Protein 5GJL (pdb70)

Solvent-accessible surface area: 7447 Å² total; per-residue (Å²): 243,91,81,104,122,103,83,81,114,131,138,72,119,79,132,127,85,88,184,68,94,58,38,91,0,73,3,102,19,63,136,68,54,77,72,141,24,142,4,158,182,196,36,75,3,69,63,0,25,96,56,7,14,116,153,109,69,84,55,75,95,20,10,71,33,21,3,74,66,83,152,60,127,4,80,36,25,8,100,132,88,68,52,58,91,62,2,60,5,23,3,77,93,58,127,105,49,82

Foldseek 3Di:
DDFCVVVPPPRCPDDDPPPPPWAWEWEQEQVRPTDIGTGGHPFFCQVVQVVVCVVVVHHCCQWFKAKPNHTDDRVCGPVVVVDTHPIYIYIDGSPVDD

Structure (mmCIF, N/CA/C/O backbone):
data_5GJL
#
_entry.id   5GJL
#
loop_
_atom_site.group_PDB
_atom_site.id
_atom_site.type_symbol
_atom_site.label_atom_id
_atom_site.label_alt_id
_atom_site.label_comp_id
_atom_site.label_asym_id
_atom_site.label_entity_id
_atom_site.label_seq_id
_atom_site.pdbx_PDB_ins_code
_atom_site.Cartn_x
_atom_site.Cartn_y
_atom_site.Cartn_z
_atom_site.occupancy
_atom_site.B_iso_or_equiv
_atom_site.auth_seq_id
_atom_site.auth_comp_id
_atom_site.auth_asym_id
_atom_site.auth_atom_id
_atom_site.pdbx_PDB_model_num
ATOM 1 N N . MET A 1 1 ? 2.287 1.126 1.529 1.00 22.50 1 MET A N 1
ATOM 2 C CA . MET A 1 1 ? 2.755 0.624 0.217 1.00 4.31 1 MET A CA 1
ATOM 3 C C . MET A 1 1 ? 4.157 0.051 0.374 1.00 31.13 1 MET A C 1
ATOM 4 O O . MET A 1 1 ? 5.154 0.763 0.234 1.00 31.30 1 MET A O 1
ATOM 20 N N . GLY A 1 2 ? 4.222 -1.240 0.671 1.00 51.35 2 GLY A N 1
ATOM 21 C CA . GLY A 1 2 ? 5.460 -1.843 1.118 1.00 20.12 2 GLY A CA 1
ATOM 22 C C . GLY A 1 2 ? 6.448 -2.116 0.006 1.00 3.42 2 GLY A C 1
ATOM 23 O O . GLY A 1 2 ? 6.274 -3.055 -0.774 1.00 72.34 2 GLY A O 1
ATOM 27 N N . ASP A 1 3 ? 7.483 -1.290 -0.072 1.00 51.14 3 ASP A N 1
ATOM 28 C CA . ASP A 1 3 ? 8.602 -1.559 -0.964 1.00 23.31 3 ASP A CA 1
ATOM 29 C C . ASP A 1 3 ? 9.699 -2.262 -0.176 1.00 50.44 3 ASP A C 1
ATOM 30 O O . ASP A 1 3 ? 9.932 -1.953 0.998 1.00 34.31 3 ASP A O 1
ATOM 39 N N . ASP A 1 4 ? 10.344 -3.228 -0.801 1.00 42.13 4 ASP A N 1
ATOM 40 C CA . ASP A 1 4 ? 11.372 -4.014 -0.127 1.00 42.23 4 ASP A CA 1
ATOM 41 C C . ASP A 1 4 ? 12.709 -3.286 -0.125 1.00 41.44 4 ASP A C 1
ATOM 42 O O . ASP A 1 4 ? 13.520 -3.472 0.776 1.00 43.45 4 ASP A O 1
ATOM 51 N N . ASP A 1 5 ? 12.907 -2.428 -1.119 1.00 2.43 5 ASP A N 1
ATOM 52 C CA . ASP A 1 5 ? 14.191 -1.756 -1.330 1.00 43.12 5 ASP A CA 1
ATOM 53 C C . ASP A 1 5 ? 14.601 -0.932 -0.114 1.00 43.42 5 ASP A C 1
ATOM 54 O O . ASP A 1 5 ? 15.759 -0.953 0.301 1.00 12.20 5 ASP A O 1
ATOM 63 N N . SER A 1 6 ? 13.650 -0.218 0.465 1.00 31.21 6 SER A N 1
ATOM 64 C CA . SER A 1 6 ? 13.935 0.657 1.594 1.00 75.43 6 SER A CA 1
ATOM 65 C C . SER A 1 6 ? 14.171 -0.142 2.880 1.00 1.51 6 SER A C 1
ATOM 66 O O . SER A 1 6 ? 14.636 0.405 3.881 1.00 15.24 6 SER A O 1
ATOM 74 N N . ALA A 1 7 ? 13.872 -1.433 2.853 1.00 34.43 7 ALA A N 1
ATOM 75 C CA . ALA A 1 7 ? 13.976 -2.252 4.055 1.00 30.12 7 ALA A CA 1
ATOM 76 C C . ALA A 1 7 ? 14.801 -3.510 3.809 1.00 5.25 7 ALA A C 1
ATOM 77 O O . ALA A 1 7 ? 14.797 -4.430 4.627 1.00 2.14 7 ALA A O 1
ATOM 84 N N . VAL A 1 8 ? 15.536 -3.533 2.706 1.00 43.34 8 VAL A N 1
ATOM 85 C CA . VAL A 1 8 ? 16.277 -4.725 2.305 1.00 15.15 8 VAL A CA 1
ATOM 86 C C . VAL A 1 8 ? 17.564 -4.892 3.123 1.00 12.31 8 VAL A C 1
ATOM 87 O O . VAL A 1 8 ? 18.166 -5.973 3.137 1.00 74.32 8 VAL A O 1
ATOM 100 N N . ASN A 1 9 ? 17.968 -3.823 3.817 1.00 73.11 9 ASN A N 1
ATOM 101 C CA . ASN A 1 9 ? 19.208 -3.820 4.598 1.00 51.02 9 ASN A CA 1
ATOM 102 C C . ASN A 1 9 ? 20.404 -3.975 3.649 1.00 64.13 9 ASN A C 1
ATOM 103 O O . ASN A 1 9 ? 20.262 -3.747 2.448 1.00 73.51 9 ASN A O 1
ATOM 114 N N . ASN A 1 10 ? 21.577 -4.326 4.181 1.00 43.44 10 ASN A N 1
ATOM 115 C CA . ASN A 1 10 ? 22.783 -4.517 3.370 1.00 50.40 10 ASN A CA 1
ATOM 116 C C . ASN A 1 10 ? 23.252 -3.189 2.790 1.00 42.40 10 ASN A C 1
ATOM 117 O O . ASN A 1 10 ? 23.949 -3.148 1.774 1.00 61.42 10 ASN A O 1
ATOM 128 N N . ASN A 1 11 ? 22.875 -2.107 3.453 1.00 64.45 11 ASN A N 1
ATOM 129 C CA . ASN A 1 11 ? 23.280 -0.770 3.044 1.00 44.14 11 ASN A CA 1
ATOM 130 C C . ASN A 1 11 ? 24.740 -0.524 3.401 1.00 71.32 11 ASN A C 1
ATOM 131 O O . ASN A 1 11 ? 25.295 -1.178 4.290 1.00 5.03 11 ASN A O 1
ATOM 142 N N . GLY A 1 12 ? 25.360 0.408 2.701 1.00 2.42 12 GLY A N 1
ATOM 143 C CA . GLY A 1 12 ? 26.746 0.727 2.952 1.00 22.23 12 GLY A CA 1
ATOM 144 C C . GLY A 1 12 ? 27.520 0.903 1.668 1.00 21.04 12 GLY A C 1
ATOM 145 O O . GLY A 1 12 ? 27.038 0.550 0.590 1.00 60.41 12 GLY A O 1
ATOM 149 N N . SER A 1 13 ? 28.712 1.456 1.771 1.00 3.41 13 SER A N 1
ATOM 150 C CA . SER A 1 13 ? 29.558 1.654 0.610 1.00 21.33 13 SER A CA 1
ATOM 151 C C . SER A 1 13 ? 30.962 1.123 0.875 1.00 4.04 13 SER A C 1
ATOM 152 O O . SER A 1 13 ? 31.756 1.746 1.582 1.00 44.31 13 SER A O 1
ATOM 160 N N . SER A 1 14 ? 31.246 -0.047 0.331 1.00 10.51 14 SER A N 1
ATOM 161 C CA . SER A 1 14 ? 32.555 -0.654 0.471 1.00 34.30 14 SER A CA 1
ATOM 162 C C . SER A 1 14 ? 33.520 -0.037 -0.537 1.00 35.42 14 SER A C 1
ATOM 163 O O . SER A 1 14 ? 33.087 0.544 -1.534 1.00 2.55 14 SER A O 1
ATOM 171 N N . PRO A 1 15 ? 34.838 -0.144 -0.299 1.00 43.23 15 PRO A N 1
ATOM 172 C CA . PRO A 1 15 ? 35.854 0.407 -1.204 1.00 53.15 15 PRO A CA 1
ATOM 173 C C . PRO A 1 15 ? 35.991 -0.400 -2.496 1.00 43.11 15 PRO A C 1
ATOM 174 O O . PRO A 1 15 ? 37.100 -0.704 -2.939 1.00 11.24 15 PRO A O 1
ATOM 185 N N . VAL A 1 16 ? 34.859 -0.731 -3.102 1.00 73.43 16 VAL A N 1
ATOM 186 C CA . VAL A 1 16 ? 34.842 -1.449 -4.366 1.00 41.52 16 VAL A CA 1
ATOM 187 C C . VAL A 1 16 ? 35.049 -0.467 -5.530 1.00 20.23 16 VAL A C 1
ATOM 188 O O . VAL A 1 16 ? 34.133 -0.150 -6.293 1.00 31.41 16 VAL A O 1
ATOM 201 N N . ASN A 1 17 ? 36.268 0.041 -5.618 1.00 45.13 17 ASN A N 1
ATOM 202 C CA . ASN A 1 17 ? 36.644 1.023 -6.625 1.00 33.31 17 ASN A CA 1
ATOM 203 C C . ASN A 1 17 ? 38.145 1.253 -6.569 1.00 70.00 17 ASN A C 1
ATOM 204 O O . ASN A 1 17 ? 38.728 1.319 -5.484 1.00 60.40 17 ASN A O 1
ATOM 215 N N . ASN A 1 18 ? 38.774 1.351 -7.725 1.00 43.01 18 ASN A N 1
ATOM 216 C CA . ASN A 1 18 ? 40.202 1.615 -7.784 1.00 44.13 18 ASN A CA 1
ATOM 217 C C . ASN A 1 18 ? 40.439 2.983 -8.412 1.00 4.42 18 ASN A C 1
ATOM 218 O O . ASN A 1 18 ? 39.586 3.492 -9.138 1.00 63.40 18 ASN A O 1
ATOM 229 N N . GLN A 1 19 ? 41.592 3.577 -8.129 1.00 34.42 19 GLN A N 1
ATOM 230 C CA . GLN A 1 19 ? 41.874 4.947 -8.555 1.00 34.43 19 GLN A CA 1
ATOM 231 C C . GLN A 1 19 ? 41.887 5.070 -10.076 1.00 51.44 19 GLN A C 1
ATOM 232 O O . GLN A 1 19 ? 41.365 6.037 -10.634 1.00 24.41 19 GLN A O 1
ATOM 246 N N . GLY A 1 20 ? 42.463 4.076 -10.738 1.00 43.22 20 GLY A N 1
ATOM 247 C CA . GLY A 1 20 ? 42.565 4.105 -12.184 1.00 20.23 20 GLY A CA 1
ATOM 248 C C . GLY A 1 20 ? 41.363 3.488 -12.876 1.00 14.50 20 GLY A C 1
ATOM 249 O O . GLY A 1 20 ? 41.457 3.071 -14.031 1.00 65.40 20 GLY A O 1
ATOM 253 N N . GLU A 1 21 ? 40.239 3.414 -12.169 1.00 70.43 21 GLU A N 1
ATOM 254 C CA . GLU A 1 21 ? 39.000 2.897 -12.746 1.00 25.21 21 GLU A CA 1
ATOM 255 C C . GLU A 1 21 ? 38.404 3.923 -13.699 1.00 22.33 21 GLU A C 1
ATOM 256 O O . GLU A 1 21 ? 37.755 3.581 -14.688 1.00 73.10 21 GLU A O 1
ATOM 268 N N . HIS A 1 22 ? 38.649 5.186 -13.393 1.00 3.23 22 HIS A N 1
ATOM 269 C CA . HIS A 1 22 ? 38.089 6.283 -14.164 1.00 12.43 22 HIS A CA 1
ATOM 270 C C . HIS A 1 22 ? 39.035 6.678 -15.289 1.00 51.25 22 HIS A C 1
ATOM 271 O O . HIS A 1 22 ? 40.017 5.988 -15.554 1.00 12.05 22 HIS A O 1
ATOM 286 N N . ILE A 1 23 ? 38.750 7.792 -15.939 1.00 0.22 23 ILE A N 1
ATOM 287 C CA . ILE A 1 23 ? 39.524 8.209 -17.094 1.00 11.25 23 ILE A CA 1
ATOM 288 C C . ILE A 1 23 ? 40.367 9.435 -16.741 1.00 22.25 23 ILE A C 1
ATOM 289 O O . ILE A 1 23 ? 40.059 10.163 -15.795 1.00 42.51 23 ILE A O 1
ATOM 305 N N . GLN A 1 24 ? 41.424 9.660 -17.501 1.00 71.43 24 GLN A N 1
ATOM 306 C CA . GLN A 1 24 ? 42.342 10.755 -17.244 1.00 11.44 24 GLN A CA 1
ATOM 307 C C . GLN A 1 24 ? 42.844 11.317 -18.560 1.00 52.41 24 GLN A C 1
ATOM 308 O O . GLN A 1 24 ? 43.222 10.562 -19.455 1.00 4.25 24 GLN A O 1
ATOM 322 N N . VAL A 1 25 ? 42.852 12.632 -18.661 1.00 72.33 25 VAL A N 1
ATOM 323 C CA . VAL A 1 25 ? 43.273 13.310 -19.873 1.00 2.21 25 VAL A CA 1
ATOM 324 C C . VAL A 1 25 ? 44.041 14.574 -19.512 1.00 52.41 25 VAL A C 1
ATOM 325 O O . VAL A 1 25 ? 43.696 15.260 -18.563 1.00 50.52 25 VAL A O 1
ATOM 338 N N . LYS A 1 26 ? 45.098 14.863 -20.235 1.00 74.44 26 LYS A N 1
ATOM 339 C CA . LYS A 1 26 ? 45.864 16.069 -19.981 1.00 34.43 26 LYS A CA 1
ATOM 340 C C . LYS A 1 26 ? 45.696 17.066 -21.098 1.00 4.33 26 LYS A C 1
ATOM 341 O O . LYS A 1 26 ? 46.046 16.803 -22.243 1.00 44.10 26 LYS A O 1
ATOM 360 N N . VAL A 1 27 ? 45.165 18.223 -20.756 1.00 15.45 27 VAL A N 1
ATOM 361 C CA . VAL A 1 27 ? 44.975 19.255 -21.712 1.00 72.53 27 VAL A CA 1
ATOM 362 C C . VAL A 1 27 ? 46.188 20.137 -21.616 1.00 72.32 27 VAL A C 1
ATOM 363 O O . VAL A 1 27 ? 46.305 20.969 -20.711 1.00 14.32 27 VAL A O 1
ATOM 376 N N . ARG A 1 28 ? 47.123 19.898 -22.516 1.00 64.53 28 ARG A N 1
ATOM 377 C CA . ARG A 1 28 ? 48.389 20.572 -22.470 1.00 65.22 28 ARG A CA 1
ATOM 378 C C . ARG A 1 28 ? 48.160 22.013 -22.772 1.00 63.41 28 ARG A C 1
ATOM 379 O O . ARG A 1 28 ? 47.833 22.389 -23.899 1.00 71.22 28 ARG A O 1
ATOM 400 N N . SER A 1 29 ? 48.247 22.810 -21.740 1.00 62.33 29 SER A N 1
ATOM 401 C CA . SER A 1 29 ? 48.198 24.218 -21.931 1.00 61.53 29 SER A CA 1
ATOM 402 C C . SER A 1 29 ? 49.348 24.585 -22.870 1.00 72.53 29 SER A C 1
ATOM 403 O O . SER A 1 29 ? 50.502 24.246 -22.592 1.00 31.23 29 SER A O 1
ATOM 411 N N . PRO A 1 30 ? 49.052 25.257 -23.991 1.00 15.42 30 PRO A N 1
ATOM 412 C CA . PRO A 1 30 ? 49.971 25.359 -25.144 1.00 23.11 30 PRO A CA 1
ATOM 413 C C . PRO A 1 30 ? 51.183 26.248 -24.900 1.00 5.11 30 PRO A C 1
ATOM 414 O O . PRO A 1 30 ? 51.627 26.958 -25.801 1.00 72.52 30 PRO A O 1
ATOM 425 N N . ASP A 1 31 ? 51.737 26.193 -23.705 1.00 62.14 31 ASP A N 1
ATOM 426 C CA . ASP A 1 31 ? 52.846 27.065 -23.364 1.00 43.34 31 ASP A CA 1
ATOM 427 C C . ASP A 1 31 ? 53.991 26.284 -22.734 1.00 13.04 31 ASP A C 1
ATOM 428 O O . ASP A 1 31 ? 54.908 26.856 -22.148 1.00 21.24 31 ASP A O 1
ATOM 437 N N . GLY A 1 32 ? 53.949 24.973 -22.889 1.00 1.23 32 GLY A N 1
ATOM 438 C CA . GLY A 1 32 ? 54.973 24.134 -22.304 1.00 64.22 32 GLY A CA 1
ATOM 439 C C . GLY A 1 32 ? 54.571 23.625 -20.940 1.00 54.14 32 GLY A C 1
ATOM 440 O O . GLY A 1 32 ? 55.420 23.314 -20.106 1.00 43.15 32 GLY A O 1
ATOM 444 N N . ALA A 1 33 ? 53.269 23.556 -20.712 1.00 1.31 33 ALA A N 1
ATOM 445 C CA . ALA A 1 33 ? 52.728 23.034 -19.470 1.00 44.21 33 ALA A CA 1
ATOM 446 C C . ALA A 1 33 ? 51.572 22.094 -19.777 1.00 14.20 33 ALA A C 1
ATOM 447 O O . ALA A 1 33 ? 51.006 22.141 -20.868 1.00 2.30 33 ALA A O 1
ATOM 454 N N . GLU A 1 34 ? 51.213 21.257 -18.824 1.00 63.03 34 GLU A N 1
ATOM 455 C CA . GLU A 1 34 ? 50.204 20.237 -19.052 1.00 51.32 34 GLU A CA 1
ATOM 456 C C . GLU A 1 34 ? 49.486 19.921 -17.751 1.00 22.55 34 GLU A C 1
ATOM 457 O O . GLU A 1 34 ? 50.085 19.410 -16.805 1.00 43.25 34 GLU A O 1
ATOM 469 N N . VAL A 1 35 ? 48.201 20.220 -17.705 1.00 72.24 35 VAL A N 1
ATOM 470 C CA . VAL A 1 35 ? 47.438 20.067 -16.482 1.00 1.04 35 VAL A CA 1
ATOM 471 C C . VAL A 1 35 ? 46.621 18.794 -16.544 1.00 15.44 35 VAL A C 1
ATOM 472 O O . VAL A 1 35 ? 45.916 18.543 -17.523 1.00 34.34 35 VAL A O 1
ATOM 485 N N . PHE A 1 36 ? 46.744 17.982 -15.511 1.00 22.41 36 PHE A N 1
ATOM 486 C CA . PHE A 1 36 ? 46.045 16.717 -15.462 1.00 15.50 36 PHE A CA 1
ATOM 487 C C . PHE A 1 36 ? 44.554 16.930 -15.231 1.00 3.00 36 PHE A C 1
ATOM 488 O O . PHE A 1 36 ? 44.132 17.523 -14.240 1.00 12.52 36 PHE A O 1
ATOM 505 N N . PHE A 1 37 ? 43.776 16.465 -16.181 1.00 25.01 37 PHE A N 1
ATOM 506 C CA . PHE A 1 37 ? 42.335 16.491 -16.088 1.00 62.04 37 PHE A CA 1
ATOM 507 C C . PHE A 1 37 ? 41.838 15.065 -15.948 1.00 14.13 37 PHE A C 1
ATOM 508 O O . PHE A 1 37 ? 42.590 14.119 -16.180 1.00 31.45 37 PHE A O 1
ATOM 525 N N . LYS A 1 38 ? 40.589 14.894 -15.576 1.00 43.23 38 LYS A N 1
ATOM 526 C CA . LYS A 1 38 ? 40.091 13.570 -15.268 1.00 35.22 38 LYS A CA 1
ATOM 527 C C . LYS A 1 38 ? 38.643 13.416 -15.691 1.00 51.03 38 LYS A C 1
ATOM 528 O O . LYS A 1 38 ? 37.865 14.371 -15.655 1.00 30.24 38 LYS A O 1
ATOM 547 N N . ILE A 1 39 ? 38.298 12.214 -16.114 1.00 41.44 39 ILE A N 1
ATOM 548 C CA . ILE A 1 39 ? 36.936 11.892 -16.484 1.00 3.01 39 ILE A CA 1
ATOM 549 C C . ILE A 1 39 ? 36.402 10.845 -15.506 1.00 15.21 39 ILE A C 1
ATOM 550 O O . ILE A 1 39 ? 37.097 9.877 -15.200 1.00 30.24 39 ILE A O 1
ATOM 566 N N . LYS A 1 40 ? 35.186 11.022 -15.015 1.00 5.12 40 LYS A N 1
ATOM 567 C CA . LYS A 1 40 ? 34.665 10.130 -13.986 1.00 34.14 40 LYS A CA 1
ATOM 568 C C . LYS A 1 40 ? 33.572 9.230 -14.547 1.00 65.10 40 LYS A C 1
ATOM 569 O O . LYS A 1 40 ? 33.730 8.011 -14.603 1.00 60.22 40 LYS A O 1
ATOM 588 N N . ARG A 1 41 ? 32.466 9.837 -14.949 1.00 61.11 41 ARG A N 1
ATOM 589 C CA . ARG A 1 41 ? 31.401 9.116 -15.638 1.00 55.41 41 ARG A CA 1
ATOM 590 C C . ARG A 1 41 ? 31.658 9.206 -17.136 1.00 11.40 41 ARG A C 1
ATOM 591 O O . ARG A 1 41 ? 32.669 9.777 -17.546 1.00 73.11 41 ARG A O 1
ATOM 612 N N . LYS A 1 42 ? 30.778 8.651 -17.960 1.00 54.02 42 LYS A N 1
ATOM 613 C CA . LYS A 1 42 ? 30.907 8.850 -19.395 1.00 62.15 42 LYS A CA 1
ATOM 614 C C . LYS A 1 42 ? 30.725 10.331 -19.716 1.00 3.33 42 LYS A C 1
ATOM 615 O O . LYS A 1 42 ? 29.619 10.864 -19.704 1.00 72.44 42 LYS A O 1
ATOM 634 N N . THR A 1 43 ? 31.835 11.008 -19.935 1.00 11.20 43 THR A N 1
ATOM 635 C CA . THR A 1 43 ? 31.804 12.423 -20.233 1.00 30.45 43 THR A CA 1
ATOM 636 C C . THR A 1 43 ? 32.719 12.734 -21.403 1.00 71.22 43 THR A C 1
ATOM 637 O O . THR A 1 43 ? 33.944 12.694 -21.282 1.00 12.31 43 THR A O 1
ATOM 648 N N . LYS A 1 44 ? 32.104 13.002 -22.545 1.00 62.32 44 LYS A N 1
ATOM 649 C CA . LYS A 1 44 ? 32.825 13.374 -23.755 1.00 25.23 44 LYS A CA 1
ATOM 650 C C . LYS A 1 44 ? 33.669 14.638 -23.557 1.00 4.31 44 LYS A C 1
ATOM 651 O O . LYS A 1 44 ? 33.660 15.250 -22.485 1.00 45.53 44 LYS A O 1
ATOM 670 N N . LEU A 1 45 ? 34.356 15.046 -24.618 1.00 35.14 45 LEU A N 1
ATOM 671 C CA . LEU A 1 45 ? 35.374 16.096 -24.544 1.00 14.24 45 LEU A CA 1
ATOM 672 C C . LEU A 1 45 ? 34.775 17.466 -24.224 1.00 21.03 45 LEU A C 1
ATOM 673 O O . LEU A 1 45 ? 35.504 18.413 -23.931 1.00 72.43 45 LEU A O 1
ATOM 689 N N . GLU A 1 46 ? 33.452 17.562 -24.274 1.00 23.02 46 GLU A N 1
ATOM 690 C CA . GLU A 1 46 ? 32.761 18.831 -24.072 1.00 4.12 46 GLU A CA 1
ATOM 691 C C . GLU A 1 46 ? 33.103 19.457 -22.714 1.00 12.14 46 GLU A C 1
ATOM 692 O O . GLU A 1 46 ? 33.547 20.599 -22.653 1.00 22.14 46 GLU A O 1
ATOM 704 N N . LYS A 1 47 ? 32.929 18.714 -21.627 1.00 62.41 47 LYS A N 1
ATOM 705 C CA . LYS A 1 47 ? 33.205 19.267 -20.303 1.00 33.34 47 LYS A CA 1
ATOM 706 C C . LYS A 1 47 ? 34.707 19.456 -20.093 1.00 42.22 47 LYS A C 1
ATOM 707 O O . LYS A 1 47 ? 35.131 20.366 -19.385 1.00 54.00 47 LYS A O 1
ATOM 726 N N . LEU A 1 48 ? 35.505 18.607 -20.735 1.00 14.11 48 LEU A N 1
ATOM 727 C CA . LEU A 1 48 ? 36.962 18.693 -20.649 1.00 44.42 48 LEU A CA 1
ATOM 728 C C . LEU A 1 48 ? 37.446 20.040 -21.171 1.00 0.14 48 LEU A C 1
ATOM 729 O O . LEU A 1 48 ? 38.384 20.627 -20.633 1.00 70.35 48 LEU A O 1
ATOM 745 N N . MET A 1 49 ? 36.785 20.533 -22.209 1.00 43.23 49 MET A N 1
ATOM 746 C CA . MET A 1 49 ? 37.169 21.800 -22.811 1.00 60.12 49 MET A CA 1
ATOM 747 C C . MET A 1 49 ? 36.516 22.976 -22.086 1.00 53.42 49 MET A C 1
ATOM 748 O O . MET A 1 49 ? 37.118 24.038 -21.963 1.00 5.35 49 MET A O 1
ATOM 762 N N . GLU A 1 50 ? 35.295 22.788 -21.588 1.00 62.40 50 GLU A N 1
ATOM 763 C CA . GLU A 1 50 ? 34.564 23.884 -20.955 1.00 61.02 50 GLU A CA 1
ATOM 764 C C . GLU A 1 50 ? 35.112 24.205 -19.572 1.00 64.22 50 GLU A C 1
ATOM 765 O O . GLU A 1 50 ? 35.206 25.375 -19.199 1.00 60.03 50 GLU A O 1
ATOM 777 N N . VAL A 1 51 ? 35.473 23.179 -18.808 1.00 23.21 51 VAL A N 1
ATOM 778 C CA . VAL A 1 51 ? 36.112 23.404 -17.516 1.00 24.13 51 VAL A CA 1
ATOM 779 C C . VAL A 1 51 ? 37.435 24.137 -17.732 1.00 13.12 51 VAL A C 1
ATOM 780 O O . VAL A 1 51 ? 37.879 24.916 -16.890 1.00 53.21 51 VAL A O 1
ATOM 793 N N . TYR A 1 52 ? 38.037 23.899 -18.890 1.00 25.31 52 TYR A N 1
ATOM 794 C CA . TYR A 1 52 ? 39.256 24.585 -19.289 1.00 60.25 52 TYR A CA 1
ATOM 795 C C . TYR A 1 52 ? 38.938 26.029 -19.687 1.00 22.34 52 TYR A C 1
ATOM 796 O O . TYR A 1 52 ? 39.659 26.956 -19.309 1.00 70.03 52 TYR A O 1
ATOM 814 N N . CYS A 1 53 ? 37.852 26.209 -20.453 1.00 62.33 53 CYS A N 1
ATOM 815 C CA . CYS A 1 53 ? 37.342 27.538 -20.775 1.00 41.30 53 CYS A CA 1
ATOM 816 C C . CYS A 1 53 ? 37.194 28.379 -19.512 1.00 4.33 53 CYS A C 1
ATOM 817 O O . CYS A 1 53 ? 37.711 29.493 -19.419 1.00 34.34 53 CYS A O 1
ATOM 825 N N . ASN A 1 54 ? 36.504 27.816 -18.534 1.00 31.24 54 ASN A N 1
ATOM 826 C CA . ASN A 1 54 ? 36.237 28.502 -17.279 1.00 23.21 54 ASN A CA 1
ATOM 827 C C . ASN A 1 54 ? 37.523 28.665 -16.467 1.00 50.15 54 ASN A C 1
ATOM 828 O O . ASN A 1 54 ? 37.658 29.604 -15.684 1.00 44.41 54 ASN A O 1
ATOM 839 N N . ARG A 1 55 ? 38.471 27.758 -16.672 1.00 12.20 55 ARG A N 1
ATOM 840 C CA . ARG A 1 55 ? 39.698 27.746 -15.886 1.00 42.42 55 ARG A CA 1
ATOM 841 C C . ARG A 1 55 ? 40.611 28.916 -16.251 1.00 32.14 55 ARG A C 1
ATOM 842 O O . ARG A 1 55 ? 41.208 29.546 -15.377 1.00 34.11 55 ARG A O 1
ATOM 863 N N . LEU A 1 56 ? 40.723 29.208 -17.539 1.00 75.42 56 LEU A N 1
ATOM 864 C CA . LEU A 1 56 ? 41.591 30.291 -17.989 1.00 60.21 56 LEU A CA 1
ATOM 865 C C . LEU A 1 56 ? 40.804 31.574 -18.221 1.00 22.05 56 LEU A C 1
ATOM 866 O O . LEU A 1 56 ? 41.384 32.628 -18.486 1.00 73.52 56 LEU A O 1
ATOM 882 N N . GLY A 1 57 ? 39.487 31.487 -18.117 1.00 1.41 57 GLY A N 1
ATOM 883 C CA . GLY A 1 57 ? 38.652 32.646 -18.358 1.00 43.53 57 GLY A CA 1
ATOM 884 C C . GLY A 1 57 ? 38.580 32.990 -19.831 1.00 60.04 57 GLY A C 1
ATOM 885 O O . GLY A 1 57 ? 38.514 34.160 -20.206 1.00 13.12 57 GLY A O 1
ATOM 889 N N . GLN A 1 58 ? 38.626 31.963 -20.663 1.00 5.23 58 GLN A N 1
ATOM 890 C CA . GLN A 1 58 ? 38.545 32.128 -22.103 1.00 75.33 58 GLN A CA 1
ATOM 891 C C . GLN A 1 58 ? 37.914 30.878 -22.700 1.00 45.23 58 GLN A C 1
ATOM 892 O O . GLN A 1 58 ? 38.346 29.768 -22.407 1.00 23.22 58 GLN A O 1
ATOM 906 N N . SER A 1 59 ? 36.904 31.052 -23.536 1.00 14.32 59 SER A N 1
ATOM 907 C CA . SER A 1 59 ? 36.106 29.925 -23.989 1.00 21.14 59 SER A CA 1
ATOM 908 C C . SER A 1 59 ? 36.683 29.252 -25.240 1.00 30.15 59 SER A C 1
ATOM 909 O O . SER A 1 59 ? 37.687 29.696 -25.800 1.00 21.13 59 SER A O 1
ATOM 917 N N . MET A 1 60 ? 36.011 28.188 -25.679 1.00 4.23 60 MET A N 1
ATOM 918 C CA . MET A 1 60 ? 36.574 27.229 -26.630 1.00 54.32 60 MET A CA 1
ATOM 919 C C . MET A 1 60 ? 36.645 27.748 -28.069 1.00 62.24 60 MET A C 1
ATOM 920 O O . MET A 1 60 ? 37.354 27.176 -28.892 1.00 52.30 60 MET A O 1
ATOM 934 N N . GLU A 1 61 ? 35.929 28.817 -28.393 1.00 23.42 61 GLU A N 1
ATOM 935 C CA . GLU A 1 61 ? 36.091 29.430 -29.709 1.00 74.42 61 GLU A CA 1
ATOM 936 C C . GLU A 1 61 ? 37.387 30.234 -29.753 1.00 75.51 61 GLU A C 1
ATOM 937 O O . GLU A 1 61 ? 37.871 30.607 -30.823 1.00 20.42 61 GLU A O 1
ATOM 949 N N . ALA A 1 62 ? 37.955 30.468 -28.577 1.00 52.12 62 ALA A N 1
ATOM 950 C CA . ALA A 1 62 ? 39.214 31.164 -28.448 1.00 65.21 62 ALA A CA 1
ATOM 951 C C . ALA A 1 62 ? 40.317 30.193 -28.046 1.00 34.10 62 ALA A C 1
ATOM 952 O O . ALA A 1 62 ? 41.460 30.594 -27.824 1.00 64.00 62 ALA A O 1
ATOM 959 N N . VAL A 1 63 ? 39.965 28.912 -27.948 1.00 73.13 63 VAL A N 1
ATOM 960 C CA . VAL A 1 63 ? 40.949 27.853 -27.745 1.00 24.42 63 VAL A CA 1
ATOM 961 C C . VAL A 1 63 ? 40.603 26.623 -28.588 1.00 55.34 63 VAL A C 1
ATOM 962 O O . VAL A 1 63 ? 39.696 25.858 -28.263 1.00 73.14 63 VAL A O 1
ATOM 975 N N . ARG A 1 64 ? 41.331 26.452 -29.685 1.00 62.12 64 ARG A N 1
ATOM 976 C CA . ARG A 1 64 ? 41.123 25.323 -30.585 1.00 22.32 64 ARG A CA 1
ATOM 977 C C . ARG A 1 64 ? 41.561 24.039 -29.902 1.00 10.41 64 ARG A C 1
ATOM 978 O O . ARG A 1 64 ? 42.747 23.843 -29.653 1.00 51.14 64 ARG A O 1
ATOM 999 N N . PHE A 1 65 ? 40.609 23.176 -29.598 1.00 1.01 65 PHE A N 1
ATOM 1000 C CA . PHE A 1 65 ? 40.898 21.947 -28.877 1.00 71.14 65 PHE A CA 1
ATOM 1001 C C . PHE A 1 65 ? 41.208 20.792 -29.832 1.00 51.04 65 PHE A C 1
ATOM 1002 O O . PHE A 1 65 ? 40.341 20.308 -30.561 1.00 10.13 65 PHE A O 1
ATOM 1019 N N . LEU A 1 66 ? 42.472 20.386 -29.841 1.00 3.44 66 LEU A N 1
ATOM 1020 C CA . LEU A 1 66 ? 42.930 19.248 -30.633 1.00 54.44 66 LEU A CA 1
ATOM 1021 C C . LEU A 1 66 ? 43.198 18.068 -29.716 1.00 3.34 66 LEU A C 1
ATOM 1022 O O . LEU A 1 66 ? 43.890 18.222 -28.719 1.00 63.15 66 LEU A O 1
ATOM 1038 N N . TYR A 1 67 ? 42.686 16.890 -30.031 1.00 31.41 67 TYR A N 1
ATOM 1039 C CA . TYR A 1 67 ? 43.007 15.735 -29.210 1.00 20.11 67 TYR A CA 1
ATOM 1040 C C . TYR A 1 67 ? 43.527 14.595 -30.070 1.00 74.01 67 TYR A C 1
ATOM 1041 O O . TYR A 1 67 ? 43.099 14.420 -31.209 1.00 2.22 67 TYR A O 1
ATOM 1059 N N . ASP A 1 68 ? 44.496 13.860 -29.523 1.00 41.34 68 ASP A N 1
ATOM 1060 C CA . ASP A 1 68 ? 45.248 12.854 -30.279 1.00 70.30 68 ASP A CA 1
ATOM 1061 C C . ASP A 1 68 ? 45.961 13.520 -31.461 1.00 63.40 68 ASP A C 1
ATOM 1062 O O . ASP A 1 68 ? 46.358 12.874 -32.428 1.00 15.11 68 ASP A O 1
ATOM 1071 N N . GLY A 1 69 ? 46.165 14.827 -31.344 1.00 73.33 69 GLY A N 1
ATOM 1072 C CA . GLY A 1 69 ? 46.851 15.570 -32.383 1.00 31.22 69 GLY A CA 1
ATOM 1073 C C . GLY A 1 69 ? 45.906 16.281 -33.334 1.00 61.52 69 GLY A C 1
ATOM 1074 O O . GLY A 1 69 ? 46.318 17.203 -34.039 1.00 60.14 69 GLY A O 1
ATOM 1078 N N . ASP A 1 70 ? 44.641 15.876 -33.347 1.00 53.11 70 ASP A N 1
ATOM 1079 C CA . ASP A 1 70 ? 43.687 16.410 -34.315 1.00 72.13 70 ASP A CA 1
ATOM 1080 C C . ASP A 1 70 ? 42.483 17.044 -33.626 1.00 44.24 70 ASP A C 1
ATOM 1081 O O . ASP A 1 70 ? 41.841 16.429 -32.775 1.00 64.30 70 ASP A O 1
ATOM 1090 N N . ARG A 1 71 ? 42.215 18.295 -33.970 1.00 22.42 71 ARG A N 1
ATOM 1091 C CA . ARG A 1 71 ? 41.034 19.003 -33.483 1.00 4.53 71 ARG A CA 1
ATOM 1092 C C . ARG A 1 71 ? 39.757 18.359 -34.012 1.00 73.24 71 ARG A C 1
ATOM 1093 O O . ARG A 1 71 ? 39.749 17.769 -35.093 1.00 53.50 71 ARG A O 1
ATOM 1114 N N . ILE A 1 72 ? 38.683 18.482 -33.250 1.00 75.30 72 ILE A N 1
ATOM 1115 C CA . ILE A 1 72 ? 37.423 17.843 -33.591 1.00 23.12 72 ILE A CA 1
ATOM 1116 C C . ILE A 1 72 ? 36.332 18.360 -32.648 1.00 21.23 72 ILE A C 1
ATOM 1117 O O . ILE A 1 72 ? 36.586 19.277 -31.877 1.00 74.34 72 ILE A O 1
ATOM 1133 N N . HIS A 1 73 ? 35.132 17.799 -32.709 1.00 53.04 73 HIS A N 1
ATOM 1134 C CA . HIS A 1 73 ? 34.057 18.230 -31.821 1.00 43.03 73 HIS A CA 1
ATOM 1135 C C . HIS A 1 73 ? 34.131 17.483 -30.494 1.00 24.44 73 HIS A C 1
ATOM 1136 O O . HIS A 1 73 ? 34.559 16.329 -30.449 1.00 15.32 73 HIS A O 1
ATOM 1151 N N . GLY A 1 74 ? 33.699 18.134 -29.418 1.00 2.32 74 GLY A N 1
ATOM 1152 C CA . GLY A 1 74 ? 33.753 17.515 -28.110 1.00 30.33 74 GLY A CA 1
ATOM 1153 C C . GLY A 1 74 ? 32.796 16.348 -27.984 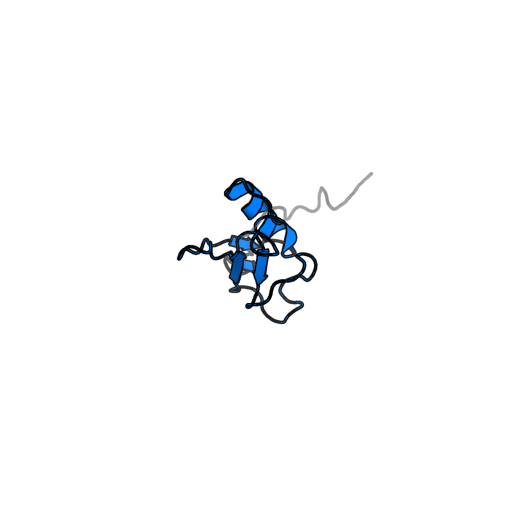1.00 45.23 74 GLY A C 1
ATOM 1154 O O . GLY A 1 74 ? 32.974 15.473 -27.134 1.00 50.31 74 GLY A O 1
ATOM 1158 N N . ASP A 1 75 ? 31.788 16.322 -28.847 1.00 32.14 75 ASP A N 1
ATOM 1159 C CA . ASP A 1 75 ? 30.774 15.276 -28.816 1.00 72.23 75 ASP A CA 1
ATOM 1160 C C . ASP A 1 75 ? 31.277 13.986 -29.461 1.00 10.20 75 ASP A C 1
ATOM 1161 O O . ASP A 1 75 ? 30.589 12.967 -29.431 1.00 3.33 75 ASP A O 1
ATOM 1170 N N . ASN A 1 76 ? 32.481 14.026 -30.025 1.00 64.25 76 ASN A N 1
ATOM 1171 C CA . ASN A 1 76 ? 33.050 12.857 -30.695 1.00 64.43 76 ASN A CA 1
ATOM 1172 C C . ASN A 1 76 ? 33.447 11.779 -29.688 1.00 13.52 76 ASN A C 1
ATOM 1173 O O . ASN A 1 76 ? 33.518 10.612 -30.041 1.00 71.25 76 ASN A O 1
ATOM 1184 N N . THR A 1 77 ? 33.687 12.202 -28.441 1.00 21.44 77 THR A N 1
ATOM 1185 C CA . THR A 1 77 ? 34.112 11.325 -27.333 1.00 65.40 77 THR A CA 1
ATOM 1186 C C . THR A 1 77 ? 35.518 10.744 -27.571 1.00 53.35 77 THR A C 1
ATOM 1187 O O . THR A 1 77 ? 36.020 10.734 -28.696 1.00 42.51 77 THR A O 1
ATOM 1198 N N . PRO A 1 78 ? 36.196 10.298 -26.499 1.00 63.14 78 PRO A N 1
ATOM 1199 C CA . PRO A 1 78 ? 37.568 9.782 -26.585 1.00 44.41 78 PRO A CA 1
ATOM 1200 C C . PRO A 1 78 ? 37.666 8.429 -27.293 1.00 73.22 78 PRO A C 1
ATOM 1201 O O . PRO A 1 78 ? 38.304 8.314 -28.343 1.00 62.52 78 PRO A O 1
ATOM 1212 N N . GLU A 1 79 ? 36.993 7.417 -26.741 1.00 53.55 79 GLU A N 1
ATOM 1213 C CA . GLU A 1 79 ? 37.162 6.033 -27.193 1.00 13.34 79 GLU A CA 1
ATOM 1214 C C . GLU A 1 79 ? 36.714 5.848 -28.641 1.00 42.02 79 GLU A C 1
ATOM 1215 O O . GLU A 1 79 ? 37.102 4.884 -29.299 1.00 71.44 79 GLU A O 1
ATOM 1227 N N . GLN A 1 80 ? 35.910 6.783 -29.130 1.00 45.33 80 GLN A N 1
ATOM 1228 C CA . GLN A 1 80 ? 35.382 6.722 -30.487 1.00 74.25 80 GLN A CA 1
ATOM 1229 C C . GLN A 1 80 ? 36.513 6.796 -31.514 1.00 73.11 80 GLN A C 1
ATOM 1230 O O . GLN A 1 80 ? 36.382 6.310 -32.641 1.00 61.03 80 GLN A O 1
ATOM 1244 N N . LEU A 1 81 ? 37.624 7.403 -31.118 1.00 2.24 81 LEU A N 1
ATOM 1245 C CA . LEU A 1 81 ? 38.772 7.529 -32.001 1.00 73.11 81 LEU A CA 1
ATOM 1246 C C . LEU A 1 81 ? 39.713 6.344 -31.810 1.00 31.23 81 LEU A C 1
ATOM 1247 O O . LEU A 1 81 ? 40.406 5.929 -32.741 1.00 13.32 81 LEU A O 1
ATOM 1263 N N . GLY A 1 82 ? 39.719 5.791 -30.605 1.00 62.20 82 GLY A N 1
ATOM 1264 C CA . GLY A 1 82 ? 40.565 4.655 -30.315 1.00 2.54 82 GLY A CA 1
ATOM 1265 C C . GLY A 1 82 ? 41.512 4.944 -29.175 1.00 50.45 82 GLY A C 1
ATOM 1266 O O . GLY A 1 82 ? 42.055 4.029 -28.558 1.00 62.11 82 GLY A O 1
ATOM 1270 N N . ILE A 1 83 ? 41.707 6.226 -28.895 1.00 21.12 83 ILE A N 1
ATOM 1271 C CA . ILE A 1 83 ? 42.540 6.650 -27.784 1.00 62.23 83 ILE A CA 1
ATOM 1272 C C . ILE A 1 83 ? 41.666 7.071 -26.608 1.00 53.32 83 ILE A C 1
ATOM 1273 O O . ILE A 1 83 ? 40.644 7.732 -26.787 1.00 34.30 83 ILE A O 1
ATOM 1289 N N . GLU A 1 84 ? 42.052 6.655 -25.417 1.00 64.03 84 GLU A N 1
ATOM 1290 C CA . GLU A 1 84 ? 41.311 6.991 -24.214 1.00 52.21 84 GLU A CA 1
ATOM 1291 C C . GLU A 1 84 ? 42.291 7.100 -23.040 1.00 4.41 84 GLU A C 1
ATOM 1292 O O . GLU A 1 84 ? 43.467 7.371 -23.276 1.00 32.15 84 GLU A O 1
ATOM 1304 N N . ASP A 1 85 ? 41.799 6.855 -21.810 1.00 34.14 85 ASP A N 1
ATOM 1305 C CA . ASP A 1 85 ? 42.537 7.086 -20.546 1.00 62.20 85 ASP A CA 1
ATOM 1306 C C . ASP A 1 85 ? 44.054 7.146 -20.720 1.00 24.11 85 ASP A C 1
ATOM 1307 O O . ASP A 1 85 ? 44.709 6.161 -21.068 1.00 63.13 85 ASP A O 1
ATOM 1316 N N . GLY A 1 86 ? 44.606 8.325 -20.481 1.00 32.23 86 GLY A N 1
ATOM 1317 C CA . GLY A 1 86 ? 46.016 8.537 -20.703 1.00 42.34 86 GLY A CA 1
ATOM 1318 C C . GLY A 1 86 ? 46.247 9.435 -21.895 1.00 60.32 86 GLY A C 1
ATOM 1319 O O . GLY A 1 86 ? 47.388 9.652 -22.317 1.00 42.55 86 GLY A O 1
ATOM 1323 N N . ASP A 1 87 ? 45.150 9.941 -22.440 1.00 21.12 87 ASP A N 1
ATOM 1324 C CA . ASP A 1 87 ? 45.178 10.773 -23.636 1.00 23.23 87 ASP A CA 1
ATOM 1325 C C . ASP A 1 87 ? 45.425 12.234 -23.277 1.00 62.04 87 ASP A C 1
ATOM 1326 O O . ASP A 1 87 ? 45.464 12.603 -22.098 1.00 50.43 87 ASP A O 1
ATOM 1335 N N . VAL A 1 88 ? 45.612 13.062 -24.298 1.00 40.21 88 VAL A N 1
ATOM 1336 C CA . VAL A 1 88 ? 45.891 14.473 -24.092 1.00 30.05 88 VAL A CA 1
ATOM 1337 C C . VAL A 1 88 ? 45.138 15.336 -25.101 1.00 62.31 88 VAL A C 1
ATOM 1338 O O . VAL A 1 88 ? 44.745 14.868 -26.176 1.00 44.01 88 VAL A O 1
ATOM 1351 N N . ILE A 1 89 ? 44.962 16.599 -24.747 1.00 14.43 89 ILE A N 1
ATOM 1352 C CA . ILE A 1 89 ? 44.260 17.559 -25.581 1.00 51.25 89 ILE A CA 1
ATOM 1353 C C . ILE A 1 89 ? 45.064 18.850 -25.619 1.00 71.31 89 ILE A C 1
ATOM 1354 O O . ILE A 1 89 ? 45.598 19.275 -24.605 1.00 41.13 89 ILE A O 1
ATOM 1370 N N . ASP A 1 90 ? 45.161 19.457 -26.780 1.00 34.30 90 ASP A N 1
ATOM 1371 C CA . ASP A 1 90 ? 45.931 20.679 -26.931 1.00 21.13 90 ASP A CA 1
ATOM 1372 C C . ASP A 1 90 ? 45.015 21.800 -27.377 1.00 54.30 90 ASP A C 1
ATOM 1373 O O . ASP A 1 90 ? 44.290 21.652 -28.359 1.00 1.13 90 ASP A O 1
ATOM 1382 N N . ALA A 1 91 ? 45.020 22.904 -26.657 1.00 30.14 91 ALA A N 1
ATOM 1383 C CA . ALA A 1 91 ? 44.161 24.021 -27.007 1.00 22.54 91 ALA A CA 1
ATOM 1384 C C . ALA A 1 91 ? 44.992 25.197 -27.487 1.00 62.41 91 ALA A C 1
ATOM 1385 O O . ALA A 1 91 ? 45.774 25.761 -26.734 1.00 34.40 91 ALA A O 1
ATOM 1392 N N . MET A 1 92 ? 44.800 25.572 -28.739 1.00 14.35 92 MET A N 1
ATOM 1393 C CA . MET A 1 92 ? 45.564 26.656 -29.341 1.00 13.21 92 MET A CA 1
ATOM 1394 C C . MET A 1 92 ? 44.731 27.928 -29.373 1.00 25.02 92 MET A C 1
ATOM 1395 O O . MET A 1 92 ? 43.532 27.887 -29.120 1.00 71.52 92 MET A O 1
ATOM 1409 N N . VAL A 1 93 ? 45.358 29.055 -29.680 1.00 70.32 93 VAL A N 1
ATOM 1410 C CA . VAL A 1 93 ? 44.663 30.336 -29.651 1.00 3.20 93 VAL A CA 1
ATOM 1411 C C . VAL A 1 93 ? 43.614 30.424 -30.759 1.00 75.10 93 VAL A C 1
ATOM 1412 O O . VAL A 1 93 ? 43.943 30.638 -31.924 1.00 71.31 93 VAL A O 1
ATOM 1425 N N . GLN A 1 94 ? 42.355 30.224 -30.370 1.00 13.31 94 GLN A N 1
ATOM 1426 C CA . GLN A 1 94 ? 41.204 30.338 -31.269 1.00 14.42 94 GLN A CA 1
ATOM 1427 C C . GLN A 1 94 ? 41.229 29.286 -32.376 1.00 61.22 94 GLN A C 1
ATOM 1428 O O . GLN A 1 94 ? 42.190 28.530 -32.518 1.00 71.22 94 GLN A O 1
ATOM 1442 N N . GLN A 1 95 ? 40.159 29.238 -33.154 1.00 34.52 95 GLN A N 1
ATOM 1443 C CA . GLN A 1 95 ? 40.013 28.228 -34.195 1.00 22.53 95 GLN A CA 1
ATOM 1444 C C . GLN A 1 95 ? 40.935 28.496 -35.384 1.00 42.03 95 GLN A C 1
ATOM 1445 O O . GLN A 1 95 ? 41.529 27.573 -35.935 1.00 14.34 95 GLN A O 1
ATOM 1459 N N . THR A 1 96 ? 41.072 29.755 -35.769 1.00 34.55 96 THR A N 1
ATOM 1460 C CA . THR A 1 96 ? 41.868 30.103 -36.938 1.00 5.31 96 THR A CA 1
ATOM 1461 C C . THR A 1 96 ? 43.170 30.787 -36.524 1.00 54.43 96 THR A C 1
ATOM 1462 O O . THR A 1 96 ? 43.906 31.313 -37.357 1.00 61.12 96 THR A O 1
ATOM 1473 N N . GLY A 1 97 ? 43.455 30.768 -35.229 1.00 10.25 97 GLY A N 1
ATOM 1474 C CA . GLY A 1 97 ? 44.619 31.468 -34.715 1.00 53.25 97 GLY A CA 1
ATOM 1475 C C . GLY A 1 97 ? 44.288 32.906 -34.369 1.00 21.24 97 GLY A C 1
ATOM 1476 O O . GLY A 1 97 ? 45.051 33.591 -33.690 1.00 2.44 97 GLY A O 1
ATOM 1480 N N . GLY A 1 98 ? 43.135 33.351 -34.841 1.00 22.14 98 GLY A N 1
ATOM 1481 C CA . GLY A 1 98 ? 42.679 34.694 -34.583 1.00 25.22 98 GLY A CA 1
ATOM 1482 C C . GLY A 1 98 ? 41.355 34.940 -35.263 1.00 14.50 98 GLY A C 1
ATOM 1483 O O . GLY A 1 98 ? 40.564 35.772 -34.775 1.00 31.30 98 GLY A O 1
ATOM 1488 N N . MET A 1 1 ? 52.324 24.314 -40.123 1.00 22.50 1 MET A N 2
ATOM 1489 C CA . MET A 1 1 ? 52.155 23.118 -40.975 1.00 4.31 1 MET A CA 2
ATOM 1490 C C . MET A 1 1 ? 50.816 22.458 -40.687 1.00 31.13 1 MET A C 2
ATOM 1491 O O . MET A 1 1 ? 50.174 22.764 -39.681 1.00 31.30 1 MET A O 2
ATOM 1507 N N . GLY A 1 2 ? 50.400 21.553 -41.561 1.00 51.35 2 GLY A N 2
ATOM 1508 C CA . GLY A 1 2 ? 49.143 20.858 -41.372 1.00 20.12 2 GLY A CA 2
ATOM 1509 C C . GLY A 1 2 ? 49.183 19.464 -41.957 1.00 3.42 2 GLY A C 2
ATOM 1510 O O . GLY A 1 2 ? 49.527 19.291 -43.128 1.00 72.34 2 GLY A O 2
ATOM 1514 N N . ASP A 1 3 ? 48.856 18.472 -41.144 1.00 51.14 3 ASP A N 2
ATOM 1515 C CA . ASP A 1 3 ? 48.887 17.081 -41.581 1.00 23.31 3 ASP A CA 2
ATOM 1516 C C . ASP A 1 3 ? 47.578 16.692 -42.261 1.00 50.44 3 ASP A C 2
ATOM 1517 O O . ASP A 1 3 ? 46.502 17.184 -41.907 1.00 34.31 3 ASP A O 2
ATOM 1526 N N . ASP A 1 4 ? 47.689 15.833 -43.266 1.00 42.13 4 ASP A N 2
ATOM 1527 C CA . ASP A 1 4 ? 46.538 15.342 -44.017 1.00 42.23 4 ASP A CA 2
ATOM 1528 C C . ASP A 1 4 ? 45.938 14.108 -43.346 1.00 41.44 4 ASP A C 2
ATOM 1529 O O . ASP A 1 4 ? 44.786 13.747 -43.593 1.00 43.45 4 ASP A O 2
ATOM 1538 N N . ASP A 1 5 ? 46.722 13.497 -42.464 1.00 2.43 5 ASP A N 2
ATOM 1539 C CA . ASP A 1 5 ? 46.394 12.195 -41.872 1.00 43.12 5 ASP A CA 2
ATOM 1540 C C . ASP A 1 5 ? 45.043 12.191 -41.156 1.00 43.42 5 ASP A C 2
ATOM 1541 O O . ASP A 1 5 ? 44.421 11.136 -41.006 1.00 12.20 5 ASP A O 2
ATOM 1550 N N . SER A 1 6 ? 44.592 13.362 -40.724 1.00 31.21 6 SER A N 2
ATOM 1551 C CA . SER A 1 6 ? 43.295 13.506 -40.066 1.00 75.43 6 SER A CA 2
ATOM 1552 C C . SER A 1 6 ? 42.150 12.975 -40.938 1.00 1.51 6 SER A C 2
ATOM 1553 O O . SER A 1 6 ? 41.109 12.555 -40.425 1.00 15.24 6 SER A O 2
ATOM 1561 N N . ALA A 1 7 ? 42.359 12.984 -42.255 1.00 34.43 7 ALA A N 2
ATOM 1562 C CA . ALA A 1 7 ? 41.342 12.560 -43.213 1.00 30.12 7 ALA A CA 2
ATOM 1563 C C . ALA A 1 7 ? 40.933 11.107 -42.995 1.00 5.25 7 ALA A C 2
ATOM 1564 O O . ALA A 1 7 ? 39.763 10.751 -43.143 1.00 2.14 7 ALA A O 2
ATOM 1571 N N . VAL A 1 8 ? 41.896 10.274 -42.636 1.00 43.34 8 VAL A N 2
ATOM 1572 C CA . VAL A 1 8 ? 41.630 8.861 -42.393 1.00 15.15 8 VAL A CA 2
ATOM 1573 C C . VAL A 1 8 ? 41.547 8.585 -40.891 1.00 12.31 8 VAL A C 2
ATOM 1574 O O . VAL A 1 8 ? 40.942 7.604 -40.457 1.00 74.32 8 VAL A O 2
ATOM 1587 N N . ASN A 1 9 ? 42.131 9.481 -40.103 1.00 73.11 9 ASN A N 2
ATOM 1588 C CA . ASN A 1 9 ? 42.219 9.304 -38.655 1.00 51.02 9 ASN A CA 2
ATOM 1589 C C . ASN A 1 9 ? 40.840 9.303 -37.993 1.00 64.13 9 ASN A C 2
ATOM 1590 O O . ASN A 1 9 ? 40.646 8.680 -36.952 1.00 73.51 9 ASN A O 2
ATOM 1601 N N . ASN A 1 10 ? 39.883 9.999 -38.593 1.00 43.44 10 ASN A N 2
ATOM 1602 C CA . ASN A 1 10 ? 38.563 10.119 -37.991 1.00 50.40 10 ASN A CA 2
ATOM 1603 C C . ASN A 1 10 ? 37.751 8.837 -38.173 1.00 42.40 10 ASN A C 2
ATOM 1604 O O . ASN A 1 10 ? 37.393 8.452 -39.288 1.00 61.42 10 ASN A O 2
ATOM 1615 N N . ASN A 1 11 ? 37.502 8.152 -37.070 1.00 64.45 11 ASN A N 2
ATOM 1616 C CA . ASN A 1 11 ? 36.641 6.978 -37.074 1.00 44.14 11 ASN A CA 2
ATOM 1617 C C . ASN A 1 11 ? 35.402 7.222 -36.220 1.00 71.32 11 ASN A C 2
ATOM 1618 O O . ASN A 1 11 ? 35.389 6.951 -35.020 1.00 5.03 11 ASN A O 2
ATOM 1629 N N . GLY A 1 12 ? 34.366 7.755 -36.847 1.00 2.42 12 GLY A N 2
ATOM 1630 C CA . GLY A 1 12 ? 33.142 8.058 -36.135 1.00 22.23 12 GLY A CA 2
ATOM 1631 C C . GLY A 1 12 ? 32.250 6.843 -35.991 1.00 21.04 12 GLY A C 2
ATOM 1632 O O . GLY A 1 12 ? 31.252 6.705 -36.703 1.00 60.41 12 GLY A O 2
ATOM 1636 N N . SER A 1 13 ? 32.618 5.956 -35.084 1.00 3.41 13 SER A N 2
ATOM 1637 C CA . SER A 1 13 ? 31.848 4.749 -34.833 1.00 21.33 13 SER A CA 2
ATOM 1638 C C . SER A 1 13 ? 30.971 4.945 -33.599 1.00 4.04 13 SER A C 2
ATOM 1639 O O . SER A 1 13 ? 30.912 6.042 -33.048 1.00 44.31 13 SER A O 2
ATOM 1647 N N . SER A 1 14 ? 30.296 3.889 -33.172 1.00 10.51 14 SER A N 2
ATOM 1648 C CA . SER A 1 14 ? 29.450 3.952 -31.994 1.00 34.30 14 SER A CA 2
ATOM 1649 C C . SER A 1 14 ? 29.533 2.659 -31.174 1.00 35.42 14 SER A C 2
ATOM 1650 O O . SER A 1 14 ? 28.568 1.894 -31.098 1.00 2.55 14 SER A O 2
ATOM 1658 N N . PRO A 1 15 ? 30.702 2.377 -30.569 1.00 43.23 15 PRO A N 2
ATOM 1659 C CA . PRO A 1 15 ? 30.885 1.214 -29.704 1.00 53.15 15 PRO A CA 2
ATOM 1660 C C . PRO A 1 15 ? 30.367 1.476 -28.292 1.00 43.11 15 PRO A C 2
ATOM 1661 O O . PRO A 1 15 ? 29.439 0.817 -27.827 1.00 11.24 15 PRO A O 2
ATOM 1672 N N . VAL A 1 16 ? 30.979 2.453 -27.630 1.00 73.43 16 VAL A N 2
ATOM 1673 C CA . VAL A 1 16 ? 30.581 2.878 -26.290 1.00 41.52 16 VAL A CA 2
ATOM 1674 C C . VAL A 1 16 ? 30.639 1.721 -25.295 1.00 20.23 16 VAL A C 2
ATOM 1675 O O . VAL A 1 16 ? 29.614 1.144 -24.914 1.00 31.41 16 VAL A O 2
ATOM 1688 N N . ASN A 1 17 ? 31.849 1.360 -24.906 1.00 45.13 17 ASN A N 2
ATOM 1689 C CA . ASN A 1 17 ? 32.054 0.365 -23.869 1.00 33.31 17 ASN A CA 2
ATOM 1690 C C . ASN A 1 17 ? 31.982 1.034 -22.499 1.00 70.00 17 ASN A C 2
ATOM 1691 O O . ASN A 1 17 ? 32.991 1.200 -21.808 1.00 60.40 17 ASN A O 2
ATOM 1702 N N . ASN A 1 18 ? 30.781 1.456 -22.131 1.00 43.01 18 ASN A N 2
ATOM 1703 C CA . ASN A 1 18 ? 30.570 2.142 -20.867 1.00 44.13 18 ASN A CA 2
ATOM 1704 C C . ASN A 1 18 ? 30.426 1.137 -19.734 1.00 4.42 18 ASN A C 2
ATOM 1705 O O . ASN A 1 18 ? 29.376 0.510 -19.571 1.00 63.40 18 ASN A O 2
ATOM 1716 N N . GLN A 1 19 ? 31.499 0.965 -18.978 1.00 34.42 19 GLN A N 2
ATOM 1717 C CA . GLN A 1 19 ? 31.501 0.066 -17.836 1.00 34.43 19 GLN A CA 2
ATOM 1718 C C . GLN A 1 19 ? 31.622 0.865 -16.549 1.00 51.44 19 GLN A C 2
ATOM 1719 O O . GLN A 1 19 ? 31.629 0.307 -15.453 1.00 24.41 19 GLN A O 2
ATOM 1733 N N . GLY A 1 20 ? 31.717 2.179 -16.695 1.00 43.22 20 GLY A N 2
ATOM 1734 C CA . GLY A 1 20 ? 31.893 3.041 -15.546 1.00 20.23 20 GLY A CA 2
ATOM 1735 C C . GLY A 1 20 ? 33.353 3.206 -15.189 1.00 14.50 20 GLY A C 2
ATOM 1736 O O . GLY A 1 20 ? 33.694 3.508 -14.044 1.00 65.40 20 GLY A O 2
ATOM 1740 N N . GLU A 1 21 ? 34.214 3.004 -16.177 1.00 70.43 21 GLU A N 2
ATOM 1741 C CA . GLU A 1 21 ? 35.649 3.100 -15.977 1.00 25.21 21 GLU A CA 2
ATOM 1742 C C . GLU A 1 21 ? 36.079 4.565 -15.907 1.00 22.33 21 GLU A C 2
ATOM 1743 O O . GLU A 1 21 ? 35.445 5.437 -16.503 1.00 73.10 21 GLU A O 2
ATOM 1755 N N . HIS A 1 22 ? 37.156 4.822 -15.179 1.00 3.23 22 HIS A N 2
ATOM 1756 C CA . HIS A 1 22 ? 37.640 6.181 -14.983 1.00 12.43 22 HIS A CA 2
ATOM 1757 C C . HIS A 1 22 ? 38.717 6.507 -16.008 1.00 51.25 22 HIS A C 2
ATOM 1758 O O . HIS A 1 22 ? 39.679 5.755 -16.176 1.00 12.05 22 HIS A O 2
ATOM 1773 N N . ILE A 1 23 ? 38.553 7.632 -16.680 1.00 0.22 23 ILE A N 2
ATOM 1774 C CA . ILE A 1 23 ? 39.473 8.045 -17.727 1.00 11.25 23 ILE A CA 2
ATOM 1775 C C . ILE A 1 23 ? 40.267 9.265 -17.254 1.00 22.25 23 ILE A C 2
ATOM 1776 O O . ILE A 1 23 ? 39.910 9.899 -16.261 1.00 42.51 23 ILE A O 2
ATOM 1792 N N . GLN A 1 24 ? 41.327 9.594 -17.963 1.00 71.43 24 GLN A N 2
ATOM 1793 C CA . GLN A 1 24 ? 42.225 10.659 -17.554 1.00 11.44 24 GLN A CA 2
ATOM 1794 C C . GLN A 1 24 ? 42.819 11.330 -18.781 1.00 52.41 24 GLN A C 2
ATOM 1795 O O . GLN A 1 24 ? 43.155 10.658 -19.760 1.00 4.25 24 GLN A O 2
ATOM 1809 N N . VAL A 1 25 ? 42.934 12.647 -18.736 1.00 72.33 25 VAL A N 2
ATOM 1810 C CA . VAL A 1 25 ? 43.470 13.410 -19.855 1.00 2.21 25 VAL A CA 2
ATOM 1811 C C . VAL A 1 25 ? 44.358 14.543 -19.359 1.00 52.41 25 VAL A C 2
ATOM 1812 O O . VAL A 1 25 ? 44.448 14.800 -18.162 1.00 50.52 25 VAL A O 2
ATOM 1825 N N . LYS A 1 26 ? 45.018 15.205 -20.285 1.00 74.44 26 LYS A N 2
ATOM 1826 C CA . LYS A 1 26 ? 45.814 16.377 -19.975 1.00 34.43 26 LYS A CA 2
ATOM 1827 C C . LYS A 1 26 ? 45.663 17.396 -21.081 1.00 4.33 26 LYS A C 2
ATOM 1828 O O . LYS A 1 26 ? 46.064 17.155 -22.211 1.00 44.10 26 LYS A O 2
ATOM 1847 N N . VAL A 1 27 ? 45.088 18.537 -20.767 1.00 15.45 27 VAL A N 2
ATOM 1848 C CA . VAL A 1 27 ? 44.875 19.539 -21.763 1.00 72.53 27 VAL A CA 2
ATOM 1849 C C . VAL A 1 27 ? 46.038 20.481 -21.678 1.00 72.32 27 VAL A C 2
ATOM 1850 O O . VAL A 1 27 ? 46.061 21.369 -20.825 1.00 14.32 27 VAL A O 2
ATOM 1863 N N . ARG A 1 28 ? 47.036 20.242 -22.513 1.00 64.53 28 ARG A N 2
ATOM 1864 C CA . ARG A 1 28 ? 48.194 21.088 -22.509 1.00 65.22 28 ARG A CA 2
ATOM 1865 C C . ARG A 1 28 ? 47.765 22.416 -23.031 1.00 63.41 28 ARG A C 2
ATOM 1866 O O . ARG A 1 28 ? 47.515 22.600 -24.220 1.00 71.22 28 ARG A O 2
ATOM 1887 N N . SER A 1 29 ? 47.623 23.317 -22.103 1.00 62.33 29 SER A N 2
ATOM 1888 C CA . SER A 1 29 ? 47.177 24.637 -22.413 1.00 61.53 29 SER A CA 2
ATOM 1889 C C . SER A 1 29 ? 48.200 25.306 -23.333 1.00 72.53 29 SER A C 2
ATOM 1890 O O . SER A 1 29 ? 49.360 24.874 -23.372 1.00 31.23 29 SER A O 2
ATOM 1898 N N . PRO A 1 30 ? 47.793 26.346 -24.092 1.00 15.42 30 PRO A N 2
ATOM 1899 C CA . PRO A 1 30 ? 48.645 27.001 -25.114 1.00 23.11 30 PRO A CA 2
ATOM 1900 C C . PRO A 1 30 ? 49.879 27.709 -24.539 1.00 5.11 30 PRO A C 2
ATOM 1901 O O . PRO A 1 30 ? 50.302 28.752 -25.040 1.00 72.52 30 PRO A O 2
ATOM 1912 N N . ASP A 1 31 ? 50.461 27.124 -23.508 1.00 62.14 31 ASP A N 2
ATOM 1913 C CA . ASP A 1 31 ? 51.640 27.679 -22.866 1.00 43.34 31 ASP A CA 2
ATOM 1914 C C . ASP A 1 31 ? 52.700 26.600 -22.685 1.00 13.04 31 ASP A C 2
ATOM 1915 O O . ASP A 1 31 ? 53.874 26.886 -22.439 1.00 21.24 31 ASP A O 2
ATOM 1924 N N . GLY A 1 32 ? 52.278 25.354 -22.835 1.00 1.23 32 GLY A N 2
ATOM 1925 C CA . GLY A 1 32 ? 53.156 24.235 -22.567 1.00 64.22 32 GLY A CA 2
ATOM 1926 C C . GLY A 1 32 ? 52.855 23.613 -21.223 1.00 54.14 32 GLY A C 2
ATOM 1927 O O . GLY A 1 32 ? 53.452 22.608 -20.839 1.00 43.15 32 GLY A O 2
ATOM 1931 N N . ALA A 1 33 ? 51.920 24.226 -20.510 1.00 1.31 33 ALA A N 2
ATOM 1932 C CA . ALA A 1 33 ? 51.486 23.732 -19.215 1.00 44.21 33 ALA A CA 2
ATOM 1933 C C . ALA A 1 33 ? 50.447 22.640 -19.397 1.00 14.20 33 ALA A C 2
ATOM 1934 O O . ALA A 1 33 ? 49.377 22.876 -19.960 1.00 2.30 33 ALA A O 2
ATOM 1941 N N . GLU A 1 34 ? 50.764 21.449 -18.934 1.00 63.03 34 GLU A N 2
ATOM 1942 C CA . GLU A 1 34 ? 49.890 20.309 -19.122 1.00 51.32 34 GLU A CA 2
ATOM 1943 C C . GLU A 1 34 ? 49.399 19.819 -17.766 1.00 22.55 34 GLU A C 2
ATOM 1944 O O . GLU A 1 34 ? 50.133 19.156 -17.033 1.00 43.25 34 GLU A O 2
ATOM 1956 N N . VAL A 1 35 ? 48.171 20.174 -17.422 1.00 72.24 35 VAL A N 2
ATOM 1957 C CA . VAL A 1 35 ? 47.610 19.817 -16.128 1.00 1.04 35 VAL A CA 2
ATOM 1958 C C . VAL A 1 35 ? 46.647 18.650 -16.288 1.00 15.44 35 VAL A C 2
ATOM 1959 O O . VAL A 1 35 ? 45.843 18.621 -17.225 1.00 34.34 35 VAL A O 2
ATOM 1972 N N . PHE A 1 36 ? 46.748 17.681 -15.389 1.00 22.41 36 PHE A N 2
ATOM 1973 C CA . PHE A 1 36 ? 45.951 16.471 -15.478 1.00 15.50 36 PHE A CA 2
ATOM 1974 C C . PHE A 1 36 ? 44.488 16.746 -15.159 1.00 3.00 36 PHE A C 2
ATOM 1975 O O . PHE A 1 36 ? 44.156 17.421 -14.182 1.00 12.52 36 PHE A O 2
ATOM 1992 N N . PHE A 1 37 ? 43.629 16.239 -16.019 1.00 25.01 37 PHE A N 2
ATOM 1993 C CA . PHE A 1 37 ? 42.198 16.314 -15.826 1.00 62.04 37 PHE A CA 2
ATOM 1994 C C . PHE A 1 37 ? 41.643 14.903 -15.938 1.00 14.13 37 PHE A C 2
ATOM 1995 O O . PHE A 1 37 ? 42.318 14.019 -16.461 1.00 31.45 37 PHE A O 2
ATOM 2012 N N . LYS A 1 38 ? 40.438 14.668 -15.466 1.00 43.23 38 LYS A N 2
ATOM 2013 C CA . LYS A 1 38 ? 39.950 13.302 -15.387 1.00 35.22 38 LYS A CA 2
ATOM 2014 C C . LYS A 1 38 ? 38.509 13.167 -15.845 1.00 51.03 38 LYS A C 2
ATOM 2015 O O . LYS A 1 38 ? 37.738 14.132 -15.864 1.00 30.24 38 LYS A O 2
ATOM 2034 N N . ILE A 1 39 ? 38.175 11.956 -16.240 1.00 41.44 39 ILE A N 2
ATOM 2035 C CA . ILE A 1 39 ? 36.842 11.610 -16.680 1.00 3.01 39 ILE A CA 2
ATOM 2036 C C . ILE A 1 39 ? 36.303 10.516 -15.752 1.00 15.21 39 ILE A C 2
ATOM 2037 O O . ILE A 1 39 ? 37.029 9.579 -15.434 1.00 30.24 39 ILE A O 2
ATOM 2053 N N . LYS A 1 40 ? 35.053 10.611 -15.313 1.00 5.12 40 LYS A N 2
ATOM 2054 C CA . LYS A 1 40 ? 34.553 9.653 -14.317 1.00 34.14 40 LYS A CA 2
ATOM 2055 C C . LYS A 1 40 ? 33.494 8.727 -14.903 1.00 65.10 40 LYS A C 2
ATOM 2056 O O . LYS A 1 40 ? 33.324 7.592 -14.452 1.00 60.22 40 LYS A O 2
ATOM 2075 N N . ARG A 1 41 ? 32.789 9.219 -15.898 1.00 61.11 41 ARG A N 2
ATOM 2076 C CA . ARG A 1 41 ? 31.766 8.453 -16.585 1.00 55.41 41 ARG A CA 2
ATOM 2077 C C . ARG A 1 41 ? 31.788 8.884 -18.036 1.00 11.40 41 ARG A C 2
ATOM 2078 O O . ARG A 1 41 ? 32.643 9.689 -18.399 1.00 73.11 41 ARG A O 2
ATOM 2099 N N . LYS A 1 42 ? 30.904 8.360 -18.877 1.00 54.02 42 LYS A N 2
ATOM 2100 C CA . LYS A 1 42 ? 30.855 8.832 -20.250 1.00 62.15 42 LYS A CA 2
ATOM 2101 C C . LYS A 1 42 ? 30.533 10.320 -20.278 1.00 3.33 42 LYS A C 2
ATOM 2102 O O . LYS A 1 42 ? 29.383 10.739 -20.116 1.00 72.44 42 LYS A O 2
ATOM 2121 N N . THR A 1 43 ? 31.577 11.108 -20.441 1.00 11.20 43 THR A N 2
ATOM 2122 C CA . THR A 1 43 ? 31.451 12.539 -20.574 1.00 30.45 43 THR A CA 2
ATOM 2123 C C . THR A 1 43 ? 32.223 12.988 -21.799 1.00 71.22 43 THR A C 2
ATOM 2124 O O . THR A 1 43 ? 33.445 12.819 -21.862 1.00 12.31 43 THR A O 2
ATOM 2135 N N . LYS A 1 44 ? 31.502 13.492 -22.788 1.00 62.32 44 LYS A N 2
ATOM 2136 C CA . LYS A 1 44 ? 32.118 14.004 -24.008 1.00 25.23 44 LYS A CA 2
ATOM 2137 C C . LYS A 1 44 ? 33.268 14.968 -23.700 1.00 4.31 44 LYS A C 2
ATOM 2138 O O . LYS A 1 44 ? 33.288 15.630 -22.657 1.00 45.53 44 LYS A O 2
ATOM 2157 N N . LEU A 1 45 ? 34.204 15.055 -24.641 1.00 35.14 45 LEU A N 2
ATOM 2158 C CA . LEU A 1 45 ? 35.445 15.815 -24.464 1.00 14.24 45 LEU A CA 2
ATOM 2159 C C . LEU A 1 45 ? 35.173 17.307 -24.268 1.00 21.03 45 LEU A C 2
ATOM 2160 O O . LEU A 1 45 ? 36.060 18.061 -23.868 1.00 72.43 45 LEU A O 2
ATOM 2176 N N . GLU A 1 46 ? 33.940 17.714 -24.542 1.00 23.02 46 GLU A N 2
ATOM 2177 C CA . GLU A 1 46 ? 33.534 19.109 -24.424 1.00 4.12 46 GLU A CA 2
ATOM 2178 C C . GLU A 1 46 ? 33.772 19.639 -23.014 1.00 12.14 46 GLU A C 2
ATOM 2179 O O . GLU A 1 46 ? 34.304 20.728 -22.836 1.00 22.14 46 GLU A O 2
ATOM 2191 N N . LYS A 1 47 ? 33.409 18.856 -22.005 1.00 62.41 47 LYS A N 2
ATOM 2192 C CA . LYS A 1 47 ? 33.528 19.319 -20.627 1.00 33.34 47 LYS A CA 2
ATOM 2193 C C . LYS A 1 47 ? 34.998 19.423 -20.220 1.00 42.22 47 LYS A C 2
ATOM 2194 O O . LYS A 1 47 ? 35.365 20.278 -19.418 1.00 54.00 47 LYS A O 2
ATOM 2213 N N . LEU A 1 48 ? 35.836 18.570 -20.803 1.00 14.11 48 LEU A N 2
ATOM 2214 C CA . LEU A 1 48 ? 37.271 18.582 -20.525 1.00 44.42 48 LEU A CA 2
ATOM 2215 C C . LEU A 1 48 ? 37.879 19.920 -20.932 1.00 0.14 48 LEU A C 2
ATOM 2216 O O . LEU A 1 48 ? 38.812 20.408 -20.298 1.00 70.35 48 LEU A O 2
ATOM 2232 N N . MET A 1 49 ? 37.330 20.514 -21.985 1.00 43.23 49 MET A N 2
ATOM 2233 C CA . MET A 1 49 ? 37.856 21.766 -22.509 1.00 60.12 49 MET A CA 2
ATOM 2234 C C . MET A 1 49 ? 37.062 22.976 -22.010 1.00 53.42 49 MET A C 2
ATOM 2235 O O . MET A 1 49 ? 37.618 24.065 -21.878 1.00 5.35 49 MET A O 2
ATOM 2249 N N . GLU A 1 50 ? 35.774 22.802 -21.721 1.00 62.40 50 GLU A N 2
ATOM 2250 C CA . GLU A 1 50 ? 34.956 23.928 -21.270 1.00 61.02 50 GLU A CA 2
ATOM 2251 C C . GLU A 1 50 ? 35.215 24.246 -19.805 1.00 64.22 50 GLU A C 2
ATOM 2252 O O . GLU A 1 50 ? 35.161 25.406 -19.403 1.00 60.03 50 GLU A O 2
ATOM 2264 N N . VAL A 1 51 ? 35.497 23.229 -18.998 1.00 23.21 51 VAL A N 2
ATOM 2265 C CA . VAL A 1 51 ? 35.938 23.479 -17.633 1.00 24.13 51 VAL A CA 2
ATOM 2266 C C . VAL A 1 51 ? 37.281 24.208 -17.669 1.00 13.12 51 VAL A C 2
ATOM 2267 O O . VAL A 1 51 ? 37.579 25.047 -16.817 1.00 53.21 51 VAL A O 2
ATOM 2280 N N . TYR A 1 52 ? 38.069 23.907 -18.696 1.00 25.31 52 TYR A N 2
ATOM 2281 C CA . TYR A 1 52 ? 39.346 24.571 -18.899 1.00 60.25 52 TYR A CA 2
ATOM 2282 C C . TYR A 1 52 ? 39.150 26.017 -19.343 1.00 22.34 52 TYR A C 2
ATOM 2283 O O . TYR A 1 52 ? 39.965 26.874 -19.013 1.00 70.03 52 TYR A O 2
ATOM 2301 N N . CYS A 1 53 ? 38.071 26.287 -20.084 1.00 62.33 53 CYS A N 2
ATOM 2302 C CA . CYS A 1 53 ? 37.702 27.656 -20.430 1.00 41.30 53 CYS A CA 2
ATOM 2303 C C . CYS A 1 53 ? 37.680 28.540 -19.182 1.00 4.33 53 CYS A C 2
ATOM 2304 O O . CYS A 1 53 ? 38.251 29.628 -19.161 1.00 34.34 53 CYS A O 2
ATOM 2312 N N . ASN A 1 54 ? 37.045 28.044 -18.129 1.00 31.24 54 ASN A N 2
ATOM 2313 C CA . ASN A 1 54 ? 36.937 28.792 -16.883 1.00 23.21 54 ASN A CA 2
ATOM 2314 C C . ASN A 1 54 ? 38.245 28.721 -16.094 1.00 50.15 54 ASN A C 2
ATOM 2315 O O . ASN A 1 54 ? 38.614 29.664 -15.392 1.00 44.41 54 ASN A O 2
ATOM 2326 N N . ARG A 1 55 ? 38.946 27.601 -16.226 1.00 12.20 55 ARG A N 2
ATOM 2327 C CA . ARG A 1 55 ? 40.189 27.376 -15.495 1.00 42.42 55 ARG A CA 2
ATOM 2328 C C . ARG A 1 55 ? 41.288 28.311 -16.001 1.00 32.14 55 ARG A C 2
ATOM 2329 O O . ARG A 1 55 ? 42.067 28.849 -15.217 1.00 34.11 55 ARG A O 2
ATOM 2350 N N . LEU A 1 56 ? 41.342 28.503 -17.313 1.00 75.42 56 LEU A N 2
ATOM 2351 C CA . LEU A 1 56 ? 42.365 29.351 -17.917 1.00 60.21 56 LEU A CA 2
ATOM 2352 C C . LEU A 1 56 ? 41.910 30.805 -17.973 1.00 22.05 56 LEU A C 2
ATOM 2353 O O . LEU A 1 56 ? 42.730 31.719 -18.066 1.00 73.52 56 LEU A O 2
ATOM 2369 N N . GLY A 1 57 ? 40.601 31.011 -17.917 1.00 1.41 57 GLY A N 2
ATOM 2370 C CA . GLY A 1 57 ? 40.060 32.352 -17.966 1.00 43.53 57 GLY A CA 2
ATOM 2371 C C . GLY A 1 57 ? 39.682 32.764 -19.372 1.00 60.04 57 GLY A C 2
ATOM 2372 O O . GLY A 1 57 ? 39.152 33.853 -19.590 1.00 13.12 57 GLY A O 2
ATOM 2376 N N . GLN A 1 58 ? 39.947 31.884 -20.324 1.00 5.23 58 GLN A N 2
ATOM 2377 C CA . GLN A 1 58 ? 39.623 32.138 -21.715 1.00 75.33 58 GLN A CA 2
ATOM 2378 C C . GLN A 1 58 ? 38.751 31.006 -22.238 1.00 45.23 58 GLN A C 2
ATOM 2379 O O . GLN A 1 58 ? 39.086 29.834 -22.077 1.00 23.22 58 GLN A O 2
ATOM 2393 N N . SER A 1 59 ? 37.641 31.359 -22.862 1.00 14.32 59 SER A N 2
ATOM 2394 C CA . SER A 1 59 ? 36.674 30.371 -23.304 1.00 21.14 59 SER A CA 2
ATOM 2395 C C . SER A 1 59 ? 37.072 29.719 -24.636 1.00 30.15 59 SER A C 2
ATOM 2396 O O . SER A 1 59 ? 38.082 30.078 -25.249 1.00 21.13 59 SER A O 2
ATOM 2404 N N . MET A 1 60 ? 36.241 28.781 -25.086 1.00 4.23 60 MET A N 2
ATOM 2405 C CA . MET A 1 60 ? 36.626 27.814 -26.111 1.00 54.32 60 MET A CA 2
ATOM 2406 C C . MET A 1 60 ? 36.652 28.373 -27.543 1.00 62.24 60 MET A C 2
ATOM 2407 O O . MET A 1 60 ? 37.236 27.752 -28.427 1.00 52.30 60 MET A O 2
ATOM 2421 N N . GLU A 1 61 ? 36.037 29.525 -27.794 1.00 23.42 61 GLU A N 2
ATOM 2422 C CA . GLU A 1 61 ? 36.084 30.111 -29.139 1.00 74.42 61 GLU A CA 2
ATOM 2423 C C . GLU A 1 61 ? 37.464 30.711 -29.410 1.00 75.51 61 GLU A C 2
ATOM 2424 O O . GLU A 1 61 ? 37.793 31.075 -30.539 1.00 20.42 61 GLU A O 2
ATOM 2436 N N . ALA A 1 62 ? 38.274 30.787 -28.365 1.00 52.12 62 ALA A N 2
ATOM 2437 C CA . ALA A 1 62 ? 39.611 31.329 -28.451 1.00 65.21 62 ALA A CA 2
ATOM 2438 C C . ALA A 1 62 ? 40.641 30.218 -28.302 1.00 34.10 62 ALA A C 2
ATOM 2439 O O . ALA A 1 62 ? 41.833 30.484 -28.148 1.00 64.00 62 ALA A O 2
ATOM 2446 N N . VAL A 1 63 ? 40.176 28.969 -28.345 1.00 73.13 63 VAL A N 2
ATOM 2447 C CA . VAL A 1 63 ? 41.071 27.818 -28.316 1.00 24.42 63 VAL A CA 2
ATOM 2448 C C . VAL A 1 63 ? 40.610 26.724 -29.287 1.00 55.34 63 VAL A C 2
ATOM 2449 O O . VAL A 1 63 ? 39.486 26.232 -29.209 1.00 73.14 63 VAL A O 2
ATOM 2462 N N . ARG A 1 64 ? 41.478 26.364 -30.225 1.00 62.12 64 ARG A N 2
ATOM 2463 C CA . ARG A 1 64 ? 41.206 25.252 -31.128 1.00 22.32 64 ARG A CA 2
ATOM 2464 C C . ARG A 1 64 ? 41.634 23.948 -30.475 1.00 10.41 64 ARG A C 2
ATOM 2465 O O . ARG A 1 64 ? 42.816 23.718 -30.244 1.00 51.14 64 ARG A O 2
ATOM 2486 N N . PHE A 1 65 ? 40.656 23.109 -30.187 1.00 1.01 65 PHE A N 2
ATOM 2487 C CA . PHE A 1 65 ? 40.885 21.859 -29.478 1.00 71.14 65 PHE A CA 2
ATOM 2488 C C . PHE A 1 65 ? 41.338 20.735 -30.411 1.00 51.04 65 PHE A C 2
ATOM 2489 O O . PHE A 1 65 ? 40.627 20.349 -31.340 1.00 10.13 65 PHE A O 2
ATOM 2506 N N . LEU A 1 66 ? 42.540 20.236 -30.165 1.00 3.44 66 LEU A N 2
ATOM 2507 C CA . LEU A 1 66 ? 43.047 19.054 -30.851 1.00 54.44 66 LEU A CA 2
ATOM 2508 C C . LEU A 1 66 ? 43.133 17.888 -29.877 1.00 3.34 66 LEU A C 2
ATOM 2509 O O . LEU A 1 66 ? 43.708 18.018 -28.797 1.00 63.15 66 LEU A O 2
ATOM 2525 N N . TYR A 1 67 ? 42.574 16.750 -30.259 1.00 31.41 67 TYR A N 2
ATOM 2526 C CA . TYR A 1 67 ? 42.549 15.588 -29.386 1.00 20.11 67 TYR A CA 2
ATOM 2527 C C . TYR A 1 67 ? 43.534 14.534 -29.875 1.00 74.01 67 TYR A C 2
ATOM 2528 O O . TYR A 1 67 ? 43.535 14.183 -31.055 1.00 2.22 67 TYR A O 2
ATOM 2546 N N . ASP A 1 68 ? 44.376 14.042 -28.969 1.00 41.34 68 ASP A N 2
ATOM 2547 C CA . ASP A 1 68 ? 45.458 13.118 -29.326 1.00 70.30 68 ASP A CA 2
ATOM 2548 C C . ASP A 1 68 ? 46.371 13.768 -30.371 1.00 63.40 68 ASP A C 2
ATOM 2549 O O . ASP A 1 68 ? 47.092 13.102 -31.110 1.00 15.11 68 ASP A O 2
ATOM 2558 N N . GLY A 1 69 ? 46.353 15.095 -30.398 1.00 73.33 69 GLY A N 2
ATOM 2559 C CA . GLY A 1 69 ? 47.150 15.828 -31.356 1.00 31.22 69 GLY A CA 2
ATOM 2560 C C . GLY A 1 69 ? 46.406 16.091 -32.653 1.00 61.52 69 GLY A C 2
ATOM 2561 O O . GLY A 1 69 ? 46.950 16.708 -33.568 1.00 60.14 69 GLY A O 2
ATOM 2565 N N . ASP A 1 70 ? 45.163 15.625 -32.741 1.00 53.11 70 ASP A N 2
ATOM 2566 C CA . ASP A 1 70 ? 44.359 15.841 -33.939 1.00 72.13 70 ASP A CA 2
ATOM 2567 C C . ASP A 1 70 ? 43.008 16.463 -33.591 1.00 44.24 70 ASP A C 2
ATOM 2568 O O . ASP A 1 70 ? 42.247 15.937 -32.785 1.00 64.30 70 ASP A O 2
ATOM 2577 N N . ARG A 1 71 ? 42.747 17.607 -34.192 1.00 22.42 71 ARG A N 2
ATOM 2578 C CA . ARG A 1 71 ? 41.514 18.359 -33.975 1.00 4.53 71 ARG A CA 2
ATOM 2579 C C . ARG A 1 71 ? 40.266 17.553 -34.349 1.00 73.24 71 ARG A C 2
ATOM 2580 O O . ARG A 1 71 ? 39.999 17.286 -35.518 1.00 53.50 71 ARG A O 2
ATOM 2601 N N . ILE A 1 72 ? 39.506 17.186 -33.329 1.00 75.30 72 ILE A N 2
ATOM 2602 C CA . ILE A 1 72 ? 38.232 16.503 -33.505 1.00 23.12 72 ILE A CA 2
ATOM 2603 C C . ILE A 1 72 ? 37.176 17.315 -32.751 1.00 21.23 72 ILE A C 2
ATOM 2604 O O . ILE A 1 72 ? 37.451 18.445 -32.355 1.00 74.34 72 ILE A O 2
ATOM 2620 N N . HIS A 1 73 ? 35.988 16.765 -32.552 1.00 53.04 73 HIS A N 2
ATOM 2621 C CA . HIS A 1 73 ? 34.969 17.431 -31.751 1.00 43.03 73 HIS A CA 2
ATOM 2622 C C . HIS A 1 73 ? 34.651 16.601 -30.513 1.00 24.44 73 HIS A C 2
ATOM 2623 O O . HIS A 1 73 ? 34.736 15.372 -30.540 1.00 15.32 73 HIS A O 2
ATOM 2638 N N . GLY A 1 74 ? 34.281 17.287 -29.440 1.00 2.32 74 GLY A N 2
ATOM 2639 C CA . GLY A 1 74 ? 34.188 16.669 -28.130 1.00 30.33 74 GLY A CA 2
ATOM 2640 C C . GLY A 1 74 ? 33.129 15.592 -28.023 1.00 45.23 74 GLY A C 2
ATOM 2641 O O . GLY A 1 74 ? 33.319 14.606 -27.303 1.00 50.31 74 GLY A O 2
ATOM 2645 N N . ASP A 1 75 ? 32.020 15.769 -28.731 1.00 32.14 75 ASP A N 2
ATOM 2646 C CA . ASP A 1 75 ? 30.897 14.830 -28.659 1.00 72.23 75 ASP A CA 2
ATOM 2647 C C . ASP A 1 75 ? 31.272 13.461 -29.224 1.00 10.20 75 ASP A C 2
ATOM 2648 O O . ASP A 1 75 ? 30.542 12.492 -29.037 1.00 3.33 75 ASP A O 2
ATOM 2657 N N . ASN A 1 76 ? 32.413 13.385 -29.903 1.00 64.25 76 ASN A N 2
ATOM 2658 C CA . ASN A 1 76 ? 32.882 12.122 -30.465 1.00 64.43 76 ASN A CA 2
ATOM 2659 C C . ASN A 1 76 ? 33.336 11.189 -29.347 1.00 13.52 76 ASN A C 2
ATOM 2660 O O . ASN A 1 76 ? 33.316 9.974 -29.501 1.00 71.25 76 ASN A O 2
ATOM 2671 N N . THR A 1 77 ? 33.739 11.793 -28.220 1.00 21.44 77 THR A N 2
ATOM 2672 C CA . THR A 1 77 ? 34.235 11.089 -27.023 1.00 65.40 77 THR A CA 2
ATOM 2673 C C . THR A 1 77 ? 35.501 10.265 -27.304 1.00 53.35 77 THR A C 2
ATOM 2674 O O . THR A 1 77 ? 35.755 9.851 -28.432 1.00 42.51 77 THR A O 2
ATOM 2685 N N . PRO A 1 78 ? 36.329 10.040 -26.267 1.00 63.14 78 PRO A N 2
ATOM 2686 C CA . PRO A 1 78 ? 37.553 9.238 -26.395 1.00 44.41 78 PRO A CA 2
ATOM 2687 C C . PRO A 1 78 ? 37.244 7.778 -26.728 1.00 73.22 78 PRO A C 2
ATOM 2688 O O . PRO A 1 78 ? 37.834 7.199 -27.641 1.00 62.52 78 PRO A O 2
ATOM 2699 N N . GLU A 1 79 ? 36.288 7.215 -25.990 1.00 53.55 79 GLU A N 2
ATOM 2700 C CA . GLU A 1 79 ? 35.819 5.838 -26.178 1.00 13.34 79 GLU A CA 2
ATOM 2701 C C . GLU A 1 79 ? 35.569 5.521 -27.655 1.00 42.02 79 GLU A C 2
ATOM 2702 O O . GLU A 1 79 ? 35.952 4.464 -28.155 1.00 71.44 79 GLU A O 2
ATOM 2714 N N . GLN A 1 80 ? 34.945 6.457 -28.343 1.00 45.33 80 GLN A N 2
ATOM 2715 C CA . GLN A 1 80 ? 34.574 6.272 -29.735 1.00 74.25 80 GLN A CA 2
ATOM 2716 C C . GLN A 1 80 ? 35.696 6.704 -30.682 1.00 73.11 80 GLN A C 2
ATOM 2717 O O . GLN A 1 80 ? 35.680 6.369 -31.865 1.00 61.03 80 GLN A O 2
ATOM 2731 N N . LEU A 1 81 ? 36.665 7.457 -30.165 1.00 2.24 81 LEU A N 2
ATOM 2732 C CA . LEU A 1 81 ? 37.708 8.025 -31.012 1.00 73.11 81 LEU A CA 2
ATOM 2733 C C . LEU A 1 81 ? 38.888 7.066 -31.160 1.00 31.23 81 LEU A C 2
ATOM 2734 O O . LEU A 1 81 ? 39.559 7.054 -32.190 1.00 13.32 81 LEU A O 2
ATOM 2750 N N . GLY A 1 82 ? 39.139 6.258 -30.135 1.00 62.20 82 GLY A N 2
ATOM 2751 C CA . GLY A 1 82 ? 40.220 5.298 -30.209 1.00 2.54 82 GLY A CA 2
ATOM 2752 C C . GLY A 1 82 ? 41.334 5.669 -29.266 1.00 50.45 82 GLY A C 2
ATOM 2753 O O . GLY A 1 82 ? 42.170 4.840 -28.909 1.00 62.11 82 GLY A O 2
ATOM 2757 N N . ILE A 1 83 ? 41.335 6.926 -28.860 1.00 21.12 83 ILE A N 2
ATOM 2758 C CA . ILE A 1 83 ? 42.216 7.381 -27.809 1.00 62.23 83 ILE A CA 2
ATOM 2759 C C . ILE A 1 83 ? 41.470 7.284 -26.493 1.00 53.32 83 ILE A C 2
ATOM 2760 O O . ILE A 1 83 ? 40.264 7.500 -26.442 1.00 34.30 83 ILE A O 2
ATOM 2776 N N . GLU A 1 84 ? 42.168 6.942 -25.443 1.00 64.03 84 GLU A N 2
ATOM 2777 C CA . GLU A 1 84 ? 41.524 6.686 -24.182 1.00 52.21 84 GLU A CA 2
ATOM 2778 C C . GLU A 1 84 ? 42.389 7.248 -23.047 1.00 4.41 84 GLU A C 2
ATOM 2779 O O . GLU A 1 84 ? 43.105 8.228 -23.261 1.00 32.15 84 GLU A O 2
ATOM 2791 N N . ASP A 1 85 ? 42.298 6.660 -21.853 1.00 34.14 85 ASP A N 2
ATOM 2792 C CA . ASP A 1 85 ? 43.035 7.139 -20.678 1.00 62.20 85 ASP A CA 2
ATOM 2793 C C . ASP A 1 85 ? 44.495 7.436 -21.001 1.00 24.11 85 ASP A C 2
ATOM 2794 O O . ASP A 1 85 ? 45.247 6.552 -21.417 1.00 63.13 85 ASP A O 2
ATOM 2803 N N . GLY A 1 86 ? 44.872 8.693 -20.825 1.00 32.23 86 GLY A N 2
ATOM 2804 C CA . GLY A 1 86 ? 46.227 9.117 -21.094 1.00 42.34 86 GLY A CA 2
ATOM 2805 C C . GLY A 1 86 ? 46.282 10.135 -22.210 1.00 60.32 86 GLY A C 2
ATOM 2806 O O . GLY A 1 86 ? 47.361 10.574 -22.613 1.00 42.55 86 GLY A O 2
ATOM 2810 N N . ASP A 1 87 ? 45.111 10.520 -22.698 1.00 21.12 87 ASP A N 2
ATOM 2811 C CA . ASP A 1 87 ? 45.012 11.431 -23.835 1.00 23.23 87 ASP A CA 2
ATOM 2812 C C . ASP A 1 87 ? 45.360 12.856 -23.430 1.00 62.04 87 ASP A C 2
ATOM 2813 O O . ASP A 1 87 ? 45.296 13.217 -22.254 1.00 50.43 87 ASP A O 2
ATOM 2822 N N . VAL A 1 88 ? 45.732 13.659 -24.412 1.00 40.21 88 VAL A N 2
ATOM 2823 C CA . VAL A 1 88 ? 46.029 15.056 -24.187 1.00 30.05 88 VAL A CA 2
ATOM 2824 C C . VAL A 1 88 ? 45.276 15.926 -25.187 1.00 62.31 88 VAL A C 2
ATOM 2825 O O . VAL A 1 88 ? 45.047 15.533 -26.335 1.00 44.01 88 VAL A O 2
ATOM 2838 N N . ILE A 1 89 ? 44.902 17.108 -24.745 1.00 14.43 89 ILE A N 2
ATOM 2839 C CA . ILE A 1 89 ? 44.141 18.024 -25.567 1.00 51.25 89 ILE A CA 2
ATOM 2840 C C . ILE A 1 89 ? 44.931 19.306 -25.752 1.00 71.31 89 ILE A C 2
ATOM 2841 O O . ILE A 1 89 ? 45.270 19.976 -24.780 1.00 41.13 89 ILE A O 2
ATOM 2857 N N . ASP A 1 90 ? 45.250 19.627 -26.990 1.00 34.30 90 ASP A N 2
ATOM 2858 C CA . ASP A 1 90 ? 46.042 20.812 -27.284 1.00 21.13 90 ASP A CA 2
ATOM 2859 C C . ASP A 1 90 ? 45.138 21.915 -27.803 1.00 54.30 90 ASP A C 2
ATOM 2860 O O . ASP A 1 90 ? 44.348 21.695 -28.722 1.00 1.13 90 ASP A O 2
ATOM 2869 N N . ALA A 1 91 ? 45.220 23.082 -27.183 1.00 30.14 91 ALA A N 2
ATOM 2870 C CA . ALA A 1 91 ? 44.407 24.214 -27.596 1.00 22.54 91 ALA A CA 2
ATOM 2871 C C . ALA A 1 91 ? 45.249 25.307 -28.255 1.00 62.41 91 ALA A C 2
ATOM 2872 O O . ALA A 1 91 ? 46.123 25.900 -27.623 1.00 34.40 91 ALA A O 2
ATOM 2879 N N . MET A 1 92 ? 44.961 25.580 -29.524 1.00 14.35 92 MET A N 2
ATOM 2880 C CA . MET A 1 92 ? 45.618 26.666 -30.253 1.00 13.21 92 MET A CA 2
ATOM 2881 C C . MET A 1 92 ? 44.824 27.961 -30.111 1.00 25.02 92 MET A C 2
ATOM 2882 O O . MET A 1 92 ? 43.702 27.952 -29.611 1.00 71.52 92 MET A O 2
ATOM 2896 N N . VAL A 1 93 ? 45.407 29.071 -30.551 1.00 70.32 93 VAL A N 2
ATOM 2897 C CA . VAL A 1 93 ? 44.753 30.373 -30.440 1.00 3.20 93 VAL A CA 2
ATOM 2898 C C . VAL A 1 93 ? 43.544 30.467 -31.367 1.00 75.10 93 VAL A C 2
ATOM 2899 O O . VAL A 1 93 ? 43.681 30.521 -32.592 1.00 71.31 93 VAL A O 2
ATOM 2912 N N . GLN A 1 94 ? 42.367 30.474 -30.755 1.00 13.31 94 GLN A N 2
ATOM 2913 C CA . GLN A 1 94 ? 41.087 30.539 -31.456 1.00 14.42 94 GLN A CA 2
ATOM 2914 C C . GLN A 1 94 ? 40.883 29.329 -32.361 1.00 61.22 94 GLN A C 2
ATOM 2915 O O . GLN A 1 94 ? 41.711 28.425 -32.409 1.00 71.22 94 GLN A O 2
ATOM 2929 N N . GLN A 1 95 ? 39.773 29.319 -33.080 1.00 34.52 95 GLN A N 2
ATOM 2930 C CA . GLN A 1 95 ? 39.394 28.170 -33.892 1.00 22.53 95 GLN A CA 2
ATOM 2931 C C . GLN A 1 95 ? 40.221 28.085 -35.174 1.00 42.03 95 GLN A C 2
ATOM 2932 O O . GLN A 1 95 ? 39.993 27.208 -36.008 1.00 14.34 95 GLN A O 2
ATOM 2946 N N . THR A 1 96 ? 41.189 28.983 -35.311 1.00 34.55 96 THR A N 2
ATOM 2947 C CA . THR A 1 96 ? 42.029 29.043 -36.499 1.00 5.31 96 THR A CA 2
ATOM 2948 C C . THR A 1 96 ? 41.185 29.377 -37.724 1.00 54.43 96 THR A C 2
ATOM 2949 O O . THR A 1 96 ? 40.810 28.502 -38.509 1.00 61.12 96 THR A O 2
ATOM 2960 N N . GLY A 1 97 ? 40.853 30.648 -37.846 1.00 10.25 97 GLY A N 2
ATOM 2961 C CA . GLY A 1 97 ? 40.031 31.112 -38.944 1.00 53.25 97 GLY A CA 2
ATOM 2962 C C . GLY A 1 97 ? 39.536 32.520 -38.704 1.00 21.24 97 GLY A C 2
ATOM 2963 O O . GLY A 1 97 ? 39.193 33.239 -39.642 1.00 2.44 97 GLY A O 2
ATOM 2967 N N . GLY A 1 98 ? 39.488 32.904 -37.437 1.00 22.14 98 GLY A N 2
ATOM 2968 C CA . GLY A 1 98 ? 39.095 34.247 -37.077 1.00 25.22 98 GLY A CA 2
ATOM 2969 C C . GLY A 1 98 ? 37.636 34.320 -36.696 1.00 14.50 98 GLY A C 2
ATOM 2970 O O . GLY A 1 98 ? 37.286 35.124 -35.809 1.00 31.30 98 GLY A O 2
ATOM 2975 N N . MET A 1 1 ? 70.132 11.521 -27.406 1.00 22.50 1 MET A N 3
ATOM 2976 C CA . MET A 1 1 ? 70.187 10.239 -26.670 1.00 4.31 1 MET A CA 3
ATOM 2977 C C . MET A 1 1 ? 68.788 9.653 -26.516 1.00 31.13 1 MET A C 3
ATOM 2978 O O . MET A 1 1 ? 68.632 8.493 -26.133 1.00 31.30 1 MET A O 3
ATOM 2994 N N . GLY A 1 2 ? 67.773 10.453 -26.824 1.00 51.35 2 GLY A N 3
ATOM 2995 C CA . GLY A 1 2 ? 66.410 10.035 -26.592 1.00 20.12 2 GLY A CA 3
ATOM 2996 C C . GLY A 1 2 ? 66.043 10.156 -25.132 1.00 3.42 2 GLY A C 3
ATOM 2997 O O . GLY A 1 2 ? 66.694 10.892 -24.384 1.00 72.34 2 GLY A O 3
ATOM 3001 N N . ASP A 1 3 ? 65.009 9.444 -24.723 1.00 51.14 3 ASP A N 3
ATOM 3002 C CA . ASP A 1 3 ? 64.591 9.431 -23.329 1.00 23.31 3 ASP A CA 3
ATOM 3003 C C . ASP A 1 3 ? 63.724 8.203 -23.083 1.00 50.44 3 ASP A C 3
ATOM 3004 O O . ASP A 1 3 ? 63.782 7.236 -23.841 1.00 34.31 3 ASP A O 3
ATOM 3013 N N . ASP A 1 4 ? 62.924 8.225 -22.036 1.00 42.13 4 ASP A N 3
ATOM 3014 C CA . ASP A 1 4 ? 62.041 7.107 -21.744 1.00 42.23 4 ASP A CA 3
ATOM 3015 C C . ASP A 1 4 ? 60.806 7.153 -22.634 1.00 41.44 4 ASP A C 3
ATOM 3016 O O . ASP A 1 4 ? 60.246 6.118 -22.994 1.00 43.45 4 ASP A O 3
ATOM 3025 N N . ASP A 1 5 ? 60.409 8.360 -23.020 1.00 2.43 5 ASP A N 3
ATOM 3026 C CA . ASP A 1 5 ? 59.209 8.555 -23.835 1.00 43.12 5 ASP A CA 3
ATOM 3027 C C . ASP A 1 5 ? 59.409 8.025 -25.249 1.00 43.42 5 ASP A C 3
ATOM 3028 O O . ASP A 1 5 ? 58.456 7.610 -25.909 1.00 12.20 5 ASP A O 3
ATOM 3037 N N . SER A 1 6 ? 60.650 8.023 -25.710 1.00 31.21 6 SER A N 3
ATOM 3038 C CA . SER A 1 6 ? 60.960 7.601 -27.068 1.00 75.43 6 SER A CA 3
ATOM 3039 C C . SER A 1 6 ? 60.930 6.076 -27.210 1.00 1.51 6 SER A C 3
ATOM 3040 O O . SER A 1 6 ? 60.963 5.551 -28.322 1.00 15.24 6 SER A O 3
ATOM 3048 N N . ALA A 1 7 ? 60.856 5.367 -26.088 1.00 34.43 7 ALA A N 3
ATOM 3049 C CA . ALA A 1 7 ? 60.844 3.910 -26.118 1.00 30.12 7 ALA A CA 3
ATOM 3050 C C . ALA A 1 7 ? 59.636 3.342 -25.377 1.00 5.25 7 ALA A C 3
ATOM 3051 O O . ALA A 1 7 ? 59.554 2.140 -25.135 1.00 2.14 7 ALA A O 3
ATOM 3058 N N . VAL A 1 8 ? 58.682 4.206 -25.045 1.00 43.34 8 VAL A N 3
ATOM 3059 C CA . VAL A 1 8 ? 57.522 3.795 -24.263 1.00 15.15 8 VAL A CA 3
ATOM 3060 C C . VAL A 1 8 ? 56.537 2.982 -25.112 1.00 12.31 8 VAL A C 3
ATOM 3061 O O . VAL A 1 8 ? 55.717 2.232 -24.583 1.00 74.32 8 VAL A O 3
ATOM 3074 N N . ASN A 1 9 ? 56.640 3.116 -26.430 1.00 73.11 9 ASN A N 3
ATOM 3075 C CA . ASN A 1 9 ? 55.744 2.411 -27.349 1.00 51.02 9 ASN A CA 3
ATOM 3076 C C . ASN A 1 9 ? 56.341 1.056 -27.735 1.00 64.13 9 ASN A C 3
ATOM 3077 O O . ASN A 1 9 ? 56.006 0.487 -28.776 1.00 73.51 9 ASN A O 3
ATOM 3088 N N . ASN A 1 10 ? 57.214 0.532 -26.874 1.00 43.44 10 ASN A N 3
ATOM 3089 C CA . ASN A 1 10 ? 57.876 -0.750 -27.113 1.00 50.40 10 ASN A CA 3
ATOM 3090 C C . ASN A 1 10 ? 56.855 -1.856 -27.375 1.00 42.40 10 ASN A C 3
ATOM 3091 O O . ASN A 1 10 ? 56.866 -2.478 -28.436 1.00 61.42 10 ASN A O 3
ATOM 3102 N N . ASN A 1 11 ? 55.967 -2.088 -26.415 1.00 64.45 11 ASN A N 3
ATOM 3103 C CA . ASN A 1 11 ? 54.902 -3.069 -26.586 1.00 44.14 11 ASN A CA 3
ATOM 3104 C C . ASN A 1 11 ? 53.738 -2.765 -25.649 1.00 71.32 11 ASN A C 3
ATOM 3105 O O . ASN A 1 11 ? 53.587 -3.394 -24.599 1.00 5.03 11 ASN A O 3
ATOM 3116 N N . GLY A 1 12 ? 52.940 -1.774 -26.025 1.00 2.42 12 GLY A N 3
ATOM 3117 C CA . GLY A 1 12 ? 51.782 -1.397 -25.236 1.00 22.23 12 GLY A CA 3
ATOM 3118 C C . GLY A 1 12 ? 52.140 -0.967 -23.824 1.00 21.04 12 GLY A C 3
ATOM 3119 O O . GLY A 1 12 ? 53.151 -0.295 -23.605 1.00 60.41 12 GLY A O 3
ATOM 3123 N N . SER A 1 13 ? 51.304 -1.354 -22.871 1.00 3.41 13 SER A N 3
ATOM 3124 C CA . SER A 1 13 ? 51.513 -1.025 -21.464 1.00 21.33 13 SER A CA 3
ATOM 3125 C C . SER A 1 13 ? 50.800 -2.050 -20.580 1.00 4.04 13 SER A C 3
ATOM 3126 O O . SER A 1 13 ? 50.449 -1.763 -19.434 1.00 44.31 13 SER A O 3
ATOM 3134 N N . SER A 1 14 ? 50.624 -3.254 -21.137 1.00 10.51 14 SER A N 3
ATOM 3135 C CA . SER A 1 14 ? 49.920 -4.354 -20.481 1.00 34.30 14 SER A CA 3
ATOM 3136 C C . SER A 1 14 ? 48.417 -4.075 -20.433 1.00 35.42 14 SER A C 3
ATOM 3137 O O . SER A 1 14 ? 47.939 -3.289 -19.614 1.00 2.55 14 SER A O 3
ATOM 3145 N N . PRO A 1 15 ? 47.651 -4.723 -21.324 1.00 43.23 15 PRO A N 3
ATOM 3146 C CA . PRO A 1 15 ? 46.211 -4.498 -21.452 1.00 53.15 15 PRO A CA 3
ATOM 3147 C C . PRO A 1 15 ? 45.391 -5.265 -20.414 1.00 43.11 15 PRO A C 3
ATOM 3148 O O . PRO A 1 15 ? 44.211 -5.541 -20.624 1.00 11.24 15 PRO A O 3
ATOM 3159 N N . VAL A 1 16 ? 46.018 -5.614 -19.298 1.00 73.43 16 VAL A N 3
ATOM 3160 C CA . VAL A 1 16 ? 45.319 -6.294 -18.215 1.00 41.52 16 VAL A CA 3
ATOM 3161 C C . VAL A 1 16 ? 44.797 -5.264 -17.214 1.00 20.23 16 VAL A C 3
ATOM 3162 O O . VAL A 1 16 ? 44.033 -5.581 -16.302 1.00 31.41 16 VAL A O 3
ATOM 3175 N N . ASN A 1 17 ? 45.210 -4.020 -17.412 1.00 45.13 17 ASN A N 3
ATOM 3176 C CA . ASN A 1 17 ? 44.821 -2.934 -16.527 1.00 33.31 17 ASN A CA 3
ATOM 3177 C C . ASN A 1 17 ? 43.400 -2.462 -16.834 1.00 70.00 17 ASN A C 3
ATOM 3178 O O . ASN A 1 17 ? 43.192 -1.588 -17.677 1.00 60.40 17 ASN A O 3
ATOM 3189 N N . ASN A 1 18 ? 42.423 -3.069 -16.175 1.00 43.01 18 ASN A N 3
ATOM 3190 C CA . ASN A 1 18 ? 41.036 -2.637 -16.298 1.00 44.13 18 ASN A CA 3
ATOM 3191 C C . ASN A 1 18 ? 40.524 -2.156 -14.948 1.00 4.42 18 ASN A C 3
ATOM 3192 O O . ASN A 1 18 ? 39.804 -2.861 -14.244 1.00 63.40 18 ASN A O 3
ATOM 3203 N N . GLN A 1 19 ? 40.948 -0.962 -14.576 1.00 34.42 19 GLN A N 3
ATOM 3204 C CA . GLN A 1 19 ? 40.555 -0.357 -13.316 1.00 34.43 19 GLN A CA 3
ATOM 3205 C C . GLN A 1 19 ? 40.003 1.038 -13.594 1.00 51.44 19 GLN A C 3
ATOM 3206 O O . GLN A 1 19 ? 39.911 1.889 -12.706 1.00 24.41 19 GLN A O 3
ATOM 3220 N N . GLY A 1 20 ? 39.623 1.253 -14.848 1.00 43.22 20 GLY A N 3
ATOM 3221 C CA . GLY A 1 20 ? 39.177 2.557 -15.290 1.00 20.23 20 GLY A CA 3
ATOM 3222 C C . GLY A 1 20 ? 37.782 2.912 -14.811 1.00 14.50 20 GLY A C 3
ATOM 3223 O O . GLY A 1 20 ? 36.823 2.867 -15.580 1.00 65.40 20 GLY A O 3
ATOM 3227 N N . GLU A 1 21 ? 37.666 3.242 -13.530 1.00 70.43 21 GLU A N 3
ATOM 3228 C CA . GLU A 1 21 ? 36.444 3.833 -13.002 1.00 25.21 21 GLU A CA 3
ATOM 3229 C C . GLU A 1 21 ? 36.336 5.263 -13.513 1.00 22.33 21 GLU A C 3
ATOM 3230 O O . GLU A 1 21 ? 35.247 5.794 -13.729 1.00 73.10 21 GLU A O 3
ATOM 3242 N N . HIS A 1 22 ? 37.493 5.874 -13.708 1.00 3.23 22 HIS A N 3
ATOM 3243 C CA . HIS A 1 22 ? 37.570 7.242 -14.178 1.00 12.43 22 HIS A CA 3
ATOM 3244 C C . HIS A 1 22 ? 38.518 7.327 -15.360 1.00 51.25 22 HIS A C 3
ATOM 3245 O O . HIS A 1 22 ? 39.370 6.460 -15.546 1.00 12.05 22 HIS A O 3
ATOM 3260 N N . ILE A 1 23 ? 38.365 8.375 -16.150 1.00 0.22 23 ILE A N 3
ATOM 3261 C CA . ILE A 1 23 ? 39.191 8.574 -17.328 1.00 11.25 23 ILE A CA 3
ATOM 3262 C C . ILE A 1 23 ? 40.126 9.755 -17.077 1.00 22.25 23 ILE A C 3
ATOM 3263 O O . ILE A 1 23 ? 39.925 10.503 -16.123 1.00 42.51 23 ILE A O 3
ATOM 3279 N N . GLN A 1 24 ? 41.129 9.927 -17.919 1.00 71.43 24 GLN A N 3
ATOM 3280 C CA . GLN A 1 24 ? 42.163 10.929 -17.693 1.00 11.44 24 GLN A CA 3
ATOM 3281 C C . GLN A 1 24 ? 42.608 11.530 -19.012 1.00 52.41 24 GLN A C 3
ATOM 3282 O O . GLN A 1 24 ? 42.788 10.813 -19.999 1.00 4.25 24 GLN A O 3
ATOM 3296 N N . VAL A 1 25 ? 42.796 12.836 -19.018 1.00 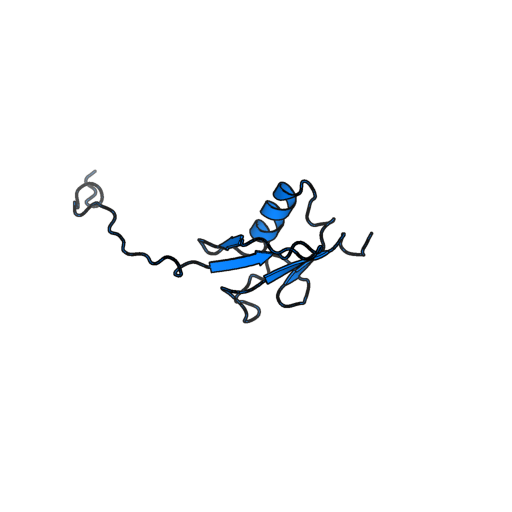72.33 25 VAL A N 3
ATOM 3297 C CA . VAL A 1 25 ? 43.286 13.532 -20.189 1.00 2.21 25 VAL A CA 3
ATOM 3298 C C . VAL A 1 25 ? 44.066 14.772 -19.770 1.00 52.41 25 VAL A C 3
ATOM 3299 O O . VAL A 1 25 ? 43.707 15.452 -18.813 1.00 50.52 25 VAL A O 3
ATOM 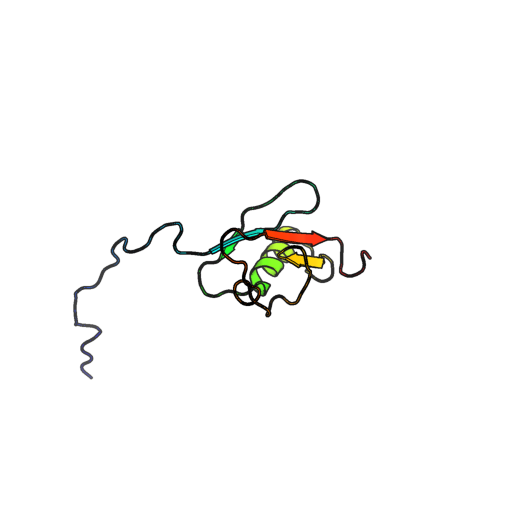3312 N N . LYS A 1 26 ? 45.149 15.049 -20.462 1.00 74.44 26 LYS A N 3
ATOM 3313 C CA . LYS A 1 26 ? 45.927 16.242 -20.188 1.00 34.43 26 LYS A CA 3
ATOM 3314 C C . LYS A 1 26 ? 45.622 17.302 -21.225 1.00 4.33 26 LYS A C 3
ATOM 3315 O O . LYS A 1 26 ? 45.794 17.079 -22.416 1.00 44.10 26 LYS A O 3
ATOM 3334 N N . VAL A 1 27 ? 45.188 18.466 -20.773 1.00 15.45 27 VAL A N 3
ATOM 3335 C CA . VAL A 1 27 ? 44.802 19.501 -21.674 1.00 72.53 27 VAL A CA 3
ATOM 3336 C C . VAL A 1 27 ? 45.958 20.454 -21.707 1.00 72.32 27 VAL A C 3
ATOM 3337 O O . VAL A 1 27 ? 46.122 21.293 -20.818 1.00 14.32 27 VAL A O 3
ATOM 3350 N N . ARG A 1 28 ? 46.808 20.259 -22.696 1.00 64.53 28 ARG A N 3
ATOM 3351 C CA . ARG A 1 28 ? 48.044 20.979 -22.769 1.00 65.22 28 ARG A CA 3
ATOM 3352 C C . ARG A 1 28 ? 47.739 22.407 -23.044 1.00 63.41 28 ARG A C 3
ATOM 3353 O O . ARG A 1 28 ? 47.321 22.779 -24.140 1.00 71.22 28 ARG A O 3
ATOM 3374 N N . SER A 1 29 ? 47.877 23.196 -22.014 1.00 62.33 29 SER A N 3
ATOM 3375 C CA . SER A 1 29 ? 47.750 24.599 -22.178 1.00 61.53 29 SER A CA 3
ATOM 3376 C C . SER A 1 29 ? 48.875 25.055 -23.108 1.00 72.53 29 SER A C 3
ATOM 3377 O O . SER A 1 29 ? 50.003 24.558 -22.989 1.00 31.23 29 SER A O 3
ATOM 3385 N N . PRO A 1 30 ? 48.590 25.982 -24.043 1.00 15.42 30 PRO A N 3
ATOM 3386 C CA . PRO A 1 30 ? 49.484 26.299 -25.180 1.00 23.11 30 PRO A CA 3
ATOM 3387 C C . PRO A 1 30 ? 50.795 26.984 -24.789 1.00 5.11 30 PRO A C 3
ATOM 3388 O O . PRO A 1 30 ? 51.335 27.789 -25.547 1.00 72.52 30 PRO A O 3
ATOM 3399 N N . ASP A 1 31 ? 51.318 26.636 -23.629 1.00 62.14 31 ASP A N 3
ATOM 3400 C CA . ASP A 1 31 ? 52.574 27.195 -23.157 1.00 43.34 31 ASP A CA 3
ATOM 3401 C C . ASP A 1 31 ? 53.485 26.073 -22.684 1.00 13.04 31 ASP A C 3
ATOM 3402 O O . ASP A 1 31 ? 54.592 26.302 -22.201 1.00 21.24 31 ASP A O 3
ATOM 3411 N N . GLY A 1 32 ? 53.015 24.849 -22.852 1.00 1.23 32 GLY A N 3
ATOM 3412 C CA . GLY A 1 32 ? 53.724 23.708 -22.316 1.00 64.22 32 GLY A CA 3
ATOM 3413 C C . GLY A 1 32 ? 53.239 23.378 -20.923 1.00 54.14 32 GLY A C 3
ATOM 3414 O O . GLY A 1 32 ? 53.896 22.661 -20.170 1.00 43.15 32 GLY A O 3
ATOM 3418 N N . ALA A 1 33 ? 52.080 23.918 -20.581 1.00 1.31 33 ALA A N 3
ATOM 3419 C CA . ALA A 1 33 ? 51.475 23.672 -19.285 1.00 44.21 33 ALA A CA 3
ATOM 3420 C C . ALA A 1 33 ? 50.403 22.604 -19.412 1.00 14.20 33 ALA A C 3
ATOM 3421 O O . ALA A 1 33 ? 49.206 22.895 -19.430 1.00 2.30 33 ALA A O 3
ATOM 3428 N N . GLU A 1 34 ? 50.837 21.369 -19.551 1.00 63.03 34 GLU A N 3
ATOM 3429 C CA . GLU A 1 34 ? 49.916 20.271 -19.745 1.00 51.32 34 GLU A CA 3
ATOM 3430 C C . GLU A 1 34 ? 49.462 19.734 -18.396 1.00 22.55 34 GLU A C 3
ATOM 3431 O O . GLU A 1 34 ? 50.201 19.024 -17.714 1.00 43.25 34 GLU A O 3
ATOM 3443 N N . VAL A 1 35 ? 48.252 20.098 -18.005 1.00 72.24 35 VAL A N 3
ATOM 3444 C CA . VAL A 1 35 ? 47.725 19.713 -16.705 1.00 1.04 35 VAL A CA 3
ATOM 3445 C C . VAL A 1 35 ? 46.747 18.561 -16.869 1.00 15.44 35 VAL A C 3
ATOM 3446 O O . VAL A 1 35 ? 45.929 18.561 -17.791 1.00 34.34 35 VAL A O 3
ATOM 3459 N N . PHE A 1 36 ? 46.852 17.573 -15.992 1.00 22.41 36 PHE A N 3
ATOM 3460 C CA . PHE A 1 36 ? 46.016 16.393 -16.086 1.00 15.50 36 PHE A CA 3
ATOM 3461 C C . PHE A 1 36 ? 44.635 16.650 -15.504 1.00 3.00 36 PHE A C 3
ATOM 3462 O O . PHE A 1 36 ? 44.488 17.029 -14.344 1.00 12.52 36 PHE A O 3
ATOM 3479 N N . PHE A 1 37 ? 43.633 16.462 -16.334 1.00 25.01 37 PHE A N 3
ATOM 3480 C CA . PHE A 1 37 ? 42.259 16.549 -15.907 1.00 62.04 37 PHE A CA 3
ATOM 3481 C C . PHE A 1 37 ? 41.650 15.166 -16.060 1.00 14.13 37 PHE A C 3
ATOM 3482 O O . PHE A 1 37 ? 42.232 14.308 -16.723 1.00 31.45 37 PHE A O 3
ATOM 3499 N N . LYS A 1 38 ? 40.504 14.921 -15.464 1.00 43.23 38 LYS A N 3
ATOM 3500 C CA . LYS A 1 38 ? 39.978 13.572 -15.449 1.00 35.22 38 LYS A CA 3
ATOM 3501 C C . LYS A 1 38 ? 38.484 13.537 -15.692 1.00 51.03 38 LYS A C 3
ATOM 3502 O O . LYS A 1 38 ? 37.801 14.566 -15.671 1.00 30.24 38 LYS A O 3
ATOM 3521 N N . ILE A 1 39 ? 37.992 12.335 -15.924 1.00 41.44 39 ILE A N 3
ATOM 3522 C CA . ILE A 1 39 ? 36.595 12.115 -16.205 1.00 3.01 39 ILE A CA 3
ATOM 3523 C C . ILE A 1 39 ? 35.972 11.307 -15.071 1.00 15.21 39 ILE A C 3
ATOM 3524 O O . ILE A 1 39 ? 36.551 10.325 -14.615 1.00 30.24 39 ILE A O 3
ATOM 3540 N N . LYS A 1 40 ? 34.799 11.724 -14.621 1.00 5.12 40 LYS A N 3
ATOM 3541 C CA . LYS A 1 40 ? 34.161 11.093 -13.474 1.00 34.14 40 LYS A CA 3
ATOM 3542 C C . LYS A 1 40 ? 33.274 9.949 -13.937 1.00 65.10 40 LYS A C 3
ATOM 3543 O O . LYS A 1 40 ? 33.673 8.788 -13.909 1.00 60.22 40 LYS A O 3
ATOM 3562 N N . ARG A 1 41 ? 32.074 10.299 -14.366 1.00 61.11 41 ARG A N 3
ATOM 3563 C CA . ARG A 1 41 ? 31.172 9.357 -15.000 1.00 55.41 41 ARG A CA 3
ATOM 3564 C C . ARG A 1 41 ? 31.238 9.613 -16.500 1.00 11.40 41 ARG A C 3
ATOM 3565 O O . ARG A 1 41 ? 32.025 10.457 -16.926 1.00 73.11 41 ARG A O 3
ATOM 3586 N N . LYS A 1 42 ? 30.446 8.902 -17.296 1.00 54.02 42 LYS A N 3
ATOM 3587 C CA . LYS A 1 42 ? 30.475 9.072 -18.751 1.00 62.15 42 LYS A CA 3
ATOM 3588 C C . LYS A 1 42 ? 30.292 10.539 -19.146 1.00 3.33 42 LYS A C 3
ATOM 3589 O O . LYS A 1 42 ? 29.189 11.080 -19.111 1.00 72.44 42 LYS A O 3
ATOM 3608 N N . THR A 1 43 ? 31.396 11.183 -19.493 1.00 11.20 43 THR A N 3
ATOM 3609 C CA . THR A 1 43 ? 31.379 12.574 -19.909 1.00 30.45 43 THR A CA 3
ATOM 3610 C C . THR A 1 43 ? 32.379 12.810 -21.034 1.00 71.22 43 THR A C 3
ATOM 3611 O O . THR A 1 43 ? 33.591 12.762 -20.827 1.00 12.31 43 THR A O 3
ATOM 3622 N N . LYS A 1 44 ? 31.843 13.005 -22.235 1.00 62.32 44 LYS A N 3
ATOM 3623 C CA . LYS A 1 44 ? 32.633 13.310 -23.428 1.00 25.23 44 LYS A CA 3
ATOM 3624 C C . LYS A 1 44 ? 33.605 14.482 -23.235 1.00 4.31 44 LYS A C 3
ATOM 3625 O O . LYS A 1 44 ? 33.590 15.182 -22.220 1.00 45.53 44 LYS A O 3
ATOM 3644 N N . LEU A 1 45 ? 34.406 14.713 -24.268 1.00 35.14 45 LEU A N 3
ATOM 3645 C CA . LEU A 1 45 ? 35.541 15.631 -24.211 1.00 14.24 45 LEU A CA 3
ATOM 3646 C C . LEU A 1 45 ? 35.122 17.089 -24.026 1.00 21.03 45 LEU A C 3
ATOM 3647 O O . LEU A 1 45 ? 35.917 17.900 -23.556 1.00 72.43 45 LEU A O 3
ATOM 3663 N N . GLU A 1 46 ? 33.880 17.413 -24.377 1.00 23.02 46 GLU A N 3
ATOM 3664 C CA . GLU A 1 46 ? 33.429 18.806 -24.418 1.00 4.12 46 GLU A CA 3
ATOM 3665 C C . GLU A 1 46 ? 33.572 19.509 -23.068 1.00 12.14 46 GLU A C 3
ATOM 3666 O O . GLU A 1 46 ? 33.850 20.708 -23.013 1.00 22.14 46 GLU A O 3
ATOM 3678 N N . LYS A 1 47 ? 33.395 18.777 -21.982 1.00 62.41 47 LYS A N 3
ATOM 3679 C CA . LYS A 1 47 ? 33.504 19.381 -20.662 1.00 33.34 47 LYS A CA 3
ATOM 3680 C C . LYS A 1 47 ? 34.967 19.453 -20.215 1.00 42.22 47 LYS A C 3
ATOM 3681 O O . LYS A 1 47 ? 35.334 20.295 -19.401 1.00 54.00 47 LYS A O 3
ATOM 3700 N N . LEU A 1 48 ? 35.801 18.589 -20.782 1.00 14.11 48 LEU A N 3
ATOM 3701 C CA . LEU A 1 48 ? 37.211 18.508 -20.407 1.00 44.42 48 LEU A CA 3
ATOM 3702 C C . LEU A 1 48 ? 37.955 19.786 -20.761 1.00 0.14 48 LEU A C 3
ATOM 3703 O O . LEU A 1 48 ? 38.842 20.210 -20.023 1.00 70.35 48 LEU A O 3
ATOM 3719 N N . MET A 1 49 ? 37.591 20.416 -21.868 1.00 43.23 49 MET A N 3
ATOM 3720 C CA . MET A 1 49 ? 38.238 21.665 -22.225 1.00 60.12 49 MET A CA 3
ATOM 3721 C C . MET A 1 49 ? 37.525 22.858 -21.594 1.00 53.42 49 MET A C 3
ATOM 3722 O O . MET A 1 49 ? 38.181 23.772 -21.110 1.00 5.35 49 MET A O 3
ATOM 3736 N N . GLU A 1 50 ? 36.191 22.835 -21.552 1.00 62.40 50 GLU A N 3
ATOM 3737 C CA . GLU A 1 50 ? 35.433 23.994 -21.067 1.00 61.02 50 GLU A CA 3
ATOM 3738 C C . GLU A 1 50 ? 35.612 24.221 -19.573 1.00 64.22 50 GLU A C 3
ATOM 3739 O O . GLU A 1 50 ? 35.684 25.364 -19.123 1.00 60.03 50 GLU A O 3
ATOM 3751 N N . VAL A 1 51 ? 35.679 23.147 -18.793 1.00 23.21 51 VAL A N 3
ATOM 3752 C CA . VAL A 1 51 ? 35.929 23.291 -17.365 1.00 24.13 51 VAL A CA 3
ATOM 3753 C C . VAL A 1 51 ? 37.276 23.970 -17.146 1.00 13.12 51 VAL A C 3
ATOM 3754 O O . VAL A 1 51 ? 37.457 24.733 -16.195 1.00 53.21 51 VAL A O 3
ATOM 3767 N N . TYR A 1 52 ? 38.208 23.730 -18.061 1.00 25.31 52 TYR A N 3
ATOM 3768 C CA . TYR A 1 52 ? 39.504 24.372 -17.983 1.00 60.25 52 TYR A CA 3
ATOM 3769 C C . TYR A 1 52 ? 39.435 25.773 -18.593 1.00 22.34 52 TYR A C 3
ATOM 3770 O O . TYR A 1 52 ? 40.171 26.666 -18.180 1.00 70.03 52 TYR A O 3
ATOM 3788 N N . CYS A 1 53 ? 38.552 25.967 -19.573 1.00 62.33 53 CYS A N 3
ATOM 3789 C CA . CYS A 1 53 ? 38.308 27.290 -20.123 1.00 41.30 53 CYS A CA 3
ATOM 3790 C C . CYS A 1 53 ? 37.848 28.252 -19.033 1.00 4.33 53 CYS A C 3
ATOM 3791 O O . CYS A 1 53 ? 38.218 29.429 -19.019 1.00 34.34 53 CYS A O 3
ATOM 3799 N N . ASN A 1 54 ? 37.048 27.735 -18.109 1.00 31.24 54 ASN A N 3
ATOM 3800 C CA . ASN A 1 54 ? 36.622 28.495 -16.942 1.00 23.21 54 ASN A CA 3
ATOM 3801 C C . ASN A 1 54 ? 37.813 28.823 -16.043 1.00 50.15 54 ASN A C 3
ATOM 3802 O O . ASN A 1 54 ? 37.855 29.879 -15.412 1.00 44.41 54 ASN A O 3
ATOM 3813 N N . ARG A 1 55 ? 38.786 27.922 -16.009 1.00 12.20 55 ARG A N 3
ATOM 3814 C CA . ARG A 1 55 ? 39.978 28.109 -15.189 1.00 42.42 55 ARG A CA 3
ATOM 3815 C C . ARG A 1 55 ? 40.904 29.165 -15.782 1.00 32.14 55 ARG A C 3
ATOM 3816 O O . ARG A 1 55 ? 41.326 30.087 -15.088 1.00 34.11 55 ARG A O 3
ATOM 3837 N N . LEU A 1 56 ? 41.218 29.031 -17.068 1.00 75.42 56 LEU A N 3
ATOM 3838 C CA . LEU A 1 56 ? 42.180 29.923 -17.709 1.00 60.21 56 LEU A CA 3
ATOM 3839 C C . LEU A 1 56 ? 41.568 31.297 -17.999 1.00 22.05 56 LEU A C 3
ATOM 3840 O O . LEU A 1 56 ? 42.290 32.279 -18.164 1.00 73.52 56 LEU A O 3
ATOM 3856 N N . GLY A 1 57 ? 40.240 31.362 -18.054 1.00 1.41 57 GLY A N 3
ATOM 3857 C CA . GLY A 1 57 ? 39.563 32.642 -18.193 1.00 43.53 57 GLY A CA 3
ATOM 3858 C C . GLY A 1 57 ? 39.121 32.943 -19.615 1.00 60.04 57 GLY A C 3
ATOM 3859 O O . GLY A 1 57 ? 38.756 34.074 -19.928 1.00 13.12 57 GLY A O 3
ATOM 3863 N N . GLN A 1 58 ? 39.148 31.936 -20.474 1.00 5.23 58 GLN A N 3
ATOM 3864 C CA . GLN A 1 58 ? 38.717 32.094 -21.859 1.00 75.33 58 GLN A CA 3
ATOM 3865 C C . GLN A 1 58 ? 38.164 30.767 -22.363 1.00 45.23 58 GLN A C 3
ATOM 3866 O O . GLN A 1 58 ? 38.808 29.732 -22.204 1.00 23.22 58 GLN A O 3
ATOM 3880 N N . SER A 1 59 ? 36.977 30.794 -22.957 1.00 14.32 59 SER A N 3
ATOM 3881 C CA . SER A 1 59 ? 36.296 29.563 -23.335 1.00 21.14 59 SER A CA 3
ATOM 3882 C C . SER A 1 59 ? 36.857 28.952 -24.618 1.00 30.15 59 SER A C 3
ATOM 3883 O O . SER A 1 59 ? 37.601 29.596 -25.368 1.00 21.13 59 SER A O 3
ATOM 3891 N N . MET A 1 60 ? 36.462 27.703 -24.862 1.00 4.23 60 MET A N 3
ATOM 3892 C CA . MET A 1 60 ? 37.041 26.864 -25.910 1.00 54.32 60 MET A CA 3
ATOM 3893 C C . MET A 1 60 ? 36.788 27.408 -27.314 1.00 62.24 60 MET A C 3
ATOM 3894 O O . MET A 1 60 ? 37.441 27.001 -28.273 1.00 52.30 60 MET A O 3
ATOM 3908 N N . GLU A 1 61 ? 35.849 28.330 -27.444 1.00 23.42 61 GLU A N 3
ATOM 3909 C CA . GLU A 1 61 ? 35.561 28.924 -28.741 1.00 74.42 61 GLU A CA 3
ATOM 3910 C C . GLU A 1 61 ? 36.708 29.835 -29.178 1.00 75.51 61 GLU A C 3
ATOM 3911 O O . GLU A 1 61 ? 36.836 30.175 -30.354 1.00 20.42 61 GLU A O 3
ATOM 3923 N N . ALA A 1 62 ? 37.548 30.216 -28.223 1.00 52.12 62 ALA A N 3
ATOM 3924 C CA . ALA A 1 62 ? 38.699 31.049 -28.496 1.00 65.21 62 ALA A CA 3
ATOM 3925 C C . ALA A 1 62 ? 39.984 30.260 -28.263 1.00 34.10 62 ALA A C 3
ATOM 3926 O O . ALA A 1 62 ? 41.075 30.817 -28.267 1.00 64.00 62 ALA A O 3
ATOM 3933 N N . VAL A 1 63 ? 39.835 28.955 -28.049 1.00 73.13 63 VAL A N 3
ATOM 3934 C CA . VAL A 1 63 ? 40.971 28.037 -27.958 1.00 24.42 63 VAL A CA 3
ATOM 3935 C C . VAL A 1 63 ? 40.612 26.691 -28.595 1.00 55.34 63 VAL A C 3
ATOM 3936 O O . VAL A 1 63 ? 39.911 25.874 -28.006 1.00 73.14 63 VAL A O 3
ATOM 3949 N N . ARG A 1 64 ? 41.114 26.466 -29.804 1.00 62.12 64 ARG A N 3
ATOM 3950 C CA . ARG A 1 64 ? 40.732 25.298 -30.584 1.00 22.32 64 ARG A CA 3
ATOM 3951 C C . ARG A 1 64 ? 41.369 24.045 -30.007 1.00 10.41 64 ARG A C 3
ATOM 3952 O O . ARG A 1 64 ? 42.584 23.976 -29.840 1.00 51.14 64 ARG A O 3
ATOM 3973 N N . PHE A 1 65 ? 40.533 23.066 -29.716 1.00 1.01 65 PHE A N 3
ATOM 3974 C CA . PHE A 1 65 ? 40.959 21.839 -29.061 1.00 71.14 65 PHE A CA 3
ATOM 3975 C C . PHE A 1 65 ? 41.445 20.790 -30.056 1.00 51.04 65 PHE A C 3
ATOM 3976 O O . PHE A 1 65 ? 40.669 20.262 -30.852 1.00 10.13 65 PHE A O 3
ATOM 3993 N N . LEU A 1 66 ? 42.738 20.505 -30.010 1.00 3.44 66 LEU A N 3
ATOM 3994 C CA . LEU A 1 66 ? 43.315 19.417 -30.782 1.00 54.44 66 LEU A CA 3
ATOM 3995 C C . LEU A 1 66 ? 43.366 18.158 -29.928 1.00 3.34 66 LEU A C 3
ATOM 3996 O O . LEU A 1 66 ? 43.945 18.161 -28.843 1.00 63.15 66 LEU A O 3
ATOM 4012 N N . TYR A 1 67 ? 42.780 17.081 -30.420 1.00 31.41 67 TYR A N 3
ATOM 4013 C CA . TYR A 1 67 ? 42.725 15.838 -29.669 1.00 20.11 67 TYR A CA 3
ATOM 4014 C C . TYR A 1 67 ? 43.744 14.850 -30.209 1.00 74.01 67 TYR A C 3
ATOM 4015 O O . TYR A 1 67 ? 43.634 14.398 -31.349 1.00 2.22 67 TYR A O 3
ATOM 4033 N N . ASP A 1 68 ? 44.748 14.535 -29.389 1.00 41.34 68 ASP A N 3
ATOM 4034 C CA . ASP A 1 68 ? 45.847 13.657 -29.802 1.00 70.30 68 ASP A CA 3
ATOM 4035 C C . ASP A 1 68 ? 46.545 14.241 -31.037 1.00 63.40 68 ASP A C 3
ATOM 4036 O O . ASP A 1 68 ? 47.157 13.535 -31.836 1.00 15.11 68 ASP A O 3
ATOM 4045 N N . GLY A 1 69 ? 46.467 15.561 -31.160 1.00 73.33 69 GLY A N 3
ATOM 4046 C CA . GLY A 1 69 ? 47.060 16.242 -32.292 1.00 31.22 69 GLY A CA 3
ATOM 4047 C C . GLY A 1 69 ? 46.050 16.577 -33.370 1.00 61.52 69 GLY A C 3
ATOM 4048 O O . GLY A 1 69 ? 46.313 17.419 -34.230 1.00 60.14 69 GLY A O 3
ATOM 4052 N N . ASP A 1 70 ? 44.889 15.936 -33.329 1.00 53.11 70 ASP A N 3
ATOM 4053 C CA . ASP A 1 70 ? 43.866 16.179 -34.336 1.00 72.13 70 ASP A CA 3
ATOM 4054 C C . ASP A 1 70 ? 42.661 16.882 -33.719 1.00 44.24 70 ASP A C 3
ATOM 4055 O O . ASP A 1 70 ? 41.976 16.342 -32.855 1.00 64.30 70 ASP A O 3
ATOM 4064 N N . ARG A 1 71 ? 42.410 18.091 -34.177 1.00 22.42 71 ARG A N 3
ATOM 4065 C CA . ARG A 1 71 ? 41.323 18.911 -33.663 1.00 4.53 71 ARG A CA 3
ATOM 4066 C C . ARG A 1 71 ? 39.983 18.506 -34.273 1.00 73.24 71 ARG A C 3
ATOM 4067 O O . ARG A 1 71 ? 39.738 18.704 -35.463 1.00 53.50 71 ARG A O 3
ATOM 4088 N N . ILE A 1 72 ? 39.117 17.937 -33.445 1.00 75.30 72 ILE A N 3
ATOM 4089 C CA . ILE A 1 72 ? 37.798 17.501 -33.883 1.00 23.12 72 ILE A CA 3
ATOM 4090 C C . ILE A 1 72 ? 36.736 17.955 -32.887 1.00 21.23 72 ILE A C 3
ATOM 4091 O O . ILE A 1 72 ? 37.000 18.812 -32.049 1.00 74.34 72 ILE A O 3
ATOM 4107 N N . HIS A 1 73 ? 35.542 17.390 -32.982 1.00 53.04 73 HIS A N 3
ATOM 4108 C CA . HIS A 1 73 ? 34.461 17.742 -32.070 1.00 43.03 73 HIS A CA 3
ATOM 4109 C C . HIS A 1 73 ? 34.562 16.913 -30.793 1.00 24.44 73 HIS A C 3
ATOM 4110 O O . HIS A 1 73 ? 34.872 15.722 -30.846 1.00 15.32 73 HIS A O 3
ATOM 4125 N N . GLY A 1 74 ? 34.284 17.539 -29.655 1.00 2.32 74 GLY A N 3
ATOM 4126 C CA . GLY A 1 74 ? 34.421 16.868 -28.373 1.00 30.33 74 GLY A CA 3
ATOM 4127 C C . GLY A 1 74 ? 33.354 15.814 -28.138 1.00 45.23 74 GLY A C 3
ATOM 4128 O O . GLY A 1 74 ? 33.510 14.939 -27.280 1.00 50.31 74 GLY A O 3
ATOM 4132 N N . ASP A 1 75 ? 32.270 15.896 -28.900 1.00 32.14 75 ASP A N 3
ATOM 4133 C CA . ASP A 1 75 ? 31.162 14.948 -28.789 1.00 72.23 75 ASP A CA 3
ATOM 4134 C C . ASP A 1 75 ? 31.565 13.568 -29.308 1.00 10.20 75 ASP A C 3
ATOM 4135 O O . ASP A 1 75 ? 30.888 12.572 -29.054 1.00 3.33 75 ASP A O 3
ATOM 4144 N N . ASN A 1 76 ? 32.699 13.516 -29.998 1.00 64.25 76 ASN A N 3
ATOM 4145 C CA . ASN A 1 76 ? 33.185 12.275 -30.595 1.00 64.43 76 ASN A CA 3
ATOM 4146 C C . ASN A 1 76 ? 33.563 11.266 -29.513 1.00 13.52 76 ASN A C 3
ATOM 4147 O O . ASN A 1 76 ? 33.260 10.078 -29.628 1.00 71.25 76 ASN A O 3
ATOM 4158 N N . THR A 1 77 ? 34.213 11.760 -28.456 1.00 21.44 77 THR A N 3
ATOM 4159 C CA . THR A 1 77 ? 34.660 10.932 -27.334 1.00 65.40 77 THR A CA 3
ATOM 4160 C C . THR A 1 77 ? 35.798 9.981 -27.764 1.00 53.35 77 THR A C 3
ATOM 4161 O O . THR A 1 77 ? 35.753 9.387 -28.843 1.00 42.51 77 THR A O 3
ATOM 4172 N N . PRO A 1 78 ? 36.851 9.848 -26.930 1.00 63.14 78 PRO A N 3
ATOM 4173 C CA . PRO A 1 78 ? 38.034 9.026 -27.247 1.00 44.41 78 PRO A CA 3
ATOM 4174 C C . PRO A 1 78 ? 37.694 7.598 -27.676 1.00 73.22 78 PRO A C 3
ATOM 4175 O O . PRO A 1 78 ? 38.331 7.052 -28.575 1.00 62.52 78 PRO A O 3
ATOM 4186 N N . GLU A 1 79 ? 36.668 7.019 -27.055 1.00 53.55 79 GLU A N 3
ATOM 4187 C CA . GLU A 1 79 ? 36.279 5.627 -27.300 1.00 13.34 79 GLU A CA 3
ATOM 4188 C C . GLU A 1 79 ? 36.100 5.328 -28.793 1.00 42.02 79 GLU A C 3
ATOM 4189 O O . GLU A 1 79 ? 36.394 4.227 -29.257 1.00 71.44 79 GLU A O 3
ATOM 4201 N N . GLN A 1 80 ? 35.622 6.313 -29.539 1.00 45.33 80 GLN A N 3
ATOM 4202 C CA . GLN A 1 80 ? 35.369 6.144 -30.962 1.00 74.25 80 GLN A CA 3
ATOM 4203 C C . GLN A 1 80 ? 36.612 6.474 -31.789 1.00 73.11 80 GLN A C 3
ATOM 4204 O O . GLN A 1 80 ? 36.725 6.072 -32.949 1.00 61.03 80 GLN A O 3
ATOM 4218 N N . LEU A 1 81 ? 37.552 7.188 -31.185 1.00 2.24 81 LEU A N 3
ATOM 4219 C CA . LEU A 1 81 ? 38.690 7.718 -31.924 1.00 73.11 81 LEU A CA 3
ATOM 4220 C C . LEU A 1 81 ? 39.845 6.716 -31.982 1.00 31.23 81 LEU A C 3
ATOM 4221 O O . LEU A 1 81 ? 40.617 6.705 -32.943 1.00 13.32 81 LEU A O 3
ATOM 4237 N N . GLY A 1 82 ? 39.974 5.882 -30.959 1.00 62.20 82 GLY A N 3
ATOM 4238 C CA . GLY A 1 82 ? 41.024 4.882 -30.960 1.00 2.54 82 GLY A CA 3
ATOM 4239 C C . GLY A 1 82 ? 42.070 5.209 -29.927 1.00 50.45 82 GLY A C 3
ATOM 4240 O O . GLY A 1 82 ? 42.849 4.350 -29.509 1.00 62.11 82 GLY A O 3
ATOM 4244 N N . ILE A 1 83 ? 42.079 6.468 -29.519 1.00 21.12 83 ILE A N 3
ATOM 4245 C CA . ILE A 1 83 ? 42.856 6.894 -28.376 1.00 62.23 83 ILE A CA 3
ATOM 4246 C C . ILE A 1 83 ? 41.954 6.797 -27.157 1.00 53.32 83 ILE A C 3
ATOM 4247 O O . ILE A 1 83 ? 40.733 6.777 -27.295 1.00 34.30 83 ILE A O 3
ATOM 4263 N N . GLU A 1 84 ? 42.529 6.724 -25.982 1.00 64.03 84 GLU A N 3
ATOM 4264 C CA . GLU A 1 84 ? 41.745 6.521 -24.786 1.00 52.21 84 GLU A CA 3
ATOM 4265 C C . GLU A 1 84 ? 42.506 7.104 -23.594 1.00 4.41 84 GLU A C 3
ATOM 4266 O O . GLU A 1 84 ? 43.533 7.751 -23.805 1.00 32.15 84 GLU A O 3
ATOM 4278 N N . ASP A 1 85 ? 42.027 6.866 -22.366 1.00 34.14 85 ASP A N 3
ATOM 4279 C CA . ASP A 1 85 ? 42.535 7.571 -21.177 1.00 62.20 85 ASP A CA 3
ATOM 4280 C C . ASP A 1 85 ? 44.059 7.592 -21.122 1.00 24.11 85 ASP A C 3
ATOM 4281 O O . ASP A 1 85 ? 44.727 6.559 -21.220 1.00 63.13 85 ASP A O 3
ATOM 4290 N N . GLY A 1 86 ? 44.594 8.794 -20.988 1.00 32.23 86 GLY A N 3
ATOM 4291 C CA . GLY A 1 86 ? 46.024 8.992 -21.018 1.00 42.34 86 GLY A CA 3
ATOM 4292 C C . GLY A 1 86 ? 46.422 9.869 -22.186 1.00 60.32 86 GLY A C 3
ATOM 4293 O O . GLY A 1 86 ? 47.608 10.098 -22.438 1.00 42.55 86 GLY A O 3
ATOM 4297 N N . ASP A 1 87 ? 45.416 10.359 -22.898 1.00 21.12 87 ASP A N 3
ATOM 4298 C CA . ASP A 1 87 ? 45.624 11.196 -24.073 1.00 23.23 87 ASP A CA 3
ATOM 4299 C C . ASP A 1 87 ? 45.773 12.663 -23.682 1.00 62.04 87 ASP A C 3
ATOM 4300 O O . ASP A 1 87 ? 45.855 13.003 -22.494 1.00 50.43 87 ASP A O 3
ATOM 4309 N N . VAL A 1 88 ? 45.835 13.533 -24.685 1.00 40.21 88 VAL A N 3
ATOM 4310 C CA . VAL A 1 88 ? 46.032 14.953 -24.444 1.00 30.05 88 VAL A CA 3
ATOM 4311 C C . VAL A 1 88 ? 45.172 15.800 -25.379 1.00 62.31 88 VAL A C 3
ATOM 4312 O O . VAL A 1 88 ? 44.891 15.420 -26.522 1.00 44.01 88 VAL A O 3
ATOM 4325 N N . ILE A 1 89 ? 44.765 16.950 -24.875 1.00 14.43 89 ILE A N 3
ATOM 4326 C CA . ILE A 1 89 ? 44.024 17.923 -25.654 1.00 51.25 89 ILE A CA 3
ATOM 4327 C C . ILE A 1 89 ? 44.825 19.218 -25.721 1.00 71.31 89 ILE A C 3
ATOM 4328 O O . ILE A 1 89 ? 45.029 19.873 -24.706 1.00 41.13 89 ILE A O 3
ATOM 4344 N N . ASP A 1 90 ? 45.278 19.580 -26.902 1.00 34.30 90 ASP A N 3
ATOM 4345 C CA . ASP A 1 90 ? 46.083 20.783 -27.061 1.00 21.13 90 ASP A CA 3
ATOM 4346 C C . ASP A 1 90 ? 45.216 21.914 -27.572 1.00 54.30 90 ASP A C 3
ATOM 4347 O O . ASP A 1 90 ? 44.628 21.819 -28.647 1.00 1.13 90 ASP A O 3
ATOM 4356 N N . ALA A 1 91 ? 45.101 22.966 -26.786 1.00 30.14 91 ALA A N 3
ATOM 4357 C CA . ALA A 1 91 ? 44.251 24.080 -27.157 1.00 22.54 91 ALA A CA 3
ATOM 4358 C C . ALA A 1 91 ? 45.075 25.305 -27.513 1.00 62.41 91 ALA A C 3
ATOM 4359 O O . ALA A 1 91 ? 45.789 25.852 -26.680 1.00 34.40 91 ALA A O 3
ATOM 4366 N N . MET A 1 92 ? 44.958 25.736 -28.758 1.00 14.35 92 MET A N 3
ATOM 4367 C CA . MET A 1 92 ? 45.618 26.950 -29.211 1.00 13.21 92 MET A CA 3
ATOM 4368 C C . MET A 1 92 ? 44.574 28.030 -29.432 1.00 25.02 92 MET A C 3
ATOM 4369 O O . MET A 1 92 ? 43.463 27.724 -29.864 1.00 71.52 92 MET A O 3
ATOM 4383 N N . VAL A 1 93 ? 44.929 29.280 -29.143 1.00 70.32 93 VAL A N 3
ATOM 4384 C CA . VAL A 1 93 ? 43.985 30.399 -29.223 1.00 3.20 93 VAL A CA 3
ATOM 4385 C C . VAL A 1 93 ? 43.307 30.459 -30.593 1.00 75.10 93 VAL A C 3
ATOM 4386 O O . VAL A 1 93 ? 43.869 31.003 -31.546 1.00 71.31 93 VAL A O 3
ATOM 4399 N N . GLN A 1 94 ? 42.092 29.884 -30.648 1.00 13.31 94 GLN A N 3
ATOM 4400 C CA . GLN A 1 94 ? 41.300 29.723 -31.875 1.00 14.42 94 GLN A CA 3
ATOM 4401 C C . GLN A 1 94 ? 42.170 29.647 -33.128 1.00 61.22 94 GLN A C 3
ATOM 4402 O O . GLN A 1 94 ? 42.026 30.447 -34.048 1.00 71.22 94 GLN A O 3
ATOM 4416 N N . GLN A 1 95 ? 43.080 28.676 -33.144 1.00 34.52 95 GLN A N 3
ATOM 4417 C CA . GLN A 1 95 ? 43.989 28.491 -34.272 1.00 22.53 95 GLN A CA 3
ATOM 4418 C C . GLN A 1 95 ? 43.207 28.212 -35.550 1.00 42.03 95 GLN A C 3
ATOM 4419 O O . GLN A 1 95 ? 43.561 28.683 -36.629 1.00 14.34 95 GLN A O 3
ATOM 4433 N N . THR A 1 96 ? 42.140 27.451 -35.408 1.00 34.55 96 THR A N 3
ATOM 4434 C CA . THR A 1 96 ? 41.292 27.105 -36.528 1.00 5.31 96 THR A CA 3
ATOM 4435 C C . THR A 1 96 ? 39.840 27.402 -36.181 1.00 54.43 96 THR A C 3
ATOM 4436 O O . THR A 1 96 ? 39.311 26.859 -35.211 1.00 61.12 96 THR A O 3
ATOM 4447 N N . GLY A 1 97 ? 39.212 28.279 -36.949 1.00 10.25 97 GLY A N 3
ATOM 4448 C CA . GLY A 1 97 ? 37.828 28.615 -36.695 1.00 53.25 97 GLY A CA 3
ATOM 4449 C C . GLY A 1 97 ? 37.685 29.735 -35.686 1.00 21.24 97 GLY A C 3
ATOM 4450 O O . GLY A 1 97 ? 37.077 29.553 -34.630 1.00 2.44 97 GLY A O 3
ATOM 4454 N N . GLY A 1 98 ? 38.257 30.886 -36.008 1.00 22.14 98 GLY A N 3
ATOM 4455 C CA . GLY A 1 98 ? 38.155 32.042 -35.140 1.00 25.22 98 GLY A CA 3
ATOM 4456 C C . GLY A 1 98 ? 37.956 33.318 -35.930 1.00 14.50 98 GLY A C 3
ATOM 4457 O O . GLY A 1 98 ? 38.361 34.395 -35.448 1.00 31.30 98 GLY A O 3
ATOM 4462 N N . MET A 1 1 ? 18.833 27.940 -37.174 1.00 22.50 1 MET A N 4
ATOM 4463 C CA . MET A 1 1 ? 18.516 29.281 -36.638 1.00 4.31 1 MET A CA 4
ATOM 4464 C C . MET A 1 1 ? 18.045 29.163 -35.199 1.00 31.13 1 MET A C 4
ATOM 4465 O O . MET A 1 1 ? 17.984 28.063 -34.649 1.00 31.30 1 MET A O 4
ATOM 4481 N N . GLY A 1 2 ? 17.719 30.292 -34.593 1.00 51.35 2 GLY A N 4
ATOM 4482 C CA . GLY A 1 2 ? 17.249 30.285 -33.228 1.00 20.12 2 GLY A CA 4
ATOM 4483 C C . GLY A 1 2 ? 18.387 30.404 -32.242 1.00 3.42 2 GLY A C 4
ATOM 4484 O O . GLY A 1 2 ? 18.927 31.492 -32.039 1.00 72.34 2 GLY A O 4
ATOM 4488 N N . ASP A 1 3 ? 18.761 29.286 -31.638 1.00 51.14 3 ASP A N 4
ATOM 4489 C CA . ASP A 1 3 ? 19.843 29.268 -30.666 1.00 23.31 3 ASP A CA 4
ATOM 4490 C C . ASP A 1 3 ? 20.356 27.847 -30.473 1.00 50.44 3 ASP A C 4
ATOM 4491 O O . ASP A 1 3 ? 19.649 26.876 -30.755 1.00 34.31 3 ASP A O 4
ATOM 4500 N N . ASP A 1 4 ? 21.590 27.730 -30.011 1.00 42.13 4 ASP A N 4
ATOM 4501 C CA . ASP A 1 4 ? 22.198 26.427 -29.765 1.00 42.23 4 ASP A CA 4
ATOM 4502 C C . ASP A 1 4 ? 21.888 25.924 -28.362 1.00 41.44 4 ASP A C 4
ATOM 4503 O O . ASP A 1 4 ? 21.853 24.717 -28.120 1.00 43.45 4 ASP A O 4
ATOM 4512 N N . ASP A 1 5 ? 21.635 26.856 -27.448 1.00 2.43 5 ASP A N 4
ATOM 4513 C CA . ASP A 1 5 ? 21.510 26.539 -26.024 1.00 43.12 5 ASP A CA 4
ATOM 4514 C C . ASP A 1 5 ? 20.277 25.696 -25.732 1.00 43.42 5 ASP A C 4
ATOM 4515 O O . ASP A 1 5 ? 20.241 24.979 -24.738 1.00 12.20 5 ASP A O 4
ATOM 4524 N N . SER A 1 6 ? 19.259 25.808 -26.570 1.00 31.21 6 SER A N 4
ATOM 4525 C CA . SER A 1 6 ? 18.054 24.996 -26.421 1.00 75.43 6 SER A CA 4
ATOM 4526 C C . SER A 1 6 ? 18.374 23.503 -26.497 1.00 1.51 6 SER A C 4
ATOM 4527 O O . SER A 1 6 ? 17.680 22.679 -25.900 1.00 15.24 6 SER A O 4
ATOM 4535 N N . ALA A 1 7 ? 19.442 23.163 -27.206 1.00 34.43 7 ALA A N 4
ATOM 4536 C CA . ALA A 1 7 ? 19.837 21.775 -27.359 1.00 30.12 7 ALA A CA 4
ATOM 4537 C C . ALA A 1 7 ? 21.036 21.448 -26.475 1.00 5.25 7 ALA A C 4
ATOM 4538 O O . ALA A 1 7 ? 22.134 21.189 -26.969 1.00 2.14 7 ALA A O 4
ATOM 4545 N N . VAL A 1 8 ? 20.827 21.506 -25.163 1.00 43.34 8 VAL A N 4
ATOM 4546 C CA . VAL A 1 8 ? 21.861 21.121 -24.207 1.00 15.15 8 VAL A CA 4
ATOM 4547 C C . VAL A 1 8 ? 22.104 19.615 -24.254 1.00 12.31 8 VAL A C 4
ATOM 4548 O O . VAL A 1 8 ? 21.449 18.845 -23.546 1.00 74.32 8 VAL A O 4
ATOM 4561 N N . ASN A 1 9 ? 23.016 19.194 -25.115 1.00 73.11 9 ASN A N 4
ATOM 4562 C CA . ASN A 1 9 ? 23.412 17.797 -25.174 1.00 51.02 9 ASN A CA 4
ATOM 4563 C C . ASN A 1 9 ? 24.498 17.539 -24.143 1.00 64.13 9 ASN A C 4
ATOM 4564 O O . ASN A 1 9 ? 25.687 17.640 -24.436 1.00 73.51 9 ASN A O 4
ATOM 4575 N N . ASN A 1 10 ? 24.073 17.269 -22.919 1.00 43.44 10 ASN A N 4
ATOM 4576 C CA . ASN A 1 10 ? 24.994 17.004 -21.821 1.00 50.40 10 ASN A CA 4
ATOM 4577 C C . ASN A 1 10 ? 24.235 16.370 -20.663 1.00 42.40 10 ASN A C 4
ATOM 4578 O O . ASN A 1 10 ? 23.932 17.022 -19.664 1.00 61.42 10 ASN A O 4
ATOM 4589 N N . ASN A 1 11 ? 23.899 15.098 -20.823 1.00 64.45 11 ASN A N 4
ATOM 4590 C CA . ASN A 1 11 ? 23.132 14.381 -19.813 1.00 44.14 11 ASN A CA 4
ATOM 4591 C C . ASN A 1 11 ? 24.052 13.634 -18.864 1.00 71.32 11 ASN A C 4
ATOM 4592 O O . ASN A 1 11 ? 25.261 13.545 -19.093 1.00 5.03 11 ASN A O 4
ATOM 4603 N N . GLY A 1 12 ? 23.470 13.095 -17.807 1.00 2.42 12 GLY A N 4
ATOM 4604 C CA . GLY A 1 12 ? 24.239 12.377 -16.819 1.00 22.23 12 GLY A CA 4
ATOM 4605 C C . GLY A 1 12 ? 23.950 12.880 -15.422 1.00 21.04 12 GLY A C 4
ATOM 4606 O O . GLY A 1 12 ? 24.073 14.075 -15.151 1.00 60.41 12 GLY A O 4
ATOM 4610 N N . SER A 1 13 ? 23.542 11.979 -14.547 1.00 3.41 13 SER A N 4
ATOM 4611 C CA . SER A 1 13 ? 23.242 12.339 -13.174 1.00 21.33 13 SER A CA 4
ATOM 4612 C C . SER A 1 13 ? 24.497 12.198 -12.308 1.00 4.04 13 SER A C 4
ATOM 4613 O O . SER A 1 13 ? 25.617 12.142 -12.828 1.00 44.31 13 SER A O 4
ATOM 4621 N N . SER A 1 14 ? 24.303 12.155 -10.995 1.00 10.51 14 SER A N 4
ATOM 4622 C CA . SER A 1 14 ? 25.400 11.987 -10.056 1.00 34.30 14 SER A CA 4
ATOM 4623 C C . SER A 1 14 ? 26.100 10.647 -10.289 1.00 35.42 14 SER A C 4
ATOM 4624 O O . SER A 1 14 ? 25.469 9.678 -10.714 1.00 2.55 14 SER A O 4
ATOM 4632 N N . PRO A 1 15 ? 27.416 10.579 -10.030 1.00 43.23 15 PRO A N 4
ATOM 4633 C CA . PRO A 1 15 ? 28.211 9.371 -10.261 1.00 53.15 15 PRO A CA 4
ATOM 4634 C C . PRO A 1 15 ? 27.877 8.252 -9.276 1.00 43.11 15 PRO A C 4
ATOM 4635 O O . PRO A 1 15 ? 28.629 7.993 -8.338 1.00 11.24 15 PRO A O 4
ATOM 4646 N N . VAL A 1 16 ? 26.734 7.606 -9.482 1.00 73.43 16 VAL A N 4
ATOM 4647 C CA . VAL A 1 16 ? 26.324 6.478 -8.652 1.00 41.52 16 VAL A CA 4
ATOM 4648 C C . VAL A 1 16 ? 27.184 5.252 -8.958 1.00 20.23 16 VAL A C 4
ATOM 4649 O O . VAL A 1 16 ? 27.477 4.441 -8.076 1.00 31.41 16 VAL A O 4
ATOM 4662 N N . ASN A 1 17 ? 27.584 5.130 -10.220 1.00 45.13 17 ASN A N 4
ATOM 4663 C CA . ASN A 1 17 ? 28.464 4.046 -10.654 1.00 33.31 17 ASN A CA 4
ATOM 4664 C C . ASN A 1 17 ? 29.791 4.145 -9.913 1.00 70.00 17 ASN A C 4
ATOM 4665 O O . ASN A 1 17 ? 30.229 3.192 -9.263 1.00 60.40 17 ASN A O 4
ATOM 4676 N N . ASN A 1 18 ? 30.414 5.318 -10.030 1.00 43.01 18 ASN A N 4
ATOM 4677 C CA . ASN A 1 18 ? 31.625 5.677 -9.285 1.00 44.13 18 ASN A CA 4
ATOM 4678 C C . ASN A 1 18 ? 32.848 4.872 -9.723 1.00 4.42 18 ASN A C 4
ATOM 4679 O O . ASN A 1 18 ? 33.773 5.422 -10.313 1.00 63.40 18 ASN A O 4
ATOM 4690 N N . GLN A 1 19 ? 32.840 3.571 -9.454 1.00 34.42 19 GLN A N 4
ATOM 4691 C CA . GLN A 1 19 ? 34.026 2.737 -9.636 1.00 34.43 19 GLN A CA 4
ATOM 4692 C C . GLN A 1 19 ? 34.207 2.268 -11.076 1.00 51.44 19 GLN A C 4
ATOM 4693 O O . GLN A 1 19 ? 35.086 1.453 -11.360 1.00 24.41 19 GLN A O 4
ATOM 4707 N N . GLY A 1 20 ? 33.381 2.774 -11.979 1.00 43.22 20 GLY A N 4
ATOM 4708 C CA . GLY A 1 20 ? 33.608 2.529 -13.390 1.00 20.23 20 GLY A CA 4
ATOM 4709 C C . GLY A 1 20 ? 34.919 3.153 -13.817 1.00 14.50 20 GLY A C 4
ATOM 4710 O O . GLY A 1 20 ? 35.125 4.351 -13.592 1.00 65.40 20 GLY A O 4
ATOM 4714 N N . GLU A 1 21 ? 35.812 2.346 -14.392 1.00 70.43 21 GLU A N 4
ATOM 4715 C CA . GLU A 1 21 ? 37.159 2.801 -14.727 1.00 25.21 21 GLU A CA 4
ATOM 4716 C C . GLU A 1 21 ? 37.111 4.133 -15.472 1.00 22.33 21 GLU A C 4
ATOM 4717 O O . GLU A 1 21 ? 36.444 4.267 -16.501 1.00 73.10 21 GLU A O 4
ATOM 4729 N N . HIS A 1 22 ? 37.820 5.111 -14.929 1.00 3.23 22 HIS A N 4
ATOM 4730 C CA . HIS A 1 22 ? 37.719 6.489 -15.386 1.00 12.43 22 HIS A CA 4
ATOM 4731 C C . HIS A 1 22 ? 38.452 6.715 -16.701 1.00 51.25 22 HIS A C 4
ATOM 4732 O O . HIS A 1 22 ? 39.194 5.854 -17.182 1.00 12.05 22 HIS A O 4
ATOM 4747 N N . ILE A 1 23 ? 38.246 7.896 -17.261 1.00 0.22 23 ILE A N 4
ATOM 4748 C CA . ILE A 1 23 ? 38.978 8.332 -18.433 1.00 11.25 23 ILE A CA 4
ATOM 4749 C C . ILE A 1 23 ? 39.914 9.459 -18.004 1.00 22.25 23 ILE A C 4
ATOM 4750 O O . ILE A 1 23 ? 39.761 10.001 -16.914 1.00 42.51 23 ILE A O 4
ATOM 4766 N N . GLN A 1 24 ? 40.865 9.817 -18.846 1.00 71.43 24 GLN A N 4
ATOM 4767 C CA . GLN A 1 24 ? 41.922 10.742 -18.460 1.00 11.44 24 GLN A CA 4
ATOM 4768 C C . GLN A 1 24 ? 42.616 11.319 -19.685 1.00 52.41 24 GLN A C 4
ATOM 4769 O O . GLN A 1 24 ? 43.131 10.580 -20.522 1.00 4.25 24 GLN A O 4
ATOM 4783 N N . VAL A 1 25 ? 42.636 12.632 -19.775 1.00 72.33 25 VAL A N 4
ATOM 4784 C CA . VAL A 1 25 ? 43.327 13.317 -20.850 1.00 2.21 25 VAL A CA 4
ATOM 4785 C C . VAL A 1 25 ? 44.086 14.502 -20.287 1.00 52.41 25 VAL A C 4
ATOM 4786 O O . VAL A 1 25 ? 43.608 15.182 -19.380 1.00 50.52 25 VAL A O 4
ATOM 4799 N N . LYS A 1 26 ? 45.265 14.760 -20.803 1.00 74.44 26 LYS A N 4
ATOM 4800 C CA . LYS A 1 26 ? 46.028 15.887 -20.321 1.00 34.43 26 LYS A CA 4
ATOM 4801 C C . LYS A 1 26 ? 45.867 17.035 -21.281 1.00 4.33 26 LYS A C 4
ATOM 4802 O O . LYS A 1 26 ? 46.374 16.998 -22.395 1.00 44.10 26 LYS A O 4
ATOM 4821 N N . VAL A 1 27 ? 45.186 18.070 -20.841 1.00 15.45 27 VAL A N 4
ATOM 4822 C CA . VAL A 1 27 ? 44.880 19.166 -21.703 1.00 72.53 27 VAL A CA 4
ATOM 4823 C C . VAL A 1 27 ? 45.927 20.227 -21.512 1.00 72.32 27 VAL A C 4
ATOM 4824 O O . VAL A 1 27 ? 45.906 20.968 -20.530 1.00 14.32 27 VAL A O 4
ATOM 4837 N N . ARG A 1 28 ? 46.880 20.250 -22.418 1.00 64.53 28 ARG A N 4
ATOM 4838 C CA . ARG A 1 28 ? 47.865 21.290 -22.415 1.00 65.22 28 ARG A CA 4
ATOM 4839 C C . ARG A 1 28 ? 47.182 22.552 -22.828 1.00 63.41 28 ARG A C 4
ATOM 4840 O O . ARG A 1 28 ? 46.824 22.734 -23.994 1.00 71.22 28 ARG A O 4
ATOM 4861 N N . SER A 1 29 ? 46.945 23.394 -21.860 1.00 62.33 29 SER A N 4
ATOM 4862 C CA . SER A 1 29 ? 46.274 24.628 -22.128 1.00 61.53 29 SER A CA 4
ATOM 4863 C C . SER A 1 29 ? 47.161 25.507 -23.023 1.00 72.53 29 SER A C 4
ATOM 4864 O O . SER A 1 29 ? 48.361 25.231 -23.154 1.00 31.23 29 SER A O 4
ATOM 4872 N N . PRO A 1 30 ? 46.604 26.570 -23.645 1.00 15.42 30 PRO A N 4
ATOM 4873 C CA . PRO A 1 30 ? 47.301 27.351 -24.693 1.00 23.11 30 PRO A CA 4
ATOM 4874 C C . PRO A 1 30 ? 48.510 28.158 -24.197 1.00 5.11 30 PRO A C 4
ATOM 4875 O O . PRO A 1 30 ? 48.836 29.207 -24.758 1.00 72.52 30 PRO A O 4
ATOM 4886 N N . ASP A 1 31 ? 49.184 27.661 -23.172 1.00 62.14 31 ASP A N 4
ATOM 4887 C CA . ASP A 1 31 ? 50.387 28.303 -22.663 1.00 43.34 31 ASP A CA 4
ATOM 4888 C C . ASP A 1 31 ? 51.489 27.266 -22.494 1.00 13.04 31 ASP A C 4
ATOM 4889 O O . ASP A 1 31 ? 52.676 27.593 -22.500 1.00 21.24 31 ASP A O 4
ATOM 4898 N N . GLY A 1 32 ? 51.083 26.012 -22.350 1.00 1.23 32 GLY A N 4
ATOM 4899 C CA . GLY A 1 32 ? 52.028 24.946 -22.122 1.00 64.22 32 GLY A CA 4
ATOM 4900 C C . GLY A 1 32 ? 51.685 24.127 -20.896 1.00 54.14 32 GLY A C 4
ATOM 4901 O O . GLY A 1 32 ? 52.254 23.061 -20.680 1.00 43.15 32 GLY A O 4
ATOM 4905 N N . ALA A 1 33 ? 50.745 24.618 -20.094 1.00 1.31 33 ALA A N 4
ATOM 4906 C CA . ALA A 1 33 ? 50.347 23.919 -18.881 1.00 44.21 33 ALA A CA 4
ATOM 4907 C C . ALA A 1 33 ? 49.478 22.719 -19.211 1.00 14.20 33 ALA A C 4
ATOM 4908 O O . ALA A 1 33 ? 48.264 22.842 -19.400 1.00 2.30 33 ALA A O 4
ATOM 4915 N N . GLU A 1 34 ? 50.114 21.567 -19.315 1.00 63.03 34 GLU A N 4
ATOM 4916 C CA . GLU A 1 34 ? 49.419 20.330 -19.608 1.00 51.32 34 GLU A CA 4
ATOM 4917 C C . GLU A 1 34 ? 49.044 19.635 -18.307 1.00 22.55 34 GLU A C 4
ATOM 4918 O O . GLU A 1 34 ? 49.879 18.986 -17.676 1.00 43.25 34 GLU A O 4
ATOM 4930 N N . VAL A 1 35 ? 47.797 19.797 -17.897 1.00 72.24 35 VAL A N 4
ATOM 4931 C CA . VAL A 1 35 ? 47.332 19.241 -16.634 1.00 1.04 35 VAL A CA 4
ATOM 4932 C C . VAL A 1 35 ? 46.501 17.992 -16.885 1.00 15.44 35 VAL A C 4
ATOM 4933 O O . VAL A 1 35 ? 45.652 17.973 -17.780 1.00 34.34 35 VAL A O 4
ATOM 4946 N N . PHE A 1 36 ? 46.767 16.942 -16.114 1.00 22.41 36 PHE A N 4
ATOM 4947 C CA . PHE A 1 36 ? 46.067 15.681 -16.290 1.00 15.50 36 PHE A CA 4
ATOM 4948 C C . PHE A 1 36 ? 44.662 15.773 -15.717 1.00 3.00 36 PHE A C 4
ATOM 4949 O O . PHE A 1 36 ? 44.460 15.779 -14.503 1.00 12.52 36 PHE A O 4
ATOM 4966 N N . PHE A 1 37 ? 43.695 15.872 -16.604 1.00 25.01 37 PHE A N 4
ATOM 4967 C CA . PHE A 1 37 ? 42.318 16.001 -16.201 1.00 62.04 37 PHE A CA 4
ATOM 4968 C C . PHE A 1 37 ? 41.580 14.728 -16.588 1.00 14.13 37 PHE A C 4
ATOM 4969 O O . PHE A 1 37 ? 41.958 14.057 -17.547 1.00 31.45 37 PHE A O 4
ATOM 4986 N N . LYS A 1 38 ? 40.543 14.376 -15.858 1.00 43.23 38 LYS A N 4
ATOM 4987 C CA . LYS A 1 38 ? 39.940 13.068 -16.036 1.00 35.22 38 LYS A CA 4
ATOM 4988 C C . LYS A 1 38 ? 38.453 13.168 -16.307 1.00 51.03 38 LYS A C 4
ATOM 4989 O O . LYS A 1 38 ? 37.835 14.224 -16.147 1.00 30.24 38 LYS A O 4
ATOM 5008 N N . ILE A 1 39 ? 37.895 12.044 -16.708 1.00 41.44 39 ILE A N 4
ATOM 5009 C CA . ILE A 1 39 ? 36.466 11.891 -16.829 1.00 3.01 39 ILE A CA 4
ATOM 5010 C C . ILE A 1 39 ? 36.031 10.836 -15.810 1.00 15.21 39 ILE A C 4
ATOM 5011 O O . ILE A 1 39 ? 36.668 9.788 -15.707 1.00 30.24 39 ILE A O 4
ATOM 5027 N N . LYS A 1 40 ? 34.966 11.088 -15.060 1.00 5.12 40 LYS A N 4
ATOM 5028 C CA . LYS A 1 40 ? 34.627 10.203 -13.943 1.00 34.14 40 LYS A CA 4
ATOM 5029 C C . LYS A 1 40 ? 33.468 9.296 -14.326 1.00 65.10 40 LYS A C 4
ATOM 5030 O O . LYS A 1 40 ? 33.589 8.073 -14.292 1.00 60.22 40 LYS A O 4
ATOM 5049 N N . ARG A 1 41 ? 32.348 9.904 -14.676 1.00 61.11 41 ARG A N 4
ATOM 5050 C CA . ARG A 1 41 ? 31.240 9.176 -15.271 1.00 55.41 41 ARG A CA 4
ATOM 5051 C C . ARG A 1 41 ? 31.185 9.522 -16.750 1.00 11.40 41 ARG A C 4
ATOM 5052 O O . ARG A 1 41 ? 32.021 10.288 -17.218 1.00 73.11 41 ARG A O 4
ATOM 5073 N N . LYS A 1 42 ? 30.225 8.976 -17.481 1.00 54.02 42 LYS A N 4
ATOM 5074 C CA . LYS A 1 42 ? 30.155 9.202 -18.921 1.00 62.15 42 LYS A CA 4
ATOM 5075 C C . LYS A 1 42 ? 29.979 10.690 -19.219 1.00 3.33 42 LYS A C 4
ATOM 5076 O O . LYS A 1 42 ? 28.885 11.235 -19.074 1.00 72.44 42 LYS A O 4
ATOM 5095 N N . THR A 1 43 ? 31.064 11.348 -19.603 1.00 11.20 43 THR A N 4
ATOM 5096 C CA . THR A 1 43 ? 31.014 12.761 -19.923 1.00 30.45 43 THR A CA 4
ATOM 5097 C C . THR A 1 43 ? 31.759 13.041 -21.223 1.00 71.22 43 THR A C 4
ATOM 5098 O O . THR A 1 43 ? 32.868 12.547 -21.438 1.00 12.31 43 THR A O 4
ATOM 5109 N N . LYS A 1 44 ? 31.127 13.812 -22.093 1.00 62.32 44 LYS A N 4
ATOM 5110 C CA . LYS A 1 44 ? 31.712 14.193 -23.368 1.00 25.23 44 LYS A CA 4
ATOM 5111 C C . LYS A 1 44 ? 32.827 15.226 -23.176 1.00 4.31 44 LYS A C 4
ATOM 5112 O O . LYS A 1 44 ? 32.965 15.815 -22.100 1.00 45.53 44 LYS A O 4
ATOM 5131 N N . LEU A 1 45 ? 33.605 15.452 -24.231 1.00 35.14 45 LEU A N 4
ATOM 5132 C CA . LEU A 1 45 ? 34.832 16.248 -24.143 1.00 14.24 45 LEU A CA 4
ATOM 5133 C C . LEU A 1 45 ? 34.553 17.718 -23.851 1.00 21.03 45 LEU A C 4
ATOM 5134 O O . LEU A 1 45 ? 35.413 18.423 -23.318 1.00 72.43 45 LEU A O 4
ATOM 5150 N N . GLU A 1 46 ? 33.357 18.175 -24.192 1.00 23.02 46 GLU A N 4
ATOM 5151 C CA . GLU A 1 46 ? 32.990 19.572 -24.017 1.00 4.12 46 GLU A CA 4
ATOM 5152 C C . GLU A 1 46 ? 33.089 20.013 -22.554 1.00 12.14 46 GLU A C 4
ATOM 5153 O O . GLU A 1 46 ? 33.285 21.193 -22.272 1.00 22.14 46 GLU A O 4
ATOM 5165 N N . LYS A 1 47 ? 32.980 19.077 -21.621 1.00 62.41 47 LYS A N 4
ATOM 5166 C CA . LYS A 1 47 ? 33.091 19.430 -20.213 1.00 33.34 47 LYS A CA 4
ATOM 5167 C C . LYS A 1 47 ? 34.554 19.665 -19.849 1.00 42.22 47 LYS A C 4
ATOM 5168 O O . LYS A 1 47 ? 34.874 20.572 -19.084 1.00 54.00 47 LYS A O 4
ATOM 5187 N N . LEU A 1 48 ? 35.439 18.857 -20.430 1.00 14.11 48 LEU A N 4
ATOM 5188 C CA . LEU A 1 48 ? 36.873 18.956 -20.177 1.00 44.42 48 LEU A CA 4
ATOM 5189 C C . LEU A 1 48 ? 37.390 20.311 -20.637 1.00 0.14 48 LEU A C 4
ATOM 5190 O O . LEU A 1 48 ? 38.225 20.929 -19.982 1.00 70.35 48 LEU A O 4
ATOM 5206 N N . MET A 1 49 ? 36.858 20.776 -21.758 1.00 43.23 49 MET A N 4
ATOM 5207 C CA . MET A 1 49 ? 37.284 22.040 -22.335 1.00 60.12 49 MET A CA 4
ATOM 5208 C C . MET A 1 49 ? 36.628 23.228 -21.629 1.00 53.42 49 MET A C 4
ATOM 5209 O O . MET A 1 49 ? 37.269 24.256 -21.418 1.00 5.35 49 MET A O 4
ATOM 5223 N N . GLU A 1 50 ? 35.364 23.082 -21.234 1.00 62.40 50 GLU A N 4
ATOM 5224 C CA . GLU A 1 50 ? 34.662 24.163 -20.546 1.00 61.02 50 GLU A CA 4
ATOM 5225 C C . GLU A 1 50 ? 35.241 24.419 -19.160 1.00 64.22 50 GLU A C 4
ATOM 5226 O O . GLU A 1 50 ? 35.191 25.549 -18.669 1.00 60.03 50 GLU A O 4
ATOM 5238 N N . VAL A 1 51 ? 35.772 23.378 -18.518 1.00 23.21 51 VAL A N 4
ATOM 5239 C CA . VAL A 1 51 ? 36.489 23.571 -17.259 1.00 24.13 51 VAL A CA 4
ATOM 5240 C C . VAL A 1 51 ? 37.609 24.599 -17.438 1.00 13.12 51 VAL A C 4
ATOM 5241 O O . VAL A 1 51 ? 37.835 25.448 -16.574 1.00 53.21 51 VAL A O 4
ATOM 5254 N N . TYR A 1 52 ? 38.286 24.542 -18.579 1.00 25.31 52 TYR A N 4
ATOM 5255 C CA . TYR A 1 52 ? 39.370 25.468 -18.863 1.00 60.25 52 TYR A CA 4
ATOM 5256 C C . TYR A 1 52 ? 38.841 26.850 -19.243 1.00 22.34 52 TYR A C 4
ATOM 5257 O O . TYR A 1 52 ? 39.462 27.860 -18.899 1.00 70.03 52 TYR A O 4
ATOM 5275 N N . CYS A 1 53 ? 37.704 26.895 -19.944 1.00 62.33 53 CYS A N 4
ATOM 5276 C CA . CYS A 1 53 ? 37.041 28.158 -20.247 1.00 41.30 53 CYS A CA 4
ATOM 5277 C C . CYS A 1 53 ? 36.879 29.010 -18.986 1.00 4.33 53 CYS A C 4
ATOM 5278 O O . CYS A 1 53 ? 37.232 30.190 -18.970 1.00 34.34 53 CYS A O 4
ATOM 5286 N N . ASN A 1 54 ? 36.383 28.392 -17.918 1.00 31.24 54 ASN A N 4
ATOM 5287 C CA . ASN A 1 54 ? 36.121 29.111 -16.673 1.00 23.21 54 ASN A CA 4
ATOM 5288 C C . ASN A 1 54 ? 37.419 29.422 -15.928 1.00 50.15 54 ASN A C 4
ATOM 5289 O O . ASN A 1 54 ? 37.533 30.451 -15.268 1.00 44.41 54 ASN A O 4
ATOM 5300 N N . ARG A 1 55 ? 38.401 28.534 -16.049 1.00 12.20 55 ARG A N 4
ATOM 5301 C CA . ARG A 1 55 ? 39.682 28.707 -15.367 1.00 42.42 55 ARG A CA 4
ATOM 5302 C C . ARG A 1 55 ? 40.454 29.900 -15.939 1.00 32.14 55 ARG A C 4
ATOM 5303 O O . ARG A 1 55 ? 41.118 30.634 -15.208 1.00 34.11 55 ARG A O 4
ATOM 5324 N N . LEU A 1 56 ? 40.363 30.090 -17.248 1.00 75.42 56 LEU A N 4
ATOM 5325 C CA . LEU A 1 56 ? 41.068 31.182 -17.910 1.00 60.21 56 LEU A CA 4
ATOM 5326 C C . LEU A 1 56 ? 40.247 32.467 -17.884 1.00 22.05 56 LEU A C 4
ATOM 5327 O O . LEU A 1 56 ? 40.790 33.564 -18.015 1.00 73.52 56 LEU A O 4
ATOM 5343 N N . GLY A 1 57 ? 38.941 32.327 -17.708 1.00 1.41 57 GLY A N 4
ATOM 5344 C CA . GLY A 1 57 ? 38.051 33.462 -17.843 1.00 43.53 57 GLY A CA 4
ATOM 5345 C C . GLY A 1 57 ? 37.803 33.770 -19.303 1.00 60.04 57 GLY A C 4
ATOM 5346 O O . GLY A 1 57 ? 37.275 34.824 -19.658 1.00 13.12 57 GLY A O 4
ATOM 5350 N N . GLN A 1 58 ? 38.196 32.826 -20.144 1.00 5.23 58 GLN A N 4
ATOM 5351 C CA . GLN A 1 58 ? 38.076 32.951 -21.583 1.00 75.33 58 GLN A CA 4
ATOM 5352 C C . GLN A 1 58 ? 37.553 31.637 -22.139 1.00 45.23 58 GLN A C 4
ATOM 5353 O O . GLN A 1 58 ? 38.084 30.574 -21.823 1.00 23.22 58 GLN A O 4
ATOM 5367 N N . SER A 1 59 ? 36.522 31.708 -22.959 1.00 14.32 59 SER A N 4
ATOM 5368 C CA . SER A 1 59 ? 35.856 30.509 -23.429 1.00 21.14 59 SER A CA 4
ATOM 5369 C C . SER A 1 59 ? 36.593 29.862 -24.599 1.00 30.15 59 SER A C 4
ATOM 5370 O O . SER A 1 59 ? 37.532 30.433 -25.165 1.00 21.13 59 SER A O 4
ATOM 5378 N N . MET A 1 60 ? 36.132 28.672 -24.960 1.00 4.23 60 MET A N 4
ATOM 5379 C CA . MET A 1 60 ? 36.774 27.838 -25.973 1.00 54.32 60 MET A CA 4
ATOM 5380 C C . MET A 1 60 ? 36.778 28.482 -27.360 1.00 62.24 60 MET A C 4
ATOM 5381 O O . MET A 1 60 ? 37.514 28.051 -28.238 1.00 52.30 60 MET A O 4
ATOM 5395 N N . GLU A 1 61 ? 35.969 29.513 -27.553 1.00 23.42 61 GLU A N 4
ATOM 5396 C CA . GLU A 1 61 ? 35.864 30.180 -28.850 1.00 74.42 61 GLU A CA 4
ATOM 5397 C C . GLU A 1 61 ? 37.185 30.839 -29.265 1.00 75.51 61 GLU A C 4
ATOM 5398 O O . GLU A 1 61 ? 37.381 31.177 -30.429 1.00 20.42 61 GLU A O 4
ATOM 5410 N N . ALA A 1 62 ? 38.096 30.993 -28.310 1.00 52.12 62 ALA A N 4
ATOM 5411 C CA . ALA A 1 62 ? 39.371 31.634 -28.553 1.00 65.21 62 ALA A CA 4
ATOM 5412 C C . ALA A 1 62 ? 40.494 30.608 -28.495 1.00 34.10 62 ALA A C 4
ATOM 5413 O O . ALA A 1 62 ? 41.673 30.955 -28.510 1.00 64.00 62 ALA A O 4
ATOM 5420 N N . VAL A 1 63 ? 40.116 29.339 -28.434 1.00 73.13 63 VAL A N 4
ATOM 5421 C CA . VAL A 1 63 ? 41.077 28.244 -28.418 1.00 24.42 63 VAL A CA 4
ATOM 5422 C C . VAL A 1 63 ? 40.575 27.080 -29.268 1.00 55.34 63 VAL A C 4
ATOM 5423 O O . VAL A 1 63 ? 39.458 27.106 -29.786 1.00 73.14 63 VAL A O 4
ATOM 5436 N N . ARG A 1 64 ? 41.422 26.091 -29.461 1.00 62.12 64 ARG A N 4
ATOM 5437 C CA . ARG A 1 64 ? 41.033 24.887 -30.170 1.00 22.32 64 ARG A CA 4
ATOM 5438 C C . ARG A 1 64 ? 41.714 23.682 -29.541 1.00 10.41 64 ARG A C 4
ATOM 5439 O O . ARG A 1 64 ? 42.920 23.699 -29.319 1.00 51.14 64 ARG A O 4
ATOM 5460 N N . PHE A 1 65 ? 40.939 22.650 -29.250 1.00 1.01 65 PHE A N 4
ATOM 5461 C CA . PHE A 1 65 ? 41.458 21.485 -28.550 1.00 71.14 65 PHE A CA 4
ATOM 5462 C C . PHE A 1 65 ? 41.760 20.345 -29.514 1.00 51.04 65 PHE A C 4
ATOM 5463 O O . PHE A 1 65 ? 40.868 19.819 -30.179 1.00 10.13 65 PHE A O 4
ATOM 5480 N N . LEU A 1 66 ? 43.032 19.989 -29.591 1.00 3.44 66 LEU A N 4
ATOM 5481 C CA . LEU A 1 66 ? 43.496 18.921 -30.463 1.00 54.44 66 LEU A CA 4
ATOM 5482 C C . LEU A 1 66 ? 43.956 17.730 -29.630 1.00 3.34 66 LEU A C 4
ATOM 5483 O O . LEU A 1 66 ? 44.952 17.825 -28.919 1.00 63.15 66 LEU A O 4
ATOM 5499 N N . TYR A 1 67 ? 43.251 16.609 -29.717 1.00 31.41 67 TYR A N 4
ATOM 5500 C CA . TYR A 1 67 ? 43.676 15.422 -28.992 1.00 20.11 67 TYR A CA 4
ATOM 5501 C C . TYR A 1 67 ? 44.124 14.348 -29.964 1.00 74.01 67 TYR A C 4
ATOM 5502 O O . TYR A 1 67 ? 43.605 14.258 -31.075 1.00 2.22 67 TYR A O 4
ATOM 5520 N N . ASP A 1 68 ? 45.119 13.568 -29.552 1.00 41.34 68 ASP A N 4
ATOM 5521 C CA . ASP A 1 68 ? 45.805 12.635 -30.450 1.00 70.30 68 ASP A CA 4
ATOM 5522 C C . ASP A 1 68 ? 46.451 13.420 -31.600 1.00 63.40 68 ASP A C 4
ATOM 5523 O O . ASP A 1 68 ? 46.780 12.885 -32.661 1.00 15.11 68 ASP A O 4
ATOM 5532 N N . GLY A 1 69 ? 46.676 14.706 -31.349 1.00 73.33 69 GLY A N 4
ATOM 5533 C CA . GLY A 1 69 ? 47.300 15.567 -32.331 1.00 31.22 69 GLY A CA 4
ATOM 5534 C C . GLY A 1 69 ? 46.300 16.241 -33.254 1.00 61.52 69 GLY A C 4
ATOM 5535 O O . GLY A 1 69 ? 46.655 17.175 -33.979 1.00 60.14 69 GLY A O 4
ATOM 5539 N N . ASP A 1 70 ? 45.049 15.795 -33.231 1.00 53.11 70 ASP A N 4
ATOM 5540 C CA . ASP A 1 70 ? 44.052 16.322 -34.153 1.00 72.13 70 ASP A CA 4
ATOM 5541 C C . ASP A 1 70 ? 42.769 16.730 -33.437 1.00 44.24 70 ASP A C 4
ATOM 5542 O O . ASP A 1 70 ? 42.199 15.964 -32.666 1.00 64.30 70 ASP A O 4
ATOM 5551 N N . ARG A 1 71 ? 42.343 17.961 -33.679 1.00 22.42 71 ARG A N 4
ATOM 5552 C CA . ARG A 1 71 ? 41.074 18.462 -33.152 1.00 4.53 71 ARG A CA 4
ATOM 5553 C C . ARG A 1 71 ? 39.879 17.694 -33.720 1.00 73.24 71 ARG A C 4
ATOM 5554 O O . ARG A 1 71 ? 39.988 17.043 -34.755 1.00 53.50 71 ARG A O 4
ATOM 5575 N N . ILE A 1 72 ? 38.749 17.756 -33.023 1.00 75.30 72 ILE A N 4
ATOM 5576 C CA . ILE A 1 72 ? 37.513 17.147 -33.507 1.00 23.12 72 ILE A CA 4
ATOM 5577 C C . ILE A 1 72 ? 36.354 17.534 -32.576 1.00 21.23 72 ILE A C 4
ATOM 5578 O O . ILE A 1 72 ? 36.529 18.383 -31.701 1.00 74.34 72 ILE A O 4
ATOM 5594 N N . HIS A 1 73 ? 35.179 16.936 -32.766 1.00 53.04 73 HIS A N 4
ATOM 5595 C CA . HIS A 1 73 ? 34.012 17.266 -31.949 1.00 43.03 73 HIS A CA 4
ATOM 5596 C C . HIS A 1 73 ? 34.131 16.642 -30.563 1.00 24.44 73 HIS A C 4
ATOM 5597 O O . HIS A 1 73 ? 34.751 15.593 -30.394 1.00 15.32 73 HIS A O 4
ATOM 5612 N N . GLY A 1 74 ? 33.512 17.280 -29.579 1.00 2.32 74 GLY A N 4
ATOM 5613 C CA . GLY A 1 74 ? 33.520 16.750 -28.231 1.00 30.33 74 GLY A CA 4
ATOM 5614 C C . GLY A 1 74 ? 32.630 15.532 -28.089 1.00 45.23 74 GLY A C 4
ATOM 5615 O O . GLY A 1 74 ? 32.776 14.747 -27.148 1.00 50.31 74 GLY A O 4
ATOM 5619 N N . ASP A 1 75 ? 31.699 15.379 -29.025 1.00 32.14 75 ASP A N 4
ATOM 5620 C CA . ASP A 1 75 ? 30.760 14.264 -29.005 1.00 72.23 75 ASP A CA 4
ATOM 5621 C C . ASP A 1 75 ? 31.420 12.968 -29.457 1.00 10.20 75 ASP A C 4
ATOM 5622 O O . ASP A 1 75 ? 30.914 11.882 -29.175 1.00 3.33 75 ASP A O 4
ATOM 5631 N N . ASN A 1 76 ? 32.547 13.076 -30.152 1.00 64.25 76 ASN A N 4
ATOM 5632 C CA . ASN A 1 76 ? 33.272 11.894 -30.604 1.00 64.43 76 ASN A CA 4
ATOM 5633 C C . ASN A 1 76 ? 33.860 11.156 -29.411 1.00 13.52 76 ASN A C 4
ATOM 5634 O O . ASN A 1 76 ? 33.758 9.935 -29.322 1.00 71.25 76 ASN A O 4
ATOM 5645 N N . THR A 1 77 ? 34.449 11.924 -28.491 1.00 21.44 77 THR A N 4
ATOM 5646 C CA . THR A 1 77 ? 35.091 11.401 -27.276 1.00 65.40 77 THR A CA 4
ATOM 5647 C C . THR A 1 77 ? 36.274 10.476 -27.616 1.00 53.35 77 THR A C 4
ATOM 5648 O O . THR A 1 77 ? 36.416 10.015 -28.750 1.00 42.51 77 THR A O 4
ATOM 5659 N N . PRO A 1 78 ? 37.166 10.214 -26.644 1.00 63.14 78 PRO A N 4
ATOM 5660 C CA . PRO A 1 78 ? 38.342 9.361 -26.862 1.00 44.41 78 PRO A CA 4
ATOM 5661 C C . PRO A 1 78 ? 37.961 7.918 -27.185 1.00 73.22 78 PRO A C 4
ATOM 5662 O O . PRO A 1 78 ? 38.558 7.286 -28.060 1.00 62.52 78 PRO A O 4
ATOM 5673 N N . GLU A 1 79 ? 36.933 7.426 -26.501 1.00 53.55 79 GLU A N 4
ATOM 5674 C CA . GLU A 1 79 ? 36.518 6.030 -26.608 1.00 13.34 79 GLU A CA 4
ATOM 5675 C C . GLU A 1 79 ? 36.257 5.647 -28.064 1.00 42.02 79 GLU A C 4
ATOM 5676 O O . GLU A 1 79 ? 36.778 4.646 -28.556 1.00 71.44 79 GLU A O 4
ATOM 5688 N N . GLN A 1 80 ? 35.482 6.474 -28.756 1.00 45.33 80 GLN A N 4
ATOM 5689 C CA . GLN A 1 80 ? 35.045 6.166 -30.113 1.00 74.25 80 GLN A CA 4
ATOM 5690 C C . GLN A 1 80 ? 36.217 6.164 -31.098 1.00 73.11 80 GLN A C 4
ATOM 5691 O O . GLN A 1 80 ? 36.143 5.530 -32.150 1.00 61.03 80 GLN A O 4
ATOM 5705 N N . LEU A 1 81 ? 37.297 6.856 -30.753 1.00 2.24 81 LEU A N 4
ATOM 5706 C CA . LEU A 1 81 ? 38.445 6.949 -31.640 1.00 73.11 81 LEU A CA 4
ATOM 5707 C C . LEU A 1 81 ? 39.379 5.766 -31.419 1.00 31.23 81 LEU A C 4
ATOM 5708 O O . LEU A 1 81 ? 40.082 5.338 -32.333 1.00 13.32 81 LEU A O 4
ATOM 5724 N N . GLY A 1 82 ? 39.391 5.248 -30.196 1.00 62.20 82 GLY A N 4
ATOM 5725 C CA . GLY A 1 82 ? 40.201 4.091 -29.893 1.00 2.54 82 GLY A CA 4
ATOM 5726 C C . GLY A 1 82 ? 41.351 4.455 -28.992 1.00 50.45 82 GLY A C 4
ATOM 5727 O O . GLY A 1 82 ? 41.957 3.594 -28.355 1.00 62.11 82 GLY A O 4
ATOM 5731 N N . ILE A 1 83 ? 41.653 5.740 -28.947 1.00 21.12 83 ILE A N 4
ATOM 5732 C CA . ILE A 1 83 ? 42.670 6.252 -28.056 1.00 62.23 83 ILE A CA 4
ATOM 5733 C C . ILE A 1 83 ? 42.000 6.867 -26.838 1.00 53.32 83 ILE A C 4
ATOM 5734 O O . ILE A 1 83 ? 41.102 7.693 -26.963 1.00 34.30 83 ILE A O 4
ATOM 5750 N N . GLU A 1 84 ? 42.410 6.437 -25.666 1.00 64.03 84 GLU A N 4
ATOM 5751 C CA . GLU A 1 84 ? 41.692 6.774 -24.455 1.00 52.21 84 GLU A CA 4
ATOM 5752 C C . GLU A 1 84 ? 42.663 7.288 -23.385 1.00 4.41 84 GLU A C 4
ATOM 5753 O O . GLU A 1 84 ? 43.692 7.874 -23.721 1.00 32.15 84 GLU A O 4
ATOM 5765 N N . ASP A 1 85 ? 42.312 7.087 -22.112 1.00 34.14 85 ASP A N 4
ATOM 5766 C CA . ASP A 1 85 ? 43.052 7.648 -20.977 1.00 62.20 85 ASP A CA 4
ATOM 5767 C C . ASP A 1 85 ? 44.569 7.521 -21.142 1.00 24.11 85 ASP A C 4
ATOM 5768 O O . ASP A 1 85 ? 45.093 6.462 -21.489 1.00 63.13 85 ASP A O 4
ATOM 5777 N N . GLY A 1 86 ? 45.262 8.622 -20.908 1.00 32.23 86 GLY A N 4
ATOM 5778 C CA . GLY A 1 86 ? 46.705 8.637 -21.029 1.00 42.34 86 GLY A CA 4
ATOM 5779 C C . GLY A 1 86 ? 47.169 9.512 -22.173 1.00 60.32 86 GLY A C 4
ATOM 5780 O O . GLY A 1 86 ? 48.362 9.787 -22.314 1.00 42.55 86 GLY A O 4
ATOM 5784 N N . ASP A 1 87 ? 46.220 9.955 -22.987 1.00 21.12 87 ASP A N 4
ATOM 5785 C CA . ASP A 1 87 ? 46.533 10.814 -24.126 1.00 23.23 87 ASP A CA 4
ATOM 5786 C C . ASP A 1 87 ? 46.435 12.279 -23.715 1.00 62.04 87 ASP A C 4
ATOM 5787 O O . ASP A 1 87 ? 45.962 12.591 -22.616 1.00 50.43 87 ASP A O 4
ATOM 5796 N N . VAL A 1 88 ? 46.889 13.173 -24.577 1.00 40.21 88 VAL A N 4
ATOM 5797 C CA . VAL A 1 88 ? 46.885 14.590 -24.265 1.00 30.05 88 VAL A CA 4
ATOM 5798 C C . VAL A 1 88 ? 46.042 15.374 -25.265 1.00 62.31 88 VAL A C 4
ATOM 5799 O O . VAL A 1 88 ? 45.743 14.899 -26.361 1.00 44.01 88 VAL A O 4
ATOM 5812 N N . ILE A 1 89 ? 45.672 16.579 -24.871 1.00 14.43 89 ILE A N 4
ATOM 5813 C CA . ILE A 1 89 ? 44.856 17.457 -25.689 1.00 51.25 89 ILE A CA 4
ATOM 5814 C C . ILE A 1 89 ? 45.484 18.834 -25.686 1.00 71.31 89 ILE A C 4
ATOM 5815 O O . ILE A 1 89 ? 45.585 19.464 -24.639 1.00 41.13 89 ILE A O 4
ATOM 5831 N N . ASP A 1 90 ? 45.904 19.301 -26.838 1.00 34.30 90 ASP A N 4
ATOM 5832 C CA . ASP A 1 90 ? 46.623 20.559 -26.918 1.00 21.13 90 ASP A CA 4
ATOM 5833 C C . ASP A 1 90 ? 45.675 21.668 -27.326 1.00 54.30 90 ASP A C 4
ATOM 5834 O O . ASP A 1 90 ? 44.969 21.547 -28.331 1.00 1.13 90 ASP A O 4
ATOM 5843 N N . ALA A 1 91 ? 45.632 22.728 -26.537 1.00 30.14 91 ALA A N 4
ATOM 5844 C CA . ALA A 1 91 ? 44.788 23.856 -26.851 1.00 22.54 91 ALA A CA 4
ATOM 5845 C C . ALA A 1 91 ? 45.592 24.948 -27.537 1.00 62.41 91 ALA A C 4
ATOM 5846 O O . ALA A 1 91 ? 46.513 25.520 -26.957 1.00 34.40 91 ALA A O 4
ATOM 5853 N N . MET A 1 92 ? 45.229 25.236 -28.770 1.00 14.35 92 MET A N 4
ATOM 5854 C CA . MET A 1 92 ? 45.873 26.295 -29.529 1.00 13.21 92 MET A CA 4
ATOM 5855 C C . MET A 1 92 ? 44.960 27.509 -29.575 1.00 25.02 92 MET A C 4
ATOM 5856 O O . MET A 1 92 ? 43.771 27.398 -29.283 1.00 71.52 92 MET A O 4
ATOM 5870 N N . VAL A 1 93 ? 45.501 28.660 -29.927 1.00 70.32 93 VAL A N 4
ATOM 5871 C CA . VAL A 1 93 ? 44.720 29.891 -29.910 1.00 3.20 93 VAL A CA 4
ATOM 5872 C C . VAL A 1 93 ? 43.805 29.986 -31.130 1.00 75.10 93 VAL A C 4
ATOM 5873 O O . VAL A 1 93 ? 44.254 30.330 -32.227 1.00 71.31 93 VAL A O 4
ATOM 5886 N N . GLN A 1 94 ? 42.521 29.680 -30.911 1.00 13.31 94 GLN A N 4
ATOM 5887 C CA . GLN A 1 94 ? 41.493 29.691 -31.957 1.00 14.42 94 GLN A CA 4
ATOM 5888 C C . GLN A 1 94 ? 41.862 28.775 -33.120 1.00 61.22 94 GLN A C 4
ATOM 5889 O O . GLN A 1 94 ? 41.439 27.624 -33.170 1.00 71.22 94 GLN A O 4
ATOM 5903 N N . GLN A 1 95 ? 42.648 29.306 -34.039 1.00 34.52 95 GLN A N 4
ATOM 5904 C CA . GLN A 1 95 ? 43.151 28.563 -35.184 1.00 22.53 95 GLN A CA 4
ATOM 5905 C C . GLN A 1 95 ? 44.145 29.458 -35.909 1.00 42.03 95 GLN A C 4
ATOM 5906 O O . GLN A 1 95 ? 44.220 29.464 -37.136 1.00 14.34 95 GLN A O 4
ATOM 5920 N N . THR A 1 96 ? 44.894 30.228 -35.117 1.00 34.55 96 THR A N 4
ATOM 5921 C CA . THR A 1 96 ? 45.771 31.286 -35.625 1.00 5.31 96 THR A CA 4
ATOM 5922 C C . THR A 1 96 ? 44.948 32.511 -36.036 1.00 54.43 96 THR A C 4
ATOM 5923 O O . THR A 1 96 ? 45.285 33.644 -35.690 1.00 61.12 96 THR A O 4
ATOM 5934 N N . GLY A 1 97 ? 43.855 32.267 -36.747 1.00 10.25 97 GLY A N 4
ATOM 5935 C CA . GLY A 1 97 ? 42.976 33.338 -37.166 1.00 53.25 97 GLY A CA 4
ATOM 5936 C C . GLY A 1 97 ? 41.550 33.082 -36.733 1.00 21.24 97 GLY A C 4
ATOM 5937 O O . GLY A 1 97 ? 40.961 33.880 -36.006 1.00 2.44 97 GLY A O 4
ATOM 5941 N N . GLY A 1 98 ? 40.998 31.962 -37.175 1.00 22.14 98 GLY A N 4
ATOM 5942 C CA . GLY A 1 98 ? 39.659 31.583 -36.781 1.00 25.22 98 GLY A CA 4
ATOM 5943 C C . GLY A 1 98 ? 39.047 30.607 -37.756 1.00 14.50 98 GLY A C 4
ATOM 5944 O O . GLY A 1 98 ? 37.807 30.555 -37.862 1.00 31.30 98 GLY A O 4
ATOM 5949 N N . MET A 1 1 ? 12.909 11.567 14.211 1.00 22.50 1 MET A N 5
ATOM 5950 C CA . MET A 1 1 ? 11.541 11.990 13.835 1.00 4.31 1 MET A CA 5
ATOM 5951 C C . MET A 1 1 ? 11.191 11.455 12.452 1.00 31.13 1 MET A C 5
ATOM 5952 O O . MET A 1 1 ? 11.624 11.988 11.430 1.00 31.30 1 MET A O 5
ATOM 5968 N N . GLY A 1 2 ? 10.411 10.386 12.442 1.00 51.35 2 GLY A N 5
ATOM 5969 C CA . GLY A 1 2 ? 10.102 9.685 11.215 1.00 20.12 2 GLY A CA 5
ATOM 5970 C C . GLY A 1 2 ? 10.518 8.235 11.319 1.00 3.42 2 GLY A C 5
ATOM 5971 O O . GLY A 1 2 ? 10.074 7.526 12.223 1.00 72.34 2 GLY A O 5
ATOM 5975 N N . ASP A 1 3 ? 11.368 7.791 10.410 1.00 51.14 3 ASP A N 5
ATOM 5976 C CA . ASP A 1 3 ? 11.947 6.457 10.491 1.00 23.31 3 ASP A CA 5
ATOM 5977 C C . ASP A 1 3 ? 13.457 6.540 10.377 1.00 50.44 3 ASP A C 5
ATOM 5978 O O . ASP A 1 3 ? 13.983 7.070 9.395 1.00 34.31 3 ASP A O 5
ATOM 5987 N N . ASP A 1 4 ? 14.157 6.017 11.374 1.00 42.13 4 ASP A N 5
ATOM 5988 C CA . ASP A 1 4 ? 15.614 5.976 11.335 1.00 42.23 4 ASP A CA 5
ATOM 5989 C C . ASP A 1 4 ? 16.059 5.018 10.240 1.00 41.44 4 ASP A C 5
ATOM 5990 O O . ASP A 1 4 ? 17.167 5.123 9.717 1.00 43.45 4 ASP A O 5
ATOM 5999 N N . ASP A 1 5 ? 15.157 4.105 9.878 1.00 2.43 5 ASP A N 5
ATOM 6000 C CA . ASP A 1 5 ? 15.407 3.131 8.820 1.00 43.12 5 ASP A CA 5
ATOM 6001 C C . ASP A 1 5 ? 15.646 3.821 7.481 1.00 43.42 5 ASP A C 5
ATOM 6002 O O . ASP A 1 5 ? 16.301 3.269 6.597 1.00 12.20 5 ASP A O 5
ATOM 6011 N N . SER A 1 6 ? 15.114 5.027 7.333 1.00 31.21 6 SER A N 5
ATOM 6012 C CA . SER A 1 6 ? 15.289 5.788 6.106 1.00 75.43 6 SER A CA 5
ATOM 6013 C C . SER A 1 6 ? 16.627 6.525 6.108 1.00 1.51 6 SER A C 5
ATOM 6014 O O . SER A 1 6 ? 17.102 6.982 5.068 1.00 15.24 6 SER A O 5
ATOM 6022 N N . ALA A 1 7 ? 17.237 6.625 7.281 1.00 34.43 7 ALA A N 5
ATOM 6023 C CA . ALA A 1 7 ? 18.474 7.377 7.435 1.00 30.12 7 ALA A CA 5
ATOM 6024 C C . ALA A 1 7 ? 19.637 6.463 7.799 1.00 5.25 7 ALA A C 5
ATOM 6025 O O . ALA A 1 7 ? 20.696 6.935 8.215 1.00 2.14 7 ALA A O 5
ATOM 6032 N N . VAL A 1 8 ? 19.445 5.159 7.633 1.00 43.34 8 VAL A N 5
ATOM 6033 C CA . VAL A 1 8 ? 20.487 4.190 7.949 1.00 15.15 8 VAL A CA 5
ATOM 6034 C C . VAL A 1 8 ? 21.659 4.328 6.985 1.00 12.31 8 VAL A C 5
ATOM 6035 O O . VAL A 1 8 ? 21.589 3.905 5.830 1.00 74.32 8 VAL A O 5
ATOM 6048 N N . ASN A 1 9 ? 22.725 4.951 7.459 1.00 73.11 9 ASN A N 5
ATOM 6049 C CA . ASN A 1 9 ? 23.936 5.097 6.673 1.00 51.02 9 ASN A CA 5
ATOM 6050 C C . ASN A 1 9 ? 25.121 4.600 7.487 1.00 64.13 9 ASN A C 5
ATOM 6051 O O . ASN A 1 9 ? 25.907 5.379 8.020 1.00 73.51 9 ASN A O 5
ATOM 6062 N N . ASN A 1 10 ? 25.198 3.289 7.627 1.00 43.44 10 ASN A N 5
ATOM 6063 C CA . ASN A 1 10 ? 26.278 2.657 8.370 1.00 50.40 10 ASN A CA 5
ATOM 6064 C C . ASN A 1 10 ? 27.333 2.114 7.420 1.00 42.40 10 ASN A C 5
ATOM 6065 O O . ASN A 1 10 ? 28.466 1.847 7.817 1.00 61.42 10 ASN A O 5
ATOM 6076 N N . ASN A 1 11 ? 26.959 1.967 6.162 1.00 64.45 11 ASN A N 5
ATOM 6077 C CA . ASN A 1 11 ? 27.871 1.469 5.147 1.00 44.14 11 ASN A CA 5
ATOM 6078 C C . ASN A 1 11 ? 28.623 2.627 4.508 1.00 71.32 11 ASN A C 5
ATOM 6079 O O . ASN A 1 11 ? 28.016 3.597 4.053 1.00 5.03 11 ASN A O 5
ATOM 6090 N N . GLY A 1 12 ? 29.942 2.529 4.490 1.00 2.42 12 GLY A N 5
ATOM 6091 C CA . GLY A 1 12 ? 30.753 3.574 3.906 1.00 22.23 12 GLY A CA 5
ATOM 6092 C C . GLY A 1 12 ? 31.194 3.224 2.503 1.00 21.04 12 GLY A C 5
ATOM 6093 O O . GLY A 1 12 ? 32.209 2.550 2.316 1.00 60.41 12 GLY A O 5
ATOM 6097 N N . SER A 1 13 ? 30.423 3.667 1.519 1.00 3.41 13 SER A N 5
ATOM 6098 C CA . SER A 1 13 ? 30.736 3.409 0.121 1.00 21.33 13 SER A CA 5
ATOM 6099 C C . SER A 1 13 ? 32.009 4.140 -0.288 1.00 4.04 13 SER A C 5
ATOM 6100 O O . SER A 1 13 ? 32.170 5.332 -0.014 1.00 44.31 13 SER A O 5
ATOM 6108 N N . SER A 1 14 ? 32.912 3.422 -0.935 1.00 10.51 14 SER A N 5
ATOM 6109 C CA . SER A 1 14 ? 34.186 3.988 -1.327 1.00 34.30 14 SER A CA 5
ATOM 6110 C C . SER A 1 14 ? 34.367 3.921 -2.840 1.00 35.42 14 SER A C 5
ATOM 6111 O O . SER A 1 14 ? 34.808 2.902 -3.375 1.00 2.55 14 SER A O 5
ATOM 6119 N N . PRO A 1 15 ? 33.995 4.991 -3.554 1.00 43.23 15 PRO A N 5
ATOM 6120 C CA . PRO A 1 15 ? 34.213 5.091 -4.989 1.00 53.15 15 PRO A CA 5
ATOM 6121 C C . PRO A 1 15 ? 35.660 5.454 -5.294 1.00 43.11 15 PRO A C 5
ATOM 6122 O O . PRO A 1 15 ? 36.027 6.632 -5.289 1.00 11.24 15 PRO A O 5
ATOM 6133 N N . VAL A 1 16 ? 36.477 4.434 -5.523 1.00 73.43 16 VAL A N 5
ATOM 6134 C CA . VAL A 1 16 ? 37.907 4.622 -5.727 1.00 41.52 16 VAL A CA 5
ATOM 6135 C C . VAL A 1 16 ? 38.184 5.567 -6.892 1.00 20.23 16 VAL A C 5
ATOM 6136 O O . VAL A 1 16 ? 37.700 5.363 -8.008 1.00 31.41 16 VAL A O 5
ATOM 6149 N N . ASN A 1 17 ? 38.955 6.606 -6.602 1.00 45.13 17 ASN A N 5
ATOM 6150 C CA . ASN A 1 17 ? 39.320 7.624 -7.580 1.00 33.31 17 ASN A CA 5
ATOM 6151 C C . ASN A 1 17 ? 40.079 7.014 -8.759 1.00 70.00 17 ASN A C 5
ATOM 6152 O O . ASN A 1 17 ? 39.544 6.902 -9.864 1.00 60.40 17 ASN A O 5
ATOM 6163 N N . ASN A 1 18 ? 41.316 6.606 -8.522 1.00 43.01 18 ASN A N 5
ATOM 6164 C CA . ASN A 1 18 ? 42.121 6.001 -9.573 1.00 44.13 18 ASN A CA 5
ATOM 6165 C C . ASN A 1 18 ? 42.106 4.487 -9.455 1.00 4.42 18 ASN A C 5
ATOM 6166 O O . ASN A 1 18 ? 42.942 3.891 -8.781 1.00 63.40 18 ASN A O 5
ATOM 6177 N N . GLN A 1 19 ? 41.118 3.881 -10.094 1.00 34.42 19 GLN A N 5
ATOM 6178 C CA . GLN A 1 19 ? 40.965 2.435 -10.087 1.00 34.43 19 GLN A CA 5
ATOM 6179 C C . GLN A 1 19 ? 40.848 1.906 -11.513 1.00 51.44 19 GLN A C 5
ATOM 6180 O O . GLN A 1 19 ? 41.538 0.962 -11.898 1.00 24.41 19 GLN A O 5
ATOM 6194 N N . GLY A 1 20 ? 39.984 2.537 -12.297 1.00 43.22 20 GLY A N 5
ATOM 6195 C CA . GLY A 1 20 ? 39.732 2.079 -13.648 1.00 20.23 20 GLY A CA 5
ATOM 6196 C C . GLY A 1 20 ? 38.316 2.387 -14.085 1.00 14.50 20 GLY A C 5
ATOM 6197 O O . GLY A 1 20 ? 37.974 2.268 -15.259 1.00 65.40 20 GLY A O 5
ATOM 6201 N N . GLU A 1 21 ? 37.484 2.770 -13.123 1.00 70.43 21 GLU A N 5
ATOM 6202 C CA . GLU A 1 21 ? 36.107 3.166 -13.404 1.00 25.21 21 GLU A CA 5
ATOM 6203 C C . GLU A 1 21 ? 36.043 4.646 -13.792 1.00 22.33 21 GLU A C 5
ATOM 6204 O O . GLU A 1 21 ? 34.969 5.208 -14.008 1.00 73.10 21 GLU A O 5
ATOM 6216 N N . HIS A 1 22 ? 37.209 5.269 -13.878 1.00 3.23 22 HIS A N 5
ATOM 6217 C CA . HIS A 1 22 ? 37.312 6.668 -14.267 1.00 12.43 22 HIS A CA 5
ATOM 6218 C C . HIS A 1 22 ? 38.419 6.827 -15.302 1.00 51.25 22 HIS A C 5
ATOM 6219 O O . HIS A 1 22 ? 39.332 6.003 -15.365 1.00 12.05 22 HIS A O 5
ATOM 6234 N N . ILE A 1 23 ? 38.337 7.877 -16.100 1.00 0.22 23 ILE A N 5
ATOM 6235 C CA . ILE A 1 23 ? 39.297 8.107 -17.175 1.00 11.25 23 ILE A CA 5
ATOM 6236 C C . ILE A 1 23 ? 40.171 9.320 -16.843 1.00 22.25 23 ILE A C 5
ATOM 6237 O O . ILE A 1 23 ? 39.864 10.067 -15.920 1.00 42.51 23 ILE A O 5
ATOM 6253 N N . GLN A 1 24 ? 41.243 9.513 -17.596 1.00 71.43 24 GLN A N 5
ATOM 6254 C CA . GLN A 1 24 ? 42.186 10.605 -17.368 1.00 11.44 24 GLN A CA 5
ATOM 6255 C C . GLN A 1 24 ? 42.842 11.030 -18.674 1.00 52.41 24 GLN A C 5
ATOM 6256 O O . GLN A 1 24 ? 43.311 10.190 -19.447 1.00 4.25 24 GLN A O 5
ATOM 6270 N N . VAL A 1 25 ? 42.860 12.328 -18.919 1.00 72.33 25 VAL A N 5
ATOM 6271 C CA . VAL A 1 25 ? 43.583 12.890 -20.050 1.00 2.21 25 VAL A CA 5
ATOM 6272 C C . VAL A 1 25 ? 44.453 14.043 -19.570 1.00 52.41 25 VAL A C 5
ATOM 6273 O O . VAL A 1 25 ? 44.501 14.328 -18.375 1.00 50.52 25 VAL A O 5
ATOM 6286 N N . LYS A 1 26 ? 45.137 14.700 -20.484 1.00 74.44 26 LYS A N 5
ATOM 6287 C CA . LYS A 1 26 ? 45.957 15.848 -20.138 1.00 34.43 26 LYS A CA 5
ATOM 6288 C C . LYS A 1 26 ? 45.807 16.940 -21.175 1.00 4.33 26 LYS A C 5
ATOM 6289 O O . LYS A 1 26 ? 46.208 16.777 -22.315 1.00 44.10 26 LYS A O 5
ATOM 6308 N N . VAL A 1 27 ? 45.250 18.063 -20.775 1.00 15.45 27 VAL A N 5
ATOM 6309 C CA . VAL A 1 27 ? 45.048 19.152 -21.679 1.00 72.53 27 VAL A CA 5
ATOM 6310 C C . VAL A 1 27 ? 46.194 20.115 -21.501 1.00 72.32 27 VAL A C 5
ATOM 6311 O O . VAL A 1 27 ? 46.242 20.862 -20.521 1.00 14.32 27 VAL A O 5
ATOM 6324 N N . ARG A 1 28 ? 47.148 20.051 -22.408 1.00 64.53 28 ARG A N 5
ATOM 6325 C CA . ARG A 1 28 ? 48.267 20.949 -22.354 1.00 65.22 28 ARG A CA 5
ATOM 6326 C C . ARG A 1 28 ? 47.775 22.318 -22.696 1.00 63.41 28 ARG A C 5
ATOM 6327 O O . ARG A 1 28 ? 47.413 22.597 -23.842 1.00 71.22 28 ARG A O 5
ATOM 6348 N N . SER A 1 29 ? 47.694 23.150 -21.689 1.00 62.33 29 SER A N 5
ATOM 6349 C CA . SER A 1 29 ? 47.274 24.506 -21.904 1.00 61.53 29 SER A CA 5
ATOM 6350 C C . SER A 1 29 ? 48.259 25.187 -22.869 1.00 72.53 29 SER A C 5
ATOM 6351 O O . SER A 1 29 ? 49.389 24.708 -23.026 1.00 31.23 29 SER A O 5
ATOM 6359 N N . PRO A 1 30 ? 47.860 26.299 -23.521 1.00 15.42 30 PRO A N 5
ATOM 6360 C CA . PRO A 1 30 ? 48.698 26.993 -24.531 1.00 23.11 30 PRO A CA 5
ATOM 6361 C C . PRO A 1 30 ? 49.987 27.608 -23.961 1.00 5.11 30 PRO A C 5
ATOM 6362 O O . PRO A 1 30 ? 50.482 28.623 -24.460 1.00 72.52 30 PRO A O 5
ATOM 6373 N N . ASP A 1 31 ? 50.534 26.978 -22.930 1.00 62.14 31 ASP A N 5
ATOM 6374 C CA . ASP A 1 31 ? 51.759 27.440 -22.292 1.00 43.34 31 ASP A CA 5
ATOM 6375 C C . ASP A 1 31 ? 52.744 26.293 -22.121 1.00 13.04 31 ASP A C 5
ATOM 6376 O O . ASP A 1 31 ? 53.951 26.500 -22.002 1.00 21.24 31 ASP A O 5
ATOM 6385 N N . GLY A 1 32 ? 52.224 25.076 -22.137 1.00 1.23 32 GLY A N 5
ATOM 6386 C CA . GLY A 1 32 ? 53.047 23.916 -21.871 1.00 64.22 32 GLY A CA 5
ATOM 6387 C C . GLY A 1 32 ? 52.657 23.254 -20.570 1.00 54.14 32 GLY A C 5
ATOM 6388 O O . GLY A 1 32 ? 53.034 22.111 -20.306 1.00 43.15 32 GLY A O 5
ATOM 6392 N N . ALA A 1 33 ? 51.900 23.987 -19.756 1.00 1.31 33 ALA A N 5
ATOM 6393 C CA . ALA A 1 33 ? 51.369 23.457 -18.510 1.00 44.21 33 ALA A CA 5
ATOM 6394 C C . ALA A 1 33 ? 50.332 22.390 -18.813 1.00 14.20 33 ALA A C 5
ATOM 6395 O O . ALA A 1 33 ? 49.214 22.690 -19.234 1.00 2.30 33 ALA A O 5
ATOM 6402 N N . GLU A 1 34 ? 50.730 21.150 -18.631 1.00 63.03 34 GLU A N 5
ATOM 6403 C CA . GLU A 1 34 ? 49.896 20.015 -18.970 1.00 51.32 34 GLU A CA 5
ATOM 6404 C C . GLU A 1 34 ? 49.506 19.281 -17.698 1.00 22.55 34 GLU A C 5
ATOM 6405 O O . GLU A 1 34 ? 50.281 18.486 -17.163 1.00 43.25 34 GLU A O 5
ATOM 6417 N N . VAL A 1 35 ? 48.322 19.586 -17.195 1.00 72.24 35 VAL A N 5
ATOM 6418 C CA . VAL A 1 35 ? 47.828 18.982 -15.969 1.00 1.04 35 VAL A CA 5
ATOM 6419 C C . VAL A 1 35 ? 46.801 17.920 -16.314 1.00 15.44 35 VAL A C 5
ATOM 6420 O O . VAL A 1 35 ? 45.940 18.137 -17.172 1.00 34.34 35 VAL A O 5
ATOM 6433 N N . PHE A 1 36 ? 46.914 16.763 -15.675 1.00 22.41 36 PHE A N 5
ATOM 6434 C CA . PHE A 1 36 ? 46.007 15.665 -15.949 1.00 15.50 36 PHE A CA 5
ATOM 6435 C C . PHE A 1 36 ? 44.610 16.005 -15.461 1.00 3.00 36 PHE A C 5
ATOM 6436 O O . PHE A 1 36 ? 44.420 16.448 -14.329 1.00 12.52 36 PHE A O 5
ATOM 6453 N N . PHE A 1 37 ? 43.643 15.808 -16.327 1.00 25.01 37 PHE A N 5
ATOM 6454 C CA . PHE A 1 37 ? 42.270 16.100 -16.005 1.00 62.04 37 PHE A CA 5
ATOM 6455 C C . PHE A 1 37 ? 41.445 14.873 -16.322 1.00 14.13 37 PHE A C 5
ATOM 6456 O O . PHE A 1 37 ? 41.545 14.307 -17.409 1.00 31.45 37 PHE A O 5
ATOM 6473 N N . LYS A 1 38 ? 40.636 14.462 -15.379 1.00 43.23 38 LYS A N 5
ATOM 6474 C CA . LYS A 1 38 ? 40.045 13.147 -15.435 1.00 35.22 38 LYS A CA 5
ATOM 6475 C C . LYS A 1 38 ? 38.579 13.184 -15.823 1.00 51.03 38 LYS A C 5
ATOM 6476 O O . LYS A 1 38 ? 37.916 14.226 -15.771 1.00 30.24 38 LYS A O 5
ATOM 6495 N N . ILE A 1 39 ? 38.090 12.026 -16.213 1.00 41.44 39 ILE A N 5
ATOM 6496 C CA . ILE A 1 39 ? 36.704 11.846 -16.560 1.00 3.01 39 ILE A CA 5
ATOM 6497 C C . ILE A 1 39 ? 36.082 10.894 -15.544 1.00 15.21 39 ILE A C 5
ATOM 6498 O O . ILE A 1 39 ? 36.682 9.875 -15.209 1.00 30.24 39 ILE A O 5
ATOM 6514 N N . LYS A 1 40 ? 34.901 11.213 -15.039 1.00 5.12 40 LYS A N 5
ATOM 6515 C CA . LYS A 1 40 ? 34.298 10.395 -13.989 1.00 34.14 40 LYS A CA 5
ATOM 6516 C C . LYS A 1 40 ? 33.361 9.364 -14.587 1.00 65.10 40 LYS A C 5
ATOM 6517 O O . LYS A 1 40 ? 33.719 8.201 -14.761 1.00 60.22 40 LYS A O 5
ATOM 6536 N N . ARG A 1 41 ? 32.159 9.814 -14.881 1.00 61.11 41 ARG A N 5
ATOM 6537 C CA . ARG A 1 41 ? 31.156 9.009 -15.547 1.00 55.41 41 ARG A CA 5
ATOM 6538 C C . ARG A 1 41 ? 31.111 9.427 -17.006 1.00 11.40 41 ARG A C 5
ATOM 6539 O O . ARG A 1 41 ? 31.926 10.252 -17.417 1.00 73.11 41 ARG A O 5
ATOM 6560 N N . LYS A 1 42 ? 30.200 8.855 -17.789 1.00 54.02 42 LYS A N 5
ATOM 6561 C CA . LYS A 1 42 ? 30.070 9.231 -19.195 1.00 62.15 42 LYS A CA 5
ATOM 6562 C C . LYS A 1 42 ? 29.893 10.740 -19.316 1.00 3.33 42 LYS A C 5
ATOM 6563 O O . LYS A 1 42 ? 28.813 11.280 -19.064 1.00 72.44 42 LYS A O 5
ATOM 6582 N N . THR A 1 43 ? 30.983 11.404 -19.665 1.00 11.20 43 THR A N 5
ATOM 6583 C CA . THR A 1 43 ? 31.000 12.837 -19.850 1.00 30.45 43 THR A CA 5
ATOM 6584 C C . THR A 1 43 ? 31.884 13.192 -21.033 1.00 71.22 43 THR A C 5
ATOM 6585 O O . THR A 1 43 ? 33.109 13.075 -20.964 1.00 12.31 43 THR A O 5
ATOM 6596 N N . LYS A 1 44 ? 31.230 13.548 -22.130 1.00 62.32 44 LYS A N 5
ATOM 6597 C CA . LYS A 1 44 ? 31.891 13.996 -23.359 1.00 25.23 44 LYS A CA 5
ATOM 6598 C C . LYS A 1 44 ? 33.104 14.890 -23.102 1.00 4.31 44 LYS A C 5
ATOM 6599 O O . LYS A 1 44 ? 33.171 15.619 -22.109 1.00 45.53 44 LYS A O 5
ATOM 6618 N N . LEU A 1 45 ? 34.038 14.859 -24.047 1.00 35.14 45 LEU A N 5
ATOM 6619 C CA . LEU A 1 45 ? 35.286 15.611 -23.934 1.00 14.24 45 LEU A CA 5
ATOM 6620 C C . LEU A 1 45 ? 35.027 17.111 -23.925 1.00 21.03 45 LEU A C 5
ATOM 6621 O O . LEU A 1 45 ? 35.897 17.895 -23.555 1.00 72.43 45 LEU A O 5
ATOM 6637 N N . GLU A 1 46 ? 33.825 17.501 -24.329 1.00 23.02 46 GLU A N 5
ATOM 6638 C CA . GLU A 1 46 ? 33.462 18.908 -24.384 1.00 4.12 46 GLU A CA 5
ATOM 6639 C C . GLU A 1 46 ? 33.497 19.542 -22.994 1.00 12.14 46 GLU A C 5
ATOM 6640 O O . GLU A 1 46 ? 33.721 20.740 -22.869 1.00 22.14 46 GLU A O 5
ATOM 6652 N N . LYS A 1 47 ? 33.302 18.744 -21.947 1.00 62.41 47 LYS A N 5
ATOM 6653 C CA . LYS A 1 47 ? 33.371 19.275 -20.590 1.00 33.34 47 LYS A CA 5
ATOM 6654 C C . LYS A 1 47 ? 34.829 19.450 -20.174 1.00 42.22 47 LYS A C 5
ATOM 6655 O O . LYS A 1 47 ? 35.170 20.410 -19.491 1.00 54.00 47 LYS A O 5
ATOM 6674 N N . LEU A 1 48 ? 35.690 18.528 -20.612 1.00 14.11 48 LEU A N 5
ATOM 6675 C CA . LEU A 1 48 ? 37.133 18.666 -20.415 1.00 44.42 48 LEU A CA 5
ATOM 6676 C C . LEU A 1 48 ? 37.599 19.952 -21.088 1.00 0.14 48 LEU A C 5
ATOM 6677 O O . LEU A 1 48 ? 38.550 20.600 -20.656 1.00 70.35 48 LEU A O 5
ATOM 6693 N N . MET A 1 49 ? 36.878 20.303 -22.142 1.00 43.23 49 MET A N 5
ATOM 6694 C CA . MET A 1 49 ? 37.140 21.491 -22.934 1.00 60.12 49 MET A CA 5
ATOM 6695 C C . MET A 1 49 ? 36.605 22.746 -22.237 1.00 53.42 49 MET A C 5
ATOM 6696 O O . MET A 1 49 ? 37.332 23.723 -22.056 1.00 5.35 49 MET A O 5
ATOM 6710 N N . GLU A 1 50 ? 35.336 22.705 -21.828 1.00 62.40 50 GLU A N 5
ATOM 6711 C CA . GLU A 1 50 ? 34.677 23.870 -21.245 1.00 61.02 50 GLU A CA 5
ATOM 6712 C C . GLU A 1 50 ? 35.212 24.210 -19.855 1.00 64.22 50 GLU A C 5
ATOM 6713 O O . GLU A 1 50 ? 35.190 25.375 -19.459 1.00 60.03 50 GLU A O 5
ATOM 6725 N N . VAL A 1 51 ? 35.667 23.211 -19.100 1.00 23.21 51 VAL A N 5
ATOM 6726 C CA . VAL A 1 51 ? 36.274 23.484 -17.794 1.00 24.13 51 VAL A CA 5
ATOM 6727 C C . VAL A 1 51 ? 37.442 24.473 -17.923 1.00 13.12 51 VAL A C 5
ATOM 6728 O O . VAL A 1 51 ? 37.611 25.366 -17.087 1.00 53.21 51 VAL A O 5
ATOM 6741 N N . TYR A 1 52 ? 38.220 24.337 -18.989 1.00 25.31 52 TYR A N 5
ATOM 6742 C CA . TYR A 1 52 ? 39.367 25.208 -19.200 1.00 60.25 52 TYR A CA 5
ATOM 6743 C C . TYR A 1 52 ? 38.934 26.620 -19.584 1.00 22.34 52 TYR A C 5
ATOM 6744 O O . TYR A 1 52 ? 39.623 27.586 -19.249 1.00 70.03 52 TYR A O 5
ATOM 6762 N N . CYS A 1 53 ? 37.789 26.740 -20.261 1.00 62.33 53 CYS A N 5
ATOM 6763 C CA . CYS A 1 53 ? 37.200 28.047 -20.553 1.00 41.30 53 CYS A CA 5
ATOM 6764 C C . CYS A 1 53 ? 37.090 28.885 -19.276 1.00 4.33 53 CYS A C 5
ATOM 6765 O O . CYS A 1 53 ? 37.353 30.089 -19.275 1.00 34.34 53 CYS A O 5
ATOM 6773 N N . ASN A 1 54 ? 36.721 28.223 -18.188 1.00 31.24 54 ASN A N 5
ATOM 6774 C CA . ASN A 1 54 ? 36.530 28.887 -16.904 1.00 23.21 54 ASN A CA 5
ATOM 6775 C C . ASN A 1 54 ? 37.868 29.202 -16.243 1.00 50.15 54 ASN A C 5
ATOM 6776 O O . ASN A 1 54 ? 38.060 30.284 -15.687 1.00 44.41 54 ASN A O 5
ATOM 6787 N N . ARG A 1 55 ? 38.795 28.258 -16.327 1.00 12.20 55 ARG A N 5
ATOM 6788 C CA . ARG A 1 55 ? 40.070 28.364 -15.624 1.00 42.42 55 ARG A CA 5
ATOM 6789 C C . ARG A 1 55 ? 40.924 29.531 -16.110 1.00 32.14 55 ARG A C 5
ATOM 6790 O O . ARG A 1 55 ? 41.396 30.328 -15.302 1.00 34.11 55 ARG A O 5
ATOM 6811 N N . LEU A 1 56 ? 41.125 29.640 -17.413 1.00 75.42 56 LEU A N 5
ATOM 6812 C CA . LEU A 1 56 ? 42.021 30.664 -17.943 1.00 60.21 56 LEU A CA 5
ATOM 6813 C C . LEU A 1 56 ? 41.254 31.893 -18.440 1.00 22.05 56 LEU A C 5
ATOM 6814 O O . LEU A 1 56 ? 41.834 32.792 -19.050 1.00 73.52 56 LEU A O 5
ATOM 6830 N N . GLY A 1 57 ? 39.953 31.929 -18.164 1.00 1.41 57 GLY A N 5
ATOM 6831 C CA . GLY A 1 57 ? 39.151 33.108 -18.464 1.00 43.53 57 GLY A CA 5
ATOM 6832 C C . GLY A 1 57 ? 39.017 33.383 -19.950 1.00 60.04 57 GLY A C 5
ATOM 6833 O O . GLY A 1 57 ? 38.818 34.527 -20.364 1.00 13.12 57 GLY A O 5
ATOM 6837 N N . GLN A 1 58 ? 39.108 32.337 -20.748 1.00 5.23 58 GLN A N 5
ATOM 6838 C CA . GLN A 1 58 ? 38.993 32.455 -22.191 1.00 75.33 58 GLN A CA 5
ATOM 6839 C C . GLN A 1 58 ? 38.253 31.235 -22.717 1.00 45.23 58 GLN A C 5
ATOM 6840 O O . GLN A 1 58 ? 38.588 30.108 -22.359 1.00 23.22 58 GLN A O 5
ATOM 6854 N N . SER A 1 59 ? 37.247 31.449 -23.545 1.00 14.32 59 SER A N 5
ATOM 6855 C CA . SER A 1 59 ? 36.359 30.366 -23.918 1.00 21.14 59 SER A CA 5
ATOM 6856 C C . SER A 1 59 ? 36.837 29.601 -25.157 1.00 30.15 59 SER A C 5
ATOM 6857 O O . SER A 1 59 ? 37.798 29.991 -25.824 1.00 21.13 59 SER A O 5
ATOM 6865 N N . MET A 1 60 ? 36.118 28.528 -25.464 1.00 4.23 60 MET A N 5
ATOM 6866 C CA . MET A 1 60 ? 36.587 27.477 -26.363 1.00 54.32 60 MET A CA 5
ATOM 6867 C C . MET A 1 60 ? 36.684 27.882 -27.841 1.00 62.24 60 MET A C 5
ATOM 6868 O O . MET A 1 60 ? 37.300 27.168 -28.629 1.00 52.30 60 MET A O 5
ATOM 6882 N N . GLU A 1 61 ? 36.079 28.992 -28.250 1.00 23.42 61 GLU A N 5
ATOM 6883 C CA . GLU A 1 61 ? 36.218 29.413 -29.643 1.00 74.42 61 GLU A CA 5
ATOM 6884 C C . GLU A 1 61 ? 37.484 30.252 -29.805 1.00 75.51 61 GLU A C 5
ATOM 6885 O O . GLU A 1 61 ? 37.942 30.500 -30.920 1.00 20.42 61 GLU A O 5
ATOM 6897 N N . ALA A 1 62 ? 38.050 30.657 -28.671 1.00 52.12 62 ALA A N 5
ATOM 6898 C CA . ALA A 1 62 ? 39.300 31.397 -28.639 1.00 65.21 62 ALA A CA 5
ATOM 6899 C C . ALA A 1 62 ? 40.454 30.470 -28.266 1.00 34.10 62 ALA A C 5
ATOM 6900 O O . ALA A 1 62 ? 41.619 30.864 -28.309 1.00 64.00 62 ALA A O 5
ATOM 6907 N N . VAL A 1 63 ? 40.114 29.241 -27.892 1.00 73.13 63 VAL A N 5
ATOM 6908 C CA . VAL A 1 63 ? 41.104 28.196 -27.650 1.00 24.42 63 VAL A CA 5
ATOM 6909 C C . VAL A 1 63 ? 40.619 26.866 -28.224 1.00 55.34 63 VAL A C 5
ATOM 6910 O O . VAL A 1 63 ? 39.729 26.222 -27.674 1.00 73.14 63 VAL A O 5
ATOM 6923 N N . ARG A 1 64 ? 41.188 26.472 -29.353 1.00 62.12 64 ARG A N 5
ATOM 6924 C CA . ARG A 1 64 ? 40.779 25.243 -30.013 1.00 22.32 64 ARG A CA 5
ATOM 6925 C C . ARG A 1 64 ? 41.574 24.070 -29.470 1.00 10.41 64 ARG A C 5
ATOM 6926 O O . ARG A 1 64 ? 42.802 24.088 -29.478 1.00 51.14 64 ARG A O 5
ATOM 6947 N N . PHE A 1 65 ? 40.872 23.052 -29.014 1.00 1.01 65 PHE A N 5
ATOM 6948 C CA . PHE A 1 65 ? 41.509 21.901 -28.404 1.00 71.14 65 PHE A CA 5
ATOM 6949 C C . PHE A 1 65 ? 41.772 20.802 -29.431 1.00 51.04 65 PHE A C 5
ATOM 6950 O O . PHE A 1 65 ? 40.861 20.345 -30.124 1.00 10.13 65 PHE A O 5
ATOM 6967 N N . LEU A 1 66 ? 43.033 20.414 -29.546 1.00 3.44 66 LEU A N 5
ATOM 6968 C CA . LEU A 1 66 ? 43.439 19.323 -30.420 1.00 54.44 66 LEU A CA 5
ATOM 6969 C C . LEU A 1 66 ? 43.794 18.103 -29.590 1.00 3.34 66 LEU A C 5
ATOM 6970 O O . LEU A 1 66 ? 44.787 18.125 -28.862 1.00 63.15 66 LEU A O 5
ATOM 6986 N N . TYR A 1 67 ? 43.017 17.036 -29.695 1.00 31.41 67 TYR A N 5
ATOM 6987 C CA . TYR A 1 67 ? 43.325 15.839 -28.930 1.00 20.11 67 TYR A CA 5
ATOM 6988 C C . TYR A 1 67 ? 43.741 14.699 -29.841 1.00 74.01 67 TYR A C 5
ATOM 6989 O O . TYR A 1 67 ? 43.265 14.587 -30.970 1.00 2.22 67 TYR A O 5
ATOM 7007 N N . ASP A 1 68 ? 44.666 13.878 -29.342 1.00 41.34 68 ASP A N 5
ATOM 7008 C CA . ASP A 1 68 ? 45.385 12.899 -30.165 1.00 70.30 68 ASP A CA 5
ATOM 7009 C C . ASP A 1 68 ? 46.152 13.637 -31.263 1.00 63.40 68 ASP A C 5
ATOM 7010 O O . ASP A 1 68 ? 46.523 13.074 -32.292 1.00 15.11 68 ASP A O 5
ATOM 7019 N N . GLY A 1 69 ? 46.415 14.913 -31.003 1.00 73.33 69 GLY A N 5
ATOM 7020 C CA . GLY A 1 69 ? 47.075 15.758 -31.975 1.00 31.22 69 GLY A CA 5
ATOM 7021 C C . GLY A 1 69 ? 46.122 16.244 -33.051 1.00 61.52 69 GLY A C 5
ATOM 7022 O O . GLY A 1 69 ? 46.524 16.959 -33.967 1.00 60.14 69 GLY A O 5
ATOM 7026 N N . ASP A 1 70 ? 44.847 15.877 -32.927 1.00 53.11 70 ASP A N 5
ATOM 7027 C CA . ASP A 1 70 ? 43.865 16.182 -33.957 1.00 72.13 70 ASP A CA 5
ATOM 7028 C C . ASP A 1 70 ? 42.706 17.001 -33.394 1.00 44.24 70 ASP A C 5
ATOM 7029 O O . ASP A 1 70 ? 41.997 16.562 -32.492 1.00 64.30 70 ASP A O 5
ATOM 7038 N N . ARG A 1 71 ? 42.545 18.207 -33.908 1.00 22.42 71 ARG A N 5
ATOM 7039 C CA . ARG A 1 71 ? 41.402 19.044 -33.557 1.00 4.53 71 ARG A CA 5
ATOM 7040 C C . ARG A 1 71 ? 40.094 18.441 -34.077 1.00 73.24 71 ARG A C 5
ATOM 7041 O O . ARG A 1 71 ? 39.909 18.259 -35.282 1.00 53.50 71 ARG A O 5
ATOM 7062 N N . ILE A 1 72 ? 39.193 18.135 -33.160 1.00 75.30 72 ILE A N 5
ATOM 7063 C CA . ILE A 1 72 ? 37.903 17.557 -33.505 1.00 23.12 72 ILE A CA 5
ATOM 7064 C C . ILE A 1 72 ? 36.931 17.747 -32.336 1.00 21.23 72 ILE A C 5
ATOM 7065 O O . ILE A 1 72 ? 37.361 17.971 -31.206 1.00 74.34 72 ILE A O 5
ATOM 7081 N N . HIS A 1 73 ? 35.631 17.705 -32.620 1.00 53.04 73 HIS A N 5
ATOM 7082 C CA . HIS A 1 73 ? 34.609 17.994 -31.614 1.00 43.03 73 HIS A CA 5
ATOM 7083 C C . HIS A 1 73 ? 34.520 16.889 -30.557 1.00 24.44 73 HIS A C 5
ATOM 7084 O O . HIS A 1 73 ? 34.480 15.702 -30.880 1.00 15.32 73 HIS A O 5
ATOM 7099 N N . GLY A 1 74 ? 34.438 17.306 -29.294 1.00 2.32 74 GLY A N 5
ATOM 7100 C CA . GLY A 1 74 ? 34.549 16.383 -28.175 1.00 30.33 74 GLY A CA 5
ATOM 7101 C C . GLY A 1 74 ? 33.291 15.576 -27.899 1.00 45.23 74 GLY A C 5
ATOM 7102 O O . GLY A 1 74 ? 33.284 14.731 -27.000 1.00 50.31 74 GLY A O 5
ATOM 7106 N N . ASP A 1 75 ? 32.229 15.828 -28.657 1.00 32.14 75 ASP A N 5
ATOM 7107 C CA . ASP A 1 75 ? 30.957 15.133 -28.449 1.00 72.23 75 ASP A CA 5
ATOM 7108 C C . ASP A 1 75 ? 31.078 13.646 -28.766 1.00 10.20 75 ASP A C 5
ATOM 7109 O O . ASP A 1 75 ? 30.452 12.808 -28.116 1.00 3.33 75 ASP A O 5
ATOM 7118 N N . ASN A 1 76 ? 31.916 13.317 -29.742 1.00 64.25 76 ASN A N 5
ATOM 7119 C CA . ASN A 1 76 ? 32.020 11.943 -30.230 1.00 64.43 76 ASN A CA 5
ATOM 7120 C C . ASN A 1 76 ? 32.886 11.089 -29.301 1.00 13.52 76 ASN A C 5
ATOM 7121 O O . ASN A 1 76 ? 33.088 9.904 -29.555 1.00 71.25 76 ASN A O 5
ATOM 7132 N N . THR A 1 77 ? 33.380 11.710 -28.222 1.00 21.44 77 THR A N 5
ATOM 7133 C CA . THR A 1 77 ? 34.193 11.050 -27.183 1.00 65.40 77 THR A CA 5
ATOM 7134 C C . THR A 1 77 ? 35.492 10.440 -27.739 1.00 53.35 77 THR A C 5
ATOM 7135 O O . THR A 1 77 ? 35.654 10.280 -28.947 1.00 42.51 77 THR A O 5
ATOM 7146 N N . PRO A 1 78 ? 36.459 10.112 -26.860 1.00 63.14 78 PRO A N 5
ATOM 7147 C CA . PRO A 1 78 ? 37.738 9.541 -27.286 1.00 44.41 78 PRO A CA 5
ATOM 7148 C C . PRO A 1 78 ? 37.612 8.070 -27.666 1.00 73.22 78 PRO A C 5
ATOM 7149 O O . PRO A 1 78 ? 38.302 7.590 -28.565 1.00 62.52 78 PRO A O 5
ATOM 7160 N N . GLU A 1 79 ? 36.692 7.375 -26.997 1.00 53.55 79 GLU A N 5
ATOM 7161 C CA . GLU A 1 79 ? 36.494 5.943 -27.194 1.00 13.34 79 GLU A CA 5
ATOM 7162 C C . GLU A 1 79 ? 36.200 5.634 -28.660 1.00 42.02 79 GLU A C 5
ATOM 7163 O O . GLU A 1 79 ? 36.633 4.612 -29.191 1.00 71.44 79 GLU A O 5
ATOM 7175 N N . GLN A 1 80 ? 35.502 6.546 -29.320 1.00 45.33 80 GLN A N 5
ATOM 7176 C CA . GLN A 1 80 ? 35.125 6.354 -30.712 1.00 74.25 80 GLN A CA 5
ATOM 7177 C C . GLN A 1 80 ? 36.311 6.610 -31.643 1.00 73.11 80 GLN A C 5
ATOM 7178 O O . GLN A 1 80 ? 36.320 6.161 -32.791 1.00 61.03 80 GLN A O 5
ATOM 7192 N N . LEU A 1 81 ? 37.320 7.313 -31.145 1.00 2.24 81 LEU A N 5
ATOM 7193 C CA . LEU A 1 81 ? 38.435 7.717 -31.992 1.00 73.11 81 LEU A CA 5
ATOM 7194 C C . LEU A 1 81 ? 39.577 6.712 -31.917 1.00 31.23 81 LEU A C 5
ATOM 7195 O O . LEU A 1 81 ? 40.303 6.517 -32.890 1.00 13.32 81 LEU A O 5
ATOM 7211 N N . GLY A 1 82 ? 39.731 6.062 -30.772 1.00 62.20 82 GLY A N 5
ATOM 7212 C CA . GLY A 1 82 ? 40.784 5.082 -30.621 1.00 2.54 82 GLY A CA 5
ATOM 7213 C C . GLY A 1 82 ? 41.827 5.558 -29.646 1.00 50.45 82 GLY A C 5
ATOM 7214 O O . GLY A 1 82 ? 42.603 4.766 -29.110 1.00 62.11 82 GLY A O 5
ATOM 7218 N N . ILE A 1 83 ? 41.844 6.861 -29.410 1.00 21.12 83 ILE A N 5
ATOM 7219 C CA . ILE A 1 83 ? 42.645 7.412 -28.341 1.00 62.23 83 ILE A CA 5
ATOM 7220 C C . ILE A 1 83 ? 41.828 7.339 -27.060 1.00 53.32 83 ILE A C 5
ATOM 7221 O O . ILE A 1 83 ? 40.603 7.421 -27.099 1.00 34.30 83 ILE A O 5
ATOM 7237 N N . GLU A 1 84 ? 42.485 7.159 -25.939 1.00 64.03 84 GLU A N 5
ATOM 7238 C CA . GLU A 1 84 ? 41.783 6.873 -24.711 1.00 52.21 84 GLU A CA 5
ATOM 7239 C C . GLU A 1 84 ? 42.599 7.401 -23.531 1.00 4.41 84 GLU A C 5
ATOM 7240 O O . GLU A 1 84 ? 43.330 8.381 -23.688 1.00 32.15 84 GLU A O 5
ATOM 7252 N N . ASP A 1 85 ? 42.455 6.788 -22.357 1.00 34.14 85 ASP A N 5
ATOM 7253 C CA . ASP A 1 85 ? 43.206 7.202 -21.168 1.00 62.20 85 ASP A CA 5
ATOM 7254 C C . ASP A 1 85 ? 44.686 7.384 -21.496 1.00 24.11 85 ASP A C 5
ATOM 7255 O O . ASP A 1 85 ? 45.376 6.429 -21.851 1.00 63.13 85 ASP A O 5
ATOM 7264 N N . GLY A 1 86 ? 45.157 8.617 -21.392 1.00 32.23 86 GLY A N 5
ATOM 7265 C CA . GLY A 1 86 ? 46.534 8.920 -21.726 1.00 42.34 86 GLY A CA 5
ATOM 7266 C C . GLY A 1 86 ? 46.624 9.899 -22.875 1.00 60.32 86 GLY A C 5
ATOM 7267 O O . GLY A 1 86 ? 47.712 10.208 -23.364 1.00 42.55 86 GLY A O 5
ATOM 7271 N N . ASP A 1 87 ? 45.468 10.366 -23.317 1.00 21.12 87 ASP A N 5
ATOM 7272 C CA . ASP A 1 87 ? 45.387 11.349 -24.387 1.00 23.23 87 ASP A CA 5
ATOM 7273 C C . ASP A 1 87 ? 45.752 12.736 -23.883 1.00 62.04 87 ASP A C 5
ATOM 7274 O O . ASP A 1 87 ? 45.423 13.105 -22.755 1.00 50.43 87 ASP A O 5
ATOM 7283 N N . VAL A 1 88 ? 46.449 13.494 -24.711 1.00 40.21 88 VAL A N 5
ATOM 7284 C CA . VAL A 1 88 ? 46.745 14.873 -24.393 1.00 30.05 88 VAL A CA 5
ATOM 7285 C C . VAL A 1 88 ? 46.039 15.794 -25.382 1.00 62.31 88 VAL A C 5
ATOM 7286 O O . VAL A 1 88 ? 45.941 15.499 -26.577 1.00 44.01 88 VAL A O 5
ATOM 7299 N N . ILE A 1 89 ? 45.542 16.902 -24.870 1.00 14.43 89 ILE A N 5
ATOM 7300 C CA . ILE A 1 89 ? 44.747 17.826 -25.656 1.00 51.25 89 ILE A CA 5
ATOM 7301 C C . ILE A 1 89 ? 45.406 19.195 -25.656 1.00 71.31 89 ILE A C 5
ATOM 7302 O O . ILE A 1 89 ? 45.556 19.811 -24.610 1.00 41.13 89 ILE A O 5
ATOM 7318 N N . ASP A 1 90 ? 45.804 19.659 -26.823 1.00 34.30 90 ASP A N 5
ATOM 7319 C CA . ASP A 1 90 ? 46.530 20.918 -26.924 1.00 21.13 90 ASP A CA 5
ATOM 7320 C C . ASP A 1 90 ? 45.602 22.047 -27.335 1.00 54.30 90 ASP A C 5
ATOM 7321 O O . ASP A 1 90 ? 44.871 21.931 -28.318 1.00 1.13 90 ASP A O 5
ATOM 7330 N N . ALA A 1 91 ? 45.617 23.130 -26.573 1.00 30.14 91 ALA A N 5
ATOM 7331 C CA . ALA A 1 91 ? 44.773 24.276 -26.875 1.00 22.54 91 ALA A CA 5
ATOM 7332 C C . ALA A 1 91 ? 45.529 25.321 -27.694 1.00 62.41 91 ALA A C 5
ATOM 7333 O O . ALA A 1 91 ? 46.524 25.885 -27.243 1.00 34.40 91 ALA A O 5
ATOM 7340 N N . MET A 1 92 ? 45.040 25.576 -28.900 1.00 14.35 92 MET A N 5
ATOM 7341 C CA . MET A 1 92 ? 45.626 26.583 -29.777 1.00 13.21 92 MET A CA 5
ATOM 7342 C C . MET A 1 92 ? 44.750 27.829 -29.824 1.00 25.02 92 MET A C 5
ATOM 7343 O O . MET A 1 92 ? 43.608 27.809 -29.368 1.00 71.52 92 MET A O 5
ATOM 7357 N N . VAL A 1 93 ? 45.287 28.907 -30.386 1.00 70.32 93 VAL A N 5
ATOM 7358 C CA . VAL A 1 93 ? 44.580 30.182 -30.434 1.00 3.20 93 VAL A CA 5
ATOM 7359 C C . VAL A 1 93 ? 43.394 30.125 -31.395 1.00 75.10 93 VAL A C 5
ATOM 7360 O O . VAL A 1 93 ? 43.567 30.064 -32.613 1.00 71.31 93 VAL A O 5
ATOM 7373 N N . GLN A 1 94 ? 42.198 30.138 -30.816 1.00 13.31 94 GLN A N 5
ATOM 7374 C CA . GLN A 1 94 ? 40.936 30.160 -31.555 1.00 14.42 94 GLN A CA 5
ATOM 7375 C C . GLN A 1 94 ? 40.730 28.923 -32.428 1.00 61.22 94 GLN A C 5
ATOM 7376 O O . GLN A 1 94 ? 41.630 28.108 -32.622 1.00 71.22 94 GLN A O 5
ATOM 7390 N N . GLN A 1 95 ? 39.521 28.804 -32.956 1.00 34.52 95 GLN A N 5
ATOM 7391 C CA . GLN A 1 95 ? 39.128 27.647 -33.749 1.00 22.53 95 GLN A CA 5
ATOM 7392 C C . GLN A 1 95 ? 39.791 27.644 -35.125 1.00 42.03 95 GLN A C 5
ATOM 7393 O O . GLN A 1 95 ? 39.897 26.597 -35.764 1.00 14.34 95 GLN A O 5
ATOM 7407 N N . THR A 1 96 ? 40.239 28.806 -35.582 1.00 34.55 96 THR A N 5
ATOM 7408 C CA . THR A 1 96 ? 40.829 28.922 -36.911 1.00 5.31 96 THR A CA 5
ATOM 7409 C C . THR A 1 96 ? 42.101 29.780 -36.874 1.00 54.43 96 THR A C 5
ATOM 7410 O O . THR A 1 96 ? 42.544 30.317 -37.889 1.00 61.12 96 THR A O 5
ATOM 7421 N N . GLY A 1 97 ? 42.712 29.877 -35.699 1.00 10.25 97 GLY A N 5
ATOM 7422 C CA . GLY A 1 97 ? 43.940 30.641 -35.569 1.00 53.25 97 GLY A CA 5
ATOM 7423 C C . GLY A 1 97 ? 45.157 29.820 -35.937 1.00 21.24 97 GLY A C 5
ATOM 7424 O O . GLY A 1 97 ? 46.293 30.280 -35.817 1.00 2.44 97 GLY A O 5
ATOM 7428 N N . GLY A 1 98 ? 44.913 28.603 -36.397 1.00 22.14 98 GLY A N 5
ATOM 7429 C CA . GLY A 1 98 ? 45.980 27.711 -36.785 1.00 25.22 98 GLY A CA 5
ATOM 7430 C C . GLY A 1 98 ? 45.457 26.310 -36.996 1.00 14.50 98 GLY A C 5
ATOM 7431 O O . GLY A 1 98 ? 44.273 26.174 -37.364 1.00 31.30 98 GLY A O 5
ATOM 7436 N N . MET A 1 1 ? 40.613 17.302 25.590 1.00 22.50 1 MET A N 6
ATOM 7437 C CA . MET A 1 1 ? 39.587 16.235 25.587 1.00 4.31 1 MET A CA 6
ATOM 7438 C C . MET A 1 1 ? 39.926 15.189 24.535 1.00 31.13 1 MET A C 6
ATOM 7439 O O . MET A 1 1 ? 40.423 14.113 24.855 1.00 31.30 1 MET A O 6
ATOM 7455 N N . GLY A 1 2 ? 39.665 15.515 23.276 1.00 51.35 2 GLY A N 6
ATOM 7456 C CA . GLY A 1 2 ? 39.991 14.611 22.196 1.00 20.12 2 GLY A CA 6
ATOM 7457 C C . GLY A 1 2 ? 41.241 15.050 21.472 1.00 3.42 2 GLY A C 6
ATOM 7458 O O . GLY A 1 2 ? 41.251 16.104 20.831 1.00 72.34 2 GLY A O 6
ATOM 7462 N N . ASP A 1 3 ? 42.299 14.259 21.585 1.00 51.14 3 ASP A N 6
ATOM 7463 C CA . ASP A 1 3 ? 43.584 14.609 20.992 1.00 23.31 3 ASP A CA 6
ATOM 7464 C C . ASP A 1 3 ? 43.514 14.632 19.474 1.00 50.44 3 ASP A C 6
ATOM 7465 O O . ASP A 1 3 ? 42.604 14.064 18.865 1.00 34.31 3 ASP A O 6
ATOM 7474 N N . ASP A 1 4 ? 44.501 15.274 18.870 1.00 42.13 4 ASP A N 6
ATOM 7475 C CA . ASP A 1 4 ? 44.533 15.461 17.428 1.00 42.23 4 ASP A CA 6
ATOM 7476 C C . ASP A 1 4 ? 44.766 14.133 16.712 1.00 41.44 4 ASP A C 6
ATOM 7477 O O . ASP A 1 4 ? 44.289 13.926 15.596 1.00 43.45 4 ASP A O 6
ATOM 7486 N N . ASP A 1 5 ? 45.480 13.222 17.373 1.00 2.43 5 ASP A N 6
ATOM 7487 C CA . ASP A 1 5 ? 45.732 11.887 16.823 1.00 43.12 5 ASP A CA 6
ATOM 7488 C C . ASP A 1 5 ? 44.445 11.074 16.764 1.00 43.42 5 ASP A C 6
ATOM 7489 O O . ASP A 1 5 ? 44.366 10.065 16.066 1.00 12.20 5 ASP A O 6
ATOM 7498 N N . SER A 1 6 ? 43.440 11.516 17.503 1.00 31.21 6 SER A N 6
ATOM 7499 C CA . SER A 1 6 ? 42.137 10.872 17.484 1.00 75.43 6 SER A CA 6
ATOM 7500 C C . SER A 1 6 ? 41.344 11.365 16.275 1.00 1.51 6 SER A C 6
ATOM 7501 O O . SER A 1 6 ? 40.347 10.763 15.867 1.00 15.24 6 SER A O 6
ATOM 7509 N N . ALA A 1 7 ? 41.815 12.458 15.690 1.00 34.43 7 ALA A N 6
ATOM 7510 C CA . ALA A 1 7 ? 41.171 13.054 14.534 1.00 30.12 7 ALA A CA 6
ATOM 7511 C C . ALA A 1 7 ? 42.138 13.103 13.355 1.00 5.25 7 ALA A C 6
ATOM 7512 O O . ALA A 1 7 ? 42.312 14.143 12.717 1.00 2.14 7 ALA A O 6
ATOM 7519 N N . VAL A 1 8 ? 42.784 11.977 13.085 1.00 43.34 8 VAL A N 6
ATOM 7520 C CA . VAL A 1 8 ? 43.687 11.874 11.949 1.00 15.15 8 VAL A CA 6
ATOM 7521 C C . VAL A 1 8 ? 42.896 11.751 10.655 1.00 12.31 8 VAL A C 6
ATOM 7522 O O . VAL A 1 8 ? 42.293 10.717 10.371 1.00 74.32 8 VAL A O 6
ATOM 7535 N N . ASN A 1 9 ? 42.893 12.820 9.886 1.00 73.11 9 ASN A N 6
ATOM 7536 C CA . ASN A 1 9 ? 42.194 12.854 8.614 1.00 51.02 9 ASN A CA 6
ATOM 7537 C C . ASN A 1 9 ? 43.161 13.275 7.520 1.00 64.13 9 ASN A C 6
ATOM 7538 O O . ASN A 1 9 ? 42.758 13.591 6.400 1.00 73.51 9 ASN A O 6
ATOM 7549 N N . ASN A 1 10 ? 44.449 13.261 7.857 1.00 43.44 10 ASN A N 6
ATOM 7550 C CA . ASN A 1 10 ? 45.495 13.711 6.946 1.00 50.40 10 ASN A CA 6
ATOM 7551 C C . ASN A 1 10 ? 45.788 12.660 5.876 1.00 42.40 10 ASN A C 6
ATOM 7552 O O . ASN A 1 10 ? 46.867 12.070 5.835 1.00 61.42 10 ASN A O 6
ATOM 7563 N N . ASN A 1 11 ? 44.795 12.408 5.040 1.00 64.45 11 ASN A N 6
ATOM 7564 C CA . ASN A 1 11 ? 44.946 11.545 3.879 1.00 44.14 11 ASN A CA 6
ATOM 7565 C C . ASN A 1 11 ? 44.115 12.107 2.740 1.00 71.32 11 ASN A C 6
ATOM 7566 O O . ASN A 1 11 ? 42.941 11.762 2.590 1.00 5.03 11 ASN A O 6
ATOM 7577 N N . GLY A 1 12 ? 44.711 13.003 1.964 1.00 2.42 12 GLY A N 6
ATOM 7578 C CA . GLY A 1 12 ? 43.984 13.673 0.901 1.00 22.23 12 GLY A CA 6
ATOM 7579 C C . GLY A 1 12 ? 43.830 12.816 -0.339 1.00 21.04 12 GLY A C 6
ATOM 7580 O O . GLY A 1 12 ? 44.253 13.212 -1.427 1.00 60.41 12 GLY A O 6
ATOM 7584 N N . SER A 1 13 ? 43.209 11.647 -0.162 1.00 3.41 13 SER A N 6
ATOM 7585 C CA . SER A 1 13 ? 42.989 10.691 -1.243 1.00 21.33 13 SER A CA 6
ATOM 7586 C C . SER A 1 13 ? 44.318 10.153 -1.779 1.00 4.04 13 SER A C 6
ATOM 7587 O O . SER A 1 13 ? 45.381 10.434 -1.224 1.00 44.31 13 SER A O 6
ATOM 7595 N N . SER A 1 14 ? 44.256 9.358 -2.836 1.00 10.51 14 SER A N 6
ATOM 7596 C CA . SER A 1 14 ? 45.455 8.797 -3.428 1.00 34.30 14 SER A CA 6
ATOM 7597 C C . SER A 1 14 ? 45.192 8.451 -4.892 1.00 35.42 14 SER A C 6
ATOM 7598 O O . SER A 1 14 ? 44.181 7.821 -5.211 1.00 2.55 14 SER A O 6
ATOM 7606 N N . PRO A 1 15 ? 46.081 8.885 -5.801 1.00 43.23 15 PRO A N 6
ATOM 7607 C CA . PRO A 1 15 ? 45.948 8.627 -7.234 1.00 53.15 15 PRO A CA 6
ATOM 7608 C C . PRO A 1 15 ? 46.338 7.195 -7.597 1.00 43.11 15 PRO A C 6
ATOM 7609 O O . PRO A 1 15 ? 47.442 6.940 -8.084 1.00 11.24 15 PRO A O 6
ATOM 7620 N N . VAL A 1 16 ? 45.436 6.263 -7.332 1.00 73.43 16 VAL A N 6
ATOM 7621 C CA . VAL A 1 16 ? 45.685 4.856 -7.605 1.00 41.52 16 VAL A CA 6
ATOM 7622 C C . VAL A 1 16 ? 44.812 4.363 -8.753 1.00 20.23 16 VAL A C 6
ATOM 7623 O O . VAL A 1 16 ? 43.585 4.446 -8.692 1.00 31.41 16 VAL A O 6
ATOM 7636 N N . ASN A 1 17 ? 45.467 3.864 -9.799 1.00 45.13 17 ASN A N 6
ATOM 7637 C CA . ASN A 1 17 ? 44.790 3.298 -10.966 1.00 33.31 17 ASN A CA 6
ATOM 7638 C C . ASN A 1 17 ? 43.871 4.312 -11.636 1.00 70.00 17 ASN A C 6
ATOM 7639 O O . ASN A 1 17 ? 42.651 4.273 -11.473 1.00 60.40 17 ASN A O 6
ATOM 7650 N N . ASN A 1 18 ? 44.471 5.226 -12.379 1.00 43.01 18 ASN A N 6
ATOM 7651 C CA . ASN A 1 18 ? 43.722 6.195 -13.168 1.00 44.13 18 ASN A CA 6
ATOM 7652 C C . ASN A 1 18 ? 42.852 5.485 -14.200 1.00 4.42 18 ASN A C 6
ATOM 7653 O O . ASN A 1 18 ? 41.737 5.910 -14.483 1.00 63.40 18 ASN A O 6
ATOM 7664 N N . GLN A 1 19 ? 43.363 4.380 -14.731 1.00 34.42 19 GLN A N 6
ATOM 7665 C CA . GLN A 1 19 ? 42.650 3.600 -15.735 1.00 34.43 19 GLN A CA 6
ATOM 7666 C C . GLN A 1 19 ? 41.866 2.470 -15.058 1.00 51.44 19 GLN A C 6
ATOM 7667 O O . GLN A 1 19 ? 41.436 1.511 -15.700 1.00 24.41 19 GLN A O 6
ATOM 7681 N N . GLY A 1 20 ? 41.686 2.597 -13.748 1.00 43.22 20 GLY A N 6
ATOM 7682 C CA . GLY A 1 20 ? 40.925 1.614 -13.002 1.00 20.23 20 GLY A CA 6
ATOM 7683 C C . GLY A 1 20 ? 39.438 1.772 -13.234 1.00 14.50 20 GLY A C 6
ATOM 7684 O O . GLY A 1 20 ? 38.858 1.094 -14.079 1.00 65.40 20 GLY A O 6
ATOM 7688 N N . GLU A 1 21 ? 38.822 2.673 -12.486 1.00 70.43 21 GLU A N 6
ATOM 7689 C CA . GLU A 1 21 ? 37.417 2.995 -12.685 1.00 25.21 21 GLU A CA 6
ATOM 7690 C C . GLU A 1 21 ? 37.287 4.487 -12.981 1.00 22.33 21 GLU A C 6
ATOM 7691 O O . GLU A 1 21 ? 36.317 5.143 -12.602 1.00 73.10 21 GLU A O 6
ATOM 7703 N N . HIS A 1 22 ? 38.285 5.013 -13.672 1.00 3.23 22 HIS A N 6
ATOM 7704 C CA . HIS A 1 22 ? 38.337 6.428 -13.997 1.00 12.43 22 HIS A CA 6
ATOM 7705 C C . HIS A 1 22 ? 38.836 6.618 -15.419 1.00 51.25 22 HIS A C 6
ATOM 7706 O O . HIS A 1 22 ? 39.290 5.669 -16.059 1.00 12.05 22 HIS A O 6
ATOM 7721 N N . ILE A 1 23 ? 38.727 7.839 -15.909 1.00 0.22 23 ILE A N 6
ATOM 7722 C CA . ILE A 1 23 ? 39.311 8.212 -17.184 1.00 11.25 23 ILE A CA 6
ATOM 7723 C C . ILE A 1 23 ? 40.197 9.435 -16.959 1.00 22.25 23 ILE A C 6
ATOM 7724 O O . ILE A 1 23 ? 40.038 10.133 -15.959 1.00 42.51 23 ILE A O 6
ATOM 7740 N N . GLN A 1 24 ? 41.119 9.695 -17.867 1.00 71.43 24 GLN A N 6
ATOM 7741 C CA . GLN A 1 24 ? 42.095 10.762 -17.685 1.00 11.44 24 GL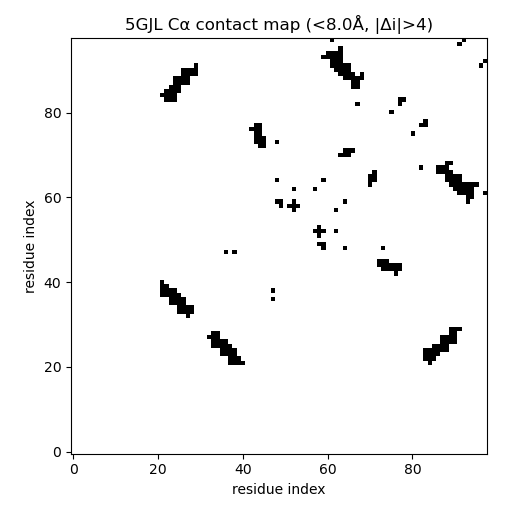N A CA 6
ATOM 7742 C C . GLN A 1 24 ? 42.442 11.415 -19.015 1.00 52.41 24 GLN A C 6
ATOM 7743 O O . GLN A 1 24 ? 42.671 10.725 -20.012 1.00 4.25 24 GLN A O 6
ATOM 7757 N N . VAL A 1 25 ? 42.496 12.739 -19.013 1.00 72.33 25 VAL A N 6
ATOM 7758 C CA . VAL A 1 25 ? 42.897 13.504 -20.194 1.00 2.21 25 VAL A CA 6
ATOM 7759 C C . VAL A 1 25 ? 43.794 14.670 -19.787 1.00 52.41 25 VAL A C 6
ATOM 7760 O O . VAL A 1 25 ? 43.666 15.207 -18.693 1.00 50.52 25 VAL A O 6
ATOM 7773 N N . LYS A 1 26 ? 44.705 15.052 -20.652 1.00 74.44 26 LYS A N 6
ATOM 7774 C CA . LYS A 1 26 ? 45.569 16.189 -20.388 1.00 34.43 26 LYS A CA 6
ATOM 7775 C C . LYS A 1 26 ? 45.373 17.255 -21.439 1.00 4.33 26 LYS A C 6
ATOM 7776 O O . LYS A 1 26 ? 45.700 17.053 -22.601 1.00 44.10 26 LYS A O 6
ATOM 7795 N N . VAL A 1 27 ? 44.869 18.400 -21.032 1.00 15.45 27 VAL A N 6
ATOM 7796 C CA . VAL A 1 27 ? 44.601 19.454 -21.956 1.00 72.53 27 VAL A CA 6
ATOM 7797 C C . VAL A 1 27 ? 45.773 20.391 -21.903 1.00 72.32 27 VAL A C 6
ATOM 7798 O O . VAL A 1 27 ? 45.890 21.195 -20.972 1.00 14.32 27 VAL A O 6
ATOM 7811 N N . ARG A 1 28 ? 46.678 20.245 -22.854 1.00 64.53 28 ARG A N 6
ATOM 7812 C CA . ARG A 1 28 ? 47.815 21.113 -22.899 1.00 65.22 28 ARG A CA 6
ATOM 7813 C C . ARG A 1 28 ? 47.317 22.466 -23.270 1.00 63.41 28 ARG A C 6
ATOM 7814 O O . ARG A 1 28 ? 46.942 22.729 -24.415 1.00 71.22 28 ARG A O 6
ATOM 7835 N N . SER A 1 29 ? 47.255 23.300 -22.274 1.00 62.33 29 SER A N 6
ATOM 7836 C CA . SER A 1 29 ? 46.803 24.635 -22.472 1.00 61.53 29 SER A CA 6
ATOM 7837 C C . SER A 1 29 ? 47.797 25.360 -23.389 1.00 72.53 29 SER A C 6
ATOM 7838 O O . SER A 1 29 ? 48.950 24.923 -23.496 1.00 31.23 29 SER A O 6
ATOM 7846 N N . PRO A 1 30 ? 47.375 26.453 -24.062 1.00 15.42 30 PRO A N 6
ATOM 7847 C CA . PRO A 1 30 ? 48.167 27.120 -25.127 1.00 23.11 30 PRO A CA 6
ATOM 7848 C C . PRO A 1 30 ? 49.489 27.741 -24.652 1.00 5.11 30 PRO A C 6
ATOM 7849 O O . PRO A 1 30 ? 49.942 28.749 -25.197 1.00 72.52 30 PRO A O 6
ATOM 7860 N N . ASP A 1 31 ? 50.109 27.139 -23.657 1.00 62.14 31 ASP A N 6
ATOM 7861 C CA . ASP A 1 31 ? 51.369 27.637 -23.136 1.00 43.34 31 ASP A CA 6
ATOM 7862 C C . ASP A 1 31 ? 52.356 26.492 -22.957 1.00 13.04 31 ASP A C 6
ATOM 7863 O O . ASP A 1 31 ? 53.539 26.700 -22.691 1.00 21.24 31 ASP A O 6
ATOM 7872 N N . GLY A 1 32 ? 51.862 25.277 -23.123 1.00 1.23 32 GLY A N 6
ATOM 7873 C CA . GLY A 1 32 ? 52.663 24.108 -22.840 1.00 64.22 32 GLY A CA 6
ATOM 7874 C C . GLY A 1 32 ? 52.280 23.502 -21.511 1.00 54.14 32 GLY A C 6
ATOM 7875 O O . GLY A 1 32 ? 52.679 22.386 -21.186 1.00 43.15 32 GLY A O 6
ATOM 7879 N N . ALA A 1 33 ? 51.492 24.248 -20.744 1.00 1.31 33 ALA A N 6
ATOM 7880 C CA . ALA A 1 33 ? 51.001 23.781 -19.458 1.00 44.21 33 ALA A CA 6
ATOM 7881 C C . ALA A 1 33 ? 49.998 22.655 -19.655 1.00 14.20 33 ALA A C 6
ATOM 7882 O O . ALA A 1 33 ? 48.831 22.885 -19.974 1.00 2.30 33 ALA A O 6
ATOM 7889 N N . GLU A 1 34 ? 50.472 21.438 -19.491 1.00 63.03 34 GLU A N 6
ATOM 7890 C CA . GLU A 1 34 ? 49.648 20.266 -19.695 1.00 51.32 34 GLU A CA 6
ATOM 7891 C C . GLU A 1 34 ? 49.267 19.669 -18.343 1.00 22.55 34 GLU A C 6
ATOM 7892 O O . GLU A 1 34 ? 50.069 18.983 -17.707 1.00 43.25 34 GLU A O 6
ATOM 7904 N N . VAL A 1 35 ? 48.056 19.964 -17.890 1.00 72.24 35 VAL A N 6
ATOM 7905 C CA . VAL A 1 35 ? 47.603 19.515 -16.582 1.00 1.04 35 VAL A CA 6
ATOM 7906 C C . VAL A 1 35 ? 46.647 18.340 -16.728 1.00 15.44 35 VAL A C 6
ATOM 7907 O O . VAL A 1 35 ? 45.754 18.358 -17.580 1.00 34.34 35 VAL A O 6
ATOM 7920 N N . PHE A 1 36 ? 46.849 17.316 -15.908 1.00 22.41 36 PHE A N 6
ATOM 7921 C CA . PHE A 1 36 ? 46.056 16.102 -15.994 1.00 15.50 36 PHE A CA 6
ATOM 7922 C C . PHE A 1 36 ? 44.669 16.291 -15.390 1.00 3.00 36 PHE A C 6
ATOM 7923 O O . PHE A 1 36 ? 44.512 16.576 -14.201 1.00 12.52 36 PHE A O 6
ATOM 7940 N N . PHE A 1 37 ? 43.670 16.147 -16.238 1.00 25.01 37 PHE A N 6
ATOM 7941 C CA . PHE A 1 37 ? 42.286 16.213 -15.827 1.00 62.04 37 PHE A CA 6
ATOM 7942 C C . PHE A 1 37 ? 41.689 14.822 -15.987 1.00 14.13 37 PHE A C 6
ATOM 7943 O O . PHE A 1 37 ? 42.339 13.939 -16.542 1.00 31.45 37 PHE A O 6
ATOM 7960 N N . LYS A 1 38 ? 40.478 14.596 -15.514 1.00 43.23 38 LYS A N 6
ATOM 7961 C CA . LYS A 1 38 ? 39.974 13.239 -15.472 1.00 35.22 38 LYS A CA 6
ATOM 7962 C C . LYS A 1 38 ? 38.475 13.167 -15.725 1.00 51.03 38 LYS A C 6
ATOM 7963 O O . LYS A 1 38 ? 37.764 14.176 -15.684 1.00 30.24 38 LYS A O 6
ATOM 7982 N N . ILE A 1 39 ? 38.019 11.953 -15.995 1.00 41.44 39 ILE A N 6
ATOM 7983 C CA . ILE A 1 39 ? 36.614 11.667 -16.211 1.00 3.01 39 ILE A CA 6
ATOM 7984 C C . ILE A 1 39 ? 36.166 10.595 -15.215 1.00 15.21 39 ILE A C 6
ATOM 7985 O O . ILE A 1 39 ? 36.962 9.735 -14.835 1.00 30.24 39 ILE A O 6
ATOM 8001 N N . LYS A 1 40 ? 34.915 10.647 -14.781 1.00 5.12 40 LYS A N 6
ATOM 8002 C CA . LYS A 1 40 ? 34.380 9.608 -13.904 1.00 34.14 40 LYS A CA 6
ATOM 8003 C C . LYS A 1 40 ? 33.067 9.097 -14.477 1.00 65.10 40 LYS A C 6
ATOM 8004 O O . LYS A 1 40 ? 33.013 8.026 -15.082 1.00 60.22 40 LYS A O 6
ATOM 8023 N N . ARG A 1 41 ? 32.015 9.877 -14.283 1.00 61.11 41 ARG A N 6
ATOM 8024 C CA . ARG A 1 41 ? 30.745 9.628 -14.941 1.00 55.41 41 ARG A CA 6
ATOM 8025 C C . ARG A 1 41 ? 30.917 10.001 -16.406 1.00 11.40 41 ARG A C 6
ATOM 8026 O O . ARG A 1 41 ? 31.739 10.869 -16.706 1.00 73.11 41 ARG A O 6
ATOM 8047 N N . LYS A 1 42 ? 30.191 9.351 -17.316 1.00 54.02 42 LYS A N 6
ATOM 8048 C CA . LYS A 1 42 ? 30.390 9.601 -18.742 1.00 62.15 42 LYS A CA 6
ATOM 8049 C C . LYS A 1 42 ? 30.205 11.080 -19.075 1.00 3.33 42 LYS A C 6
ATOM 8050 O O . LYS A 1 42 ? 29.089 11.592 -19.165 1.00 72.44 42 LYS A O 6
ATOM 8069 N N . THR A 1 43 ? 31.323 11.762 -19.229 1.00 11.20 43 THR A N 6
ATOM 8070 C CA . THR A 1 43 ? 31.329 13.166 -19.568 1.00 30.45 43 THR A CA 6
ATOM 8071 C C . THR A 1 43 ? 32.347 13.417 -20.666 1.00 71.22 43 THR A C 6
ATOM 8072 O O . THR A 1 43 ? 33.555 13.411 -20.424 1.00 12.31 43 THR A O 6
ATOM 8083 N N . LYS A 1 44 ? 31.845 13.589 -21.883 1.00 62.32 44 LYS A N 6
ATOM 8084 C CA . LYS A 1 44 ? 32.695 13.698 -23.062 1.00 25.23 44 LYS A CA 6
ATOM 8085 C C . LYS A 1 44 ? 33.610 14.924 -23.038 1.00 4.31 44 LYS A C 6
ATOM 8086 O O . LYS A 1 44 ? 33.600 15.723 -22.098 1.00 45.53 44 LYS A O 6
ATOM 8105 N N . LEU A 1 45 ? 34.375 15.065 -24.115 1.00 35.14 45 LEU A N 6
ATOM 8106 C CA . LEU A 1 45 ? 35.536 15.953 -24.173 1.00 14.24 45 LEU A CA 6
ATOM 8107 C C . LEU A 1 45 ? 35.193 17.426 -23.942 1.00 21.03 45 LEU A C 6
ATOM 8108 O O . LEU A 1 45 ? 36.079 18.230 -23.649 1.00 72.43 45 LEU A O 6
ATOM 8124 N N . GLU A 1 46 ? 33.918 17.777 -24.061 1.00 23.02 46 GLU A N 6
ATOM 8125 C CA . GLU A 1 46 ? 33.496 19.167 -23.930 1.00 4.12 46 GLU A CA 6
ATOM 8126 C C . GLU A 1 46 ? 33.889 19.755 -22.575 1.00 12.14 46 GLU A C 6
ATOM 8127 O O . GLU A 1 46 ? 34.610 20.746 -22.509 1.00 22.14 46 GLU A O 6
ATOM 8139 N N . LYS A 1 47 ? 33.440 19.132 -21.493 1.00 62.41 47 LYS A N 6
ATOM 8140 C CA . LYS A 1 47 ? 33.687 19.674 -20.159 1.00 33.34 47 LYS A CA 6
ATOM 8141 C C . LYS A 1 47 ? 35.169 19.595 -19.802 1.00 42.22 47 LYS A C 6
ATOM 8142 O O . LYS A 1 47 ? 35.676 20.421 -19.051 1.00 54.00 47 LYS A O 6
ATOM 8161 N N . LEU A 1 48 ? 35.856 18.613 -20.372 1.00 14.11 48 LEU A N 6
ATOM 8162 C CA . LEU A 1 48 ? 37.283 18.422 -20.136 1.00 44.42 48 LEU A CA 6
ATOM 8163 C C . LEU A 1 48 ? 38.067 19.659 -20.547 1.00 0.14 48 LEU A C 6
ATOM 8164 O O . LEU A 1 48 ? 39.026 20.045 -19.885 1.00 70.35 48 LEU A O 6
ATOM 8180 N N . MET A 1 49 ? 37.642 20.286 -21.632 1.00 43.23 49 MET A N 6
ATOM 8181 C CA . MET A 1 49 ? 38.301 21.487 -22.115 1.00 60.12 49 MET A CA 6
ATOM 8182 C C . MET A 1 49 ? 37.659 22.734 -21.509 1.00 53.42 49 MET A C 6
ATOM 8183 O O . MET A 1 49 ? 38.344 23.726 -21.261 1.00 5.35 49 MET A O 6
ATOM 8197 N N . GLU A 1 50 ? 36.350 22.678 -21.259 1.00 62.40 50 GLU A N 6
ATOM 8198 C CA . GLU A 1 50 ? 35.628 23.832 -20.734 1.00 61.02 50 GLU A CA 6
ATOM 8199 C C . GLU A 1 50 ? 36.044 24.167 -19.311 1.00 64.22 50 GLU A C 6
ATOM 8200 O O . GLU A 1 50 ? 36.068 25.340 -18.937 1.00 60.03 50 GLU A O 6
ATOM 8212 N N . VAL A 1 51 ? 36.359 23.147 -18.513 1.00 23.21 51 VAL A N 6
ATOM 8213 C CA . VAL A 1 51 ? 36.878 23.389 -17.170 1.00 24.13 51 VAL A CA 6
ATOM 8214 C C . VAL A 1 51 ? 38.119 24.278 -17.243 1.00 13.12 51 VAL A C 6
ATOM 8215 O O . VAL A 1 51 ? 38.314 25.169 -16.418 1.00 53.21 51 VAL A O 6
ATOM 8228 N N . TYR A 1 52 ? 38.936 24.061 -18.264 1.00 25.31 52 TYR A N 6
ATOM 8229 C CA . TYR A 1 52 ? 40.122 24.875 -18.469 1.00 60.25 52 TYR A CA 6
ATOM 8230 C C . TYR A 1 52 ? 39.767 26.227 -19.083 1.00 22.34 52 TYR A C 6
ATOM 8231 O O . TYR A 1 52 ? 40.376 27.236 -18.733 1.00 70.03 52 TYR A O 6
ATOM 8249 N N . CYS A 1 53 ? 38.781 26.252 -19.986 1.00 62.33 53 CYS A N 6
ATOM 8250 C CA . CYS A 1 53 ? 38.279 27.509 -20.530 1.00 41.30 53 CYS A CA 6
ATOM 8251 C C . CYS A 1 53 ? 37.905 28.472 -19.404 1.00 4.33 53 CYS A C 6
ATOM 8252 O O . CYS A 1 53 ? 38.388 29.605 -19.347 1.00 34.34 53 CYS A O 6
ATOM 8260 N N . ASN A 1 54 ? 37.067 27.995 -18.491 1.00 31.24 54 ASN A N 6
ATOM 8261 C CA . ASN A 1 54 ? 36.610 28.810 -17.371 1.00 23.21 54 ASN A CA 6
ATOM 8262 C C . ASN A 1 54 ? 37.760 29.122 -16.419 1.00 50.15 54 ASN A C 6
ATOM 8263 O O . ASN A 1 54 ? 37.806 30.196 -15.819 1.00 44.41 54 ASN A O 6
ATOM 8274 N N . ARG A 1 55 ? 38.699 28.193 -16.308 1.00 12.20 55 ARG A N 6
ATOM 8275 C CA . ARG A 1 55 ? 39.822 28.338 -15.392 1.00 42.42 55 ARG A CA 6
ATOM 8276 C C . ARG A 1 55 ? 40.778 29.442 -15.856 1.00 32.14 55 ARG A C 6
ATOM 8277 O O . ARG A 1 55 ? 41.298 30.201 -15.038 1.00 34.11 55 ARG A O 6
ATOM 8298 N N . LEU A 1 56 ? 41.003 29.540 -17.166 1.00 75.42 56 LEU A N 6
ATOM 8299 C CA . LEU A 1 56 ? 41.930 30.538 -17.695 1.00 60.21 56 LEU A CA 6
ATOM 8300 C C . LEU A 1 56 ? 41.219 31.861 -17.989 1.00 22.05 56 LEU A C 6
ATOM 8301 O O . LEU A 1 56 ? 41.867 32.886 -18.204 1.00 73.52 56 LEU A O 6
ATOM 8317 N N . GLY A 1 57 ? 39.892 31.833 -18.008 1.00 1.41 57 GLY A N 6
ATOM 8318 C CA . GLY A 1 57 ? 39.128 33.066 -18.109 1.00 43.53 57 GLY A CA 6
ATOM 8319 C C . GLY A 1 57 ? 38.635 33.368 -19.511 1.00 60.04 57 GLY A C 6
ATOM 8320 O O . GLY A 1 57 ? 38.129 34.462 -19.772 1.00 13.12 57 GLY A O 6
ATOM 8324 N N . GLN A 1 58 ? 38.796 32.422 -20.421 1.00 5.23 58 GLN A N 6
ATOM 8325 C CA . GLN A 1 58 ? 38.279 32.574 -21.773 1.00 75.33 58 GLN A CA 6
ATOM 8326 C C . GLN A 1 58 ? 37.952 31.206 -22.354 1.00 45.23 58 GLN A C 6
ATOM 8327 O O . GLN A 1 58 ? 38.732 30.264 -22.220 1.00 23.22 58 GLN A O 6
ATOM 8341 N N . SER A 1 59 ? 36.797 31.097 -22.990 1.00 14.32 59 SER A N 6
ATOM 8342 C CA . SER A 1 59 ? 36.289 29.806 -23.417 1.00 21.14 59 SER A CA 6
ATOM 8343 C C . SER A 1 59 ? 36.959 29.286 -24.693 1.00 30.15 59 SER A C 6
ATOM 8344 O O . SER A 1 59 ? 37.824 29.937 -25.284 1.00 21.13 59 SER A O 6
ATOM 8352 N N . MET A 1 60 ? 36.528 28.101 -25.104 1.00 4.23 60 MET A N 6
ATOM 8353 C CA . MET A 1 60 ? 37.249 27.282 -26.070 1.00 54.32 60 MET A CA 6
ATOM 8354 C C . MET A 1 60 ? 37.250 27.826 -27.505 1.00 62.24 60 MET A C 6
ATOM 8355 O O . MET A 1 60 ? 38.026 27.359 -28.330 1.00 52.30 60 MET A O 6
ATOM 8369 N N . GLU A 1 61 ? 36.400 28.793 -27.833 1.00 23.42 61 GLU A N 6
ATOM 8370 C CA . GLU A 1 61 ? 36.452 29.368 -29.181 1.00 74.42 61 GLU A CA 6
ATOM 8371 C C . GLU A 1 61 ? 37.649 30.315 -29.300 1.00 75.51 61 GLU A C 6
ATOM 8372 O O . GLU A 1 61 ? 37.910 30.886 -30.361 1.00 20.42 61 GLU A O 6
ATOM 8384 N N . ALA A 1 62 ? 38.370 30.467 -28.195 1.00 52.12 62 ALA A N 6
ATOM 8385 C CA . ALA A 1 62 ? 39.604 31.222 -28.165 1.00 65.21 62 ALA A CA 6
ATOM 8386 C C . ALA A 1 62 ? 40.779 30.289 -27.880 1.00 34.10 62 ALA A C 6
ATOM 8387 O O . ALA A 1 62 ? 41.927 30.728 -27.793 1.00 64.00 62 ALA A O 6
ATOM 8394 N N . VAL A 1 63 ? 40.483 28.996 -27.753 1.00 73.13 63 VAL A N 6
ATOM 8395 C CA . VAL A 1 63 ? 41.509 27.966 -27.604 1.00 24.42 63 VAL A CA 6
ATOM 8396 C C . VAL A 1 63 ? 41.102 26.701 -28.364 1.00 55.34 63 VAL A C 6
ATOM 8397 O O . VAL A 1 63 ? 40.264 25.923 -27.910 1.00 73.14 63 VAL A O 6
ATOM 8410 N N . ARG A 1 64 ? 41.711 26.503 -29.526 1.00 62.12 64 ARG A N 6
ATOM 8411 C CA . ARG A 1 64 ? 41.313 25.443 -30.442 1.00 22.32 64 ARG A CA 6
ATOM 8412 C C . ARG A 1 64 ? 41.697 24.079 -29.902 1.00 10.41 64 ARG A C 6
ATOM 8413 O O . ARG A 1 64 ? 42.873 23.756 -29.792 1.00 51.14 64 ARG A O 6
ATOM 8434 N N . PHE A 1 65 ? 40.687 23.290 -29.597 1.00 1.01 65 PHE A N 6
ATOM 8435 C CA . PHE A 1 65 ? 40.866 21.976 -29.007 1.00 71.14 65 PHE A CA 6
ATOM 8436 C C . PHE A 1 65 ? 41.227 20.916 -30.049 1.00 51.04 65 PHE A C 6
ATOM 8437 O O . PHE A 1 65 ? 40.419 20.564 -30.909 1.00 10.13 65 PHE A O 6
ATOM 8454 N N . LEU A 1 66 ? 42.459 20.439 -29.982 1.00 3.44 66 LEU A N 6
ATOM 8455 C CA . LEU A 1 66 ? 42.894 19.305 -30.785 1.00 54.44 66 LEU A CA 6
ATOM 8456 C C . LEU A 1 66 ? 42.992 18.062 -29.911 1.00 3.34 66 LEU A C 6
ATOM 8457 O O . LEU A 1 66 ? 43.690 18.066 -28.899 1.00 63.15 66 LEU A O 6
ATOM 8473 N N . TYR A 1 67 ? 42.315 17.000 -30.313 1.00 31.41 67 TYR A N 6
ATOM 8474 C CA . TYR A 1 67 ? 42.263 15.784 -29.519 1.00 20.11 67 TYR A CA 6
ATOM 8475 C C . TYR A 1 67 ? 43.184 14.732 -30.110 1.00 74.01 67 TYR A C 6
ATOM 8476 O O . TYR A 1 67 ? 43.066 14.393 -31.291 1.00 2.22 67 TYR A O 6
ATOM 8494 N N . ASP A 1 68 ? 44.114 14.236 -29.295 1.00 41.34 68 ASP A N 6
ATOM 8495 C CA . ASP A 1 68 ? 45.137 13.291 -29.757 1.00 70.30 68 ASP A CA 6
ATOM 8496 C C . ASP A 1 68 ? 45.947 13.912 -30.907 1.00 63.40 68 ASP A C 6
ATOM 8497 O O . ASP A 1 68 ? 46.584 13.226 -31.703 1.00 15.11 68 ASP A O 6
ATOM 8506 N N . GLY A 1 69 ? 45.944 15.241 -30.957 1.00 73.33 69 GLY A N 6
ATOM 8507 C CA . GLY A 1 69 ? 46.665 15.949 -31.994 1.00 31.22 69 GLY A CA 6
ATOM 8508 C C . GLY A 1 69 ? 45.772 16.363 -33.150 1.00 61.52 69 GLY A C 6
ATOM 8509 O O . GLY A 1 69 ? 46.208 17.082 -34.046 1.00 60.14 69 GLY A O 6
ATOM 8513 N N . ASP A 1 70 ? 44.521 15.918 -33.135 1.00 53.11 70 ASP A N 6
ATOM 8514 C CA . ASP A 1 70 ? 43.587 16.240 -34.210 1.00 72.13 70 ASP A CA 6
ATOM 8515 C C . ASP A 1 70 ? 42.334 16.923 -33.676 1.00 44.24 70 ASP A C 6
ATOM 8516 O O . ASP A 1 70 ? 41.599 16.357 -32.869 1.00 64.30 70 ASP A O 6
ATOM 8525 N N . ARG A 1 71 ? 42.117 18.154 -34.110 1.00 22.42 71 ARG A N 6
ATOM 8526 C CA . ARG A 1 71 ? 40.918 18.902 -33.750 1.00 4.53 71 ARG A CA 6
ATOM 8527 C C . ARG A 1 71 ? 39.660 18.226 -34.278 1.00 73.24 71 ARG A C 6
ATOM 8528 O O . ARG A 1 71 ? 39.523 17.988 -35.473 1.00 53.50 71 ARG A O 6
ATOM 8549 N N . ILE A 1 72 ? 38.756 17.907 -33.367 1.00 75.30 72 ILE A N 6
ATOM 8550 C CA . ILE A 1 72 ? 37.465 17.323 -33.709 1.00 23.12 72 ILE A CA 6
ATOM 8551 C C . ILE A 1 72 ? 36.427 17.794 -32.702 1.00 21.23 72 ILE A C 6
ATOM 8552 O O . ILE A 1 72 ? 36.647 18.777 -32.001 1.00 74.34 72 ILE A O 6
ATOM 8568 N N . HIS A 1 73 ? 35.299 17.110 -32.634 1.00 53.04 73 HIS A N 6
ATOM 8569 C CA . HIS A 1 73 ? 34.254 17.481 -31.687 1.00 43.03 73 HIS A CA 6
ATOM 8570 C C . HIS A 1 73 ? 34.449 16.769 -30.359 1.00 24.44 73 HIS A C 6
ATOM 8571 O O . HIS A 1 73 ? 35.106 15.728 -30.290 1.00 15.32 73 HIS A O 6
ATOM 8586 N N . GLY A 1 74 ? 33.848 17.317 -29.313 1.00 2.32 74 GLY A N 6
ATOM 8587 C CA . GLY A 1 74 ? 33.901 16.687 -28.012 1.00 30.33 74 GLY A CA 6
ATOM 8588 C C . GLY A 1 74 ? 32.958 15.505 -27.929 1.00 45.23 74 GLY A C 6
ATOM 8589 O O . GLY A 1 74 ? 33.093 14.649 -27.051 1.00 50.31 74 GLY A O 6
ATOM 8593 N N . ASP A 1 75 ? 32.009 15.456 -28.861 1.00 32.14 75 ASP A N 6
ATOM 8594 C CA . ASP A 1 75 ? 31.026 14.374 -28.925 1.00 72.23 75 ASP A CA 6
ATOM 8595 C C . ASP A 1 75 ? 31.647 13.090 -29.462 1.00 10.20 75 ASP A C 6
ATOM 8596 O O . ASP A 1 75 ? 31.023 12.028 -29.423 1.00 3.33 75 ASP A O 6
ATOM 8605 N N . ASN A 1 76 ? 32.873 13.189 -29.953 1.00 64.25 76 ASN A N 6
ATOM 8606 C CA . ASN A 1 76 ? 33.558 12.041 -30.536 1.00 64.43 76 ASN A CA 6
ATOM 8607 C C . ASN A 1 76 ? 33.880 11.000 -29.468 1.00 13.52 76 ASN A C 6
ATOM 8608 O O . ASN A 1 76 ? 33.755 9.802 -29.709 1.00 71.25 76 ASN A O 6
ATOM 8619 N N . THR A 1 77 ? 34.261 11.490 -28.281 1.00 21.44 77 THR A N 6
ATOM 8620 C CA . THR A 1 77 ? 34.728 10.665 -27.151 1.00 65.40 77 THR A CA 6
ATOM 8621 C C . THR A 1 77 ? 36.023 9.917 -27.499 1.00 53.35 77 THR A C 6
ATOM 8622 O O . THR A 1 77 ? 36.231 9.505 -28.641 1.00 42.51 77 THR A O 6
ATOM 8633 N N . PRO A 1 78 ? 36.921 9.750 -26.514 1.00 63.14 78 PRO A N 6
ATOM 8634 C CA . PRO A 1 78 ? 38.236 9.129 -26.727 1.00 44.41 78 PRO A CA 6
ATOM 8635 C C . PRO A 1 78 ? 38.150 7.728 -27.338 1.00 73.22 78 PRO A C 6
ATOM 8636 O O . PRO A 1 78 ? 38.780 7.457 -28.359 1.00 62.52 78 PRO A O 6
ATOM 8647 N N . GLU A 1 79 ? 37.332 6.865 -26.734 1.00 53.55 79 GLU A N 6
ATOM 8648 C CA . GLU A 1 79 ? 37.290 5.442 -27.093 1.00 13.34 79 GLU A CA 6
ATOM 8649 C C . GLU A 1 79 ? 36.981 5.226 -28.578 1.00 42.02 79 GLU A C 6
ATOM 8650 O O . GLU A 1 79 ? 37.462 4.268 -29.182 1.00 71.44 79 GLU A O 6
ATOM 8662 N N . GLN A 1 80 ? 36.198 6.130 -29.161 1.00 45.33 80 GLN A N 6
ATOM 8663 C CA . GLN A 1 80 ? 35.809 6.023 -30.563 1.00 74.25 80 GLN A CA 6
ATOM 8664 C C . GLN A 1 80 ? 36.968 6.420 -31.476 1.00 73.11 80 GLN A C 6
ATOM 8665 O O . GLN A 1 80 ? 37.011 6.046 -32.646 1.00 61.03 80 GLN A O 6
ATOM 8679 N N . LEU A 1 81 ? 37.931 7.148 -30.925 1.00 2.24 81 LEU A N 6
ATOM 8680 C CA . LEU A 1 81 ? 38.982 7.744 -31.738 1.00 73.11 81 LEU A CA 6
ATOM 8681 C C . LEU A 1 81 ? 40.191 6.819 -31.856 1.00 31.23 81 LEU A C 6
ATOM 8682 O O . LEU A 1 81 ? 40.884 6.821 -32.873 1.00 13.32 81 LEU A O 6
ATOM 8698 N N . GLY A 1 82 ? 40.434 6.020 -30.826 1.00 62.20 82 GLY A N 6
ATOM 8699 C CA . GLY A 1 82 ? 41.583 5.139 -30.841 1.00 2.54 82 GLY A CA 6
ATOM 8700 C C . GLY A 1 82 ? 42.539 5.519 -29.747 1.00 50.45 82 GLY A C 6
ATOM 8701 O O . GLY A 1 82 ? 43.404 4.742 -29.348 1.00 62.11 82 GLY A O 6
ATOM 8705 N N . ILE A 1 83 ? 42.375 6.740 -29.275 1.00 21.12 83 ILE A N 6
ATOM 8706 C CA . ILE A 1 83 ? 43.049 7.198 -28.085 1.00 62.23 83 ILE A CA 6
ATOM 8707 C C . ILE A 1 83 ? 42.165 6.870 -26.889 1.00 53.32 83 ILE A C 6
ATOM 8708 O O . ILE A 1 83 ? 40.967 6.645 -27.045 1.00 34.30 83 ILE A O 6
ATOM 8724 N N . GLU A 1 84 ? 42.740 6.814 -25.713 1.00 64.03 84 GLU A N 6
ATOM 8725 C CA . GLU A 1 84 ? 42.007 6.396 -24.539 1.00 52.21 84 GLU A CA 6
ATOM 8726 C C . GLU A 1 84 ? 42.681 7.017 -23.316 1.00 4.41 84 GLU A C 6
ATOM 8727 O O . GLU A 1 84 ? 43.270 8.084 -23.448 1.00 32.15 84 GLU A O 6
ATOM 8739 N N . ASP A 1 85 ? 42.581 6.388 -22.143 1.00 34.14 85 ASP A N 6
ATOM 8740 C CA . ASP A 1 85 ? 43.184 6.932 -20.919 1.00 62.20 85 ASP A CA 6
ATOM 8741 C C . ASP A 1 85 ? 44.593 7.452 -21.171 1.00 24.11 85 ASP A C 6
ATOM 8742 O O . ASP A 1 85 ? 45.483 6.703 -21.582 1.00 63.13 85 ASP A O 6
ATOM 8751 N N . GLY A 1 86 ? 44.786 8.740 -20.931 1.00 32.23 86 GLY A N 6
ATOM 8752 C CA . GLY A 1 86 ? 46.062 9.360 -21.209 1.00 42.34 86 GLY A CA 6
ATOM 8753 C C . GLY A 1 86 ? 45.983 10.280 -22.406 1.00 60.32 86 GLY A C 6
ATOM 8754 O O . GLY A 1 86 ? 46.996 10.814 -22.858 1.00 42.55 86 GLY A O 6
ATOM 8758 N N . ASP A 1 87 ? 44.769 10.441 -22.929 1.00 21.12 87 ASP A N 6
ATOM 8759 C CA . ASP A 1 87 ? 44.518 11.319 -24.068 1.00 23.23 87 ASP A CA 6
ATOM 8760 C C . ASP A 1 87 ? 44.894 12.754 -23.732 1.00 62.04 87 ASP A C 6
ATOM 8761 O O . ASP A 1 87 ? 44.841 13.163 -22.571 1.00 50.43 87 ASP A O 6
ATOM 8770 N N . VAL A 1 88 ? 45.275 13.513 -24.743 1.00 40.21 88 VAL A N 6
ATOM 8771 C CA . VAL A 1 88 ? 45.669 14.891 -24.541 1.00 30.05 88 VAL A CA 6
ATOM 8772 C C . VAL A 1 88 ? 44.914 15.809 -25.492 1.00 62.31 88 VAL A C 6
ATOM 8773 O O . VAL A 1 88 ? 44.571 15.430 -26.617 1.00 44.01 88 VAL A O 6
ATOM 8786 N N . ILE A 1 89 ? 44.677 17.021 -25.035 1.00 14.43 89 ILE A N 6
ATOM 8787 C CA . ILE A 1 89 ? 43.908 17.992 -25.782 1.00 51.25 89 ILE A CA 6
ATOM 8788 C C . ILE A 1 89 ? 44.712 19.268 -25.873 1.00 71.31 89 ILE A C 6
ATOM 8789 O O . ILE A 1 89 ? 44.947 19.925 -24.869 1.00 41.13 89 ILE A O 6
ATOM 8805 N N . ASP A 1 90 ? 45.136 19.612 -27.062 1.00 34.30 90 ASP A N 6
ATOM 8806 C CA . ASP A 1 90 ? 46.028 20.742 -27.238 1.00 21.13 90 ASP A CA 6
ATOM 8807 C C . ASP A 1 90 ? 45.256 21.933 -27.757 1.00 54.30 90 ASP A C 6
ATOM 8808 O O . ASP A 1 90 ? 44.541 21.820 -28.753 1.00 1.13 90 ASP A O 6
ATOM 8817 N N . ALA A 1 91 ? 45.368 23.055 -27.063 1.00 30.14 91 ALA A N 6
ATOM 8818 C CA . ALA A 1 91 ? 44.633 24.251 -27.438 1.00 22.54 91 ALA A CA 6
ATOM 8819 C C . ALA A 1 91 ? 45.530 25.292 -28.111 1.00 62.41 91 ALA A C 6
ATOM 8820 O O . ALA A 1 91 ? 46.470 25.805 -27.506 1.00 34.40 91 ALA A O 6
ATOM 8827 N N . MET A 1 92 ? 45.221 25.607 -29.363 1.00 14.35 92 MET A N 6
ATOM 8828 C CA . MET A 1 92 ? 45.880 26.704 -30.069 1.00 13.21 92 MET A CA 6
ATOM 8829 C C . MET A 1 92 ? 45.039 27.969 -29.945 1.00 25.02 92 MET A C 6
ATOM 8830 O O . MET A 1 92 ? 43.918 27.919 -29.460 1.00 71.52 92 MET A O 6
ATOM 8844 N N . VAL A 1 93 ? 45.578 29.101 -30.376 1.00 70.32 93 VAL A N 6
ATOM 8845 C CA . VAL A 1 93 ? 44.852 30.364 -30.284 1.00 3.20 93 VAL A CA 6
ATOM 8846 C C . VAL A 1 93 ? 43.576 30.336 -31.129 1.00 75.10 93 VAL A C 6
ATOM 8847 O O . VAL A 1 93 ? 43.633 30.183 -32.349 1.00 71.31 93 VAL A O 6
ATOM 8860 N N . GLN A 1 94 ? 42.437 30.468 -30.450 1.00 13.31 94 GLN A N 6
ATOM 8861 C CA . GLN A 1 94 ? 41.109 30.517 -31.075 1.00 14.42 94 GLN A CA 6
ATOM 8862 C C . GLN A 1 94 ? 40.807 29.263 -31.885 1.00 61.22 94 GLN A C 6
ATOM 8863 O O . GLN A 1 94 ? 40.267 28.294 -31.359 1.00 71.22 94 GLN A O 6
ATOM 8877 N N . GLN A 1 95 ? 41.149 29.282 -33.164 1.00 34.52 95 GLN A N 6
ATOM 8878 C CA . GLN A 1 95 ? 40.914 28.138 -34.031 1.00 22.53 95 GLN A CA 6
ATOM 8879 C C . GLN A 1 95 ? 42.129 27.893 -34.909 1.00 42.03 95 GLN A C 6
ATOM 8880 O O . GLN A 1 95 ? 42.052 27.172 -35.903 1.00 14.34 95 GLN A O 6
ATOM 8894 N N . THR A 1 96 ? 43.258 28.467 -34.502 1.00 34.55 96 THR A N 6
ATOM 8895 C CA . THR A 1 96 ? 44.479 28.436 -35.296 1.00 5.31 96 THR A CA 6
ATOM 8896 C C . THR A 1 96 ? 44.241 29.177 -36.609 1.00 54.43 96 THR A C 6
ATOM 8897 O O . THR A 1 96 ? 44.486 28.656 -37.696 1.00 61.12 96 THR A O 6
ATOM 8908 N N . GLY A 1 97 ? 43.732 30.395 -36.488 1.00 10.25 97 GLY A N 6
ATOM 8909 C CA . GLY A 1 97 ? 43.402 31.185 -37.652 1.00 53.25 97 GLY A CA 6
ATOM 8910 C C . GLY A 1 97 ? 41.987 31.719 -37.581 1.00 21.24 97 GLY A C 6
ATOM 8911 O O . GLY A 1 97 ? 41.779 32.910 -37.357 1.00 2.44 97 GLY A O 6
ATOM 8915 N N . GLY A 1 98 ? 41.018 30.829 -37.740 1.00 22.14 98 GLY A N 6
ATOM 8916 C CA . GLY A 1 98 ? 39.624 31.223 -37.693 1.00 25.22 98 GLY A CA 6
ATOM 8917 C C . GLY A 1 98 ? 38.921 30.926 -38.997 1.00 14.50 98 GLY A C 6
ATOM 8918 O O . GLY A 1 98 ? 39.595 30.940 -40.049 1.00 31.30 98 GLY A O 6
ATOM 8923 N N . MET A 1 1 ? 61.596 14.536 -39.529 1.00 22.50 1 MET A N 7
ATOM 8924 C CA . MET A 1 1 ? 60.689 13.468 -40.007 1.00 4.31 1 MET A CA 7
ATOM 8925 C C . MET A 1 1 ? 59.773 13.011 -38.884 1.00 31.13 1 MET A C 7
ATOM 8926 O O . MET A 1 1 ? 60.223 12.424 -37.902 1.00 31.30 1 MET A O 7
ATOM 8942 N N . GLY A 1 2 ? 58.488 13.287 -39.037 1.00 51.35 2 GLY A N 7
ATOM 8943 C CA . GLY A 1 2 ? 57.521 12.915 -38.028 1.00 20.12 2 GLY A CA 7
ATOM 8944 C C . GLY A 1 2 ? 56.126 12.858 -38.599 1.00 3.42 2 GLY A C 7
ATOM 8945 O O . GLY A 1 2 ? 55.287 13.707 -38.302 1.00 72.34 2 GLY A O 7
ATOM 8949 N N . ASP A 1 3 ? 55.887 11.864 -39.442 1.00 51.14 3 ASP A N 7
ATOM 8950 C CA . ASP A 1 3 ? 54.594 11.702 -40.097 1.00 23.31 3 ASP A CA 7
ATOM 8951 C C . ASP A 1 3 ? 53.557 11.182 -39.114 1.00 50.44 3 ASP A C 7
ATOM 8952 O O . ASP A 1 3 ? 53.885 10.432 -38.190 1.00 34.31 3 ASP A O 7
ATOM 8961 N N . ASP A 1 4 ? 52.306 11.570 -39.330 1.00 42.13 4 ASP A N 7
ATOM 8962 C CA . ASP A 1 4 ? 51.212 11.206 -38.433 1.00 42.23 4 ASP A CA 7
ATOM 8963 C C . ASP A 1 4 ? 51.049 9.693 -38.354 1.00 41.44 4 ASP A C 7
ATOM 8964 O O . ASP A 1 4 ? 50.780 9.144 -37.287 1.00 43.45 4 ASP A O 7
ATOM 8973 N N . ASP A 1 5 ? 51.241 9.023 -39.484 1.00 2.43 5 ASP A N 7
ATOM 8974 C CA . ASP A 1 5 ? 51.022 7.581 -39.576 1.00 43.12 5 ASP A CA 7
ATOM 8975 C C . ASP A 1 5 ? 52.073 6.807 -38.785 1.00 43.42 5 ASP A C 7
ATOM 8976 O O . ASP A 1 5 ? 51.794 5.731 -38.262 1.00 12.20 5 ASP A O 7
ATOM 8985 N N . SER A 1 6 ? 53.278 7.353 -38.696 1.00 31.21 6 SER A N 7
ATOM 8986 C CA . SER A 1 6 ? 54.344 6.707 -37.944 1.00 75.43 6 SER A CA 7
ATOM 8987 C C . SER A 1 6 ? 54.236 7.030 -36.457 1.00 1.51 6 SER A C 7
ATOM 8988 O O . SER A 1 6 ? 54.671 6.251 -35.609 1.00 15.24 6 SER A O 7
ATOM 8996 N N . ALA A 1 7 ? 53.649 8.176 -36.148 1.00 34.43 7 ALA A N 7
ATOM 8997 C CA . ALA A 1 7 ? 53.479 8.595 -34.768 1.00 30.12 7 ALA A CA 7
ATOM 8998 C C . ALA A 1 7 ? 52.250 7.936 -34.154 1.00 5.25 7 ALA A C 7
ATOM 8999 O O . ALA A 1 7 ? 52.353 7.191 -33.178 1.00 2.14 7 ALA A O 7
ATOM 9006 N N . VAL A 1 8 ? 51.092 8.191 -34.747 1.00 43.34 8 VAL A N 7
ATOM 9007 C CA . VAL A 1 8 ? 49.838 7.679 -34.218 1.00 15.15 8 VAL A CA 7
ATOM 9008 C C . VAL A 1 8 ? 49.448 6.375 -34.910 1.00 12.31 8 VAL A C 7
ATOM 9009 O O . VAL A 1 8 ? 48.815 6.375 -35.967 1.00 74.32 8 VAL A O 7
ATOM 9022 N N . ASN A 1 9 ? 49.869 5.270 -34.322 1.00 73.11 9 ASN A N 7
ATOM 9023 C CA . ASN A 1 9 ? 49.494 3.948 -34.806 1.00 51.02 9 ASN A CA 7
ATOM 9024 C C . ASN A 1 9 ? 49.132 3.067 -33.616 1.00 64.13 9 ASN A C 7
ATOM 9025 O O . ASN A 1 9 ? 49.126 3.547 -32.481 1.00 73.51 9 ASN A O 7
ATOM 9036 N N . ASN A 1 10 ? 48.829 1.793 -33.873 1.00 43.44 10 ASN A N 7
ATOM 9037 C CA . ASN A 1 10 ? 48.318 0.879 -32.839 1.00 50.40 10 ASN A CA 7
ATOM 9038 C C . ASN A 1 10 ? 46.976 1.375 -32.329 1.00 42.40 10 ASN A C 7
ATOM 9039 O O . ASN A 1 10 ? 46.634 1.182 -31.163 1.00 61.42 10 ASN A O 7
ATOM 9050 N N . ASN A 1 11 ? 46.215 2.007 -33.207 1.00 64.45 11 ASN A N 7
ATOM 9051 C CA . ASN A 1 11 ? 44.950 2.607 -32.812 1.00 44.14 11 ASN A CA 7
ATOM 9052 C C . ASN A 1 11 ? 43.789 1.645 -33.041 1.00 71.32 11 ASN A C 7
ATOM 9053 O O . ASN A 1 11 ? 43.330 1.460 -34.169 1.00 5.03 11 ASN A O 7
ATOM 9064 N N . GLY A 1 12 ? 43.342 1.014 -31.968 1.00 2.42 12 GLY A N 7
ATOM 9065 C CA . GLY A 1 12 ? 42.168 0.174 -32.024 1.00 22.23 12 GLY A CA 7
ATOM 9066 C C . GLY A 1 12 ? 41.066 0.733 -31.153 1.00 21.04 12 GLY A C 7
ATOM 9067 O O . GLY A 1 12 ? 41.281 0.970 -29.964 1.00 60.41 12 GLY A O 7
ATOM 9071 N N . SER A 1 13 ? 39.895 0.949 -31.740 1.00 3.41 13 SER A N 7
ATOM 9072 C CA . SER A 1 13 ? 38.792 1.600 -31.044 1.00 21.33 13 SER A CA 7
ATOM 9073 C C . SER A 1 13 ? 38.379 0.821 -29.798 1.00 4.04 13 SER A C 7
ATOM 9074 O O . SER A 1 13 ? 38.206 -0.399 -29.843 1.00 44.31 13 SER A O 7
ATOM 9082 N N . SER A 1 14 ? 38.240 1.539 -28.690 1.00 10.51 14 SER A N 7
ATOM 9083 C CA . SER A 1 14 ? 37.857 0.937 -27.426 1.00 34.30 14 SER A CA 7
ATOM 9084 C C . SER A 1 14 ? 36.351 0.697 -27.423 1.00 35.42 14 SER A C 7
ATOM 9085 O O . SER A 1 14 ? 35.567 1.641 -27.543 1.00 2.55 14 SER A O 7
ATOM 9093 N N . PRO A 1 15 ? 35.928 -0.573 -27.312 1.00 43.23 15 PRO A N 7
ATOM 9094 C CA . PRO A 1 15 ? 34.518 -0.961 -27.406 1.00 53.15 15 PRO A CA 7
ATOM 9095 C C . PRO A 1 15 ? 33.710 -0.578 -26.167 1.00 43.11 15 PRO A C 7
ATOM 9096 O O . PRO A 1 15 ? 33.217 -1.449 -25.450 1.00 11.24 15 PRO A O 7
ATOM 9107 N N . VAL A 1 16 ? 33.590 0.729 -25.932 1.00 73.43 16 VAL A N 7
ATOM 9108 C CA . VAL A 1 16 ? 32.785 1.278 -24.835 1.00 41.52 16 VAL A CA 7
ATOM 9109 C C . VAL A 1 16 ? 33.387 0.939 -23.470 1.00 20.23 16 VAL A C 7
ATOM 9110 O O . VAL A 1 16 ? 33.370 -0.212 -23.032 1.00 31.41 16 VAL A O 7
ATOM 9123 N N . ASN A 1 17 ? 33.914 1.946 -22.791 1.00 45.13 17 ASN A N 7
ATOM 9124 C CA . ASN A 1 17 ? 34.550 1.724 -21.502 1.00 33.31 17 ASN A CA 7
ATOM 9125 C C . ASN A 1 17 ? 33.708 2.304 -20.367 1.00 70.00 17 ASN A C 7
ATOM 9126 O O . ASN A 1 17 ? 33.553 3.522 -20.245 1.00 60.40 17 ASN A O 7
ATOM 9137 N N . ASN A 1 18 ? 33.148 1.419 -19.550 1.00 43.01 18 ASN A N 7
ATOM 9138 C CA . ASN A 1 18 ? 32.397 1.825 -18.366 1.00 44.13 18 ASN A CA 7
ATOM 9139 C C . ASN A 1 18 ? 32.386 0.697 -17.341 1.00 4.42 18 ASN A C 7
ATOM 9140 O O . ASN A 1 18 ? 31.418 0.517 -16.603 1.00 63.40 18 ASN A O 7
ATOM 9151 N N . GLN A 1 19 ? 33.501 -0.026 -17.261 1.00 34.42 19 GLN A N 7
ATOM 9152 C CA . GLN A 1 19 ? 33.613 -1.194 -16.380 1.00 34.43 19 GLN A CA 7
ATOM 9153 C C . GLN A 1 19 ? 33.756 -0.798 -14.906 1.00 51.44 19 GLN A C 7
ATOM 9154 O O . GLN A 1 19 ? 34.250 -1.579 -14.092 1.00 24.41 19 GLN A O 7
ATOM 9168 N N . GLY A 1 20 ? 33.299 0.396 -14.563 1.00 43.22 20 GLY A N 7
ATOM 9169 C CA . GLY A 1 20 ? 33.395 0.865 -13.195 1.00 20.23 20 GLY A CA 7
ATOM 9170 C C . GLY A 1 20 ? 34.680 1.622 -12.941 1.00 14.50 20 GLY A C 7
ATOM 9171 O O . GLY A 1 20 ? 35.015 1.932 -11.797 1.00 65.40 20 GLY A O 7
ATOM 9175 N N . GLU A 1 21 ? 35.398 1.925 -14.012 1.00 70.43 21 GLU A N 7
ATOM 9176 C CA . GLU A 1 21 ? 36.656 2.644 -13.907 1.00 25.21 21 GLU A CA 7
ATOM 9177 C C . GLU A 1 21 ? 36.500 4.058 -14.457 1.00 22.33 21 GLU A C 7
ATOM 9178 O O . GLU A 1 21 ? 35.627 4.323 -15.283 1.00 73.10 21 GLU A O 7
ATOM 9190 N N . HIS A 1 22 ? 37.346 4.958 -13.982 1.00 3.23 22 HIS A N 7
ATOM 9191 C CA . HIS A 1 22 ? 37.290 6.352 -14.385 1.00 12.43 22 HIS A CA 7
ATOM 9192 C C . HIS A 1 22 ? 38.260 6.600 -15.529 1.00 51.25 22 HIS A C 7
ATOM 9193 O O . HIS A 1 22 ? 39.193 5.823 -15.741 1.00 12.05 22 HIS A O 7
ATOM 9208 N N . ILE A 1 23 ? 38.054 7.688 -16.251 1.00 0.22 23 ILE A N 7
ATOM 9209 C CA . ILE A 1 23 ? 38.877 7.995 -17.411 1.00 11.25 23 ILE A CA 7
ATOM 9210 C C . ILE A 1 23 ? 39.768 9.199 -17.104 1.00 22.25 23 ILE A C 7
ATOM 9211 O O . ILE A 1 23 ? 39.581 9.869 -16.090 1.00 42.51 23 ILE A O 7
ATOM 9227 N N . GLN A 1 24 ? 40.721 9.470 -17.978 1.00 71.43 24 GLN A N 7
ATOM 9228 C CA . GLN A 1 24 ? 41.712 10.511 -17.764 1.00 11.44 24 GLN A CA 7
ATOM 9229 C C . GLN A 1 24 ? 42.073 11.149 -19.096 1.00 52.41 24 GLN A C 7
ATOM 9230 O O . GLN A 1 24 ? 42.237 10.448 -20.092 1.00 4.25 24 GLN A O 7
ATOM 9244 N N . VAL A 1 25 ? 42.202 12.462 -19.108 1.00 72.33 25 VAL A N 7
ATOM 9245 C CA . VAL A 1 25 ? 42.574 13.185 -20.311 1.00 2.21 25 VAL A CA 7
ATOM 9246 C C . VAL A 1 25 ? 43.330 14.460 -19.948 1.00 52.41 25 VAL A C 7
ATOM 9247 O O . VAL A 1 25 ? 42.983 15.157 -18.996 1.00 50.52 25 VAL A O 7
ATOM 9260 N N . LYS A 1 26 ? 44.375 14.750 -20.692 1.00 74.44 26 LYS A N 7
ATOM 9261 C CA . LYS A 1 26 ? 45.148 15.959 -20.478 1.00 34.43 26 LYS A CA 7
ATOM 9262 C C . LYS A 1 26 ? 44.797 17.001 -21.512 1.00 4.33 26 LYS A C 7
ATOM 9263 O O . LYS A 1 26 ? 44.588 16.680 -22.672 1.00 44.10 26 LYS A O 7
ATOM 9282 N N . VAL A 1 27 ? 44.724 18.247 -21.094 1.00 15.45 27 VAL A N 7
ATOM 9283 C CA . VAL A 1 27 ? 44.504 19.326 -22.007 1.00 72.53 27 VAL A CA 7
ATOM 9284 C C . VAL A 1 27 ? 45.695 20.246 -21.893 1.00 72.32 27 VAL A C 7
ATOM 9285 O O . VAL A 1 27 ? 45.823 21.000 -20.926 1.00 14.32 27 VAL A O 7
ATOM 9298 N N . ARG A 1 28 ? 46.603 20.125 -22.846 1.00 64.53 28 ARG A N 7
ATOM 9299 C CA . ARG A 1 28 ? 47.818 20.899 -22.821 1.00 65.22 28 ARG A CA 7
ATOM 9300 C C . ARG A 1 28 ? 47.470 22.328 -23.082 1.00 63.41 28 ARG A C 7
ATOM 9301 O O . ARG A 1 28 ? 47.015 22.679 -24.173 1.00 71.22 28 ARG A O 7
ATOM 9322 N N . SER A 1 29 ? 47.625 23.142 -22.067 1.00 62.33 29 SER A N 7
ATOM 9323 C CA . SER A 1 29 ? 47.409 24.553 -22.247 1.00 61.53 29 SER A CA 7
ATOM 9324 C C . SER A 1 29 ? 48.393 25.069 -23.307 1.00 72.53 29 SER A C 7
ATOM 9325 O O . SER A 1 29 ? 49.433 24.439 -23.529 1.00 31.23 29 SER A O 7
ATOM 9333 N N . PRO A 1 30 ? 48.098 26.208 -23.967 1.00 15.42 30 PRO A N 7
ATOM 9334 C CA . PRO A 1 30 ? 48.908 26.729 -25.094 1.00 23.11 30 PRO A CA 7
ATOM 9335 C C . PRO A 1 30 ? 50.339 27.143 -24.713 1.00 5.11 30 PRO A C 7
ATOM 9336 O O . PRO A 1 30 ? 50.936 27.999 -25.365 1.00 72.52 30 PRO A O 7
ATOM 9347 N N . ASP A 1 31 ? 50.891 26.524 -23.680 1.00 62.14 31 ASP A N 7
ATOM 9348 C CA . ASP A 1 31 ? 52.253 26.810 -23.245 1.00 43.34 31 ASP A CA 7
ATOM 9349 C C . ASP A 1 31 ? 53.043 25.517 -23.068 1.00 13.04 31 ASP A C 7
ATOM 9350 O O . ASP A 1 31 ? 54.271 25.505 -23.137 1.00 21.24 31 ASP A O 7
ATOM 9359 N N . GLY A 1 32 ? 52.328 24.424 -22.866 1.00 1.23 32 GLY A N 7
ATOM 9360 C CA . GLY A 1 32 ? 52.975 23.165 -22.574 1.00 64.22 32 GLY A CA 7
ATOM 9361 C C . GLY A 1 32 ? 52.670 22.696 -21.171 1.00 54.14 32 GLY A C 7
ATOM 9362 O O . GLY A 1 32 ? 53.057 21.600 -20.773 1.00 43.15 32 GLY A O 7
ATOM 9366 N N . ALA A 1 33 ? 51.978 23.541 -20.414 1.00 1.31 33 ALA A N 7
ATOM 9367 C CA . ALA A 1 33 ? 51.535 23.179 -19.078 1.00 44.21 33 ALA A CA 7
ATOM 9368 C C . ALA A 1 33 ? 50.317 22.273 -19.174 1.00 14.20 33 ALA A C 7
ATOM 9369 O O . ALA A 1 33 ? 49.177 22.738 -19.262 1.00 2.30 33 ALA A O 7
ATOM 9376 N N . GLU A 1 34 ? 50.571 20.984 -19.199 1.00 63.03 34 GLU A N 7
ATOM 9377 C CA . GLU A 1 34 ? 49.535 20.005 -19.439 1.00 51.32 34 GLU A CA 7
ATOM 9378 C C . GLU A 1 34 ? 49.101 19.371 -18.128 1.00 22.55 34 GLU A C 7
ATOM 9379 O O . GLU A 1 34 ? 49.858 18.629 -17.501 1.00 43.25 34 GLU A O 7
ATOM 9391 N N . VAL A 1 35 ? 47.886 19.679 -17.711 1.00 72.24 35 VAL A N 7
ATOM 9392 C CA . VAL A 1 35 ? 47.366 19.181 -16.450 1.00 1.04 35 VAL A CA 7
ATOM 9393 C C . VAL A 1 35 ? 46.410 18.029 -16.711 1.00 15.44 35 VAL A C 7
ATOM 9394 O O . VAL A 1 35 ? 45.570 18.102 -17.613 1.00 34.34 35 VAL A O 7
ATOM 9407 N N . PHE A 1 36 ? 46.557 16.960 -15.942 1.00 22.41 36 PHE A N 7
ATOM 9408 C CA . PHE A 1 36 ? 45.734 15.782 -16.123 1.00 15.50 36 PHE A CA 7
ATOM 9409 C C . PHE A 1 36 ? 44.349 16.005 -15.538 1.00 3.00 36 PHE A C 7
ATOM 9410 O O . PHE A 1 36 ? 44.196 16.297 -14.353 1.00 12.52 36 PHE A O 7
ATOM 9427 N N . PHE A 1 37 ? 43.350 15.902 -16.387 1.00 25.01 37 PHE A N 7
ATOM 9428 C CA . PHE A 1 37 ? 41.978 15.977 -15.952 1.00 62.04 37 PHE A CA 7
ATOM 9429 C C . PHE A 1 37 ? 41.366 14.596 -16.141 1.00 14.13 37 PHE A C 7
ATOM 9430 O O . PHE A 1 37 ? 41.993 13.730 -16.743 1.00 31.45 37 PHE A O 7
ATOM 9447 N N . LYS A 1 38 ? 40.171 14.359 -15.634 1.00 43.23 38 LYS A N 7
ATOM 9448 C CA . LYS A 1 38 ? 39.632 13.010 -15.658 1.00 35.22 38 LYS A CA 7
ATOM 9449 C C . LYS A 1 38 ? 38.153 13.003 -15.993 1.00 51.03 38 LYS A C 7
ATOM 9450 O O . LYS A 1 38 ? 37.485 14.043 -15.995 1.00 30.24 38 LYS A O 7
ATOM 9469 N N . ILE A 1 39 ? 37.652 11.814 -16.273 1.00 41.44 39 ILE A N 7
ATOM 9470 C CA . ILE A 1 39 ? 36.245 11.616 -16.536 1.00 3.01 39 ILE A CA 7
ATOM 9471 C C . ILE A 1 39 ? 35.668 10.690 -15.467 1.00 15.21 39 ILE A C 7
ATOM 9472 O O . ILE A 1 39 ? 36.270 9.667 -15.135 1.00 30.24 39 ILE A O 7
ATOM 9488 N N . LYS A 1 40 ? 34.512 11.047 -14.930 1.00 5.12 40 LYS A N 7
ATOM 9489 C CA . LYS A 1 40 ? 33.892 10.271 -13.862 1.00 34.14 40 LYS A CA 7
ATOM 9490 C C . LYS A 1 40 ? 32.576 9.695 -14.357 1.00 65.10 40 LYS A C 7
ATOM 9491 O O . LYS A 1 40 ? 32.440 8.488 -14.539 1.00 60.22 40 LYS A O 7
ATOM 9510 N N . ARG A 1 41 ? 31.611 10.572 -14.571 1.00 61.11 41 ARG A N 7
ATOM 9511 C CA . ARG A 1 41 ? 30.411 10.217 -15.302 1.00 55.41 41 ARG A CA 7
ATOM 9512 C C . ARG A 1 41 ? 30.748 10.370 -16.778 1.00 11.40 41 ARG A C 7
ATOM 9513 O O . ARG A 1 41 ? 31.633 11.158 -17.102 1.00 73.11 41 ARG A O 7
ATOM 9534 N N . LYS A 1 42 ? 30.091 9.628 -17.669 1.00 54.02 42 LYS A N 7
ATOM 9535 C CA . LYS A 1 42 ? 30.408 9.736 -19.097 1.00 62.15 42 LYS A CA 7
ATOM 9536 C C . LYS A 1 42 ? 30.193 11.161 -19.563 1.00 3.33 42 LYS A C 7
ATOM 9537 O O . LYS A 1 42 ? 29.060 11.593 -19.781 1.00 72.44 42 LYS A O 7
ATOM 9556 N N . THR A 1 43 ? 31.280 11.890 -19.693 1.00 11.20 43 THR A N 7
ATOM 9557 C CA . THR A 1 43 ? 31.205 13.289 -20.021 1.00 30.45 43 THR A CA 7
ATOM 9558 C C . THR A 1 43 ? 32.044 13.624 -21.240 1.00 71.22 43 THR A C 7
ATOM 9559 O O . THR A 1 43 ? 33.249 13.365 -21.281 1.00 12.31 43 THR A O 7
ATOM 9570 N N . LYS A 1 44 ? 31.341 14.109 -22.250 1.00 62.32 44 LYS A N 7
ATOM 9571 C CA . LYS A 1 44 ? 31.924 14.740 -23.445 1.00 25.23 44 LYS A CA 7
ATOM 9572 C C . LYS A 1 44 ? 33.280 15.408 -23.193 1.00 4.31 44 LYS A C 7
ATOM 9573 O O . LYS A 1 44 ? 33.553 15.935 -22.108 1.00 45.53 44 LYS A O 7
ATOM 9592 N N . LEU A 1 45 ? 34.088 15.453 -24.246 1.00 35.14 45 LEU A N 7
ATOM 9593 C CA . LEU A 1 45 ? 35.358 16.164 -24.222 1.00 14.24 45 LEU A CA 7
ATOM 9594 C C . LEU A 1 45 ? 35.117 17.658 -24.055 1.00 21.03 45 LEU A C 7
ATOM 9595 O O . LEU A 1 45 ? 36.020 18.408 -23.684 1.00 72.43 45 LEU A O 7
ATOM 9611 N N . GLU A 1 46 ? 33.885 18.078 -24.336 1.00 23.02 46 GLU A N 7
ATOM 9612 C CA . GLU A 1 46 ? 33.516 19.479 -24.261 1.00 4.12 46 GLU A CA 7
ATOM 9613 C C . GLU A 1 46 ? 33.734 20.028 -22.854 1.00 12.14 46 GLU A C 7
ATOM 9614 O O . GLU A 1 46 ? 34.437 21.016 -22.678 1.00 22.14 46 GLU A O 7
ATOM 9626 N N . LYS A 1 47 ? 33.182 19.360 -21.846 1.00 62.41 47 LYS A N 7
ATOM 9627 C CA . LYS A 1 47 ? 33.329 19.827 -20.470 1.00 33.34 47 LYS A CA 7
ATOM 9628 C C . LYS A 1 47 ? 34.785 19.726 -20.030 1.00 42.22 47 LYS A C 7
ATOM 9629 O O . LYS A 1 47 ? 35.258 20.526 -19.229 1.00 54.00 47 LYS A O 7
ATOM 9648 N N . LEU A 1 48 ? 35.496 18.747 -20.587 1.00 14.11 48 LEU A N 7
ATOM 9649 C CA . LEU A 1 48 ? 36.909 18.539 -20.283 1.00 44.42 48 LEU A CA 7
ATOM 9650 C C . LEU A 1 48 ? 37.726 19.766 -20.665 1.00 0.14 48 LEU A C 7
ATOM 9651 O O . LEU A 1 48 ? 38.712 20.091 -20.009 1.00 70.35 48 LEU A O 7
ATOM 9667 N N . MET A 1 49 ? 37.301 20.461 -21.710 1.00 43.23 49 MET A N 7
ATOM 9668 C CA . MET A 1 49 ? 37.989 21.669 -22.132 1.00 60.12 49 MET A CA 7
ATOM 9669 C C . MET A 1 49 ? 37.320 22.912 -21.544 1.00 53.42 49 MET A C 7
ATOM 9670 O O . MET A 1 49 ? 37.986 23.914 -21.289 1.00 5.35 49 MET A O 7
ATOM 9684 N N . GLU A 1 50 ? 36.007 22.842 -21.313 1.00 62.40 50 GLU A N 7
ATOM 9685 C CA . GLU A 1 50 ? 35.271 23.972 -20.744 1.00 61.02 50 GLU A CA 7
ATOM 9686 C C . GLU A 1 50 ? 35.704 24.254 -19.311 1.00 64.22 50 GLU A C 7
ATOM 9687 O O . GLU A 1 50 ? 35.714 25.409 -18.879 1.00 60.03 50 GLU A O 7
ATOM 9699 N N . VAL A 1 51 ? 36.049 23.207 -18.566 1.00 23.21 51 VAL A N 7
ATOM 9700 C CA . VAL A 1 51 ? 36.602 23.390 -17.229 1.00 24.13 51 VAL A CA 7
ATOM 9701 C C . VAL A 1 51 ? 37.860 24.253 -17.297 1.00 13.12 51 VAL A C 7
ATOM 9702 O O . VAL A 1 51 ? 38.075 25.131 -16.459 1.00 53.21 51 VAL A O 7
ATOM 9715 N N . TYR A 1 52 ? 38.663 24.027 -18.329 1.00 25.31 52 TYR A N 7
ATOM 9716 C CA . TYR A 1 52 ? 39.879 24.798 -18.523 1.00 60.25 52 TYR A CA 7
ATOM 9717 C C . TYR A 1 52 ? 39.574 26.185 -19.079 1.00 22.34 52 TYR A C 7
ATOM 9718 O O . TYR A 1 52 ? 40.286 27.137 -18.773 1.00 70.03 52 TYR A O 7
ATOM 9736 N N . CYS A 1 53 ? 38.511 26.309 -19.879 1.00 62.33 53 CYS A N 7
ATOM 9737 C CA . CYS A 1 53 ? 38.069 27.613 -20.350 1.00 41.30 53 CYS A CA 7
ATOM 9738 C C . CYS A 1 53 ? 37.833 28.561 -19.175 1.00 4.33 53 CYS A C 7
ATOM 9739 O O . CYS A 1 53 ? 38.343 29.681 -19.141 1.00 34.34 53 CYS A O 7
ATOM 9747 N N . ASN A 1 54 ? 37.087 28.081 -18.191 1.00 31.24 54 ASN A N 7
ATOM 9748 C CA . ASN A 1 54 ? 36.726 28.892 -17.035 1.00 23.21 54 ASN A CA 7
ATOM 9749 C C . ASN A 1 54 ? 37.922 29.078 -16.101 1.00 50.15 54 ASN A C 7
ATOM 9750 O O . ASN A 1 54 ? 37.989 30.045 -15.343 1.00 44.41 54 ASN A O 7
ATOM 9761 N N . ARG A 1 55 ? 38.878 28.160 -16.176 1.00 12.20 55 ARG A N 7
ATOM 9762 C CA . ARG A 1 55 ? 40.067 28.233 -15.338 1.00 42.42 55 ARG A CA 7
ATOM 9763 C C . ARG A 1 55 ? 41.082 29.218 -15.919 1.00 32.14 55 ARG A C 7
ATOM 9764 O O . ARG A 1 55 ? 41.805 29.888 -15.180 1.00 34.11 55 ARG A O 7
ATOM 9785 N N . LEU A 1 56 ? 41.131 29.303 -17.243 1.00 75.42 56 LEU A N 7
ATOM 9786 C CA . LEU A 1 56 ? 42.052 30.212 -17.918 1.00 60.21 56 LEU A CA 7
ATOM 9787 C C . LEU A 1 56 ? 41.460 31.614 -18.009 1.00 22.05 56 LEU A C 7
ATOM 9788 O O . LEU A 1 56 ? 42.182 32.599 -18.171 1.00 73.52 56 LEU A O 7
ATOM 9804 N N . GLY A 1 57 ? 40.143 31.696 -17.906 1.00 1.41 57 GLY A N 7
ATOM 9805 C CA . GLY A 1 57 ? 39.470 32.976 -17.982 1.00 43.53 57 GLY A CA 7
ATOM 9806 C C . GLY A 1 57 ? 38.996 33.282 -19.387 1.00 60.04 57 GLY A C 7
ATOM 9807 O O . GLY A 1 57 ? 38.417 34.339 -19.642 1.00 13.12 57 GLY A O 7
ATOM 9811 N N . GLN A 1 58 ? 39.238 32.352 -20.297 1.00 5.23 58 GLN A N 7
ATOM 9812 C CA . GLN A 1 58 ? 38.846 32.511 -21.686 1.00 75.33 58 GLN A CA 7
ATOM 9813 C C . GLN A 1 58 ? 38.235 31.208 -22.185 1.00 45.23 58 GLN A C 7
ATOM 9814 O O . GLN A 1 58 ? 38.803 30.136 -21.994 1.00 23.22 58 GLN A O 7
ATOM 9828 N N . SER A 1 59 ? 37.077 31.308 -22.818 1.00 14.32 59 SER A N 7
ATOM 9829 C CA . SER A 1 59 ? 36.270 30.140 -23.126 1.00 21.14 59 SER A CA 7
ATOM 9830 C C . SER A 1 59 ? 36.653 29.479 -24.454 1.00 30.15 59 SER A C 7
ATOM 9831 O O . SER A 1 59 ? 37.539 29.945 -25.172 1.00 21.13 59 SER A O 7
ATOM 9839 N N . MET A 1 60 ? 35.950 28.396 -24.772 1.00 4.23 60 MET A N 7
ATOM 9840 C CA . MET A 1 60 ? 36.374 27.450 -25.801 1.00 54.32 60 MET A CA 7
ATOM 9841 C C . MET A 1 60 ? 36.236 27.975 -27.235 1.00 62.24 60 MET A C 7
ATOM 9842 O O . MET A 1 60 ? 36.834 27.416 -28.150 1.00 52.30 60 MET A O 7
ATOM 9856 N N . GLU A 1 61 ? 35.470 29.041 -27.455 1.00 23.42 61 GLU A N 7
ATOM 9857 C CA . GLU A 1 61 ? 35.409 29.632 -28.795 1.00 74.42 61 GLU A CA 7
ATOM 9858 C C . GLU A 1 61 ? 36.622 30.531 -29.037 1.00 75.51 61 GLU A C 7
ATOM 9859 O O . GLU A 1 61 ? 36.778 31.125 -30.105 1.00 20.42 61 GLU A O 7
ATOM 9871 N N . ALA A 1 62 ? 37.477 30.618 -28.029 1.00 52.12 62 ALA A N 7
ATOM 9872 C CA . ALA A 1 62 ? 38.701 31.378 -28.099 1.00 65.21 62 ALA A CA 7
ATOM 9873 C C . ALA A 1 62 ? 39.897 30.442 -27.993 1.00 34.10 62 ALA A C 7
ATOM 9874 O O . ALA A 1 62 ? 41.029 30.883 -27.800 1.00 64.00 62 ALA A O 7
ATOM 9881 N N . VAL A 1 63 ? 39.629 29.141 -28.098 1.00 73.13 63 VAL A N 7
ATOM 9882 C CA . VAL A 1 63 ? 40.685 28.137 -28.154 1.00 24.42 63 VAL A CA 7
ATOM 9883 C C . VAL A 1 63 ? 40.403 27.129 -29.269 1.00 55.34 63 VAL A C 7
ATOM 9884 O O . VAL A 1 63 ? 39.255 26.931 -29.663 1.00 73.14 63 VAL A O 7
ATOM 9897 N N . ARG A 1 64 ? 41.453 26.520 -29.801 1.00 62.12 64 ARG A N 7
ATOM 9898 C CA . ARG A 1 64 ? 41.302 25.475 -30.804 1.00 22.32 64 ARG A CA 7
ATOM 9899 C C . ARG A 1 64 ? 41.770 24.154 -30.223 1.00 10.41 64 ARG A C 7
ATOM 9900 O O . ARG A 1 64 ? 42.954 23.979 -29.950 1.00 51.14 64 ARG A O 7
ATOM 9921 N N . PHE A 1 65 ? 40.837 23.242 -30.030 1.00 1.01 65 PHE A N 7
ATOM 9922 C CA . PHE A 1 65 ? 41.135 21.944 -29.449 1.00 71.14 65 PHE A CA 7
ATOM 9923 C C . PHE A 1 65 ? 41.598 20.943 -30.508 1.00 51.04 65 PHE A C 7
ATOM 9924 O O . PHE A 1 65 ? 40.863 20.612 -31.441 1.00 10.13 65 PHE A O 7
ATOM 9941 N N . LEU A 1 66 ? 42.841 20.498 -30.372 1.00 3.44 66 LEU A N 7
ATOM 9942 C CA . LEU A 1 66 ? 43.396 19.455 -31.228 1.00 54.44 66 LEU A CA 7
ATOM 9943 C C . LEU A 1 66 ? 43.669 18.204 -30.406 1.00 3.34 66 LEU A C 7
ATOM 9944 O O . LEU A 1 66 ? 44.109 18.297 -29.264 1.00 63.15 66 LEU A O 7
ATOM 9960 N N . TYR A 1 67 ? 43.426 17.040 -30.990 1.00 31.41 67 TYR A N 7
ATOM 9961 C CA . TYR A 1 67 ? 43.572 15.784 -30.273 1.00 20.11 67 TYR A CA 7
ATOM 9962 C C . TYR A 1 67 ? 44.849 15.070 -30.694 1.00 74.01 67 TYR A C 7
ATOM 9963 O O . TYR A 1 67 ? 44.909 14.489 -31.776 1.00 2.22 67 TYR A O 7
ATOM 9981 N N . ASP A 1 68 ? 45.863 15.151 -29.836 1.00 41.34 68 ASP A N 7
ATOM 9982 C CA . ASP A 1 68 ? 47.159 14.500 -30.060 1.00 70.30 68 ASP A CA 7
ATOM 9983 C C . ASP A 1 68 ? 47.675 14.747 -31.482 1.00 63.40 68 ASP A C 7
ATOM 9984 O O . ASP A 1 68 ? 48.083 13.824 -32.187 1.00 15.11 68 ASP A O 7
ATOM 9993 N N . GLY A 1 69 ? 47.661 16.009 -31.892 1.00 73.33 69 GLY A N 7
ATOM 9994 C CA . GLY A 1 69 ? 48.156 16.373 -33.203 1.00 31.22 69 GLY A CA 7
ATOM 9995 C C . GLY A 1 69 ? 47.061 16.578 -34.238 1.00 61.52 69 GLY A C 7
ATOM 9996 O O . GLY A 1 69 ? 47.279 17.273 -35.231 1.00 60.14 69 GLY A O 7
ATOM 10000 N N . ASP A 1 70 ? 45.882 16.002 -34.022 1.00 53.11 70 ASP A N 7
ATOM 10001 C CA . ASP A 1 70 ? 44.789 16.164 -34.978 1.00 72.13 70 ASP A CA 7
ATOM 10002 C C . ASP A 1 70 ? 43.524 16.676 -34.303 1.00 44.24 70 ASP A C 7
ATOM 10003 O O . ASP A 1 70 ? 42.998 16.053 -33.389 1.00 64.30 70 ASP A O 7
ATOM 10012 N N . ARG A 1 71 ? 43.040 17.818 -34.775 1.00 22.42 71 ARG A N 7
ATOM 10013 C CA . ARG A 1 71 ? 41.857 18.467 -34.216 1.00 4.53 71 ARG A CA 7
ATOM 10014 C C . ARG A 1 71 ? 40.632 17.554 -34.269 1.00 73.24 71 ARG A C 7
ATOM 10015 O O . ARG A 1 71 ? 40.433 16.808 -35.228 1.00 53.50 71 ARG A O 7
ATOM 10036 N N . ILE A 1 72 ? 39.806 17.641 -33.237 1.00 75.30 72 ILE A N 7
ATOM 10037 C CA . ILE A 1 72 ? 38.673 16.738 -33.074 1.00 23.12 72 ILE A CA 7
ATOM 10038 C C . ILE A 1 72 ? 37.426 17.530 -32.668 1.00 21.23 72 ILE A C 7
ATOM 10039 O O . ILE A 1 72 ? 37.477 18.756 -32.568 1.00 74.34 72 ILE A O 7
ATOM 10055 N N . HIS A 1 73 ? 36.313 16.838 -32.454 1.00 53.04 73 HIS A N 7
ATOM 10056 C CA . HIS A 1 73 ? 35.108 17.466 -31.927 1.00 43.03 73 HIS A CA 7
ATOM 10057 C C . HIS A 1 73 ? 34.847 16.956 -30.514 1.00 24.44 73 HIS A C 7
ATOM 10058 O O . HIS A 1 73 ? 35.155 15.805 -30.198 1.00 15.32 73 HIS A O 7
ATOM 10073 N N . GLY A 1 74 ? 34.266 17.805 -29.677 1.00 2.32 74 GLY A N 7
ATOM 10074 C CA . GLY A 1 74 ? 34.140 17.507 -28.259 1.00 30.33 74 GLY A CA 7
ATOM 10075 C C . GLY A 1 74 ? 33.176 16.374 -27.941 1.00 45.23 74 GLY A C 7
ATOM 10076 O O . GLY A 1 74 ? 33.207 15.821 -26.844 1.00 50.31 74 GLY A O 7
ATOM 10080 N N . ASP A 1 75 ? 32.321 16.023 -28.885 1.00 32.14 75 ASP A N 7
ATOM 10081 C CA . ASP A 1 75 ? 31.318 14.988 -28.642 1.00 72.23 75 ASP A CA 7
ATOM 10082 C C . ASP A 1 75 ? 31.834 13.605 -29.046 1.00 10.20 75 ASP A C 7
ATOM 10083 O O . ASP A 1 75 ? 31.181 12.593 -28.806 1.00 3.33 75 ASP A O 7
ATOM 10092 N N . ASN A 1 76 ? 33.026 13.562 -29.628 1.00 64.25 76 ASN A N 7
ATOM 10093 C CA . ASN A 1 76 ? 33.560 12.311 -30.163 1.00 64.43 76 ASN A CA 7
ATOM 10094 C C . ASN A 1 76 ? 33.976 11.349 -29.051 1.00 13.52 76 ASN A C 7
ATOM 10095 O O . ASN A 1 76 ? 33.666 10.168 -29.122 1.00 71.25 76 ASN A O 7
ATOM 10106 N N . THR A 1 77 ? 34.645 11.887 -28.023 1.00 21.44 77 THR A N 7
ATOM 10107 C CA . THR A 1 77 ? 35.187 11.123 -26.877 1.00 65.40 77 THR A CA 7
ATOM 10108 C C . THR A 1 77 ? 36.342 10.196 -27.292 1.00 53.35 77 THR A C 7
ATOM 10109 O O . THR A 1 77 ? 36.377 9.688 -28.411 1.00 42.51 77 THR A O 7
ATOM 10120 N N . PRO A 1 78 ? 37.310 9.973 -26.380 1.00 63.14 78 PRO A N 7
ATOM 10121 C CA . PRO A 1 78 ? 38.543 9.221 -26.679 1.00 44.41 78 PRO A CA 7
ATOM 10122 C C . PRO A 1 78 ? 38.291 7.773 -27.095 1.00 73.22 78 PRO A C 7
ATOM 10123 O O . PRO A 1 78 ? 38.830 7.297 -28.100 1.00 62.52 78 PRO A O 7
ATOM 10134 N N . GLU A 1 79 ? 37.453 7.080 -26.328 1.00 53.55 79 GLU A N 7
ATOM 10135 C CA . GLU A 1 79 ? 37.196 5.659 -26.545 1.00 13.34 79 GLU A CA 7
ATOM 10136 C C . GLU A 1 79 ? 36.620 5.399 -27.936 1.00 42.02 79 GLU A C 7
ATOM 10137 O O . GLU A 1 79 ? 36.777 4.309 -28.488 1.00 71.44 79 GLU A O 7
ATOM 10149 N N . GLN A 1 80 ? 35.990 6.422 -28.505 1.00 45.33 80 GLN A N 7
ATOM 10150 C CA . GLN A 1 80 ? 35.416 6.340 -29.842 1.00 74.25 80 GLN A CA 7
ATOM 10151 C C . GLN A 1 80 ? 36.487 5.999 -30.871 1.00 73.11 80 GLN A C 7
ATOM 10152 O O . GLN A 1 80 ? 36.252 5.215 -31.790 1.00 61.03 80 GLN A O 7
ATOM 10166 N N . LEU A 1 81 ? 37.665 6.590 -30.710 1.00 2.24 81 LEU A N 7
ATOM 10167 C CA . LEU A 1 81 ? 38.739 6.410 -31.676 1.00 73.11 81 LEU A CA 7
ATOM 10168 C C . LEU A 1 81 ? 39.628 5.241 -31.285 1.00 31.23 81 LEU A C 7
ATOM 10169 O O . LEU A 1 81 ? 40.149 4.534 -32.146 1.00 13.32 81 LEU A O 7
ATOM 10185 N N . GLY A 1 82 ? 39.764 5.019 -29.986 1.00 62.20 82 GLY A N 7
ATOM 10186 C CA . GLY A 1 82 ? 40.605 3.946 -29.505 1.00 2.54 82 GLY A CA 7
ATOM 10187 C C . GLY A 1 82 ? 41.780 4.467 -28.711 1.00 50.45 82 GLY A C 7
ATOM 10188 O O . GLY A 1 82 ? 42.382 3.736 -27.924 1.00 62.11 82 GLY A O 7
ATOM 10192 N N . ILE A 1 83 ? 42.097 5.737 -28.913 1.00 21.12 83 ILE A N 7
ATOM 10193 C CA . ILE A 1 83 ? 43.072 6.413 -28.077 1.00 62.23 83 ILE A CA 7
ATOM 10194 C C . ILE A 1 83 ? 42.415 6.734 -26.739 1.00 53.32 83 ILE A C 7
ATOM 10195 O O . ILE A 1 83 ? 41.433 7.466 -26.678 1.00 34.30 83 ILE A O 7
ATOM 10211 N N . GLU A 1 84 ? 42.928 6.147 -25.678 1.00 64.03 84 GLU A N 7
ATOM 10212 C CA . GLU A 1 84 ? 42.244 6.188 -24.400 1.00 52.21 84 GLU A CA 7
ATOM 10213 C C . GLU A 1 84 ? 43.207 6.606 -23.286 1.00 4.41 84 GLU A C 7
ATOM 10214 O O . GLU A 1 84 ? 44.362 6.928 -23.572 1.00 32.15 84 GLU A O 7
ATOM 10226 N N . ASP A 1 85 ? 42.698 6.564 -22.039 1.00 34.14 85 ASP A N 7
ATOM 10227 C CA . ASP A 1 85 ? 43.405 6.965 -20.802 1.00 62.20 85 ASP A CA 7
ATOM 10228 C C . ASP A 1 85 ? 44.865 7.353 -21.005 1.00 24.11 85 ASP A C 7
ATOM 10229 O O . ASP A 1 85 ? 45.719 6.511 -21.301 1.00 63.13 85 ASP A O 7
ATOM 10238 N N . GLY A 1 86 ? 45.147 8.631 -20.819 1.00 32.23 86 GLY A N 7
ATOM 10239 C CA . GLY A 1 86 ? 46.490 9.129 -21.009 1.00 42.34 86 GLY A CA 7
ATOM 10240 C C . GLY A 1 86 ? 46.601 9.965 -22.262 1.00 60.32 86 GLY A C 7
ATOM 10241 O O . GLY A 1 86 ? 47.690 10.402 -22.635 1.00 42.55 86 GLY A O 7
ATOM 10245 N N . ASP A 1 87 ? 45.471 10.174 -22.919 1.00 21.12 87 ASP A N 7
ATOM 10246 C CA . ASP A 1 87 ? 45.423 10.956 -24.148 1.00 23.23 87 ASP A CA 7
ATOM 10247 C C . ASP A 1 87 ? 45.440 12.451 -23.834 1.00 62.04 87 ASP A C 7
ATOM 10248 O O . ASP A 1 87 ? 45.262 12.856 -22.681 1.00 50.43 87 ASP A O 7
ATOM 10257 N N . VAL A 1 88 ? 45.665 13.273 -24.854 1.00 40.21 88 VAL A N 7
ATOM 10258 C CA . VAL A 1 88 ? 45.835 14.703 -24.641 1.00 30.05 88 VAL A CA 7
ATOM 10259 C C . VAL A 1 88 ? 45.089 15.534 -25.686 1.00 62.31 88 VAL A C 7
ATOM 10260 O O . VAL A 1 88 ? 44.854 15.093 -26.814 1.00 44.01 88 VAL A O 7
ATOM 10273 N N . ILE A 1 89 ? 44.734 16.743 -25.285 1.00 14.43 89 ILE A N 7
ATOM 10274 C CA . ILE A 1 89 ? 44.074 17.710 -26.145 1.00 51.25 89 ILE A CA 7
ATOM 10275 C C . ILE A 1 89 ? 44.823 19.027 -26.050 1.00 71.31 89 ILE A C 7
ATOM 10276 O O . ILE A 1 89 ? 45.060 19.524 -24.957 1.00 41.13 89 ILE A O 7
ATOM 10292 N N . ASP A 1 90 ? 45.202 19.585 -27.180 1.00 34.30 90 ASP A N 7
ATOM 10293 C CA . ASP A 1 90 ? 45.947 20.835 -27.193 1.00 21.13 90 ASP A CA 7
ATOM 10294 C C . ASP A 1 90 ? 45.025 21.997 -27.498 1.00 54.30 90 ASP A C 7
ATOM 10295 O O . ASP A 1 90 ? 44.164 21.897 -28.374 1.00 1.13 90 ASP A O 7
ATOM 10304 N N . ALA A 1 91 ? 45.189 23.085 -26.767 1.00 30.14 91 ALA A N 7
ATOM 10305 C CA . ALA A 1 91 ? 44.400 24.278 -27.006 1.00 22.54 91 ALA A CA 7
ATOM 10306 C C . ALA A 1 91 ? 45.248 25.369 -27.650 1.00 62.41 91 ALA A C 7
ATOM 10307 O O . ALA A 1 91 ? 46.226 25.839 -27.068 1.00 34.40 91 ALA A O 7
ATOM 10314 N N . MET A 1 92 ? 44.868 25.754 -28.858 1.00 14.35 92 MET A N 7
ATOM 10315 C CA . MET A 1 92 ? 45.500 26.870 -29.555 1.00 13.21 92 MET A CA 7
ATOM 10316 C C . MET A 1 92 ? 44.646 28.118 -29.392 1.00 25.02 92 MET A C 7
ATOM 10317 O O . MET A 1 92 ? 43.527 28.034 -28.896 1.00 71.52 92 MET A O 7
ATOM 10331 N N . VAL A 1 93 ? 45.162 29.272 -29.791 1.00 70.32 93 VAL A N 7
ATOM 10332 C CA . VAL A 1 93 ? 44.416 30.519 -29.647 1.00 3.20 93 VAL A CA 7
ATOM 10333 C C . VAL A 1 93 ? 43.290 30.611 -30.675 1.00 75.10 93 VAL A C 7
ATOM 10334 O O . VAL A 1 93 ? 43.533 30.854 -31.860 1.00 71.31 93 VAL A O 7
ATOM 10347 N N . GLN A 1 94 ? 42.066 30.401 -30.192 1.00 13.31 94 GLN A N 7
ATOM 10348 C CA . GLN A 1 94 ? 40.838 30.474 -30.993 1.00 14.42 94 GLN A CA 7
ATOM 10349 C C . GLN A 1 94 ? 40.843 29.456 -32.129 1.00 61.22 94 GLN A C 7
ATOM 10350 O O . GLN A 1 94 ? 41.816 28.732 -32.328 1.00 71.22 94 GLN A O 7
ATOM 10364 N N . GLN A 1 95 ? 39.744 29.388 -32.866 1.00 34.52 95 GLN A N 7
ATOM 10365 C CA . GLN A 1 95 ? 39.604 28.396 -33.917 1.00 22.53 95 GLN A CA 7
ATOM 10366 C C . GLN A 1 95 ? 40.360 28.811 -35.170 1.00 42.03 95 GLN A C 7
ATOM 10367 O O . GLN A 1 95 ? 39.853 29.577 -35.991 1.00 14.34 95 GLN A O 7
ATOM 10381 N N . THR A 1 96 ? 41.597 28.326 -35.269 1.00 34.55 96 THR A N 7
ATOM 10382 C CA . THR A 1 96 ? 42.443 28.501 -36.451 1.00 5.31 96 THR A CA 7
ATOM 10383 C C . THR A 1 96 ? 43.072 29.899 -36.498 1.00 54.43 96 THR A C 7
ATOM 10384 O O . THR A 1 96 ? 44.173 30.079 -37.021 1.00 61.12 96 THR A O 7
ATOM 10395 N N . GLY A 1 97 ? 42.379 30.881 -35.937 1.00 10.25 97 GLY A N 7
ATOM 10396 C CA . GLY A 1 97 ? 42.889 32.236 -35.911 1.00 53.25 97 GLY A CA 7
ATOM 10397 C C . GLY A 1 97 ? 41.785 33.250 -36.104 1.00 21.24 97 GLY A C 7
ATOM 10398 O O . GLY A 1 97 ? 41.764 34.299 -35.456 1.00 2.44 97 GLY A O 7
ATOM 10402 N N . GLY A 1 98 ? 40.858 32.931 -36.990 1.00 22.14 98 GLY A N 7
ATOM 10403 C CA . GLY A 1 98 ? 39.746 33.814 -37.254 1.00 25.22 98 GLY A CA 7
ATOM 10404 C C . GLY A 1 98 ? 39.341 33.778 -38.708 1.00 14.50 98 GLY A C 7
ATOM 10405 O O . GLY A 1 98 ? 38.873 34.812 -39.221 1.00 31.30 98 GLY A O 7
ATOM 10410 N N . MET A 1 1 ? 56.779 7.968 8.552 1.00 22.50 1 MET A N 8
ATOM 10411 C CA . MET A 1 1 ? 55.544 7.954 9.369 1.00 4.31 1 MET A CA 8
ATOM 10412 C C . MET A 1 1 ? 54.395 7.369 8.563 1.00 31.13 1 MET A C 8
ATOM 10413 O O . MET A 1 1 ? 54.473 7.290 7.336 1.00 31.30 1 MET A O 8
ATOM 10429 N N . GLY A 1 2 ? 53.333 6.966 9.243 1.00 51.35 2 GLY A N 8
ATOM 10430 C CA . GLY A 1 2 ? 52.151 6.499 8.549 1.00 20.12 2 GLY A CA 8
ATOM 10431 C C . GLY A 1 2 ? 51.659 5.161 9.056 1.00 3.42 2 GLY A C 8
ATOM 10432 O O . GLY A 1 2 ? 52.358 4.471 9.804 1.00 72.34 2 GLY A O 8
ATOM 10436 N N . ASP A 1 3 ? 50.446 4.804 8.664 1.00 51.14 3 ASP A N 8
ATOM 10437 C CA . ASP A 1 3 ? 49.872 3.515 9.022 1.00 23.31 3 ASP A CA 8
ATOM 10438 C C . ASP A 1 3 ? 49.767 2.628 7.787 1.00 50.44 3 ASP A C 8
ATOM 10439 O O . ASP A 1 3 ? 49.196 3.024 6.769 1.00 34.31 3 ASP A O 8
ATOM 10448 N N . ASP A 1 4 ? 50.328 1.435 7.880 1.00 42.13 4 ASP A N 8
ATOM 10449 C CA . ASP A 1 4 ? 50.373 0.510 6.754 1.00 42.23 4 ASP A CA 8
ATOM 10450 C C . ASP A 1 4 ? 49.100 -0.333 6.688 1.00 41.44 4 ASP A C 8
ATOM 10451 O O . ASP A 1 4 ? 48.657 -0.722 5.609 1.00 43.45 4 ASP A O 8
ATOM 10460 N N . ASP A 1 5 ? 48.503 -0.577 7.850 1.00 2.43 5 ASP A N 8
ATOM 10461 C CA . ASP A 1 5 ? 47.323 -1.439 7.962 1.00 43.12 5 ASP A CA 8
ATOM 10462 C C . ASP A 1 5 ? 46.137 -0.886 7.184 1.00 43.42 5 ASP A C 8
ATOM 10463 O O . ASP A 1 5 ? 45.342 -1.640 6.625 1.00 12.20 5 ASP A O 8
ATOM 10472 N N . SER A 1 6 ? 46.012 0.429 7.172 1.00 31.21 6 SER A N 8
ATOM 10473 C CA . SER A 1 6 ? 44.899 1.091 6.507 1.00 75.43 6 SER A CA 8
ATOM 10474 C C . SER A 1 6 ? 45.079 1.128 4.990 1.00 1.51 6 SER A C 8
ATOM 10475 O O . SER A 1 6 ? 44.148 1.461 4.258 1.00 15.24 6 SER A O 8
ATOM 10483 N N . ALA A 1 7 ? 46.269 0.777 4.523 1.00 34.43 7 ALA A N 8
ATOM 10484 C CA . ALA A 1 7 ? 46.582 0.852 3.103 1.00 30.12 7 ALA A CA 8
ATOM 10485 C C . ALA A 1 7 ? 46.501 -0.518 2.436 1.00 5.25 7 ALA A C 8
ATOM 10486 O O . ALA A 1 7 ? 46.995 -0.705 1.323 1.00 2.14 7 ALA A O 8
ATOM 10493 N N . VAL A 1 8 ? 45.877 -1.473 3.111 1.00 43.34 8 VAL A N 8
ATOM 10494 C CA . VAL A 1 8 ? 45.699 -2.808 2.554 1.00 15.15 8 VAL A CA 8
ATOM 10495 C C . VAL A 1 8 ? 44.584 -2.801 1.509 1.00 12.31 8 VAL A C 8
ATOM 10496 O O . VAL A 1 8 ? 44.709 -3.426 0.454 1.00 74.32 8 VAL A O 8
ATOM 10509 N N . ASN A 1 9 ? 43.501 -2.079 1.829 1.00 73.11 9 ASN A N 8
ATOM 10510 C CA . ASN A 1 9 ? 42.333 -1.917 0.947 1.00 51.02 9 ASN A CA 8
ATOM 10511 C C . ASN A 1 9 ? 41.905 -3.237 0.307 1.00 64.13 9 ASN A C 8
ATOM 10512 O O . ASN A 1 9 ? 41.594 -3.297 -0.886 1.00 73.51 9 ASN A O 8
ATOM 10523 N N . ASN A 1 10 ? 41.854 -4.292 1.115 1.00 43.44 10 ASN A N 8
ATOM 10524 C CA . ASN A 1 10 ? 41.475 -5.612 0.619 1.00 50.40 10 ASN A CA 8
ATOM 10525 C C . ASN A 1 10 ? 39.976 -5.670 0.329 1.00 42.40 10 ASN A C 8
ATOM 10526 O O . ASN A 1 10 ? 39.181 -6.095 1.167 1.00 61.42 10 ASN A O 8
ATOM 10537 N N . ASN A 1 11 ? 39.608 -5.194 -0.854 1.00 64.45 11 ASN A N 8
ATOM 10538 C CA . ASN A 1 11 ? 38.225 -5.192 -1.314 1.00 44.14 11 ASN A CA 8
ATOM 10539 C C . ASN A 1 11 ? 38.183 -4.713 -2.759 1.00 71.32 11 ASN A C 8
ATOM 10540 O O . ASN A 1 11 ? 38.630 -3.606 -3.067 1.00 5.03 11 ASN A O 8
ATOM 10551 N N . GLY A 1 12 ? 37.678 -5.557 -3.644 1.00 2.42 12 GLY A N 8
ATOM 10552 C CA . GLY A 1 12 ? 37.645 -5.220 -5.048 1.00 22.23 12 GLY A CA 8
ATOM 10553 C C . GLY A 1 12 ? 36.406 -4.442 -5.428 1.00 21.04 12 GLY A C 8
ATOM 10554 O O . GLY A 1 12 ? 35.311 -5.001 -5.505 1.00 60.41 12 GLY A O 8
ATOM 10558 N N . SER A 1 13 ? 36.575 -3.147 -5.644 1.00 3.41 13 SER A N 8
ATOM 10559 C CA . SER A 1 13 ? 35.492 -2.308 -6.121 1.00 21.33 13 SER A CA 8
ATOM 10560 C C . SER A 1 13 ? 35.230 -2.585 -7.597 1.00 4.04 13 SER A C 8
ATOM 10561 O O . SER A 1 13 ? 35.980 -2.135 -8.465 1.00 44.31 13 SER A O 8
ATOM 10569 N N . SER A 1 14 ? 34.184 -3.348 -7.874 1.00 10.51 14 SER A N 8
ATOM 10570 C CA . SER A 1 14 ? 33.840 -3.702 -9.240 1.00 34.30 14 SER A CA 8
ATOM 10571 C C . SER A 1 14 ? 33.131 -2.540 -9.926 1.00 35.42 14 SER A C 8
ATOM 10572 O O . SER A 1 14 ? 32.108 -2.056 -9.444 1.00 2.55 14 SER A O 8
ATOM 10580 N N . PRO A 1 15 ? 33.672 -2.070 -11.061 1.00 43.23 15 PRO A N 8
ATOM 10581 C CA . PRO A 1 15 ? 33.112 -0.942 -11.812 1.00 53.15 15 PRO A CA 8
ATOM 10582 C C . PRO A 1 15 ? 31.827 -1.305 -12.560 1.00 43.11 15 PRO A C 8
ATOM 10583 O O . PRO A 1 15 ? 31.337 -0.528 -13.381 1.00 11.24 15 PRO A O 8
ATOM 10594 N N . VAL A 1 16 ? 31.281 -2.478 -12.266 1.00 73.43 16 VAL A N 8
ATOM 10595 C CA . VAL A 1 16 ? 30.068 -2.952 -12.919 1.00 41.52 16 VAL A CA 8
ATOM 10596 C C . VAL A 1 16 ? 28.851 -2.177 -12.426 1.00 20.23 16 VAL A C 8
ATOM 10597 O O . VAL A 1 16 ? 28.265 -2.519 -11.400 1.00 31.41 16 VAL A O 8
ATOM 10610 N N . ASN A 1 17 ? 28.521 -1.096 -13.138 1.00 45.13 17 ASN A N 8
ATOM 10611 C CA . ASN A 1 17 ? 27.331 -0.282 -12.848 1.00 33.31 17 ASN A CA 8
ATOM 10612 C C . ASN A 1 17 ? 27.467 0.452 -11.515 1.00 70.00 17 ASN A C 8
ATOM 10613 O O . ASN A 1 17 ? 26.562 1.171 -11.094 1.00 60.40 17 ASN A O 8
ATOM 10624 N N . ASN A 1 18 ? 28.607 0.271 -10.862 1.00 43.01 18 ASN A N 8
ATOM 10625 C CA . ASN A 1 18 ? 28.865 0.888 -9.570 1.00 44.13 18 ASN A CA 8
ATOM 10626 C C . ASN A 1 18 ? 29.006 2.396 -9.719 1.00 4.42 18 ASN A C 8
ATOM 10627 O O . ASN A 1 18 ? 28.146 3.162 -9.282 1.00 63.40 18 ASN A O 8
ATOM 10638 N N . GLN A 1 19 ? 30.093 2.814 -10.344 1.00 34.42 19 GLN A N 8
ATOM 10639 C CA . GLN A 1 19 ? 30.344 4.229 -10.565 1.00 34.43 19 GLN A CA 8
ATOM 10640 C C . GLN A 1 19 ? 30.656 4.504 -12.033 1.00 51.44 19 GLN A C 8
ATOM 10641 O O . GLN A 1 19 ? 30.015 5.342 -12.660 1.00 24.41 19 GLN A O 8
ATOM 10655 N N . GLY A 1 20 ? 31.632 3.789 -12.575 1.00 43.22 20 GLY A N 8
ATOM 10656 C CA . GLY A 1 20 ? 31.997 3.961 -13.966 1.00 20.23 20 GLY A CA 8
ATOM 10657 C C . GLY A 1 20 ? 33.470 3.706 -14.195 1.00 14.50 20 GLY A C 8
ATOM 10658 O O . GLY A 1 20 ? 34.165 3.223 -13.299 1.00 65.40 20 GLY A O 8
ATOM 10662 N N . GLU A 1 21 ? 33.943 4.023 -15.390 1.00 70.43 21 GLU A N 8
ATOM 10663 C CA . GLU A 1 21 ? 35.348 3.853 -15.724 1.00 25.21 21 GLU A CA 8
ATOM 10664 C C . GLU A 1 21 ? 36.065 5.195 -15.681 1.00 22.33 21 GLU A C 8
ATOM 10665 O O . GLU A 1 21 ? 35.776 6.093 -16.476 1.00 73.10 21 GLU A O 8
ATOM 10677 N N . HIS A 1 22 ? 36.983 5.328 -14.736 1.00 3.23 22 HIS A N 8
ATOM 10678 C CA . HIS A 1 22 ? 37.743 6.557 -14.567 1.00 12.43 22 HIS A CA 8
ATOM 10679 C C . HIS A 1 22 ? 38.673 6.793 -15.742 1.00 51.25 22 HIS A C 8
ATOM 10680 O O . HIS A 1 22 ? 39.458 5.922 -16.119 1.00 12.05 22 HIS A O 8
ATOM 10695 N N . ILE A 1 23 ? 38.569 7.975 -16.319 1.00 0.22 23 ILE A N 8
ATOM 10696 C CA . ILE A 1 23 ? 39.430 8.372 -17.418 1.00 11.25 23 ILE A CA 8
ATOM 10697 C C . ILE A 1 23 ? 40.287 9.559 -16.973 1.00 22.25 23 ILE A C 8
ATOM 10698 O O . ILE A 1 23 ? 39.995 10.191 -15.963 1.00 42.51 23 ILE A O 8
ATOM 10714 N N . GLN A 1 24 ? 41.333 9.836 -17.722 1.00 71.43 24 GLN A N 8
ATOM 10715 C CA . GLN A 1 24 ? 42.261 10.920 -17.443 1.00 11.44 24 GLN A CA 8
ATOM 10716 C C . GLN A 1 24 ? 42.874 11.416 -18.742 1.00 52.41 24 GLN A C 8
ATOM 10717 O O . GLN A 1 24 ? 43.567 10.667 -19.432 1.00 4.25 24 GLN A O 8
ATOM 10731 N N . VAL A 1 25 ? 42.600 12.661 -19.078 1.00 72.33 25 VAL A N 8
ATOM 10732 C CA . VAL A 1 25 ? 43.185 13.280 -20.254 1.00 2.21 25 VAL A CA 8
ATOM 10733 C C . VAL A 1 25 ? 44.126 14.392 -19.818 1.00 52.41 25 VAL A C 8
ATOM 10734 O O . VAL A 1 25 ? 44.296 14.630 -18.623 1.00 50.52 25 VAL A O 8
ATOM 10747 N N . LYS A 1 26 ? 44.729 15.071 -20.772 1.00 74.44 26 LYS A N 8
ATOM 10748 C CA . LYS A 1 26 ? 45.584 16.205 -20.465 1.00 34.43 26 LYS A CA 8
ATOM 10749 C C . LYS A 1 26 ? 45.464 17.269 -21.528 1.00 4.33 26 LYS A C 8
ATOM 10750 O O . LYS A 1 26 ? 45.863 17.066 -22.668 1.00 44.10 26 LYS A O 8
ATOM 10769 N N . VAL A 1 27 ? 44.937 18.414 -21.152 1.00 15.45 27 VAL A N 8
ATOM 10770 C CA . VAL A 1 27 ? 44.790 19.490 -22.073 1.00 72.53 27 VAL A CA 8
ATOM 10771 C C . VAL A 1 27 ? 46.014 20.362 -21.935 1.00 72.32 27 VAL A C 8
ATOM 10772 O O . VAL A 1 27 ? 46.105 21.189 -21.023 1.00 14.32 27 VAL A O 8
ATOM 10785 N N . ARG A 1 28 ? 46.994 20.111 -22.792 1.00 64.53 28 ARG A N 8
ATOM 10786 C CA . ARG A 1 28 ? 48.203 20.887 -22.769 1.00 65.22 28 ARG A CA 8
ATOM 10787 C C . ARG A 1 28 ? 47.866 22.257 -23.250 1.00 63.41 28 ARG A C 8
ATOM 10788 O O . ARG A 1 28 ? 47.596 22.474 -24.436 1.00 71.22 28 ARG A O 8
ATOM 10809 N N . SER A 1 29 ? 47.820 23.169 -22.313 1.00 62.33 29 SER A N 8
ATOM 10810 C CA . SER A 1 29 ? 47.542 24.536 -22.644 1.00 61.53 29 SER A CA 8
ATOM 10811 C C . SER A 1 29 ? 48.612 25.039 -23.628 1.00 72.53 29 SER A C 8
ATOM 10812 O O . SER A 1 29 ? 49.680 24.421 -23.738 1.00 31.23 29 SER A O 8
ATOM 10820 N N . PRO A 1 30 ? 48.376 26.160 -24.341 1.00 15.42 30 PRO A N 8
ATOM 10821 C CA . PRO A 1 30 ? 49.298 26.654 -25.387 1.00 23.11 30 PRO A CA 8
ATOM 10822 C C . PRO A 1 30 ? 50.652 27.139 -24.841 1.00 5.11 30 PRO A C 8
ATOM 10823 O O . PRO A 1 30 ? 51.313 27.986 -25.445 1.00 72.52 30 PRO A O 8
ATOM 10834 N N . ASP A 1 31 ? 51.071 26.572 -23.720 1.00 62.14 31 ASP A N 8
ATOM 10835 C CA . ASP A 1 31 ? 52.318 26.951 -23.075 1.00 43.34 31 ASP A CA 8
ATOM 10836 C C . ASP A 1 31 ? 53.148 25.719 -22.746 1.00 13.04 31 ASP A C 8
ATOM 10837 O O . ASP A 1 31 ? 54.372 25.784 -22.634 1.00 21.24 31 ASP A O 8
ATOM 10846 N N . GLY A 1 32 ? 52.480 24.586 -22.618 1.00 1.23 32 GLY A N 8
ATOM 10847 C CA . GLY A 1 32 ? 53.155 23.380 -22.200 1.00 64.22 32 GLY A CA 8
ATOM 10848 C C . GLY A 1 32 ? 52.699 22.950 -20.829 1.00 54.14 32 GLY A C 8
ATOM 10849 O O . GLY A 1 32 ? 53.067 21.877 -20.348 1.00 43.15 32 GLY A O 8
ATOM 10853 N N . ALA A 1 33 ? 51.906 23.805 -20.190 1.00 1.31 33 ALA A N 8
ATOM 10854 C CA . ALA A 1 33 ? 51.281 23.465 -18.925 1.00 44.21 33 ALA A CA 8
ATOM 10855 C C . ALA A 1 33 ? 50.191 22.435 -19.168 1.00 14.20 33 ALA A C 8
ATOM 10856 O O . ALA A 1 33 ? 49.041 22.772 -19.464 1.00 2.30 33 ALA A O 8
ATOM 10863 N N . GLU A 1 34 ? 50.582 21.180 -19.094 1.00 63.03 34 GLU A N 8
ATOM 10864 C CA . GLU A 1 34 ? 49.701 20.079 -19.408 1.00 51.32 34 GLU A CA 8
ATOM 10865 C C . GLU A 1 34 ? 49.146 19.484 -18.121 1.00 22.55 34 GLU A C 8
ATOM 10866 O O . GLU A 1 34 ? 49.831 18.746 -17.412 1.00 43.25 34 GLU A O 8
ATOM 10878 N N . VAL A 1 35 ? 47.906 19.824 -17.816 1.00 72.24 35 VAL A N 8
ATOM 10879 C CA . VAL A 1 35 ? 47.299 19.419 -16.561 1.00 1.04 35 VAL A CA 8
ATOM 10880 C C . VAL A 1 35 ? 46.361 18.248 -16.792 1.00 15.44 35 VAL A C 8
ATOM 10881 O O . VAL A 1 35 ? 45.527 18.280 -17.700 1.00 34.34 35 VAL A O 8
ATOM 10894 N N . PHE A 1 36 ? 46.522 17.206 -15.988 1.00 22.41 36 PHE A N 8
ATOM 10895 C CA . PHE A 1 36 ? 45.694 16.022 -16.109 1.00 15.50 36 PHE A CA 8
ATOM 10896 C C . PHE A 1 36 ? 44.280 16.309 -15.633 1.00 3.00 36 PHE A C 8
ATOM 10897 O O . PHE A 1 36 ? 44.059 16.743 -14.503 1.00 12.52 36 PHE A O 8
ATOM 10914 N N . PHE A 1 37 ? 43.331 16.086 -16.518 1.00 25.01 37 PHE A N 8
ATOM 10915 C CA . PHE A 1 37 ? 41.938 16.315 -16.219 1.00 62.04 37 PHE A CA 8
ATOM 10916 C C . PHE A 1 37 ? 41.208 14.996 -16.393 1.00 14.13 37 PHE A C 8
ATOM 10917 O O . PHE A 1 37 ? 41.339 14.344 -17.423 1.00 31.45 37 PHE A O 8
ATOM 10934 N N . LYS A 1 38 ? 40.446 14.598 -15.401 1.00 43.23 38 LYS A N 8
ATOM 10935 C CA . LYS A 1 38 ? 39.963 13.233 -15.350 1.00 35.22 38 LYS A CA 8
ATOM 10936 C C . LYS A 1 38 ? 38.498 13.164 -15.716 1.00 51.03 38 LYS A C 8
ATOM 10937 O O . LYS A 1 38 ? 37.788 14.170 -15.686 1.00 30.24 38 LYS A O 8
ATOM 10956 N N . ILE A 1 39 ? 38.053 11.972 -16.045 1.00 41.44 39 ILE A N 8
ATOM 10957 C CA . ILE A 1 39 ? 36.662 11.733 -16.332 1.00 3.01 39 ILE A CA 8
ATOM 10958 C C . ILE A 1 39 ? 36.095 10.788 -15.275 1.00 15.21 39 ILE A C 8
ATOM 10959 O O . ILE A 1 39 ? 36.730 9.788 -14.932 1.00 30.24 39 ILE A O 8
ATOM 10975 N N . LYS A 1 40 ? 34.918 11.106 -14.754 1.00 5.12 40 LYS A N 8
ATOM 10976 C CA . LYS A 1 40 ? 34.338 10.338 -13.655 1.00 34.14 40 LYS A CA 8
ATOM 10977 C C . LYS A 1 40 ? 33.416 9.262 -14.209 1.00 65.10 40 LYS A C 8
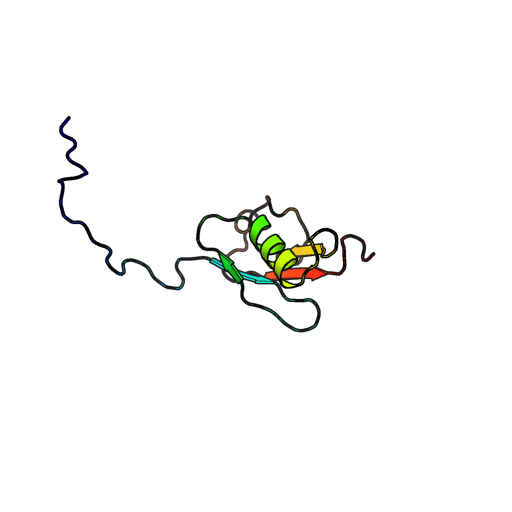ATOM 10978 O O . LYS A 1 40 ? 33.792 8.092 -14.284 1.00 60.22 40 LYS A O 8
ATOM 10997 N N . ARG A 1 41 ? 32.212 9.658 -14.592 1.00 61.11 41 ARG A N 8
ATOM 10998 C CA . ARG A 1 41 ? 31.371 8.816 -15.421 1.00 55.41 41 ARG A CA 8
ATOM 10999 C C . ARG A 1 41 ? 31.545 9.282 -16.850 1.00 11.40 41 ARG A C 8
ATOM 11000 O O . ARG A 1 41 ? 32.149 10.336 -17.068 1.00 73.11 41 ARG A O 8
ATOM 11021 N N . LYS A 1 42 ? 31.034 8.528 -17.814 1.00 54.02 42 LYS A N 8
ATOM 11022 C CA . LYS A 1 42 ? 31.191 8.888 -19.219 1.00 62.15 42 LYS A CA 8
ATOM 11023 C C . LYS A 1 42 ? 30.682 10.298 -19.468 1.00 3.33 42 LYS A C 8
ATOM 11024 O O . LYS A 1 42 ? 29.476 10.542 -19.542 1.00 72.44 42 LYS A O 8
ATOM 11043 N N . THR A 1 43 ? 31.614 11.222 -19.564 1.00 11.20 43 THR A N 8
ATOM 11044 C CA . THR A 1 43 ? 31.301 12.591 -19.874 1.00 30.45 43 THR A CA 8
ATOM 11045 C C . THR A 1 43 ? 32.055 13.020 -21.115 1.00 71.22 43 THR A C 8
ATOM 11046 O O . THR A 1 43 ? 33.285 12.991 -21.147 1.00 12.31 43 THR A O 8
ATOM 11057 N N . LYS A 1 44 ? 31.284 13.329 -22.150 1.00 62.32 44 LYS A N 8
ATOM 11058 C CA . LYS A 1 44 ? 31.803 13.821 -23.427 1.00 25.23 44 LYS A CA 8
ATOM 11059 C C . LYS A 1 44 ? 33.013 14.741 -23.238 1.00 4.31 44 LYS A C 8
ATOM 11060 O O . LYS A 1 44 ? 33.001 15.652 -22.406 1.00 45.53 44 LYS A O 8
ATOM 11079 N N . LEU A 1 45 ? 34.039 14.495 -24.052 1.00 35.14 45 LEU A N 8
ATOM 11080 C CA . LEU A 1 45 ? 35.374 15.082 -23.875 1.00 14.24 45 LEU A CA 8
ATOM 11081 C C . LEU A 1 45 ? 35.364 16.607 -23.855 1.00 21.03 45 LEU A C 8
ATOM 11082 O O . LEU A 1 45 ? 36.297 17.228 -23.348 1.00 72.43 45 LEU A O 8
ATOM 11098 N N . GLU A 1 46 ? 34.315 17.204 -24.391 1.00 23.02 46 GLU A N 8
ATOM 11099 C CA . GLU A 1 46 ? 34.271 18.648 -24.562 1.00 4.12 46 GLU A CA 8
ATOM 11100 C C . GLU A 1 46 ? 34.259 19.386 -23.223 1.00 12.14 46 GLU A C 8
ATOM 11101 O O . GLU A 1 46 ? 34.701 20.526 -23.137 1.00 22.14 46 GLU A O 8
ATOM 11113 N N . LYS A 1 47 ? 33.794 18.728 -22.171 1.00 62.41 47 LYS A N 8
ATOM 11114 C CA . LYS A 1 47 ? 33.751 19.358 -20.857 1.00 33.34 47 LYS A CA 8
ATOM 11115 C C . LYS A 1 47 ? 35.163 19.512 -20.291 1.00 42.22 47 LYS A C 8
ATOM 11116 O O . LYS A 1 47 ? 35.443 20.444 -19.539 1.00 54.00 47 LYS A O 8
ATOM 11135 N N . LEU A 1 48 ? 36.053 18.605 -20.689 1.00 14.11 48 LEU A N 8
ATOM 11136 C CA . LEU A 1 48 ? 37.420 18.567 -20.178 1.00 44.42 48 LEU A CA 8
ATOM 11137 C C . LEU A 1 48 ? 38.158 19.869 -20.460 1.00 0.14 48 LEU A C 8
ATOM 11138 O O . LEU A 1 48 ? 38.898 20.358 -19.609 1.00 70.35 48 LEU A O 8
ATOM 11154 N N . MET A 1 49 ? 37.951 20.450 -21.638 1.00 43.23 49 MET A N 8
ATOM 11155 C CA . MET A 1 49 ? 38.622 21.699 -21.956 1.00 60.12 49 MET A CA 8
ATOM 11156 C C . MET A 1 49 ? 37.740 22.902 -21.628 1.00 53.42 49 MET A C 8
ATOM 11157 O O . MET A 1 49 ? 38.256 23.988 -21.380 1.00 5.35 49 MET A O 8
ATOM 11171 N N . GLU A 1 50 ? 36.417 22.719 -21.589 1.00 62.40 50 GLU A N 8
ATOM 11172 C CA . GLU A 1 50 ? 35.523 23.848 -21.323 1.00 61.02 50 GLU A CA 8
ATOM 11173 C C . GLU A 1 50 ? 35.587 24.263 -19.860 1.00 64.22 50 GLU A C 8
ATOM 11174 O O . GLU A 1 50 ? 35.540 25.453 -19.545 1.00 60.03 50 GLU A O 8
ATOM 11186 N N . VAL A 1 51 ? 35.703 23.285 -18.968 1.00 23.21 51 VAL A N 8
ATOM 11187 C CA . VAL A 1 51 ? 35.869 23.581 -17.548 1.00 24.13 51 VAL A CA 8
ATOM 11188 C C . VAL A 1 51 ? 37.191 24.316 -17.331 1.00 13.12 51 VAL A C 8
ATOM 11189 O O . VAL A 1 51 ? 37.355 25.078 -16.378 1.00 53.21 51 VAL A O 8
ATOM 11202 N N . TYR A 1 52 ? 38.119 24.095 -18.251 1.00 25.31 52 TYR A N 8
ATOM 11203 C CA . TYR A 1 52 ? 39.398 24.781 -18.233 1.00 60.25 52 TYR A CA 8
ATOM 11204 C C . TYR A 1 52 ? 39.264 26.173 -18.856 1.00 22.34 52 TYR A C 8
ATOM 11205 O O . TYR A 1 52 ? 39.924 27.117 -18.415 1.00 70.03 52 TYR A O 8
ATOM 11223 N N . CYS A 1 53 ? 38.406 26.297 -19.873 1.00 62.33 53 CYS A N 8
ATOM 11224 C CA . CYS A 1 53 ? 38.104 27.587 -20.477 1.00 41.30 53 CYS A CA 8
ATOM 11225 C C . CYS A 1 53 ? 37.657 28.597 -19.424 1.00 4.33 53 CYS A C 8
ATOM 11226 O O . CYS A 1 53 ? 38.262 29.659 -19.256 1.00 34.34 53 CYS A O 8
ATOM 11234 N N . ASN A 1 54 ? 36.608 28.239 -18.696 1.00 31.24 54 ASN A N 8
ATOM 11235 C CA . ASN A 1 54 ? 36.034 29.120 -17.687 1.00 23.21 54 ASN A CA 8
ATOM 11236 C C . ASN A 1 54 ? 36.987 29.292 -16.504 1.00 50.15 54 ASN A C 8
ATOM 11237 O O . ASN A 1 54 ? 36.893 30.261 -15.751 1.00 44.41 54 ASN A O 8
ATOM 11248 N N . ARG A 1 55 ? 37.921 28.359 -16.367 1.00 12.20 55 ARG A N 8
ATOM 11249 C CA . ARG A 1 55 ? 38.859 28.367 -15.256 1.00 42.42 55 ARG A CA 8
ATOM 11250 C C . ARG A 1 55 ? 39.802 29.563 -15.334 1.00 32.14 55 ARG A C 8
ATOM 11251 O O . ARG A 1 55 ? 40.017 30.256 -14.341 1.00 34.11 55 ARG A O 8
ATOM 11272 N N . LEU A 1 56 ? 40.360 29.814 -16.514 1.00 75.42 56 LEU A N 8
ATOM 11273 C CA . LEU A 1 56 ? 41.308 30.912 -16.675 1.00 60.21 56 LEU A CA 8
ATOM 11274 C C . LEU A 1 56 ? 40.645 32.159 -17.261 1.00 22.05 56 LEU A C 8
ATOM 11275 O O . LEU A 1 56 ? 41.243 33.233 -17.280 1.00 73.52 56 LEU A O 8
ATOM 11291 N N . GLY A 1 57 ? 39.416 32.012 -17.742 1.00 1.41 57 GLY A N 8
ATOM 11292 C CA . GLY A 1 57 ? 38.661 33.166 -18.203 1.00 43.53 57 GLY A CA 8
ATOM 11293 C C . GLY A 1 57 ? 38.750 33.388 -19.702 1.00 60.04 57 GLY A C 8
ATOM 11294 O O . GLY A 1 57 ? 38.679 34.526 -20.171 1.00 13.12 57 GLY A O 8
ATOM 11298 N N . GLN A 1 58 ? 38.919 32.310 -20.450 1.00 5.23 58 GLN A N 8
ATOM 11299 C CA . GLN A 1 58 ? 38.922 32.372 -21.905 1.00 75.33 58 GLN A CA 8
ATOM 11300 C C . GLN A 1 58 ? 38.410 31.048 -22.454 1.00 45.23 58 GLN A C 8
ATOM 11301 O O . GLN A 1 58 ? 38.900 29.986 -22.077 1.00 23.22 58 GLN A O 8
ATOM 11315 N N . SER A 1 59 ? 37.439 31.109 -23.351 1.00 14.32 59 SER A N 8
ATOM 11316 C CA . SER A 1 59 ? 36.719 29.916 -23.761 1.00 21.14 59 SER A CA 8
ATOM 11317 C C . SER A 1 59 ? 37.328 29.244 -24.999 1.00 30.15 59 SER A C 8
ATOM 11318 O O . SER A 1 59 ? 38.288 29.739 -25.589 1.00 21.13 59 SER A O 8
ATOM 11326 N N . MET A 1 60 ? 36.727 28.124 -25.396 1.00 4.23 60 MET A N 8
ATOM 11327 C CA . MET A 1 60 ? 37.352 27.171 -26.314 1.00 54.32 60 MET A CA 8
ATOM 11328 C C . MET A 1 60 ? 37.350 27.624 -27.782 1.00 62.24 60 MET A C 8
ATOM 11329 O O . MET A 1 60 ? 38.036 27.032 -28.614 1.00 52.30 60 MET A O 8
ATOM 11343 N N . GLU A 1 61 ? 36.574 28.640 -28.125 1.00 23.42 61 GLU A N 8
ATOM 11344 C CA . GLU A 1 61 ? 36.673 29.217 -29.461 1.00 74.42 61 GLU A CA 8
ATOM 11345 C C . GLU A 1 61 ? 37.870 30.166 -29.524 1.00 75.51 61 GLU A C 8
ATOM 11346 O O . GLU A 1 61 ? 38.250 30.638 -30.594 1.00 20.42 61 GLU A O 8
ATOM 11358 N N . ALA A 1 62 ? 38.455 30.433 -28.358 1.00 52.12 62 ALA A N 8
ATOM 11359 C CA . ALA A 1 62 ? 39.660 31.239 -28.250 1.00 65.21 62 ALA A CA 8
ATOM 11360 C C . ALA A 1 62 ? 40.849 30.353 -27.880 1.00 34.10 62 ALA A C 8
ATOM 11361 O O . ALA A 1 62 ? 42.002 30.714 -28.105 1.00 64.00 62 ALA A O 8
ATOM 11368 N N . VAL A 1 63 ? 40.557 29.201 -27.289 1.00 73.13 63 VAL A N 8
ATOM 11369 C CA . VAL A 1 63 ? 41.542 28.135 -27.139 1.00 24.42 63 VAL A CA 8
ATOM 11370 C C . VAL A 1 63 ? 40.956 26.828 -27.667 1.00 55.34 63 VAL A C 8
ATOM 11371 O O . VAL A 1 63 ? 40.168 26.163 -26.998 1.00 73.14 63 VAL A O 8
ATOM 11384 N N . ARG A 1 64 ? 41.355 26.466 -28.875 1.00 62.12 64 ARG A N 8
ATOM 11385 C CA . ARG A 1 64 ? 40.712 25.385 -29.598 1.00 22.32 64 ARG A CA 8
ATOM 11386 C C . ARG A 1 64 ? 41.269 24.034 -29.185 1.00 10.41 64 ARG A C 8
ATOM 11387 O O . ARG A 1 64 ? 42.438 23.913 -28.828 1.00 51.14 64 ARG A O 8
ATOM 11408 N N . PHE A 1 65 ? 40.418 23.027 -29.258 1.00 1.01 65 PHE A N 8
ATOM 11409 C CA . PHE A 1 65 ? 40.756 21.692 -28.804 1.00 71.14 65 PHE A CA 8
ATOM 11410 C C . PHE A 1 65 ? 41.266 20.814 -29.943 1.00 51.04 65 PHE A C 8
ATOM 11411 O O . PHE A 1 65 ? 40.505 20.363 -30.799 1.00 10.13 65 PHE A O 8
ATOM 11428 N N . LEU A 1 66 ? 42.576 20.610 -29.963 1.00 3.44 66 LEU A N 8
ATOM 11429 C CA . LEU A 1 66 ? 43.202 19.672 -30.886 1.00 54.44 66 LEU A CA 8
ATOM 11430 C C . LEU A 1 66 ? 43.482 18.371 -30.155 1.00 3.34 66 LEU A C 8
ATOM 11431 O O . LEU A 1 66 ? 44.037 18.380 -29.065 1.00 63.15 66 LEU A O 8
ATOM 11447 N N . TYR A 1 67 ? 43.115 17.250 -30.746 1.00 31.41 67 TYR A N 8
ATOM 11448 C CA . TYR A 1 67 ? 43.258 15.979 -30.065 1.00 20.11 67 TYR A CA 8
ATOM 11449 C C . TYR A 1 67 ? 44.454 15.209 -30.596 1.00 74.01 67 TYR A C 8
ATOM 11450 O O . TYR A 1 67 ? 44.453 14.744 -31.739 1.00 2.22 67 TYR A O 8
ATOM 11468 N N . ASP A 1 68 ? 45.478 15.100 -29.749 1.00 41.34 68 ASP A N 8
ATOM 11469 C CA . ASP A 1 68 ? 46.756 14.482 -30.117 1.00 70.30 68 ASP A CA 8
ATOM 11470 C C . ASP A 1 68 ? 47.323 15.147 -31.373 1.00 63.40 68 ASP A C 8
A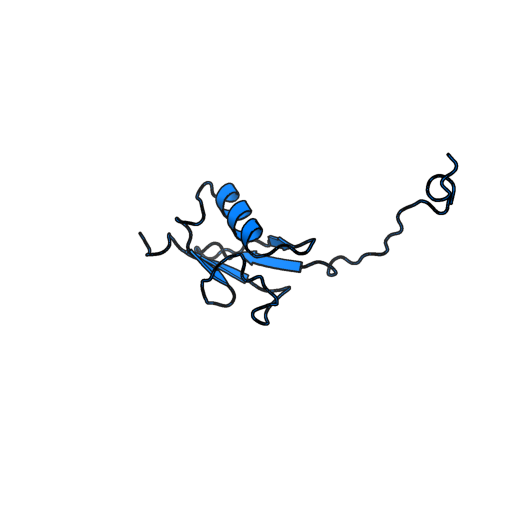TOM 11471 O O . ASP A 1 68 ? 47.919 14.503 -32.235 1.00 15.11 68 ASP A O 8
ATOM 11480 N N . GLY A 1 69 ? 47.128 16.458 -31.461 1.00 73.33 69 GLY A N 8
ATOM 11481 C CA . GLY A 1 69 ? 47.643 17.215 -32.583 1.00 31.22 69 GLY A CA 8
ATOM 11482 C C . GLY A 1 69 ? 46.598 17.475 -33.652 1.00 61.52 69 GLY A C 8
ATOM 11483 O O . GLY A 1 69 ? 46.735 18.411 -34.441 1.00 60.14 69 GLY A O 8
ATOM 11487 N N . ASP A 1 70 ? 45.544 16.668 -33.683 1.00 53.11 70 ASP A N 8
ATOM 11488 C CA . ASP A 1 70 ? 44.511 16.827 -34.699 1.00 72.13 70 ASP A CA 8
ATOM 11489 C C . ASP A 1 70 ? 43.193 17.264 -34.069 1.00 44.24 70 ASP A C 8
ATOM 11490 O O . ASP A 1 70 ? 42.596 16.545 -33.272 1.00 64.30 70 ASP A O 8
ATOM 11499 N N . ARG A 1 71 ? 42.757 18.456 -34.437 1.00 22.42 71 ARG A N 8
ATOM 11500 C CA . ARG A 1 71 ? 41.552 19.064 -33.880 1.00 4.53 71 ARG A CA 8
ATOM 11501 C C . ARG A 1 71 ? 40.277 18.396 -34.388 1.00 73.24 71 ARG A C 8
ATOM 11502 O O . ARG A 1 71 ? 39.987 18.400 -35.583 1.00 53.50 71 ARG A O 8
ATOM 11523 N N . ILE A 1 72 ? 39.523 17.827 -33.461 1.00 75.30 72 ILE A N 8
ATOM 11524 C CA . ILE A 1 72 ? 38.224 17.238 -33.758 1.00 23.12 72 ILE A CA 8
ATOM 11525 C C . ILE A 1 72 ? 37.217 17.721 -32.721 1.00 21.23 72 ILE A C 8
ATOM 11526 O O . ILE A 1 72 ? 37.469 18.705 -32.036 1.00 74.34 72 ILE A O 8
ATOM 11542 N N . HIS A 1 73 ? 36.082 17.049 -32.607 1.00 53.04 73 HIS A N 8
ATOM 11543 C CA . HIS A 1 73 ? 35.106 17.393 -31.578 1.00 43.03 73 HIS A CA 8
ATOM 11544 C C . HIS A 1 73 ? 35.067 16.323 -30.498 1.00 24.44 73 HIS A C 8
ATOM 11545 O O . HIS A 1 73 ? 35.090 15.130 -30.796 1.00 15.32 73 HIS A O 8
ATOM 11560 N N . GLY A 1 74 ? 34.990 16.758 -29.244 1.00 2.32 74 GLY A N 8
ATOM 11561 C CA . GLY A 1 74 ? 34.952 15.829 -28.129 1.00 30.33 74 GLY A CA 8
ATOM 11562 C C . GLY A 1 74 ? 33.648 15.059 -28.067 1.00 45.23 74 GLY A C 8
ATOM 11563 O O . GLY A 1 74 ? 33.517 14.101 -27.301 1.00 50.31 74 GLY A O 8
ATOM 11567 N N . ASP A 1 75 ? 32.682 15.490 -28.873 1.00 32.14 75 ASP A N 8
ATOM 11568 C CA . ASP A 1 75 ? 31.403 14.799 -29.010 1.00 72.23 75 ASP A CA 8
ATOM 11569 C C . ASP A 1 75 ? 31.619 13.358 -29.468 1.00 10.20 75 ASP A C 8
ATOM 11570 O O . ASP A 1 75 ? 30.837 12.465 -29.144 1.00 3.33 75 ASP A O 8
ATOM 11579 N N . ASN A 1 76 ? 32.711 13.143 -30.197 1.00 64.25 76 ASN A N 8
ATOM 11580 C CA . ASN A 1 76 ? 33.038 11.828 -30.741 1.00 64.43 76 ASN A CA 8
ATOM 11581 C C . ASN A 1 76 ? 33.387 10.843 -29.625 1.00 13.52 76 ASN A C 8
ATOM 11582 O O . ASN A 1 76 ? 33.365 9.636 -29.836 1.00 71.25 76 ASN A O 8
ATOM 11593 N N . THR A 1 77 ? 33.698 11.386 -28.442 1.00 21.44 77 THR A N 8
ATOM 11594 C CA . THR A 1 77 ? 34.046 10.611 -27.235 1.00 65.40 77 THR A CA 8
ATOM 11595 C C . THR A 1 77 ? 35.286 9.723 -27.423 1.00 53.35 77 THR A C 8
ATOM 11596 O O . THR A 1 77 ? 35.657 9.356 -28.541 1.00 42.51 77 THR A O 8
ATOM 11607 N N . PRO A 1 78 ? 35.955 9.370 -26.315 1.00 63.14 78 PRO A N 8
ATOM 11608 C CA . PRO A 1 78 ? 37.188 8.582 -26.357 1.00 44.41 78 PRO A CA 8
ATOM 11609 C C . PRO A 1 78 ? 36.934 7.121 -26.726 1.00 73.22 78 PRO A C 8
ATOM 11610 O O . PRO A 1 78 ? 37.639 6.542 -27.555 1.00 62.52 78 PRO A O 8
ATOM 11621 N N . GLU A 1 79 ? 35.895 6.548 -26.128 1.00 53.55 79 GLU A N 8
ATOM 11622 C CA . GLU A 1 79 ? 35.562 5.137 -26.305 1.00 13.34 79 GLU A CA 8
ATOM 11623 C C . GLU A 1 79 ? 35.236 4.805 -27.760 1.00 42.02 79 GLU A C 8
ATOM 11624 O O . GLU A 1 79 ? 35.443 3.676 -28.211 1.00 71.44 79 GLU A O 8
ATOM 11636 N N . GLN A 1 80 ? 34.739 5.792 -28.489 1.00 45.33 80 GLN A N 8
ATOM 11637 C CA . GLN A 1 80 ? 34.302 5.585 -29.862 1.00 74.25 80 GLN A CA 8
ATOM 11638 C C . GLN A 1 80 ? 35.472 5.659 -30.840 1.00 73.11 80 GLN A C 8
ATOM 11639 O O . GLN A 1 80 ? 35.501 4.933 -31.835 1.00 61.03 80 GLN A O 8
ATOM 11653 N N . LEU A 1 81 ? 36.443 6.516 -30.555 1.00 2.24 81 LEU A N 8
ATOM 11654 C CA . LEU A 1 81 ? 37.574 6.686 -31.457 1.00 73.11 81 LEU A CA 8
ATOM 11655 C C . LEU A 1 81 ? 38.693 5.712 -31.106 1.00 31.23 81 LEU A C 8
ATOM 11656 O O . LEU A 1 81 ? 39.479 5.317 -31.964 1.00 13.32 81 LEU A O 8
ATOM 11672 N N . GLY A 1 82 ? 38.767 5.336 -29.837 1.00 62.20 82 GLY A N 8
ATOM 11673 C CA . GLY A 1 82 ? 39.766 4.382 -29.407 1.00 2.54 82 GLY A CA 8
ATOM 11674 C C . GLY A 1 82 ? 40.868 5.050 -28.627 1.00 50.45 82 GLY A C 8
ATOM 11675 O O . GLY A 1 82 ? 41.609 4.394 -27.890 1.00 62.11 82 GLY A O 8
ATOM 11679 N N . ILE A 1 83 ? 40.971 6.359 -28.781 1.00 21.12 83 ILE A N 8
ATOM 11680 C CA . ILE A 1 83 ? 41.926 7.140 -28.019 1.00 62.23 83 ILE A CA 8
ATOM 11681 C C . ILE A 1 83 ? 41.278 7.609 -26.722 1.00 53.32 83 ILE A C 8
ATOM 11682 O O . ILE A 1 83 ? 40.239 8.269 -26.738 1.00 34.30 83 ILE A O 8
ATOM 11698 N N . GLU A 1 84 ? 41.866 7.227 -25.604 1.00 64.03 84 GLU A N 8
ATOM 11699 C CA . GLU A 1 84 ? 41.302 7.543 -24.307 1.00 52.21 84 GLU A CA 8
ATOM 11700 C C . GLU A 1 84 ? 42.391 7.542 -23.241 1.00 4.41 84 GLU A C 8
ATOM 11701 O O . GLU A 1 84 ? 43.560 7.728 -23.582 1.00 32.15 84 GLU A O 8
ATOM 11713 N N . ASP A 1 85 ? 41.992 7.283 -21.983 1.00 34.14 85 ASP A N 8
ATOM 11714 C CA . ASP A 1 85 ? 42.832 7.488 -20.785 1.00 62.20 85 ASP A CA 8
ATOM 11715 C C . ASP A 1 85 ? 44.326 7.511 -21.093 1.00 24.11 85 ASP A C 8
ATOM 11716 O O . ASP A 1 85 ? 44.934 6.485 -21.414 1.00 63.13 85 ASP A O 8
ATOM 11725 N N . GLY A 1 86 ? 44.900 8.695 -20.977 1.00 32.23 86 GLY A N 8
ATOM 11726 C CA . GLY A 1 86 ? 46.305 8.887 -21.264 1.00 42.34 86 GLY A CA 8
ATOM 11727 C C . GLY A 1 86 ? 46.517 9.803 -22.452 1.00 60.32 86 GLY A C 8
ATOM 11728 O O . GLY A 1 86 ? 47.647 10.187 -22.759 1.00 42.55 86 GLY A O 8
ATOM 11732 N N . ASP A 1 87 ? 45.423 10.158 -23.113 1.00 21.12 87 ASP A N 8
ATOM 11733 C CA . ASP A 1 87 ? 45.465 11.030 -24.281 1.00 23.23 87 ASP A CA 8
ATOM 11734 C C . ASP A 1 87 ? 45.646 12.486 -23.866 1.00 62.04 87 ASP A C 8
ATOM 11735 O O . ASP A 1 87 ? 45.579 12.823 -22.681 1.00 50.43 87 ASP A O 8
ATOM 11744 N N . VAL A 1 88 ? 45.885 13.347 -24.846 1.00 40.21 88 VAL A N 8
ATOM 11745 C CA . VAL A 1 88 ? 46.094 14.759 -24.575 1.00 30.05 88 VAL A CA 8
ATOM 11746 C C . VAL A 1 88 ? 45.349 15.635 -25.578 1.00 62.31 88 VAL A C 8
ATOM 11747 O O . VAL A 1 88 ? 45.031 15.214 -26.696 1.00 44.01 88 VAL A O 8
ATOM 11760 N N . ILE A 1 89 ? 45.105 16.864 -25.170 1.00 14.43 89 ILE A N 8
ATOM 11761 C CA . ILE A 1 89 ? 44.395 17.833 -25.982 1.00 51.25 89 ILE A CA 8
ATOM 11762 C C . ILE A 1 89 ? 45.216 19.110 -26.047 1.00 71.31 89 ILE A C 8
ATOM 11763 O O . ILE A 1 89 ? 45.597 19.656 -25.020 1.00 41.13 89 ILE A O 8
ATOM 11779 N N . ASP A 1 90 ? 45.497 19.572 -27.244 1.00 34.30 90 ASP A N 8
ATOM 11780 C CA . ASP A 1 90 ? 46.346 20.737 -27.428 1.00 21.13 90 ASP A CA 8
ATOM 11781 C C . ASP A 1 90 ? 45.489 21.964 -27.660 1.00 54.30 90 ASP A C 8
ATOM 11782 O O . ASP A 1 90 ? 44.620 21.962 -28.536 1.00 1.13 90 ASP A O 8
ATOM 11791 N N . ALA A 1 91 ? 45.713 22.997 -26.864 1.00 30.14 91 ALA A N 8
ATOM 11792 C CA . ALA A 1 91 ? 44.944 24.223 -26.990 1.00 22.54 91 ALA A CA 8
ATOM 11793 C C . ALA A 1 91 ? 45.578 25.176 -27.999 1.00 62.41 91 ALA A C 8
ATOM 11794 O O . ALA A 1 91 ? 46.703 25.644 -27.814 1.00 34.40 91 ALA A O 8
ATOM 11801 N N . MET A 1 92 ? 44.838 25.468 -29.058 1.00 14.35 92 MET A N 8
ATOM 11802 C CA . MET A 1 92 ? 45.295 26.385 -30.097 1.00 13.21 92 MET A CA 8
ATOM 11803 C C . MET A 1 92 ? 44.635 27.748 -29.916 1.00 25.02 92 MET A C 8
ATOM 11804 O O . MET A 1 92 ? 43.526 27.830 -29.400 1.00 71.52 92 MET A O 8
ATOM 11818 N N . VAL A 1 93 ? 45.309 28.814 -30.327 1.00 70.32 93 VAL A N 8
ATOM 11819 C CA . VAL A 1 93 ? 44.726 30.146 -30.246 1.00 3.20 93 VAL A CA 8
ATOM 11820 C C . VAL A 1 93 ? 43.559 30.281 -31.227 1.00 75.10 93 VAL A C 8
ATOM 11821 O O . VAL A 1 93 ? 43.760 30.420 -32.438 1.00 71.31 93 VAL A O 8
ATOM 11834 N N . GLN A 1 94 ? 42.348 30.211 -30.676 1.00 13.31 94 GLN A N 8
ATOM 11835 C CA . GLN A 1 94 ? 41.104 30.278 -31.439 1.00 14.42 94 GLN A CA 8
ATOM 11836 C C . GLN A 1 94 ? 40.971 29.124 -32.427 1.00 61.22 94 GLN A C 8
ATOM 11837 O O . GLN A 1 94 ? 41.844 28.263 -32.529 1.00 71.22 94 GLN A O 8
ATOM 11851 N N . GLN A 1 95 ? 39.861 29.114 -33.148 1.00 34.52 95 GLN A N 8
ATOM 11852 C CA . GLN A 1 95 ? 39.606 28.098 -34.160 1.00 22.53 95 GLN A CA 8
ATOM 11853 C C . GLN A 1 95 ? 40.106 28.572 -35.521 1.00 42.03 95 GLN A C 8
ATOM 11854 O O . GLN A 1 95 ? 39.463 28.341 -36.546 1.00 14.34 95 GLN A O 8
ATOM 11868 N N . THR A 1 96 ? 41.265 29.236 -35.511 1.00 34.55 96 THR A N 8
ATOM 11869 C CA . THR A 1 96 ? 41.863 29.825 -36.712 1.00 5.31 96 THR A CA 8
ATOM 11870 C C . THR A 1 96 ? 41.126 31.102 -37.129 1.00 54.43 96 THR A C 8
ATOM 11871 O O . THR A 1 96 ? 41.744 32.069 -37.570 1.00 61.12 96 THR A O 8
ATOM 11882 N N . GLY A 1 97 ? 39.810 31.102 -36.988 1.00 10.25 97 GLY A N 8
ATOM 11883 C CA . GLY A 1 97 ? 39.034 32.282 -37.289 1.00 53.25 97 GLY A CA 8
ATOM 11884 C C . GLY A 1 97 ? 37.672 31.938 -37.844 1.00 21.24 97 GLY A C 8
ATOM 11885 O O . GLY A 1 97 ? 37.550 31.518 -38.996 1.00 2.44 97 GLY A O 8
ATOM 11889 N N . GLY A 1 98 ? 36.652 32.087 -37.022 1.00 22.14 98 GLY A N 8
ATOM 11890 C CA . GLY A 1 98 ? 35.304 31.847 -37.473 1.00 25.22 98 GLY A CA 8
ATOM 11891 C C . GLY A 1 98 ? 34.352 31.675 -36.319 1.00 14.50 98 GLY A C 8
ATOM 11892 O O . GLY A 1 98 ? 33.326 30.988 -36.485 1.00 31.30 98 GLY A O 8
ATOM 11897 N N . MET A 1 1 ? 48.372 -25.646 -18.135 1.00 22.50 1 MET A N 9
ATOM 11898 C CA . MET A 1 1 ? 49.777 -25.206 -18.323 1.00 4.31 1 MET A CA 9
ATOM 11899 C C . MET A 1 1 ? 49.915 -23.765 -17.844 1.00 31.13 1 MET A C 9
ATOM 11900 O O . MET A 1 1 ? 49.362 -22.848 -18.452 1.00 31.30 1 MET A O 9
ATOM 11916 N N . GLY A 1 2 ? 50.647 -23.568 -16.752 1.00 51.35 2 GLY A N 9
ATOM 11917 C CA . GLY A 1 2 ? 50.652 -22.278 -16.092 1.00 20.12 2 GLY A CA 9
ATOM 11918 C C . GLY A 1 2 ? 49.326 -22.053 -15.401 1.00 3.42 2 GLY A C 9
ATOM 11919 O O . GLY A 1 2 ? 48.620 -21.080 -15.675 1.00 72.34 2 GLY A O 9
ATOM 11923 N N . ASP A 1 3 ? 48.996 -22.966 -14.499 1.00 51.14 3 ASP A N 9
ATOM 11924 C CA . ASP A 1 3 ? 47.641 -23.083 -13.982 1.00 23.31 3 ASP A CA 9
ATOM 11925 C C . ASP A 1 3 ? 47.389 -22.179 -12.782 1.00 50.44 3 ASP A C 9
ATOM 11926 O O . ASP A 1 3 ? 48.265 -21.437 -12.342 1.00 34.31 3 ASP A O 9
ATOM 11935 N N . ASP A 1 4 ? 46.178 -22.287 -12.249 1.00 42.13 4 ASP A N 9
ATOM 11936 C CA . ASP A 1 4 ? 45.699 -21.435 -11.164 1.00 42.23 4 ASP A CA 9
ATOM 11937 C C . ASP A 1 4 ? 46.310 -21.815 -9.819 1.00 41.44 4 ASP A C 9
ATOM 11938 O O . ASP A 1 4 ? 46.178 -21.077 -8.846 1.00 43.45 4 ASP A O 9
ATOM 11947 N N . ASP A 1 5 ? 46.962 -22.976 -9.770 1.00 2.43 5 ASP A N 9
ATOM 11948 C CA . ASP A 1 5 ? 47.521 -23.526 -8.527 1.00 43.12 5 ASP A CA 9
ATOM 11949 C C . ASP A 1 5 ? 48.399 -22.525 -7.774 1.00 43.42 5 ASP A C 9
ATOM 11950 O O . ASP A 1 5 ? 48.538 -22.606 -6.553 1.00 12.20 5 ASP A O 9
ATOM 11959 N N . SER A 1 6 ? 48.989 -21.584 -8.497 1.00 31.21 6 SER A N 9
ATOM 11960 C CA . SER A 1 6 ? 49.869 -20.592 -7.896 1.00 75.43 6 SER A CA 9
ATOM 11961 C C . SER A 1 6 ? 49.088 -19.573 -7.058 1.00 1.51 6 SER A C 9
ATOM 11962 O O . SER A 1 6 ? 49.647 -18.927 -6.173 1.00 15.24 6 SER A O 9
ATOM 11970 N N . ALA A 1 7 ? 47.792 -19.454 -7.320 1.00 34.43 7 ALA A N 9
ATOM 11971 C CA . ALA A 1 7 ? 46.971 -18.414 -6.707 1.00 30.12 7 ALA A CA 9
ATOM 11972 C C . ALA A 1 7 ? 46.197 -18.934 -5.495 1.00 5.25 7 ALA A C 9
ATOM 11973 O O . ALA A 1 7 ? 45.111 -18.439 -5.185 1.00 2.14 7 ALA A O 9
ATOM 11980 N N . VAL A 1 8 ? 46.757 -19.917 -4.801 1.00 43.34 8 VAL A N 9
ATOM 11981 C CA . VAL A 1 8 ? 46.120 -20.454 -3.601 1.00 15.15 8 VAL A CA 9
ATOM 11982 C C . VAL A 1 8 ? 46.274 -19.480 -2.425 1.00 12.31 8 VAL A C 9
ATOM 11983 O O . VAL A 1 8 ? 47.315 -19.425 -1.762 1.00 74.32 8 VAL A O 9
ATOM 11996 N N . ASN A 1 9 ? 45.228 -18.678 -2.216 1.00 73.11 9 ASN A N 9
ATOM 11997 C CA . ASN A 1 9 ? 45.200 -17.629 -1.187 1.00 51.02 9 ASN A CA 9
ATOM 11998 C C . ASN A 1 9 ? 46.343 -16.630 -1.393 1.00 64.13 9 ASN A C 9
ATOM 11999 O O . ASN A 1 9 ? 46.687 -15.851 -0.503 1.00 73.51 9 ASN A O 9
ATOM 12010 N N . ASN A 1 10 ? 46.915 -16.645 -2.586 1.00 43.44 10 ASN A N 9
ATOM 12011 C CA . ASN A 1 10 ? 47.990 -15.729 -2.930 1.00 50.40 10 ASN A CA 9
ATOM 12012 C C . ASN A 1 10 ? 47.414 -14.534 -3.670 1.00 42.40 10 ASN A C 9
ATOM 12013 O O . ASN A 1 10 ? 47.340 -14.528 -4.898 1.00 61.42 10 ASN A O 9
ATOM 12024 N N . ASN A 1 11 ? 46.957 -13.546 -2.919 1.00 64.45 11 ASN A N 9
ATOM 12025 C CA . ASN A 1 11 ? 46.336 -12.373 -3.514 1.00 44.14 11 ASN A CA 9
ATOM 12026 C C . ASN A 1 11 ? 46.792 -11.102 -2.819 1.00 71.32 11 ASN A C 9
ATOM 12027 O O . ASN A 1 11 ? 46.634 -10.953 -1.604 1.00 5.03 11 ASN A O 9
ATOM 12038 N N . GLY A 1 12 ? 47.376 -10.201 -3.592 1.00 2.42 12 GLY A N 9
ATOM 12039 C CA . GLY A 1 12 ? 47.710 -8.889 -3.084 1.00 22.23 12 GLY A CA 9
ATOM 12040 C C . GLY A 1 12 ? 46.676 -7.866 -3.502 1.00 21.04 12 GLY A C 9
ATOM 12041 O O . GLY A 1 12 ? 45.712 -8.206 -4.188 1.00 60.41 12 GLY A O 9
ATOM 12045 N N . SER A 1 13 ? 46.865 -6.620 -3.097 1.00 3.41 13 SER A N 9
ATOM 12046 C CA . SER A 1 13 ? 45.938 -5.559 -3.457 1.00 21.33 13 SER A CA 9
ATOM 12047 C C . SER A 1 13 ? 46.179 -5.101 -4.894 1.00 4.04 13 SER A C 9
ATOM 12048 O O . SER A 1 13 ? 45.239 -5.009 -5.688 1.00 44.31 13 SER A O 9
ATOM 12056 N N . SER A 1 14 ? 47.449 -4.831 -5.208 1.00 10.51 14 SER A N 9
ATOM 12057 C CA . SER A 1 14 ? 47.872 -4.390 -6.538 1.00 34.30 14 SER A CA 9
ATOM 12058 C C . SER A 1 14 ? 47.346 -2.988 -6.861 1.00 35.42 14 SER A C 9
ATOM 12059 O O . SER A 1 14 ? 46.152 -2.794 -7.085 1.00 2.55 14 SER A O 9
ATOM 12067 N N . PRO A 1 15 ? 48.242 -1.985 -6.875 1.00 43.23 15 PRO A N 9
ATOM 12068 C CA . PRO A 1 15 ? 47.891 -0.619 -7.271 1.00 53.15 15 PRO A CA 9
ATOM 12069 C C . PRO A 1 15 ? 47.406 -0.571 -8.716 1.00 43.11 15 PRO A C 9
ATOM 12070 O O . PRO A 1 15 ? 46.551 0.239 -9.080 1.00 11.24 15 PRO A O 9
ATOM 12081 N N . VAL A 1 16 ? 47.950 -1.463 -9.532 1.00 73.43 16 VAL A N 9
ATOM 12082 C CA . VAL A 1 16 ? 47.539 -1.591 -10.917 1.00 41.52 16 VAL A CA 9
ATOM 12083 C C . VAL A 1 16 ? 46.268 -2.429 -11.008 1.00 20.23 16 VAL A C 9
ATOM 12084 O O . VAL A 1 16 ? 46.192 -3.520 -10.439 1.00 31.41 16 VAL A O 9
ATOM 12097 N N . ASN A 1 17 ? 45.273 -1.912 -11.708 1.00 45.13 17 ASN A N 9
ATOM 12098 C CA . ASN A 1 17 ? 44.008 -2.611 -11.870 1.00 33.31 17 ASN A CA 9
ATOM 12099 C C . ASN A 1 17 ? 43.432 -2.329 -13.250 1.00 70.00 17 ASN A C 9
ATOM 12100 O O . ASN A 1 17 ? 43.506 -1.206 -13.746 1.00 60.40 17 ASN A O 9
ATOM 12111 N N . ASN A 1 18 ? 42.875 -3.355 -13.872 1.00 43.01 18 ASN A N 9
ATOM 12112 C CA . ASN A 1 18 ? 42.359 -3.241 -15.232 1.00 44.13 18 ASN A CA 9
ATOM 12113 C C . ASN A 1 18 ? 40.844 -3.055 -15.236 1.00 4.42 18 ASN A C 9
ATOM 12114 O O . ASN A 1 18 ? 40.173 -3.331 -16.227 1.00 63.40 18 ASN A O 9
ATOM 12125 N N . GLN A 1 19 ? 40.318 -2.553 -14.129 1.00 34.42 19 GLN A N 9
ATOM 12126 C CA . GLN A 1 19 ? 38.888 -2.302 -14.002 1.00 34.43 19 GLN A CA 9
ATOM 12127 C C . GLN A 1 19 ? 38.607 -0.811 -14.174 1.00 51.44 19 GLN A C 9
ATOM 12128 O O . GLN A 1 19 ? 37.618 -0.293 -13.655 1.00 24.41 19 GLN A O 9
ATOM 12142 N N . GLY A 1 20 ? 39.492 -0.145 -14.919 1.00 43.22 20 GLY A N 9
ATOM 12143 C CA . GLY A 1 20 ? 39.443 1.302 -15.089 1.00 20.23 20 GLY A CA 9
ATOM 12144 C C . GLY A 1 20 ? 38.052 1.843 -15.364 1.00 14.50 20 GLY A C 9
ATOM 12145 O O . GLY A 1 20 ? 37.520 1.709 -16.465 1.00 65.40 20 GLY A O 9
ATOM 12149 N N . GLU A 1 21 ? 37.470 2.461 -14.348 1.00 70.43 21 GLU A N 9
ATOM 12150 C CA . GLU A 1 21 ? 36.149 3.050 -14.457 1.00 25.21 21 GLU A CA 9
ATOM 12151 C C . GLU A 1 21 ? 36.277 4.564 -14.572 1.00 22.33 21 GLU A C 9
ATOM 12152 O O . GLU A 1 21 ? 35.342 5.260 -14.964 1.00 73.10 21 GLU A O 9
ATOM 12164 N N . HIS A 1 22 ? 37.452 5.063 -14.214 1.00 3.23 22 HIS A N 9
ATOM 12165 C CA . HIS A 1 22 ? 37.744 6.483 -14.302 1.00 12.43 22 HIS A CA 9
ATOM 12166 C C . HIS A 1 22 ? 38.821 6.729 -15.340 1.00 51.25 22 HIS A C 9
ATOM 12167 O O . HIS A 1 22 ? 39.753 5.937 -15.478 1.00 12.05 22 HIS A O 9
ATOM 12182 N N . ILE A 1 23 ? 38.687 7.826 -16.066 1.00 0.22 23 ILE A N 9
ATOM 12183 C CA . ILE A 1 23 ? 39.609 8.147 -17.144 1.00 11.25 23 ILE A CA 9
ATOM 12184 C C . ILE A 1 23 ? 40.456 9.359 -16.752 1.00 22.25 23 ILE A C 9
ATOM 12185 O O . ILE A 1 23 ? 40.120 10.080 -15.810 1.00 42.51 23 ILE A O 9
ATOM 12201 N N . GLN A 1 24 ? 41.547 9.567 -17.461 1.00 71.43 24 GLN A N 9
ATOM 12202 C CA . GLN A 1 24 ? 42.481 10.639 -17.170 1.00 11.44 24 GLN A CA 9
ATOM 12203 C C . GLN A 1 24 ? 42.907 11.308 -18.467 1.00 52.41 24 GLN A C 9
ATOM 12204 O O . GLN A 1 24 ? 43.385 10.645 -19.386 1.00 4.25 24 GLN A O 9
ATOM 12218 N N . VAL A 1 25 ? 42.736 12.614 -18.532 1.00 72.33 25 VAL A N 9
ATOM 12219 C CA . VAL A 1 25 ? 43.051 13.365 -19.737 1.00 2.21 25 VAL A CA 9
ATOM 12220 C C . VAL A 1 25 ? 43.905 14.581 -19.400 1.00 52.41 25 VAL A C 9
ATOM 12221 O O . VAL A 1 25 ? 43.680 15.251 -18.402 1.00 50.52 25 VAL A O 9
ATOM 12234 N N . LYS A 1 26 ? 44.892 14.860 -20.222 1.00 74.44 26 LYS A N 9
ATOM 12235 C CA . LYS A 1 26 ? 45.731 16.023 -20.004 1.00 34.43 26 LYS A CA 9
ATOM 12236 C C . LYS A 1 26 ? 45.481 17.070 -21.067 1.00 4.33 26 LYS A C 9
ATOM 12237 O O . LYS A 1 26 ? 45.713 16.834 -22.248 1.00 44.10 26 LYS A O 9
ATOM 12256 N N . VAL A 1 27 ? 45.025 18.238 -20.652 1.00 15.45 27 VAL A N 9
ATOM 12257 C CA . VAL A 1 27 ? 44.758 19.292 -21.579 1.00 72.53 27 VAL A CA 9
ATOM 12258 C C . VAL A 1 27 ? 45.983 20.168 -21.627 1.00 72.32 27 VAL A C 9
ATOM 12259 O O . VAL A 1 27 ? 46.281 20.900 -20.681 1.00 14.32 27 VAL A O 9
ATOM 12272 N N . ARG A 1 28 ? 46.729 20.034 -22.704 1.00 64.53 28 ARG A N 9
ATOM 12273 C CA . ARG A 1 28 ? 47.935 20.795 -22.871 1.00 65.22 28 ARG A CA 9
ATOM 12274 C C . ARG A 1 28 ? 47.552 22.227 -23.088 1.00 63.41 28 ARG A C 9
ATOM 12275 O O . ARG A 1 28 ? 46.934 22.575 -24.096 1.00 71.22 28 ARG A O 9
ATOM 12296 N N . SER A 1 29 ? 47.845 23.042 -22.102 1.00 62.33 29 SER A N 9
ATOM 12297 C CA . SER A 1 29 ? 47.570 24.447 -22.220 1.00 61.53 29 SER A CA 9
ATOM 12298 C C . SER A 1 29 ? 48.356 25.004 -23.415 1.00 72.53 29 SER A C 9
ATOM 12299 O O . SER A 1 29 ? 49.339 24.384 -23.837 1.00 31.23 29 SER A O 9
ATOM 12307 N N . PRO A 1 30 ? 47.954 26.166 -23.968 1.00 15.42 30 PRO A N 9
ATOM 12308 C CA . PRO A 1 30 ? 48.555 26.734 -25.198 1.00 23.11 30 PRO A CA 9
ATOM 12309 C C . PRO A 1 30 ? 50.048 27.085 -25.090 1.00 5.11 30 PRO A C 9
ATOM 12310 O O . PRO A 1 30 ? 50.555 27.898 -25.863 1.00 72.52 30 PRO A O 9
ATOM 12321 N N . ASP A 1 31 ? 50.753 26.467 -24.155 1.00 62.14 31 ASP A N 9
ATOM 12322 C CA . ASP A 1 31 ? 52.178 26.710 -23.985 1.00 43.34 31 ASP A CA 9
ATOM 12323 C C . ASP A 1 31 ? 52.944 25.399 -23.884 1.00 13.04 31 ASP A C 9
ATOM 12324 O O . ASP A 1 31 ? 54.135 25.333 -24.196 1.00 21.24 31 ASP A O 9
ATOM 12333 N N . GLY A 1 32 ? 52.253 24.350 -23.473 1.00 1.23 32 GLY A N 9
ATOM 12334 C CA . GLY A 1 32 ? 52.909 23.080 -23.256 1.00 64.22 32 GLY A CA 9
ATOM 12335 C C . GLY A 1 32 ? 52.855 22.652 -21.808 1.00 54.14 32 GLY A C 9
ATOM 12336 O O . GLY A 1 32 ? 53.416 21.625 -21.432 1.00 43.15 32 GLY A O 9
ATOM 12340 N N . ALA A 1 33 ? 52.191 23.448 -20.986 1.00 1.31 33 ALA A N 9
ATOM 12341 C CA . ALA A 1 33 ? 51.980 23.086 -19.597 1.00 44.21 33 ALA A CA 9
ATOM 12342 C C . ALA A 1 33 ? 50.768 22.174 -19.497 1.00 14.20 33 ALA A C 9
ATOM 12343 O O . ALA A 1 33 ? 49.637 22.635 -19.346 1.00 2.30 33 ALA A O 9
ATOM 12350 N N . GLU A 1 34 ? 51.008 20.884 -19.631 1.00 63.03 34 GLU A N 9
ATOM 12351 C CA . GLU A 1 34 ? 49.940 19.909 -19.673 1.00 51.32 34 GLU A CA 9
ATOM 12352 C C . GLU A 1 34 ? 49.494 19.558 -18.262 1.00 22.55 34 GLU A C 9
ATOM 12353 O O . GLU A 1 34 ? 50.254 18.978 -17.488 1.00 43.25 34 GLU A O 9
ATOM 12365 N N . VAL A 1 35 ? 48.268 19.928 -17.928 1.00 72.24 35 VAL A N 9
ATOM 12366 C CA . VAL A 1 35 ? 47.734 19.668 -16.602 1.00 1.04 35 VAL A CA 9
ATOM 12367 C C . VAL A 1 35 ? 46.776 18.486 -16.657 1.00 15.44 35 VAL A C 9
ATOM 12368 O O . VAL A 1 35 ? 45.940 18.394 -17.564 1.00 34.34 35 VAL A O 9
ATOM 12381 N N . PHE A 1 36 ? 46.917 17.573 -15.705 1.00 22.41 36 PHE A N 9
ATOM 12382 C CA . PHE A 1 36 ? 46.131 16.353 -15.707 1.00 15.50 36 PHE A CA 9
ATOM 12383 C C . PHE A 1 36 ? 44.725 16.593 -15.175 1.00 3.00 36 PHE A C 9
ATOM 12384 O O . PHE A 1 36 ? 44.524 17.073 -14.057 1.00 12.52 36 PHE A O 9
ATOM 12401 N N . PHE A 1 37 ? 43.763 16.280 -16.016 1.00 25.01 37 PHE A N 9
ATOM 12402 C CA . PHE A 1 37 ? 42.363 16.349 -15.667 1.00 62.04 37 PHE A CA 9
ATOM 12403 C C . PHE A 1 37 ? 41.792 14.937 -15.748 1.00 14.13 37 PHE A C 9
ATOM 12404 O O . PHE A 1 37 ? 42.493 14.008 -16.152 1.00 31.45 37 PHE A O 9
ATOM 12421 N N . LYS A 1 38 ? 40.549 14.753 -15.357 1.00 43.23 38 LYS A N 9
ATOM 12422 C CA . LYS A 1 38 ? 40.030 13.415 -15.155 1.00 35.22 38 LYS A CA 9
ATOM 12423 C C . LYS A 1 38 ? 38.639 13.272 -15.744 1.00 51.03 38 LYS A C 9
ATOM 12424 O O . LYS A 1 38 ? 37.900 14.251 -15.866 1.00 30.24 38 LYS A O 9
ATOM 12443 N N . ILE A 1 39 ? 38.296 12.049 -16.110 1.00 41.44 39 ILE A N 9
ATOM 12444 C CA . ILE A 1 39 ? 36.963 11.732 -16.577 1.00 3.01 39 ILE A CA 9
ATOM 12445 C C . ILE A 1 39 ? 36.310 10.778 -15.583 1.00 15.21 39 ILE A C 9
ATOM 12446 O O . ILE A 1 39 ? 36.937 9.818 -15.129 1.00 30.24 39 ILE A O 9
ATOM 12462 N N . LYS A 1 40 ? 35.061 11.043 -15.238 1.00 5.12 40 LYS A N 9
ATOM 12463 C CA . LYS A 1 40 ? 34.400 10.308 -14.164 1.00 34.14 40 LYS A CA 9
ATOM 12464 C C . LYS A 1 40 ? 33.065 9.749 -14.634 1.00 65.10 40 LYS A C 9
ATOM 12465 O O . LYS A 1 40 ? 32.834 8.539 -14.589 1.00 60.22 40 LYS A O 9
ATOM 12484 N N . ARG A 1 41 ? 32.188 10.635 -15.076 1.00 61.11 41 ARG A N 9
ATOM 12485 C CA . ARG A 1 41 ? 30.926 10.228 -15.674 1.00 55.41 41 ARG A CA 9
ATOM 12486 C C . ARG A 1 41 ? 31.104 10.200 -17.182 1.00 11.40 41 ARG A C 9
ATOM 12487 O O . ARG A 1 41 ? 32.189 10.526 -17.669 1.00 73.11 41 ARG A O 9
ATOM 12508 N N . LYS A 1 42 ? 30.081 9.809 -17.932 1.00 54.02 42 LYS A N 9
ATOM 12509 C CA . LYS A 1 42 ? 30.169 9.919 -19.380 1.00 62.15 42 LYS A CA 9
ATOM 12510 C C . LYS A 1 42 ? 30.281 11.391 -19.762 1.00 3.33 42 LYS A C 9
ATOM 12511 O O . LYS A 1 42 ? 29.312 12.149 -19.738 1.00 72.44 42 LYS A O 9
ATOM 12530 N N . THR A 1 43 ? 31.495 11.806 -20.051 1.00 11.20 43 THR A N 9
ATOM 12531 C CA . THR A 1 43 ? 31.769 13.193 -20.331 1.00 30.45 43 THR A CA 9
ATOM 12532 C C . THR A 1 43 ? 32.740 13.322 -21.488 1.00 71.22 43 THR A C 9
ATOM 12533 O O . THR A 1 43 ? 33.939 13.084 -21.344 1.00 12.31 43 THR A O 9
ATOM 12544 N N . LYS A 1 44 ? 32.194 13.647 -22.648 1.00 62.32 44 LYS A N 9
ATOM 12545 C CA . LYS A 1 44 ? 32.997 13.860 -23.840 1.00 25.23 44 LYS A CA 9
ATOM 12546 C C . LYS A 1 44 ? 33.847 15.121 -23.715 1.00 4.31 44 LYS A C 9
ATOM 12547 O O . LYS A 1 44 ? 33.829 15.797 -22.684 1.00 45.53 44 LYS A O 9
ATOM 12566 N N . LEU A 1 45 ? 34.568 15.443 -24.785 1.00 35.14 45 LEU A N 9
ATOM 12567 C CA . LEU A 1 45 ? 35.580 16.500 -24.764 1.00 14.24 45 LEU A CA 9
ATOM 12568 C C . LEU A 1 45 ? 35.003 17.835 -24.297 1.00 21.03 45 LEU A C 9
ATOM 12569 O O . LEU A 1 45 ? 35.721 18.659 -23.737 1.00 72.43 45 LEU A O 9
ATOM 12585 N N . GLU A 1 46 ? 33.706 18.028 -24.515 1.00 23.02 46 GLU A N 9
ATOM 12586 C CA . GLU A 1 46 ? 33.033 19.276 -24.164 1.00 4.12 46 GLU A CA 9
ATOM 12587 C C . GLU A 1 46 ? 33.179 19.589 -22.673 1.00 12.14 46 GLU A C 9
ATOM 12588 O O . GLU A 1 46 ? 33.319 20.746 -22.279 1.00 22.14 46 GLU A O 9
ATOM 12600 N N . LYS A 1 47 ? 33.170 18.551 -21.850 1.00 62.41 47 LYS A N 9
ATOM 12601 C CA . LYS A 1 47 ? 33.346 18.709 -20.417 1.00 33.34 47 LYS A CA 9
ATOM 12602 C C . LYS A 1 47 ? 34.779 19.123 -20.103 1.00 42.22 47 LYS A C 9
ATOM 12603 O O . LYS A 1 47 ? 35.018 20.128 -19.437 1.00 54.00 47 LYS A O 9
ATOM 12622 N N . LEU A 1 48 ? 35.721 18.354 -20.626 1.00 14.11 48 LEU A N 9
ATOM 12623 C CA . LEU A 1 48 ? 37.142 18.556 -20.365 1.00 44.42 48 LEU A CA 9
ATOM 12624 C C . LEU A 1 48 ? 37.614 19.913 -20.882 1.00 0.14 48 LEU A C 9
ATOM 12625 O O . LEU A 1 48 ? 38.541 20.508 -20.335 1.00 70.35 48 LEU A O 9
ATOM 12641 N N . MET A 1 49 ? 36.953 20.411 -21.920 1.00 43.23 49 MET A N 9
ATOM 12642 C CA . MET A 1 49 ? 37.360 21.664 -22.541 1.00 60.12 49 MET A CA 9
ATOM 12643 C C . MET A 1 49 ? 36.742 22.863 -21.815 1.00 53.42 49 MET A C 9
ATOM 12644 O O . MET A 1 49 ? 37.402 23.888 -21.641 1.00 5.35 49 MET A O 9
ATOM 12658 N N . GLU A 1 50 ? 35.493 22.724 -21.361 1.00 62.40 50 GLU A N 9
ATOM 12659 C CA . GLU A 1 50 ? 34.800 23.822 -20.681 1.00 61.02 50 GLU A CA 9
ATOM 12660 C C . GLU A 1 50 ? 35.372 24.080 -19.296 1.00 64.22 50 GLU A C 9
ATOM 12661 O O . GLU A 1 50 ? 35.350 25.213 -18.809 1.00 60.03 50 GLU A O 9
ATOM 12673 N N . VAL A 1 51 ? 35.880 23.040 -18.655 1.00 23.21 51 VAL A N 9
ATOM 12674 C CA . VAL A 1 51 ? 36.510 23.204 -17.355 1.00 24.13 51 VAL A CA 9
ATOM 12675 C C . VAL A 1 51 ? 37.733 24.098 -17.487 1.00 13.12 51 VAL A C 9
ATOM 12676 O O . VAL A 1 51 ? 37.998 24.945 -16.633 1.00 53.21 51 VAL A O 9
ATOM 12689 N N . TYR A 1 52 ? 38.453 23.939 -18.587 1.00 25.31 52 TYR A N 9
ATOM 12690 C CA . TYR A 1 52 ? 39.620 24.758 -18.841 1.00 60.25 52 TYR A CA 9
ATOM 12691 C C . TYR A 1 52 ? 39.224 26.131 -19.372 1.00 22.34 52 TYR A C 9
ATOM 12692 O O . TYR A 1 52 ? 39.975 27.090 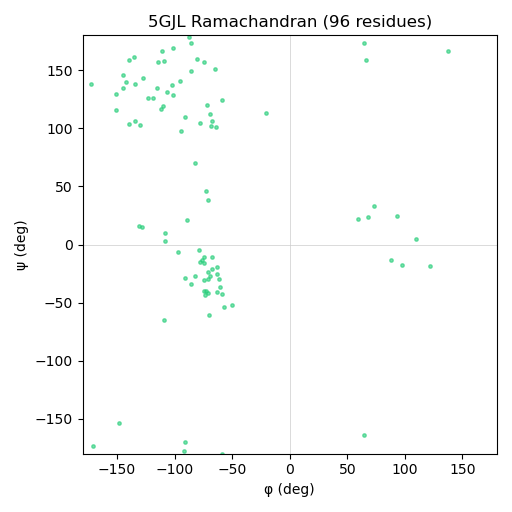-19.215 1.00 70.03 52 TYR A O 9
ATOM 12710 N N . CYS A 1 53 ? 38.046 26.227 -19.992 1.00 62.33 53 CYS A N 9
ATOM 12711 C CA . CYS A 1 53 ? 37.483 27.524 -20.347 1.00 41.30 53 CYS A CA 9
ATOM 12712 C C . CYS A 1 53 ? 37.411 28.412 -19.111 1.00 4.33 53 CYS A C 9
ATOM 12713 O O . CYS A 1 53 ? 37.859 29.559 -19.120 1.00 34.34 53 CYS A O 9
ATOM 12721 N N . ASN A 1 54 ? 36.871 27.852 -18.036 1.00 31.24 54 ASN A N 9
ATOM 12722 C CA . ASN A 1 54 ? 36.758 28.564 -16.769 1.00 23.21 54 ASN A CA 9
ATOM 12723 C C . ASN A 1 54 ? 38.126 28.712 -16.105 1.00 50.15 54 ASN A C 9
ATOM 12724 O O . ASN A 1 54 ? 38.450 29.764 -15.558 1.00 44.41 54 ASN A O 9
ATOM 12735 N N . ARG A 1 55 ? 38.928 27.655 -16.175 1.00 12.20 55 ARG A N 9
ATOM 12736 C CA . ARG A 1 55 ? 40.226 27.622 -15.507 1.00 42.42 55 ARG A CA 9
ATOM 12737 C C . ARG A 1 55 ? 41.196 28.642 -16.106 1.00 32.14 55 ARG A C 9
ATOM 12738 O O . ARG A 1 55 ? 41.865 29.374 -15.378 1.00 34.11 55 ARG A O 9
ATOM 12759 N N . LEU A 1 56 ? 41.260 28.700 -17.427 1.00 75.42 56 LEU A N 9
ATOM 12760 C CA . LEU A 1 56 ? 42.204 29.580 -18.104 1.00 60.21 56 LEU A CA 9
ATOM 12761 C C . LEU A 1 56 ? 41.619 30.972 -18.302 1.00 22.05 56 LEU A C 9
ATOM 12762 O O . LEU A 1 56 ? 42.338 31.914 -18.633 1.00 73.52 56 LEU A O 9
ATOM 12778 N N . GLY A 1 57 ? 40.310 31.095 -18.112 1.00 1.41 57 GLY A N 9
ATOM 12779 C CA . GLY A 1 57 ? 39.654 32.377 -18.288 1.00 43.53 57 GLY A CA 9
ATOM 12780 C C . GLY A 1 57 ? 39.352 32.662 -19.746 1.00 60.04 57 GLY A C 9
ATOM 12781 O O . GLY A 1 57 ? 38.976 33.779 -20.110 1.00 13.12 57 GLY A O 9
ATOM 12785 N N . GLN A 1 58 ? 39.514 31.644 -20.577 1.00 5.23 58 GLN A N 9
ATOM 12786 C CA . GLN A 1 58 ? 39.264 31.763 -22.001 1.00 75.33 58 GLN A CA 9
ATOM 12787 C C . GLN A 1 58 ? 38.438 30.571 -22.460 1.00 45.23 58 GLN A C 9
ATOM 12788 O O . GLN A 1 58 ? 38.781 29.429 -22.165 1.00 23.22 58 GLN A O 9
ATOM 12802 N N . SER A 1 59 ? 37.360 30.832 -23.184 1.00 14.32 59 SER A N 9
ATOM 12803 C CA . SER A 1 59 ? 36.434 29.777 -23.559 1.00 21.14 59 SER A CA 9
ATOM 12804 C C . SER A 1 59 ? 36.895 29.017 -24.800 1.00 30.15 59 SER A C 9
ATOM 12805 O O . SER A 1 59 ? 37.740 29.487 -25.561 1.00 21.13 59 SER A O 9
ATOM 12813 N N . MET A 1 60 ? 36.302 27.848 -25.000 1.00 4.23 60 MET A N 9
ATOM 12814 C CA . MET A 1 60 ? 36.693 26.929 -26.065 1.00 54.32 60 MET A CA 9
ATOM 12815 C C . MET A 1 60 ? 36.386 27.487 -27.456 1.00 62.24 60 MET A C 9
ATOM 12816 O O . MET A 1 60 ? 36.886 26.981 -28.464 1.00 52.30 60 MET A O 9
ATOM 12830 N N . GLU A 1 61 ? 35.553 28.515 -27.516 1.00 23.42 61 GLU A N 9
ATOM 12831 C CA . GLU A 1 61 ? 35.240 29.163 -28.780 1.00 74.42 61 GLU A CA 9
ATOM 12832 C C . GLU A 1 61 ? 36.267 30.254 -29.091 1.00 75.51 61 GLU A C 9
ATOM 12833 O O . GLU A 1 61 ? 36.228 30.876 -30.150 1.00 20.42 61 GLU A O 9
ATOM 12845 N N . ALA A 1 62 ? 37.175 30.473 -28.147 1.00 52.12 62 ALA A N 9
ATOM 12846 C CA . ALA A 1 62 ? 38.249 31.441 -28.288 1.00 65.21 62 ALA A CA 9
ATOM 12847 C C . ALA A 1 62 ? 39.590 30.716 -28.282 1.00 34.10 62 ALA A C 9
ATOM 12848 O O . ALA A 1 62 ? 40.585 31.207 -28.817 1.00 64.00 62 ALA A O 9
ATOM 12855 N N . VAL A 1 63 ? 39.610 29.551 -27.647 1.00 73.13 63 VAL A N 9
ATOM 12856 C CA . VAL A 1 63 ? 40.733 28.633 -27.748 1.00 24.42 63 VAL A CA 9
ATOM 12857 C C . VAL A 1 63 ? 40.235 27.260 -28.193 1.00 55.34 63 VAL A C 9
ATOM 12858 O O . VAL A 1 63 ? 39.447 26.618 -27.503 1.00 73.14 63 VAL A O 9
ATOM 12871 N N . ARG A 1 64 ? 40.692 26.818 -29.355 1.00 62.12 64 ARG A N 9
ATOM 12872 C CA . ARG A 1 64 ? 40.209 25.581 -29.939 1.00 22.32 64 ARG A CA 9
ATOM 12873 C C . ARG A 1 64 ? 41.040 24.418 -29.427 1.00 10.41 64 ARG A C 9
ATOM 12874 O O . ARG A 1 64 ? 42.257 24.528 -29.301 1.00 51.14 64 ARG A O 9
ATOM 12895 N N . PHE A 1 65 ? 40.375 23.317 -29.141 1.00 1.01 65 PHE A N 9
ATOM 12896 C CA . PHE A 1 65 ? 41.036 22.162 -28.565 1.00 71.14 65 PHE A CA 9
ATOM 12897 C C . PHE A 1 65 ? 41.305 21.092 -29.620 1.00 51.04 65 PHE A C 9
ATOM 12898 O O . PHE A 1 65 ? 40.386 20.582 -30.263 1.00 10.13 65 PHE A O 9
ATOM 12915 N N . LEU A 1 66 ? 42.579 20.793 -29.806 1.00 3.44 66 LEU A N 9
ATOM 12916 C CA . LEU A 1 66 ? 43.019 19.716 -30.680 1.00 54.44 66 LEU A CA 9
ATOM 12917 C C . LEU A 1 66 ? 43.336 18.495 -29.831 1.00 3.34 66 LEU A C 9
ATOM 12918 O O . LEU A 1 66 ? 44.127 18.585 -28.900 1.00 63.15 66 LEU A O 9
ATOM 12934 N N . TYR A 1 67 ? 42.766 17.344 -30.142 1.00 31.41 67 TYR A N 9
ATOM 12935 C CA . TYR A 1 67 ? 42.970 16.199 -29.280 1.00 20.11 67 TYR A CA 9
ATOM 12936 C C . TYR A 1 67 ? 44.007 15.265 -29.883 1.00 74.01 67 TYR A C 9
ATOM 12937 O O . TYR A 1 67 ? 43.907 14.859 -31.045 1.00 2.22 67 TYR A O 9
ATOM 12955 N N . ASP A 1 68 ? 45.037 14.985 -29.088 1.00 41.34 68 ASP A N 9
ATOM 12956 C CA . ASP A 1 68 ? 46.192 14.202 -29.529 1.00 70.30 68 ASP A CA 9
ATOM 12957 C C . ASP A 1 68 ? 46.813 14.831 -30.777 1.00 63.40 68 ASP A C 9
ATOM 12958 O O . ASP A 1 68 ? 47.393 14.150 -31.620 1.00 15.11 68 ASP A O 9
ATOM 12967 N N . GLY A 1 69 ? 46.683 16.150 -30.883 1.00 73.33 69 GLY A N 9
ATOM 12968 C CA . GLY A 1 69 ? 47.262 16.867 -32.000 1.00 31.22 69 GLY A CA 9
ATOM 12969 C C . GLY A 1 69 ? 46.286 17.087 -33.141 1.00 61.52 69 GLY A C 9
ATOM 12970 O O . GLY A 1 69 ? 46.646 17.676 -34.160 1.00 60.14 69 GLY A O 9
ATOM 12974 N N . ASP A 1 70 ? 45.050 16.619 -32.991 1.00 53.11 70 ASP A N 9
ATOM 12975 C CA . ASP A 1 70 ? 44.061 16.778 -34.052 1.00 72.13 70 ASP A CA 9
ATOM 12976 C C . ASP A 1 70 ? 42.770 17.397 -33.521 1.00 44.24 70 ASP A C 9
ATOM 12977 O O . ASP A 1 70 ? 42.088 16.825 -32.676 1.00 64.30 70 ASP A O 9
ATOM 12986 N N . ARG A 1 71 ? 42.464 18.583 -34.022 1.00 22.42 71 ARG A N 9
ATOM 12987 C CA . ARG A 1 71 ? 41.253 19.323 -33.656 1.00 4.53 71 ARG A CA 9
ATOM 12988 C C . ARG A 1 71 ? 39.983 18.630 -34.132 1.00 73.24 71 ARG A C 9
ATOM 12989 O O . ARG A 1 71 ? 39.909 18.143 -35.258 1.00 53.50 71 ARG A O 9
ATOM 13010 N N . ILE A 1 72 ? 38.977 18.612 -33.268 1.00 75.30 72 ILE A N 9
ATOM 13011 C CA . ILE A 1 72 ? 37.695 18.014 -33.597 1.00 23.12 72 ILE A CA 9
ATOM 13012 C C . ILE A 1 72 ? 36.627 18.509 -32.618 1.00 21.23 72 ILE A C 9
ATOM 13013 O O . ILE A 1 72 ? 36.954 19.082 -31.578 1.00 74.34 72 ILE A O 9
ATOM 13029 N N . HIS A 1 73 ? 35.359 18.307 -32.961 1.00 53.04 73 HIS A N 9
ATOM 13030 C CA . HIS A 1 73 ? 34.255 18.675 -32.079 1.00 43.03 73 HIS A CA 9
ATOM 13031 C C . HIS A 1 73 ? 34.198 17.753 -30.863 1.00 24.44 73 HIS A C 9
ATOM 13032 O O . HIS A 1 73 ? 34.651 16.607 -30.918 1.00 15.32 73 HIS A O 9
ATOM 13047 N N . GLY A 1 74 ? 33.622 18.254 -29.775 1.00 2.32 74 GLY A N 9
ATOM 13048 C CA . GLY A 1 74 ? 33.657 17.550 -28.504 1.00 30.33 74 GLY A CA 9
ATOM 13049 C C . GLY A 1 74 ? 32.892 16.239 -28.506 1.00 45.23 74 GLY A C 9
ATOM 13050 O O . GLY A 1 74 ? 33.189 15.347 -27.710 1.00 50.31 74 GLY A O 9
ATOM 13054 N N . ASP A 1 75 ? 31.924 16.113 -29.406 1.00 32.14 75 ASP A N 9
ATOM 13055 C CA . ASP A 1 75 ? 31.086 14.915 -29.478 1.00 72.23 75 ASP A CA 9
ATOM 13056 C C . ASP A 1 75 ? 31.816 13.762 -30.161 1.00 10.20 75 ASP A C 9
ATOM 13057 O O . ASP A 1 75 ? 31.245 12.694 -30.365 1.00 3.33 75 ASP A O 9
ATOM 13066 N N . ASN A 1 76 ? 33.082 13.974 -30.505 1.00 64.25 76 ASN A N 9
ATOM 13067 C CA . ASN A 1 76 ? 33.875 12.933 -31.152 1.00 64.43 76 ASN A CA 9
ATOM 13068 C C . ASN A 1 76 ? 34.127 11.780 -30.189 1.00 13.52 76 ASN A C 9
ATOM 13069 O O . ASN A 1 76 ? 34.076 10.623 -30.584 1.00 71.25 76 ASN A O 9
ATOM 13080 N N . THR A 1 77 ? 34.376 12.133 -28.922 1.00 21.44 77 THR A N 9
ATOM 13081 C CA . THR A 1 77 ? 34.679 11.185 -27.832 1.00 65.40 77 THR A CA 9
ATOM 13082 C C . THR A 1 77 ? 35.971 10.391 -28.082 1.00 53.35 77 THR A C 9
ATOM 13083 O O . THR A 1 77 ? 36.292 10.034 -29.212 1.00 42.51 77 THR A O 9
ATOM 13094 N N . PRO A 1 78 ? 36.743 10.125 -27.017 1.00 63.14 78 PRO A N 9
ATOM 13095 C CA . PRO A 1 78 ? 38.012 9.383 -27.110 1.00 44.41 78 PRO A CA 9
ATOM 13096 C C . PRO A 1 78 ? 37.813 7.933 -27.559 1.00 73.22 78 PRO A C 9
ATOM 13097 O O . PRO A 1 78 ? 38.547 7.422 -28.412 1.00 62.52 78 PRO A O 9
ATOM 13108 N N . GLU A 1 79 ? 36.786 7.288 -27.010 1.00 53.55 79 GLU A N 9
ATOM 13109 C CA . GLU A 1 79 ? 36.513 5.876 -27.278 1.00 13.34 79 GLU A CA 9
ATOM 13110 C C . GLU A 1 79 ? 36.170 5.633 -28.748 1.00 42.02 79 GLU A C 9
ATOM 13111 O O . GLU A 1 79 ? 36.170 4.494 -29.213 1.00 71.44 79 GLU A O 9
ATOM 13123 N N . GLN A 1 80 ? 35.872 6.710 -29.469 1.00 45.33 80 GLN A N 9
ATOM 13124 C CA . GLN A 1 80 ? 35.554 6.633 -30.890 1.00 74.25 80 GLN A CA 9
ATOM 13125 C C . GLN A 1 80 ? 36.719 6.042 -31.675 1.00 73.11 80 GLN A C 9
ATOM 13126 O O . GLN A 1 80 ? 36.523 5.261 -32.605 1.00 61.03 80 GLN A O 9
ATOM 13140 N N . LEU A 1 81 ? 37.930 6.407 -31.287 1.00 2.24 81 LEU A N 9
ATOM 13141 C CA . LEU A 1 81 ? 39.115 6.000 -32.029 1.00 73.11 81 LEU A CA 9
ATOM 13142 C C . LEU A 1 81 ? 39.862 4.893 -31.295 1.00 31.23 81 LEU A C 9
ATOM 13143 O O . LEU A 1 81 ? 40.494 4.035 -31.912 1.00 13.32 81 LEU A O 9
ATOM 13159 N N . GLY A 1 82 ? 39.767 4.898 -29.977 1.00 62.20 82 GLY A N 9
ATOM 13160 C CA . GLY A 1 82 ? 40.488 3.933 -29.183 1.00 2.54 82 GLY A CA 9
ATOM 13161 C C . GLY A 1 82 ? 41.503 4.615 -28.306 1.00 50.45 82 GLY A C 9
ATOM 13162 O O . GLY A 1 82 ? 41.973 4.046 -27.320 1.00 62.11 82 GLY A O 9
ATOM 13166 N N . ILE A 1 83 ? 41.845 5.843 -28.675 1.00 21.12 83 ILE A N 9
ATOM 13167 C CA . ILE A 1 83 ? 42.656 6.685 -27.823 1.00 62.23 83 ILE A CA 9
ATOM 13168 C C . ILE A 1 83 ? 41.861 7.025 -26.575 1.00 53.32 83 ILE A C 9
ATOM 13169 O O . ILE A 1 83 ? 40.851 7.720 -26.632 1.00 34.30 83 ILE A O 9
ATOM 13185 N N . GLU A 1 84 ? 42.306 6.505 -25.457 1.00 64.03 84 GLU A N 9
ATOM 13186 C CA . GLU A 1 84 ? 41.526 6.561 -24.241 1.00 52.21 84 GLU A CA 9
ATOM 13187 C C . GLU A 1 84 ? 42.412 6.994 -23.076 1.00 4.41 84 GLU A C 9
ATOM 13188 O O . GLU A 1 84 ? 43.402 7.691 -23.298 1.00 32.15 84 GLU A O 9
ATOM 13200 N N . ASP A 1 85 ? 42.044 6.573 -21.859 1.00 34.14 85 ASP A N 9
ATOM 13201 C CA . ASP A 1 85 ? 42.732 6.956 -20.613 1.00 62.20 85 ASP A CA 9
ATOM 13202 C C . ASP A 1 85 ? 44.225 7.216 -20.810 1.00 24.11 85 ASP A C 9
ATOM 13203 O O . ASP A 1 85 ? 44.995 6.300 -21.114 1.00 63.13 85 ASP A O 9
ATOM 13212 N N . GLY A 1 86 ? 44.623 8.472 -20.641 1.00 32.23 86 GLY A N 9
ATOM 13213 C CA . GLY A 1 86 ? 45.994 8.863 -20.893 1.00 42.34 86 GLY A CA 9
ATOM 13214 C C . GLY A 1 86 ? 46.098 9.814 -22.069 1.00 60.32 86 GLY A C 9
ATOM 13215 O O . GLY A 1 86 ? 47.197 10.182 -22.492 1.00 42.55 86 GLY A O 9
ATOM 13219 N N . ASP A 1 87 ? 44.947 10.207 -22.597 1.00 21.12 87 ASP A N 9
ATOM 13220 C CA . ASP A 1 87 ? 44.884 11.054 -23.782 1.00 23.23 87 ASP A CA 9
ATOM 13221 C C . ASP A 1 87 ? 45.149 12.514 -23.428 1.00 62.04 87 ASP A C 9
ATOM 13222 O O . ASP A 1 87 ? 45.231 12.879 -22.248 1.00 50.43 87 ASP A O 9
ATOM 13231 N N . VAL A 1 88 ? 45.310 13.346 -24.451 1.00 40.21 88 VAL A N 9
ATOM 13232 C CA . VAL A 1 88 ? 45.626 14.751 -24.247 1.00 30.05 88 VAL A CA 9
ATOM 13233 C C . VAL A 1 88 ? 44.829 15.635 -25.201 1.00 62.31 88 VAL A C 9
ATOM 13234 O O . VAL A 1 88 ? 44.428 15.202 -26.284 1.00 44.01 88 VAL A O 9
ATOM 13247 N N . ILE A 1 89 ? 44.625 16.880 -24.794 1.00 14.43 89 ILE A N 9
ATOM 13248 C CA . ILE A 1 89 ? 43.877 17.844 -25.586 1.00 51.25 89 ILE A CA 9
ATOM 13249 C C . ILE A 1 89 ? 44.605 19.180 -25.562 1.00 71.31 89 ILE A C 9
ATOM 13250 O O . ILE A 1 89 ? 44.731 19.803 -24.518 1.00 41.13 89 ILE A O 9
ATOM 13266 N N . ASP A 1 90 ? 45.083 19.606 -26.708 1.00 34.30 90 ASP A N 9
ATOM 13267 C CA . ASP A 1 90 ? 45.927 20.788 -26.809 1.00 21.13 90 ASP A CA 9
ATOM 13268 C C . ASP A 1 90 ? 45.113 21.981 -27.293 1.00 54.30 90 ASP A C 9
ATOM 13269 O O . ASP A 1 90 ? 44.431 21.897 -28.313 1.00 1.13 90 ASP A O 9
ATOM 13278 N N . ALA A 1 91 ? 45.172 23.081 -26.562 1.00 30.14 91 ALA A N 9
ATOM 13279 C CA . ALA A 1 91 ? 44.363 24.249 -26.890 1.00 22.54 91 ALA A CA 9
ATOM 13280 C C . ALA A 1 91 ? 45.196 25.373 -27.500 1.00 62.41 91 ALA A C 9
ATOM 13281 O O . ALA A 1 91 ? 46.248 25.733 -26.979 1.00 34.40 91 ALA A O 9
ATOM 13288 N N . MET A 1 92 ? 44.717 25.923 -28.612 1.00 14.35 92 MET A N 9
ATOM 13289 C CA . MET A 1 92 ? 45.334 27.100 -29.225 1.00 13.21 92 MET A CA 9
ATOM 13290 C C . MET A 1 92 ? 44.282 28.181 -29.417 1.00 25.02 92 MET A C 9
ATOM 13291 O O . MET A 1 92 ? 43.091 27.888 -29.397 1.00 71.52 92 MET A O 9
ATOM 13305 N N . VAL A 1 93 ? 44.712 29.416 -29.637 1.00 70.32 93 VAL A N 9
ATOM 13306 C CA . VAL A 1 93 ? 43.782 30.532 -29.824 1.00 3.20 93 VAL A CA 9
ATOM 13307 C C . VAL A 1 93 ? 42.975 30.379 -31.119 1.00 75.10 93 VAL A C 9
ATOM 13308 O O . VAL A 1 93 ? 43.441 30.754 -32.195 1.00 71.31 93 VAL A O 9
ATOM 13321 N N . GLN A 1 94 ? 41.769 29.805 -30.990 1.00 13.31 94 GLN A N 9
ATOM 13322 C CA . GLN A 1 94 ? 40.847 29.593 -32.115 1.00 14.42 94 GLN A CA 9
ATOM 13323 C C . GLN A 1 94 ? 41.558 29.017 -33.342 1.00 61.22 94 GLN A C 9
ATOM 13324 O O . GLN A 1 94 ? 41.241 29.377 -34.477 1.00 71.22 94 GLN A O 9
ATOM 13338 N N . GLN A 1 95 ? 42.495 28.100 -33.109 1.00 34.52 95 GLN A N 9
ATOM 13339 C CA . GLN A 1 95 ? 43.301 27.524 -34.184 1.00 22.53 95 GLN A CA 9
ATOM 13340 C C . GLN A 1 95 ? 42.476 26.563 -35.044 1.00 42.03 95 GLN A C 9
ATOM 13341 O O . GLN A 1 95 ? 42.629 25.341 -34.969 1.00 14.34 95 GLN A O 9
ATOM 13355 N N . THR A 1 96 ? 41.574 27.136 -35.825 1.00 34.55 96 THR A N 9
ATOM 13356 C CA . THR A 1 96 ? 40.727 26.407 -36.763 1.00 5.31 96 THR A CA 9
ATOM 13357 C C . THR A 1 96 ? 40.109 27.403 -37.729 1.00 54.43 96 THR A C 9
ATOM 13358 O O . THR A 1 96 ? 40.006 27.155 -38.928 1.00 61.12 96 THR A O 9
ATOM 13369 N N . GLY A 1 97 ? 39.710 28.544 -37.184 1.00 10.25 97 GLY A N 9
ATOM 13370 C CA . GLY A 1 97 ? 39.165 29.608 -37.991 1.00 53.25 97 GLY A CA 9
ATOM 13371 C C . GLY A 1 97 ? 39.959 30.883 -37.822 1.00 21.24 97 GLY A C 9
ATOM 13372 O O . GLY A 1 97 ? 39.402 31.938 -37.523 1.00 2.44 97 GLY A O 9
ATOM 13376 N N . GLY A 1 98 ? 41.267 30.779 -37.997 1.00 22.14 98 GLY A N 9
ATOM 13377 C CA . GLY A 1 98 ? 42.133 31.923 -37.819 1.00 25.22 98 GLY A CA 9
ATOM 13378 C C . GLY A 1 98 ? 42.493 32.554 -39.142 1.00 14.50 98 GLY A C 9
ATOM 13379 O O . GLY A 1 98 ? 42.537 31.822 -40.153 1.00 31.30 98 GLY A O 9
ATOM 13384 N N . MET A 1 1 ? 34.081 1.040 -23.700 1.00 22.50 1 MET A N 10
ATOM 13385 C CA . MET A 1 1 ? 32.957 1.664 -24.437 1.00 4.31 1 MET A CA 10
ATOM 13386 C C . MET A 1 1 ? 31.642 1.383 -23.727 1.00 31.13 1 MET A C 10
ATOM 13387 O O . MET A 1 1 ? 31.181 0.241 -23.688 1.00 31.30 1 MET A O 10
ATOM 13403 N N . GLY A 1 2 ? 31.041 2.420 -23.164 1.00 51.35 2 GLY A N 10
ATOM 13404 C CA . GLY A 1 2 ? 29.788 2.248 -22.464 1.00 20.12 2 GLY A CA 10
ATOM 13405 C C . GLY A 1 2 ? 29.214 3.560 -21.983 1.00 3.42 2 GLY A C 10
ATOM 13406 O O . GLY A 1 2 ? 29.513 4.620 -22.538 1.00 72.34 2 GLY A O 10
ATOM 13410 N N . ASP A 1 3 ? 28.397 3.492 -20.942 1.00 51.14 3 ASP A N 10
ATOM 13411 C CA . ASP A 1 3 ? 27.740 4.669 -20.398 1.00 23.31 3 ASP A CA 10
ATOM 13412 C C . ASP A 1 3 ? 27.438 4.470 -18.921 1.00 50.44 3 ASP A C 10
ATOM 13413 O O . ASP A 1 3 ? 27.432 3.344 -18.426 1.00 34.31 3 ASP A O 10
ATOM 13422 N N . ASP A 1 4 ? 27.188 5.568 -18.223 1.00 42.13 4 ASP A N 10
ATOM 13423 C CA . ASP A 1 4 ? 26.825 5.515 -16.813 1.00 42.23 4 ASP A CA 10
ATOM 13424 C C . ASP A 1 4 ? 25.323 5.319 -16.666 1.00 41.44 4 ASP A C 10
ATOM 13425 O O . ASP A 1 4 ? 24.836 4.960 -15.599 1.00 43.45 4 ASP A O 10
ATOM 13434 N N . ASP A 1 5 ? 24.604 5.538 -17.760 1.00 2.43 5 ASP A N 10
ATOM 13435 C CA . ASP A 1 5 ? 23.144 5.513 -17.752 1.00 43.12 5 ASP A CA 10
ATOM 13436 C C . ASP A 1 5 ? 22.622 4.120 -17.412 1.00 43.42 5 ASP A C 10
ATOM 13437 O O . ASP A 1 5 ? 21.536 3.968 -16.857 1.00 12.20 5 ASP A O 10
ATOM 13446 N N . SER A 1 6 ? 23.408 3.109 -17.748 1.00 31.21 6 SER A N 10
ATOM 13447 C CA . SER A 1 6 ? 23.042 1.721 -17.497 1.00 75.43 6 SER A CA 10
ATOM 13448 C C . SER A 1 6 ? 23.268 1.324 -16.033 1.00 1.51 6 SER A C 10
ATOM 13449 O O . SER A 1 6 ? 22.852 0.245 -15.602 1.00 15.24 6 SER A O 10
ATOM 13457 N N . ALA A 1 7 ? 23.934 2.190 -15.277 1.00 34.43 7 ALA A N 10
ATOM 13458 C CA . ALA A 1 7 ? 24.218 1.930 -13.868 1.00 30.12 7 ALA A CA 10
ATOM 13459 C C . ALA A 1 7 ? 24.111 3.222 -13.062 1.00 5.25 7 ALA A C 10
ATOM 13460 O O . ALA A 1 7 ? 24.911 3.481 -12.163 1.00 2.14 7 ALA A O 10
ATOM 13467 N N . VAL A 1 8 ? 23.100 4.020 -13.377 1.00 43.34 8 VAL A N 10
ATOM 13468 C CA . VAL A 1 8 ? 22.957 5.338 -12.781 1.00 15.15 8 VAL A CA 10
ATOM 13469 C C . VAL A 1 8 ? 22.231 5.288 -11.431 1.00 12.31 8 VAL A C 10
ATOM 13470 O O . VAL A 1 8 ? 21.018 5.067 -11.365 1.00 74.32 8 VAL A O 10
ATOM 13483 N N . ASN A 1 9 ? 23.012 5.463 -10.360 1.00 73.11 9 ASN A N 10
ATOM 13484 C CA . ASN A 1 9 ? 22.488 5.639 -8.999 1.00 51.02 9 ASN A CA 10
ATOM 13485 C C . ASN A 1 9 ? 21.951 4.325 -8.420 1.00 64.13 9 ASN A C 10
ATOM 13486 O O . ASN A 1 9 ? 21.689 3.373 -9.157 1.00 73.51 9 ASN A O 10
ATOM 13497 N N . ASN A 1 10 ? 21.827 4.284 -7.089 1.00 43.44 10 ASN A N 10
ATOM 13498 C CA . ASN A 1 10 ? 21.344 3.108 -6.354 1.00 50.40 10 ASN A CA 10
ATOM 13499 C C . ASN A 1 10 ? 22.391 2.004 -6.347 1.00 42.40 10 ASN A C 10
ATOM 13500 O O . ASN A 1 10 ? 23.019 1.742 -5.320 1.00 61.42 10 ASN A O 10
ATOM 13511 N N . ASN A 1 11 ? 22.588 1.374 -7.494 1.00 64.45 11 ASN A N 10
ATOM 13512 C CA . ASN A 1 11 ? 23.560 0.302 -7.620 1.00 44.14 11 ASN A CA 10
ATOM 13513 C C . ASN A 1 11 ? 24.936 0.884 -7.917 1.00 71.32 11 ASN A C 10
ATOM 13514 O O . ASN A 1 11 ? 25.224 1.297 -9.042 1.00 5.03 11 ASN A O 10
ATOM 13525 N N . GLY A 1 12 ? 25.777 0.928 -6.893 1.00 2.42 12 GLY A N 10
ATOM 13526 C CA . GLY A 1 12 ? 27.088 1.527 -7.026 1.00 22.23 12 GLY A CA 10
ATOM 13527 C C . GLY A 1 12 ? 28.072 0.628 -7.745 1.00 21.04 12 GLY A C 10
ATOM 13528 O O . GLY A 1 12 ? 28.932 0.009 -7.119 1.00 60.41 12 GLY A O 10
ATOM 13532 N N . SER A 1 13 ? 27.951 0.561 -9.065 1.00 3.41 13 SER A N 10
ATOM 13533 C CA . SER A 1 13 ? 28.872 -0.222 -9.878 1.00 21.33 13 SER A CA 10
ATOM 13534 C C . SER A 1 13 ? 30.066 0.630 -10.307 1.00 4.04 13 SER A C 10
ATOM 13535 O O . SER A 1 13 ? 30.884 0.217 -11.129 1.00 44.31 13 SER A O 10
ATOM 13543 N N . SER A 1 14 ? 30.151 1.825 -9.742 1.00 10.51 14 SER A N 10
ATOM 13544 C CA . SER A 1 14 ? 31.257 2.723 -10.011 1.00 34.30 14 SER A CA 10
ATOM 13545 C C . SER A 1 14 ? 32.252 2.699 -8.853 1.00 35.42 14 SER A C 10
ATOM 13546 O O . SER A 1 14 ? 31.951 3.183 -7.757 1.00 2.55 14 SER A O 10
ATOM 13554 N N . PRO A 1 15 ? 33.432 2.105 -9.067 1.00 43.23 15 PRO A N 10
ATOM 13555 C CA . PRO A 1 15 ? 34.485 2.041 -8.052 1.00 53.15 15 PRO A CA 10
ATOM 13556 C C . PRO A 1 15 ? 35.047 3.419 -7.715 1.00 43.11 15 PRO A C 10
ATOM 13557 O O . PRO A 1 15 ? 34.781 4.403 -8.410 1.00 11.24 15 PRO A O 10
ATOM 13568 N N . VAL A 1 16 ? 35.822 3.477 -6.645 1.00 73.43 16 VAL A N 10
ATOM 13569 C CA . VAL A 1 16 ? 36.422 4.723 -6.190 1.00 41.52 16 VAL A CA 10
ATOM 13570 C C . VAL A 1 16 ? 37.456 5.228 -7.202 1.00 20.23 16 VAL A C 10
ATOM 13571 O O . VAL A 1 16 ? 37.948 4.466 -8.039 1.00 31.41 16 VAL A O 10
ATOM 13584 N N . ASN A 1 17 ? 37.761 6.515 -7.134 1.00 45.13 17 ASN A N 10
ATOM 13585 C CA . ASN A 1 17 ? 38.754 7.124 -8.006 1.00 33.31 17 ASN A CA 10
ATOM 13586 C C . ASN A 1 17 ? 40.135 6.513 -7.755 1.00 70.00 17 ASN A C 10
ATOM 13587 O O . ASN A 1 17 ? 40.383 5.941 -6.693 1.00 60.40 17 ASN A O 10
ATOM 13598 N N . ASN A 1 18 ? 41.013 6.630 -8.755 1.00 43.01 18 ASN A N 10
ATOM 13599 C CA . ASN A 1 18 ? 42.392 6.126 -8.691 1.00 44.13 18 ASN A CA 10
ATOM 13600 C C . ASN A 1 18 ? 42.438 4.607 -8.836 1.00 4.42 18 ASN A C 10
ATOM 13601 O O . ASN A 1 18 ? 43.500 3.992 -8.721 1.00 63.40 18 ASN A O 10
ATOM 13612 N N . GLN A 1 19 ? 41.287 4.004 -9.112 1.00 34.42 19 GLN A N 10
ATOM 13613 C CA . GLN A 1 19 ? 41.215 2.565 -9.348 1.00 34.43 19 GLN A CA 10
ATOM 13614 C C . GLN A 1 19 ? 41.448 2.238 -10.820 1.00 51.44 19 GLN A C 10
ATOM 13615 O O . GLN A 1 19 ? 41.489 1.071 -11.206 1.00 24.41 19 GLN A O 10
ATOM 13629 N N . GLY A 1 20 ? 41.596 3.271 -11.639 1.00 43.22 20 GLY A N 10
ATOM 13630 C CA . GLY A 1 20 ? 41.857 3.067 -13.053 1.00 20.23 20 GLY A CA 10
ATOM 13631 C C . GLY A 1 20 ? 40.596 2.749 -13.827 1.00 14.50 20 GLY A C 10
ATOM 13632 O O . GLY A 1 20 ? 40.652 2.332 -14.983 1.00 65.40 20 GLY A O 10
ATOM 13636 N N . GLU A 1 21 ? 39.458 2.943 -13.180 1.00 70.43 21 GLU A N 10
ATOM 13637 C CA . GLU A 1 21 ? 38.171 2.683 -13.804 1.00 25.21 21 GLU A CA 10
ATOM 13638 C C . GLU A 1 21 ? 37.740 3.907 -14.604 1.00 22.33 21 GLU A C 10
ATOM 13639 O O . GLU A 1 21 ? 37.178 3.794 -15.694 1.00 73.10 21 GLU A O 10
ATOM 13651 N N . HIS A 1 22 ? 38.043 5.080 -14.063 1.00 3.23 22 HIS A N 10
ATOM 13652 C CA . HIS A 1 22 ? 37.718 6.329 -14.730 1.00 12.43 22 HIS A CA 10
ATOM 13653 C C . HIS A 1 22 ? 38.868 6.763 -15.629 1.00 51.25 22 HIS A C 10
ATOM 13654 O O . HIS A 1 22 ? 39.924 6.130 -15.640 1.00 12.05 22 HIS A O 10
ATOM 13669 N N . ILE A 1 23 ? 38.679 7.858 -16.346 1.00 0.22 23 ILE A N 10
ATOM 13670 C CA . ILE A 1 23 ? 39.602 8.238 -17.405 1.00 11.25 23 ILE A CA 10
ATOM 13671 C C . ILE A 1 23 ? 40.419 9.464 -16.999 1.00 22.25 23 ILE A C 10
ATOM 13672 O O . ILE A 1 23 ? 40.041 10.204 -16.098 1.00 42.51 23 ILE A O 10
ATOM 13688 N N . GLN A 1 24 ? 41.549 9.644 -17.663 1.00 71.43 24 GLN A N 10
ATOM 13689 C CA . GLN A 1 24 ? 42.488 10.724 -17.394 1.00 11.44 24 GLN A CA 10
ATOM 13690 C C . GLN A 1 24 ? 43.140 11.162 -18.704 1.00 52.41 24 GLN A C 10
ATOM 13691 O O . GLN A 1 24 ? 43.692 10.337 -19.432 1.00 4.25 24 GLN A O 10
ATOM 13705 N N . VAL A 1 25 ? 43.069 12.449 -19.002 1.00 72.33 25 VAL A N 10
ATOM 13706 C CA . VAL A 1 25 ? 43.669 13.002 -20.213 1.00 2.21 25 VAL A CA 10
ATOM 13707 C C . VAL A 1 25 ? 44.326 14.341 -19.897 1.00 52.41 25 VAL A C 10
ATOM 13708 O O . VAL A 1 25 ? 43.834 15.092 -19.064 1.00 50.52 25 VAL A O 10
ATOM 13721 N N . LYS A 1 26 ? 45.437 14.637 -20.546 1.00 74.44 26 LYS A N 10
ATOM 13722 C CA . LYS A 1 26 ? 46.168 15.867 -20.263 1.00 34.43 26 LYS A CA 10
ATOM 13723 C C . LYS A 1 26 ? 45.974 16.887 -21.363 1.00 4.33 26 LYS A C 10
ATOM 13724 O O . LYS A 1 26 ? 46.389 16.679 -22.495 1.00 44.10 26 LYS A O 10
ATOM 13743 N N . VAL A 1 27 ? 45.353 18.000 -21.023 1.00 15.45 27 VAL A N 10
ATOM 13744 C CA . VAL A 1 27 ? 45.102 19.038 -21.977 1.00 72.53 27 VAL A CA 10
ATOM 13745 C C . VAL A 1 27 ? 46.151 20.103 -21.790 1.00 72.32 27 VAL A C 10
ATOM 13746 O O . VAL A 1 27 ? 46.096 20.881 -20.835 1.00 14.32 27 VAL A O 10
ATOM 13759 N N . ARG A 1 28 ? 47.133 20.101 -22.667 1.00 64.53 28 ARG A N 10
ATOM 13760 C CA . ARG A 1 28 ? 48.151 21.114 -22.636 1.00 65.22 28 ARG A CA 10
ATOM 13761 C C . ARG A 1 28 ? 47.529 22.402 -23.060 1.00 63.41 28 ARG A C 10
ATOM 13762 O O . ARG A 1 28 ? 47.115 22.556 -24.213 1.00 71.22 28 ARG A O 10
ATOM 13783 N N . SER A 1 29 ? 47.415 23.307 -22.126 1.00 62.33 29 SER A N 10
ATOM 13784 C CA . SER A 1 29 ? 46.845 24.586 -22.441 1.00 61.53 29 SER A CA 10
ATOM 13785 C C . SER A 1 29 ? 47.736 25.285 -23.482 1.00 72.53 29 SER A C 10
ATOM 13786 O O . SER A 1 29 ? 48.882 24.871 -23.681 1.00 31.23 29 SER A O 10
ATOM 13794 N N . PRO A 1 30 ? 47.256 26.359 -24.142 1.00 15.42 30 PRO A N 10
ATOM 13795 C CA . PRO A 1 30 ? 47.996 27.017 -25.241 1.00 23.11 30 PRO A CA 10
ATOM 13796 C C . PRO A 1 30 ? 49.290 27.704 -24.794 1.00 5.11 30 PRO A C 10
ATOM 13797 O O . PRO A 1 30 ? 49.820 28.564 -25.496 1.00 72.52 30 PRO A O 10
ATOM 13808 N N . ASP A 1 31 ? 49.806 27.306 -23.643 1.00 62.14 31 ASP A N 10
ATOM 13809 C CA . ASP A 1 31 ? 50.982 27.943 -23.077 1.00 43.34 31 ASP A CA 10
ATOM 13810 C C . ASP A 1 31 ? 52.012 26.903 -22.652 1.00 13.04 31 ASP A C 10
ATOM 13811 O O . ASP A 1 31 ? 53.164 27.227 -22.364 1.00 21.24 31 ASP A O 10
ATOM 13820 N N . GLY A 1 32 ? 51.599 25.646 -22.630 1.00 1.23 32 GLY A N 10
ATOM 13821 C CA . GLY 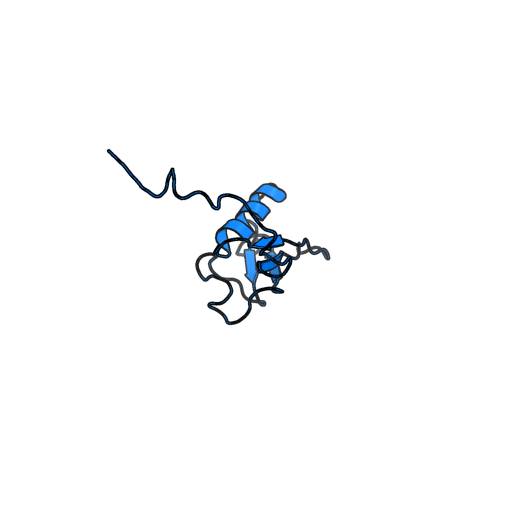A 1 32 ? 52.496 24.593 -22.208 1.00 64.22 32 GLY A CA 10
ATOM 13822 C C . GLY A 1 32 ? 52.177 24.103 -20.814 1.00 54.14 32 GLY A C 10
ATOM 13823 O O . GLY A 1 32 ? 52.845 23.210 -20.295 1.00 43.15 32 GLY A O 10
ATOM 13827 N N . ALA A 1 33 ? 51.158 24.692 -20.200 1.00 1.31 33 ALA A N 10
ATOM 13828 C CA . ALA A 1 33 ? 50.707 24.255 -18.890 1.00 44.21 33 ALA A CA 10
ATOM 13829 C C . ALA A 1 33 ? 49.833 23.020 -19.044 1.00 14.20 33 ALA A C 10
ATOM 13830 O O . ALA A 1 33 ? 48.651 23.114 -19.372 1.00 2.30 33 ALA A O 10
ATOM 13837 N N . GLU A 1 34 ? 50.433 21.862 -18.848 1.00 63.03 34 GLU A N 10
ATOM 13838 C CA . GLU A 1 34 ? 49.736 20.608 -19.058 1.00 51.32 34 GLU A CA 10
ATOM 13839 C C . GLU A 1 34 ? 49.614 19.847 -17.748 1.00 22.55 34 GLU A C 10
ATOM 13840 O O . GLU A 1 34 ? 50.550 19.174 -17.314 1.00 43.25 34 GLU A O 10
ATOM 13852 N N . VAL A 1 35 ? 48.467 19.982 -17.113 1.00 72.24 35 VAL A N 10
ATOM 13853 C CA . VAL A 1 35 ? 48.186 19.272 -15.880 1.00 1.04 35 VAL A CA 10
ATOM 13854 C C . VAL A 1 35 ? 47.267 18.106 -16.196 1.00 15.44 35 VAL A C 10
ATOM 13855 O O . VAL A 1 35 ? 46.433 18.208 -17.098 1.00 34.34 35 VAL A O 10
ATOM 13868 N N . PHE A 1 36 ? 47.436 16.994 -15.495 1.00 22.41 36 PHE A N 10
ATOM 13869 C CA . PHE A 1 36 ? 46.644 15.812 -15.779 1.00 15.50 36 PHE A CA 10
ATOM 13870 C C . PHE A 1 36 ? 45.188 16.058 -15.425 1.00 3.00 36 PHE A C 10
ATOM 13871 O O . PHE A 1 36 ? 44.859 16.434 -14.299 1.00 12.52 36 PHE A O 10
ATOM 13888 N N . PHE A 1 37 ? 44.320 15.875 -16.400 1.00 25.01 37 PHE A N 10
ATOM 13889 C CA . PHE A 1 37 ? 42.906 16.070 -16.192 1.00 62.04 37 PHE A CA 10
ATOM 13890 C C . PHE A 1 37 ? 42.231 14.707 -16.251 1.00 14.13 37 PHE A C 10
ATOM 13891 O O . PHE A 1 37 ? 42.872 13.728 -16.623 1.00 31.45 37 PHE A O 10
ATOM 13908 N N . LYS A 1 38 ? 40.960 14.616 -15.890 1.00 43.23 38 LYS A N 10
ATOM 13909 C CA . LYS A 1 38 ? 40.328 13.308 -15.738 1.00 35.22 38 LYS A CA 10
ATOM 13910 C C . LYS A 1 38 ? 38.900 13.317 -16.263 1.00 51.03 38 LYS A C 10
ATOM 13911 O O . LYS A 1 38 ? 38.312 14.375 -16.492 1.00 30.24 38 LYS A O 10
ATOM 13930 N N . ILE A 1 39 ? 38.351 12.126 -16.437 1.00 41.44 39 ILE A N 10
ATOM 13931 C CA . ILE A 1 39 ? 36.966 11.949 -16.827 1.00 3.01 39 ILE A CA 10
ATOM 13932 C C . ILE A 1 39 ? 36.261 11.093 -15.774 1.00 15.21 39 ILE A C 10
ATOM 13933 O O . ILE A 1 39 ? 36.809 10.080 -15.336 1.00 30.24 39 ILE A O 10
ATOM 13949 N N . LYS A 1 40 ? 35.058 11.490 -15.367 1.00 5.12 40 LYS A N 10
ATOM 13950 C CA . LYS A 1 40 ? 34.362 10.804 -14.280 1.00 34.14 40 LYS A CA 10
ATOM 13951 C C . LYS A 1 40 ? 33.060 10.186 -14.771 1.00 65.10 40 LYS A C 10
ATOM 13952 O O . LYS A 1 40 ? 32.980 8.978 -14.989 1.00 60.22 40 LYS A O 10
ATOM 13971 N N . ARG A 1 41 ? 32.046 11.025 -14.931 1.00 61.11 41 ARG A N 10
ATOM 13972 C CA . ARG A 1 41 ? 30.766 10.596 -15.474 1.00 55.41 41 ARG A CA 10
ATOM 13973 C C . ARG A 1 41 ? 30.913 10.449 -16.984 1.00 11.40 41 ARG A C 10
ATOM 13974 O O . ARG A 1 41 ? 31.988 10.725 -17.523 1.00 73.11 41 ARG A O 10
ATOM 13995 N N . LYS A 1 42 ? 29.864 10.013 -17.671 1.00 54.02 42 LYS A N 10
ATOM 13996 C CA . LYS A 1 42 ? 29.874 10.063 -19.124 1.00 62.15 42 LYS A CA 10
ATOM 13997 C C . LYS A 1 42 ? 29.977 11.515 -19.543 1.00 3.33 42 LYS A C 10
ATOM 13998 O O . LYS A 1 42 ? 28.992 12.254 -19.525 1.00 72.44 42 LYS A O 10
ATOM 14017 N N . THR A 1 43 ? 31.176 11.924 -19.886 1.00 11.20 43 THR A N 10
ATOM 14018 C CA . THR A 1 43 ? 31.437 13.305 -20.183 1.00 30.45 43 THR A CA 10
ATOM 14019 C C . THR A 1 43 ? 32.278 13.437 -21.433 1.00 71.22 43 THR A C 10
ATOM 14020 O O . THR A 1 43 ? 33.466 13.114 -21.445 1.00 12.31 43 THR A O 10
ATOM 14031 N N . LYS A 1 44 ? 31.619 13.869 -22.493 1.00 62.32 44 LYS A N 10
ATOM 14032 C CA . LYS A 1 44 ? 32.275 14.174 -23.757 1.00 25.23 44 LYS A CA 10
ATOM 14033 C C . LYS A 1 44 ? 33.460 15.117 -23.550 1.00 4.31 44 LYS A C 10
ATOM 14034 O O . LYS A 1 44 ? 33.628 15.706 -22.477 1.00 45.53 44 LYS A O 10
ATOM 14053 N N . LEU A 1 45 ? 34.245 15.302 -24.605 1.00 35.14 45 LEU A N 10
ATOM 14054 C CA . LEU A 1 45 ? 35.393 16.204 -24.568 1.00 14.24 45 LEU A CA 10
ATOM 14055 C C . LEU A 1 45 ? 34.937 17.640 -24.310 1.00 21.03 45 LEU A C 10
ATOM 14056 O O . LEU A 1 45 ? 35.750 18.522 -24.034 1.00 72.43 45 LEU A O 10
ATOM 14072 N N . GLU A 1 46 ? 33.624 17.852 -24.395 1.00 23.02 46 GLU A N 10
ATOM 14073 C CA . GLU A 1 46 ? 33.024 19.154 -24.149 1.00 4.12 46 GLU A CA 10
ATOM 14074 C C . GLU A 1 46 ? 33.438 19.709 -22.788 1.00 12.14 46 GLU A C 10
ATOM 14075 O O . GLU A 1 46 ? 34.024 20.780 -22.704 1.00 22.14 46 GLU A O 10
ATOM 14087 N N . LYS A 1 47 ? 33.168 18.964 -21.721 1.00 62.41 47 LYS A N 10
ATOM 14088 C CA . LYS A 1 47 ? 33.433 19.467 -20.376 1.00 33.34 47 LYS A CA 10
ATOM 14089 C C . LYS A 1 47 ? 34.933 19.562 -20.117 1.00 42.22 47 LYS A C 10
ATOM 14090 O O . LYS A 1 47 ? 35.376 20.347 -19.281 1.00 54.00 47 LYS A O 10
ATOM 14109 N N . LEU A 1 48 ? 35.711 18.771 -20.850 1.00 14.11 48 LEU A N 10
ATOM 14110 C CA . LEU A 1 48 ? 37.161 18.778 -20.708 1.00 44.42 48 LEU A CA 10
ATOM 14111 C C . LEU A 1 48 ? 37.729 20.136 -21.093 1.00 0.14 48 LEU A C 10
ATOM 14112 O O . LEU A 1 48 ? 38.690 20.607 -20.488 1.00 70.35 48 LEU A O 10
ATOM 14128 N N . MET A 1 49 ? 37.118 20.769 -22.085 1.00 43.23 49 MET A N 10
ATOM 14129 C CA . MET A 1 49 ? 37.539 22.098 -22.504 1.00 60.12 49 MET A CA 10
ATOM 14130 C C . MET A 1 49 ? 36.793 23.173 -21.711 1.00 53.42 49 MET A C 10
ATOM 14131 O O . MET A 1 49 ? 37.359 24.215 -21.392 1.00 5.35 49 MET A O 10
ATOM 14145 N N . GLU A 1 50 ? 35.535 22.898 -21.364 1.00 62.40 50 GLU A N 10
ATOM 14146 C CA . GLU A 1 50 ? 34.697 23.879 -20.677 1.00 61.02 50 GLU A CA 10
ATOM 14147 C C . GLU A 1 50 ? 35.209 24.184 -19.274 1.00 64.22 50 GLU A C 10
ATOM 14148 O O . GLU A 1 50 ? 35.067 25.307 -18.794 1.00 60.03 50 GLU A O 10
ATOM 14160 N N . VAL A 1 51 ? 35.801 23.194 -18.609 1.00 23.21 51 VAL A N 10
ATOM 14161 C CA . VAL A 1 51 ? 36.419 23.440 -17.308 1.00 24.13 51 VAL A CA 10
ATOM 14162 C C . VAL A 1 51 ? 37.542 24.470 -17.445 1.00 13.12 51 VAL A C 10
ATOM 14163 O O . VAL A 1 51 ? 37.746 25.306 -16.562 1.00 53.21 51 VAL A O 10
ATOM 14176 N N . TYR A 1 52 ? 38.246 24.435 -18.569 1.00 25.31 52 TYR A N 10
ATOM 14177 C CA . TYR A 1 52 ? 39.258 25.441 -18.847 1.00 60.25 52 TYR A CA 10
ATOM 14178 C C . TYR A 1 52 ? 38.602 26.764 -19.207 1.00 22.34 52 TYR A C 10
ATOM 14179 O O . TYR A 1 52 ? 39.030 27.810 -18.729 1.00 70.03 52 TYR A O 10
ATOM 14197 N N . CYS A 1 53 ? 37.572 26.719 -20.056 1.00 62.33 53 CYS A N 10
ATOM 14198 C CA . CYS A 1 53 ? 36.775 27.907 -20.358 1.00 41.30 53 CYS A CA 10
ATOM 14199 C C . CYS A 1 53 ? 36.375 28.621 -19.070 1.00 4.33 53 CYS A C 10
ATOM 14200 O O . CYS A 1 53 ? 36.479 29.847 -18.956 1.00 34.34 53 CYS A O 10
ATOM 14208 N N . ASN A 1 54 ? 35.939 27.832 -18.099 1.00 31.24 54 ASN A N 10
ATOM 14209 C CA . ASN A 1 54 ? 35.561 28.335 -16.788 1.00 23.21 54 ASN A CA 10
ATOM 14210 C C . ASN A 1 54 ? 36.771 28.929 -16.067 1.00 50.15 54 ASN A C 10
ATOM 14211 O O . ASN A 1 54 ? 36.762 30.101 -15.682 1.00 44.41 54 ASN A O 10
ATOM 14222 N N . ARG A 1 55 ? 37.819 28.124 -15.913 1.00 12.20 55 ARG A N 10
ATOM 14223 C CA . ARG A 1 55 ? 38.970 28.499 -15.096 1.00 42.42 55 ARG A CA 10
ATOM 14224 C C . ARG A 1 55 ? 39.777 29.642 -15.712 1.00 32.14 55 ARG A C 10
ATOM 14225 O O . ARG A 1 55 ? 40.192 30.567 -15.013 1.00 34.11 55 ARG A O 10
ATOM 14246 N N . LEU A 1 56 ? 39.997 29.580 -17.014 1.00 75.42 56 LEU A N 10
ATOM 14247 C CA . LEU A 1 56 ? 40.832 30.564 -17.693 1.00 60.21 56 LEU A CA 10
ATOM 14248 C C . LEU A 1 56 ? 40.073 31.864 -17.914 1.00 22.05 56 LEU A C 10
ATOM 14249 O O . LEU A 1 56 ? 40.679 32.912 -18.117 1.00 73.52 56 LEU A O 10
ATOM 14265 N N . GLY A 1 57 ? 38.748 31.788 -17.871 1.00 1.41 57 GLY A N 10
ATOM 14266 C CA . GLY A 1 57 ? 37.931 32.960 -18.120 1.00 43.53 57 GLY A CA 10
ATOM 14267 C C . GLY A 1 57 ? 37.828 33.252 -19.600 1.00 60.04 57 GLY A C 10
ATOM 14268 O O . GLY A 1 57 ? 37.500 34.365 -20.010 1.00 13.12 57 GLY A O 10
ATOM 14272 N N . GLN A 1 58 ? 38.120 32.241 -20.398 1.00 5.23 58 GLN A N 10
ATOM 14273 C CA . GLN A 1 58 ? 38.100 32.358 -21.841 1.00 75.33 58 GLN A CA 10
ATOM 14274 C C . GLN A 1 58 ? 37.564 31.061 -22.423 1.00 45.23 58 GLN A C 10
ATOM 14275 O O . GLN A 1 58 ? 38.026 29.982 -22.057 1.00 23.22 58 GLN A O 10
ATOM 14289 N N . SER A 1 59 ? 36.593 31.162 -23.313 1.00 14.32 59 SER A N 10
ATOM 14290 C CA . SER A 1 59 ? 35.919 29.982 -23.823 1.00 21.14 59 SER A CA 10
ATOM 14291 C C . SER A 1 59 ? 36.684 29.351 -24.985 1.00 30.15 59 SER A C 10
ATOM 14292 O O . SER A 1 59 ? 37.599 29.956 -25.551 1.00 21.13 59 SER A O 10
ATOM 14300 N N . MET A 1 60 ? 36.286 28.133 -25.337 1.00 4.23 60 MET A N 10
ATOM 14301 C CA . MET A 1 60 ? 36.988 27.328 -26.331 1.00 54.32 60 MET A CA 10
ATOM 14302 C C . MET A 1 60 ? 36.951 27.960 -27.725 1.00 62.24 60 MET A C 10
ATOM 14303 O O . MET A 1 60 ? 37.707 27.566 -28.615 1.00 52.30 60 MET A O 10
ATOM 14317 N N . GLU A 1 61 ? 36.067 28.933 -27.920 1.00 23.42 61 GLU A N 10
ATOM 14318 C CA . GLU A 1 61 ? 36.028 29.694 -29.168 1.00 74.42 61 GLU A CA 10
ATOM 14319 C C . GLU A 1 61 ? 37.368 30.394 -29.411 1.00 75.51 61 GLU A C 10
ATOM 14320 O O . GLU A 1 61 ? 37.722 30.691 -30.551 1.00 20.42 61 GLU A O 10
ATOM 14332 N N . ALA A 1 62 ? 38.109 30.626 -28.330 1.00 52.12 62 ALA A N 10
ATOM 14333 C CA . ALA A 1 62 ? 39.403 31.279 -28.395 1.00 65.21 62 ALA A CA 10
ATOM 14334 C C . ALA A 1 62 ? 40.535 30.276 -28.191 1.00 34.10 62 ALA A C 10
ATOM 14335 O O . ALA A 1 62 ? 41.698 30.581 -28.444 1.00 64.00 62 ALA A O 10
ATOM 14342 N N . VAL A 1 63 ? 40.189 29.076 -27.736 1.00 73.13 63 VAL A N 10
ATOM 14343 C CA . VAL A 1 63 ? 41.166 28.003 -27.548 1.00 24.42 63 VAL A CA 10
ATOM 14344 C C . VAL A 1 63 ? 40.548 26.646 -27.887 1.00 55.34 63 VAL A C 10
ATOM 14345 O O . VAL A 1 63 ? 39.767 26.092 -27.116 1.00 73.14 63 VAL A O 10
ATOM 14358 N N . ARG A 1 64 ? 40.890 26.109 -29.050 1.00 62.12 64 ARG A N 10
ATOM 14359 C CA . ARG A 1 64 ? 40.303 24.851 -29.490 1.00 22.32 64 ARG A CA 10
ATOM 14360 C C . ARG A 1 64 ? 41.212 23.681 -29.136 1.00 10.41 64 ARG A C 10
ATOM 14361 O O . ARG A 1 64 ? 42.436 23.804 -29.168 1.00 51.14 64 ARG A O 10
ATOM 14382 N N . PHE A 1 65 ? 40.600 22.549 -28.813 1.00 1.01 65 PHE A N 10
ATOM 14383 C CA . PHE A 1 65 ? 41.324 21.381 -28.335 1.00 71.14 65 PHE A CA 10
ATOM 14384 C C . PHE A 1 65 ? 41.638 20.402 -29.472 1.00 51.04 65 PHE A C 10
ATOM 14385 O O . PHE A 1 65 ? 40.777 20.084 -30.294 1.00 10.13 65 PHE A O 10
ATOM 14402 N N . LEU A 1 66 ? 42.883 19.943 -29.518 1.00 3.44 66 LEU A N 10
ATOM 14403 C CA . LEU A 1 66 ? 43.312 18.920 -30.466 1.00 54.44 66 LEU A CA 10
ATOM 14404 C C . LEU A 1 66 ? 43.737 17.664 -29.719 1.00 3.34 66 LEU A C 10
ATOM 14405 O O . LEU A 1 66 ? 44.739 17.685 -29.007 1.00 63.15 66 LEU A O 10
ATOM 14421 N N . TYR A 1 67 ? 43.006 16.567 -29.885 1.00 31.41 67 TYR A N 10
ATOM 14422 C CA . TYR A 1 67 ? 43.325 15.360 -29.138 1.00 20.11 67 TYR A CA 10
ATOM 14423 C C . TYR A 1 67 ? 44.028 14.349 -30.036 1.00 74.01 67 TYR A C 10
ATOM 14424 O O . TYR A 1 67 ? 43.678 14.194 -31.210 1.00 2.22 67 TYR A O 10
ATOM 14442 N N . ASP A 1 68 ? 45.049 13.699 -29.484 1.00 41.34 68 ASP A N 10
ATOM 14443 C CA . ASP A 1 68 ? 45.947 12.836 -30.255 1.00 70.30 68 ASP A CA 10
ATOM 14444 C C . ASP A 1 68 ? 46.535 13.616 -31.440 1.00 63.40 68 ASP A C 10
ATOM 14445 O O . ASP A 1 68 ? 46.989 13.045 -32.432 1.00 15.11 68 ASP A O 10
ATOM 14454 N N . GLY A 1 69 ? 46.547 14.940 -31.309 1.00 73.33 69 GLY A N 10
ATOM 14455 C CA . GLY A 1 69 ? 47.098 15.789 -32.342 1.00 31.22 69 GLY A CA 10
ATOM 14456 C C . GLY A 1 69 ? 46.041 16.382 -33.264 1.00 61.52 69 GLY A C 10
ATOM 14457 O O . GLY A 1 69 ? 46.301 17.376 -33.939 1.00 60.14 69 GLY A O 10
ATOM 14461 N N . ASP A 1 70 ? 44.845 15.798 -33.292 1.00 53.11 70 ASP A N 10
ATOM 14462 C CA . ASP A 1 70 ? 43.804 16.256 -34.214 1.00 72.13 70 ASP A CA 10
ATOM 14463 C C . ASP A 1 70 ? 42.576 16.767 -33.470 1.00 44.24 70 ASP A C 10
ATOM 14464 O O . ASP A 1 70 ? 41.963 16.051 -32.682 1.00 64.30 70 ASP A O 10
ATOM 14473 N N . ARG A 1 71 ? 42.245 18.026 -33.705 1.00 22.42 71 ARG A N 10
ATOM 14474 C CA . ARG A 1 71 ? 41.056 18.635 -33.123 1.00 4.53 71 ARG A CA 10
ATOM 14475 C C . ARG A 1 71 ? 39.777 18.054 -33.717 1.00 73.24 71 ARG A C 10
ATOM 14476 O O . ARG A 1 71 ? 39.714 17.759 -34.910 1.00 53.50 71 ARG A O 10
ATOM 14497 N N . ILE A 1 72 ? 38.766 17.900 -32.875 1.00 75.30 72 ILE A N 10
ATOM 14498 C CA . ILE A 1 72 ? 37.438 17.487 -33.315 1.00 23.12 72 ILE A CA 10
ATOM 14499 C C . ILE A 1 72 ? 36.389 18.231 -32.502 1.00 21.23 72 ILE A C 10
ATOM 14500 O O . ILE A 1 72 ? 36.688 19.249 -31.872 1.00 74.34 72 ILE A O 10
ATOM 14516 N N . HIS A 1 73 ? 35.164 17.737 -32.534 1.00 53.04 73 HIS A N 10
ATOM 14517 C CA . HIS A 1 73 ? 34.123 18.219 -31.641 1.00 43.03 73 HIS A CA 10
ATOM 14518 C C . HIS A 1 73 ? 34.006 17.270 -30.459 1.00 24.44 73 HIS A C 10
ATOM 14519 O O . HIS A 1 73 ? 34.093 16.052 -30.627 1.00 15.32 73 HIS A O 10
ATOM 14534 N N . GLY A 1 74 ? 33.806 17.826 -29.270 1.00 2.32 74 GLY A N 10
ATOM 14535 C CA . GLY A 1 74 ? 33.845 17.033 -28.053 1.00 30.33 74 GLY A CA 10
ATOM 14536 C C . GLY A 1 74 ? 32.809 15.928 -28.019 1.00 45.23 74 GLY A C 10
ATOM 14537 O O . GLY A 1 74 ? 32.981 14.929 -27.318 1.00 50.31 74 GLY A O 10
ATOM 14541 N N . ASP A 1 75 ? 31.745 16.106 -28.787 1.00 32.14 75 ASP A N 10
ATOM 14542 C CA . ASP A 1 75 ? 30.644 15.150 -28.833 1.00 72.23 75 ASP A CA 10
ATOM 14543 C C . ASP A 1 75 ? 31.081 13.783 -29.362 1.00 10.20 75 ASP A C 10
ATOM 14544 O O . ASP A 1 75 ? 30.453 12.769 -29.063 1.00 3.33 75 ASP A O 10
ATOM 14553 N N . ASN A 1 76 ? 32.165 13.744 -30.126 1.00 64.25 76 ASN A N 10
ATOM 14554 C CA . ASN A 1 76 ? 32.604 12.493 -30.740 1.00 64.43 76 ASN A CA 10
ATOM 14555 C C . ASN A 1 76 ? 33.238 11.560 -29.704 1.00 13.52 76 ASN A C 10
ATOM 14556 O O . ASN A 1 76 ? 33.323 10.353 -29.927 1.00 71.25 76 ASN A O 10
ATOM 14567 N N . THR A 1 77 ? 33.650 12.139 -28.568 1.00 21.44 77 THR A N 10
ATOM 14568 C CA . THR A 1 77 ? 34.250 11.411 -27.429 1.00 65.40 77 THR A CA 10
ATOM 14569 C C . THR A 1 77 ? 35.534 10.638 -27.784 1.00 53.35 77 THR A C 10
ATOM 14570 O O . THR A 1 77 ? 35.751 10.230 -28.924 1.00 42.51 77 THR A O 10
ATOM 14581 N N . PRO A 1 78 ? 36.428 10.458 -26.790 1.00 63.14 78 PRO A N 10
ATOM 14582 C CA . PRO A 1 78 ? 37.721 9.790 -26.993 1.00 44.41 78 PRO A CA 10
ATOM 14583 C C . PRO A 1 78 ? 37.595 8.294 -27.287 1.00 73.22 78 PRO A C 10
ATOM 14584 O O . PRO A 1 78 ? 38.391 7.742 -28.053 1.00 62.52 78 PRO A O 10
ATOM 14595 N N . GLU A 1 79 ? 36.585 7.640 -26.709 1.00 53.55 79 GLU A N 10
ATOM 14596 C CA . GLU A 1 79 ? 36.407 6.197 -26.887 1.00 13.34 79 GLU A CA 10
ATOM 14597 C C . GLU A 1 79 ? 36.138 5.841 -28.348 1.00 42.02 79 GLU A C 10
ATOM 14598 O O . GLU A 1 79 ? 36.235 4.678 -28.739 1.00 71.44 79 GLU A O 10
ATOM 14610 N N . GLN A 1 80 ? 35.806 6.845 -29.145 1.00 45.33 80 GLN A N 10
ATOM 14611 C CA . GLN A 1 80 ? 35.588 6.659 -30.571 1.00 74.25 80 GLN A CA 10
ATOM 14612 C C . GLN A 1 80 ? 36.896 6.326 -31.286 1.00 73.11 80 GLN A C 10
ATOM 14613 O O . GLN A 1 80 ? 36.901 5.592 -32.273 1.00 61.03 80 GLN A O 10
ATOM 14627 N N . LEU A 1 81 ? 38.012 6.842 -30.777 1.00 2.24 81 LEU A N 10
ATOM 14628 C CA . LEU A 1 81 ? 39.275 6.721 -31.496 1.00 73.11 81 LEU A CA 10
ATOM 14629 C C . LEU A 1 81 ? 40.032 5.465 -31.082 1.00 31.23 81 LEU A C 10
ATOM 14630 O O . LEU A 1 81 ? 40.771 4.888 -31.878 1.00 13.32 81 LEU A O 10
ATOM 14646 N N . GLY A 1 82 ? 39.852 5.044 -29.839 1.00 62.20 82 GLY A N 10
ATOM 14647 C CA . GLY A 1 82 ? 40.551 3.872 -29.358 1.00 2.54 82 GLY A CA 10
ATOM 14648 C C . GLY A 1 82 ? 41.624 4.264 -28.380 1.00 50.45 82 GLY A C 10
ATOM 14649 O O . GLY A 1 82 ? 42.107 3.446 -27.598 1.00 62.11 82 GLY A O 10
ATOM 14653 N N . ILE A 1 83 ? 41.999 5.532 -28.433 1.00 21.12 83 ILE A N 10
ATOM 14654 C CA . ILE A 1 83 ? 42.848 6.103 -27.416 1.00 62.23 83 ILE A CA 10
ATOM 14655 C C . ILE A 1 83 ? 41.965 6.541 -26.261 1.00 53.32 83 ILE A C 10
ATOM 14656 O O . ILE A 1 83 ? 40.802 6.897 -26.457 1.00 34.30 83 ILE A O 10
ATOM 14672 N N . GLU A 1 84 ? 42.503 6.485 -25.072 1.00 64.03 84 GLU A N 10
ATOM 14673 C CA . GLU A 1 84 ? 41.752 6.796 -23.883 1.00 52.21 84 GLU A CA 10
ATOM 14674 C C . GLU A 1 84 ? 42.741 7.241 -22.809 1.00 4.41 84 GLU A C 10
ATOM 14675 O O . GLU A 1 84 ? 43.753 7.846 -23.157 1.00 32.15 84 GLU A O 10
ATOM 14687 N N . ASP A 1 85 ? 42.435 6.985 -21.535 1.00 34.14 85 ASP A N 10
ATOM 14688 C CA . ASP A 1 85 ? 43.266 7.442 -20.410 1.00 62.20 85 ASP A CA 10
ATOM 14689 C C . ASP A 1 85 ? 44.766 7.393 -20.739 1.00 24.11 85 ASP A C 10
ATOM 14690 O O . ASP A 1 85 ? 45.346 6.331 -20.975 1.00 63.13 85 ASP A O 10
ATOM 14699 N N . GLY A 1 86 ? 45.377 8.566 -20.785 1.00 32.23 86 GLY A N 10
ATOM 14700 C CA . GLY A 1 86 ? 46.779 8.669 -21.142 1.00 42.34 86 GLY A CA 10
ATOM 14701 C C . GLY A 1 86 ? 46.982 9.490 -22.399 1.00 60.32 86 GLY A C 10
ATOM 14702 O O . GLY A 1 86 ? 48.116 9.765 -22.798 1.00 42.55 86 GLY A O 10
ATOM 14706 N N . ASP A 1 87 ? 45.882 9.875 -23.029 1.00 21.12 87 ASP A N 10
ATOM 14707 C CA . ASP A 1 87 ? 45.932 10.748 -24.199 1.00 23.23 87 ASP A CA 10
ATOM 14708 C C . ASP A 1 87 ? 46.097 12.202 -23.770 1.00 62.04 87 ASP A C 10
ATOM 14709 O O . ASP A 1 87 ? 45.842 12.553 -22.612 1.00 50.43 87 ASP A O 10
ATOM 14718 N N . VAL A 1 88 ? 46.527 13.046 -24.697 1.00 40.21 88 VAL A N 10
ATOM 14719 C CA . VAL A 1 88 ? 46.720 14.454 -24.416 1.00 30.05 88 VAL A CA 10
ATOM 14720 C C . VAL A 1 88 ? 46.015 15.307 -25.459 1.00 62.31 88 VAL A C 10
ATOM 14721 O O . VAL A 1 88 ? 45.796 14.881 -26.594 1.00 44.01 88 VAL A O 10
ATOM 14734 N N . ILE A 1 89 ? 45.674 16.514 -25.064 1.00 14.43 89 ILE A N 10
ATOM 14735 C CA . ILE A 1 89 ? 44.912 17.412 -25.902 1.00 51.25 89 ILE A CA 10
ATOM 14736 C C . ILE A 1 89 ? 45.577 18.777 -25.917 1.00 71.31 89 ILE A C 10
ATOM 14737 O O . ILE A 1 89 ? 45.846 19.342 -24.868 1.00 41.13 89 ILE A O 10
ATOM 14753 N N . ASP A 1 90 ? 45.858 19.292 -27.095 1.00 34.30 90 ASP A N 10
ATOM 14754 C CA . ASP A 1 90 ? 46.534 20.577 -27.217 1.00 21.13 90 ASP A CA 10
ATOM 14755 C C . ASP A 1 90 ? 45.541 21.683 -27.518 1.00 54.30 90 ASP A C 10
ATOM 14756 O O . ASP A 1 90 ? 44.662 21.521 -28.362 1.00 1.13 90 ASP A O 10
ATOM 14765 N N . ALA A 1 91 ? 45.667 22.795 -26.820 1.00 30.14 91 ALA A N 10
ATOM 14766 C CA . ALA A 1 91 ? 44.799 23.929 -27.058 1.00 22.54 91 ALA A CA 10
ATOM 14767 C C . ALA A 1 91 ? 45.499 24.968 -27.927 1.00 62.41 91 ALA A C 10
ATOM 14768 O O . ALA A 1 91 ? 46.549 25.498 -27.562 1.00 34.40 91 ALA A O 10
ATOM 14775 N N . MET A 1 92 ? 44.922 25.234 -29.089 1.00 14.35 92 MET A N 10
ATOM 14776 C CA . MET A 1 92 ? 45.439 26.257 -29.992 1.00 13.21 92 MET A CA 10
ATOM 14777 C C . MET A 1 92 ? 44.576 27.509 -29.910 1.00 25.02 92 MET A C 10
ATOM 14778 O O . MET A 1 92 ? 43.381 27.424 -29.625 1.00 71.52 92 MET A O 10
ATOM 14792 N N . VAL A 1 93 ? 45.172 28.661 -30.185 1.00 70.32 93 VAL A N 10
ATOM 14793 C CA . VAL A 1 93 ? 44.455 29.928 -30.112 1.00 3.20 93 VAL A CA 10
ATOM 14794 C C . VAL A 1 93 ? 43.441 30.028 -31.247 1.00 75.10 93 VAL A C 10
ATOM 14795 O O . VAL A 1 93 ? 43.788 30.384 -32.376 1.00 71.31 93 VAL A O 10
ATOM 14808 N N . GLN A 1 94 ? 42.194 29.666 -30.933 1.00 13.31 94 GLN A N 10
ATOM 14809 C CA . GLN A 1 94 ? 41.095 29.649 -31.899 1.00 14.42 94 GLN A CA 10
ATOM 14810 C C . GLN A 1 94 ? 41.436 28.764 -33.094 1.00 61.22 94 GLN A C 10
ATOM 14811 O O . GLN A 1 94 ? 40.872 28.928 -34.172 1.00 71.22 94 GLN A O 10
ATOM 14825 N N . GLN A 1 95 ? 42.352 27.819 -32.874 1.00 34.52 95 GLN A N 10
ATOM 14826 C CA . GLN A 1 95 ? 42.861 26.954 -33.933 1.00 22.53 95 GLN A CA 10
ATOM 14827 C C . GLN A 1 95 ? 43.623 27.779 -34.971 1.00 42.03 95 GLN A C 10
ATOM 14828 O O . GLN A 1 95 ? 43.087 28.118 -36.024 1.00 14.34 95 GLN A O 10
ATOM 14842 N N . THR A 1 96 ? 44.861 28.139 -34.622 1.00 34.55 96 THR A N 10
ATOM 14843 C CA . THR A 1 96 ? 45.783 28.892 -35.492 1.00 5.31 96 THR A CA 10
ATOM 14844 C C . THR A 1 96 ? 45.231 30.261 -35.915 1.00 54.43 96 THR A C 10
ATOM 14845 O O . THR A 1 96 ? 45.817 30.935 -36.761 1.00 61.12 96 THR A O 10
ATOM 14856 N N . GLY A 1 97 ? 44.135 30.690 -35.299 1.00 10.25 97 GLY A N 10
ATOM 14857 C CA . GLY A 1 97 ? 43.550 31.970 -35.644 1.00 53.25 97 GLY A CA 10
ATOM 14858 C C . GLY A 1 97 ? 42.158 31.833 -36.224 1.00 21.24 97 GLY A C 10
ATOM 14859 O O . GLY A 1 97 ? 41.995 31.545 -37.410 1.00 2.44 97 GLY A O 10
ATOM 14863 N N . GLY A 1 98 ? 41.159 32.052 -35.387 1.00 22.14 98 GLY A N 10
ATOM 14864 C CA . GLY A 1 98 ? 39.782 31.931 -35.815 1.00 25.22 98 GLY A CA 10
ATOM 14865 C C . GLY A 1 98 ? 39.181 33.268 -36.191 1.00 14.50 98 GLY A C 10
ATOM 14866 O O . GLY A 1 98 ? 39.199 33.618 -37.390 1.00 31.30 98 GLY A O 10
#

Sequence (98 aa):
MGDDDSAVNNNGSSPVNNQGEHIQVKVRSPDGAEVFFKIKRKTKLEKLMEVYCNRLGQSMEAVRFLYDGDRIHGDNTPEQLGIEDGDVIDAMVQQTGGMGDDDSAVNNNGSSPVNNQGEHIQVKVRSPDGAEVFFKIKRKTKLEKLMEVYCNRLGQSMEAVRFLYDGDRIHGDNTPEQLGIEDGDVIDAMVQQTGGMGDDDSAVNNNGSSPVNNQGEHIQVKVRSPDGAEVFFKIKRKTKLEKLMEVYCNRLGQSMEAVRFLYDGDRIHGDNTPEQLGIEDGDVIDAMVQQTGGMGDDDSAVNNNGSSPVNNQGEHIQVKVRSPDGAEVFFKIKRKTKLEKLMEVYCNRLGQSMEAVRFLYDGDRIHGDNTPEQLGIEDGDVIDAMVQQTGGMGDDDSAVNNNGSSPVNNQGEHIQVKVRSPDGAEVFFKIKRKTKLEKLMEVYCNRLGQSMEAVRFLYDGDRIHGDNTPEQLGIEDGDVIDAMVQQTGGMGDDDSAVNNNGSSPVNNQGEHIQVKVRSPDGAEVFFKIKRKTKLEKLMEVYCNRLGQSMEAVRFLYDGDRIHGDNTPEQLGIEDGDVIDAMVQQTGGMGDDDSAVNNNGSSPVNNQGEHIQVKVRSPDGAEVFFKIKRKTKLEKLMEVYCNRLGQSMEAVRFLYDGDRIHGDNTPEQLGIEDGDVIDAMVQQTGGMGDDDSAVNNNGSSPVNNQGEHIQVKVRSPDGAEVFFKIKRKTKLEKLMEVYCNRLGQSMEAVRFLYDGDRIHGDNTPEQLGIEDGDVIDAMVQQTGGMGDDDSAVNNNGSSPVNNQGEHIQVKVRSPDGAEVFFKIKRKTKLEKLMEVYCNRLGQSMEAVRFLYDGDRIHGDNTPEQLGIEDGDVIDAMVQQTGGMGDDDSAVNNNGSSPVNNQGEHIQVKVRSPDGAEVFFKIKRKTKLEKLMEVYCNRLGQSMEAVRFLYDGDRIHGDNTPEQLGIEDGDVIDAMVQQTGG

InterPro domains:
  IPR000626 Ubiquitin-like domain [PS50053] (23-98)
  IPR000626 Ubiquitin-like domain [SM00213] (23-94)
  IPR022617 Rad60/SUMO-like domain [PF11976] (23-93)
  IPR029071 Ubiquitin-like domain superfamily [SSF54236] (9-98)

Nearest PDB structures (foldseek):
  5gjl-assembly1_A  TM=7.670E-01  e=9.726E-17  Plasmodium falciparum Dd2
  2io0-assembly1_B  TM=8.120E-01  e=8.835E-09  Homo sapiens
  1wm2-assembly1_A  TM=8.252E-01  e=5.739E-08  Homo sapiens
  2n1w-assembly1_A  TM=7.255E-01  e=1.684E-08  Homo sapiens
  6l0l-assembly1_A  TM=7.669E-01  e=1.996E-06  Homo sapiens

Radius of gyration: 18.38 Å; Cα contacts (8 Å, |Δi|>4): 140; chains: 1; bounding box: 52×39×42 Å

Secondary structure (DSSP, 8-state):
---SGGG-----------GGGSEEEEEE-TTT--EEEEE-SS--HHHHHHHHHHHHT--TTSEEEEETTEE--GGG-STTTT--SSEEEEEEEBSS--

B-factor: mean 37.44, std 22.82, range [0.03, 75.51]

Organism: Plasmodium falciparum (isolate Dd2) (NCBI:txid57267)